Protein AF-0000000071158361 (afdb_homodimer)

Foldseek 3Di:
DVLLVVLQVVVPAADEAEDCDDPDADVSYHYDHLVVQADDQWADALVVLPVFLDLLVVLLVVLVRVVSVLCSQCVDPVNVCVLVVVDDADAEAEDEDEADLLRLVSCVSSVHAYEYEHAAAHAQLCCCQQALDHFDLQAAAGLSQLAGGQPDPVSSVVRVVSSVVSNVSNVVSNVVCCVPPNDPSNPDPDGHHHLAYEYLDDCLQHPDTDDFPRYHYQNCSPPDDADDFDPVVCVLQVPWPLFEEEADADRNYAPQSDDPVLVVLVQVLCLPDSGAYEYEHDDDDPPHHPSYDYDVDGPLLNRLLDPRHAEYEYLAGSNSLSSNLLSLHAYEHAHRGGNSSHSQNSLVVLVQYDYDHSVPDGNVVVNVRSCCSRPPCSNSVSSVVSNVVSVPDPDHSSVVSNVVVVVCSVVVNNCVSGDCSSVDDPCVNVVVVVVVVVVVVVVVVVVVVVVVVVVVVVVVVVVVVVVVVVVD/DVLLVVLQVVVPAADEAEDCDDPDDDVSYHYDHLVVQADDQWADFLVVQPVFLDLLNVLLVVLVRVVSVLCSQCVDPVNVCVLVVVDDADAEAEDEDEADLLRLVSCVSSVHAYEYEHEAAHAQLCCCQQALDHFDLQAAAGLSQLAGGQPDPVSSVVRVVSSVVSNVSNVVSNVVCCVVPNDPSSPDPDGHHHLAYEYLDDCLLHPDTDDFPRYHYQNCSPPDDADDFPPVVCVLQVPWPLFEEEEDADRNYAPQSDDPVLVVLVQVLVLPDSGAYEYEHDDDDDPHHPSYDYDVDGPLLNRLLDPRHAEYEYLQDSNSLSSNLLSLHAYEHAHRGGNSSHSQNSLVVLVQYDYDHSVPDGNVVVNVRSCCSRPPCSNSVSSVVSNVVSVPDPDHSSVVSNVVVVVCSVVVNNCVSHDCSSVDDPCVNVVVVVVVVVVVVVVVVVVVVVVVVVVVVVVVVVVVVVVVVVVD

Solvent-accessible surface area (backbone atoms only — not comparable to full-atom values): 50278 Å² total; per-residue (Å²): 106,67,46,60,54,47,38,38,30,74,72,69,39,75,45,79,43,81,35,62,73,83,84,72,69,51,86,44,35,43,72,41,83,42,42,91,66,45,89,75,83,62,57,38,51,51,75,70,41,68,67,42,65,41,69,66,51,42,47,52,51,51,54,51,50,52,52,47,48,44,48,43,50,62,66,28,68,70,45,42,37,48,73,71,59,77,45,83,85,74,76,61,40,77,42,80,37,69,72,60,70,62,68,29,38,60,23,55,75,68,69,33,41,31,33,32,34,24,85,46,64,74,43,54,80,24,30,38,78,61,59,25,46,75,82,56,41,44,38,37,38,41,43,73,34,57,46,43,57,26,81,48,68,70,42,26,42,52,36,42,50,49,45,53,50,47,46,51,46,47,53,51,50,52,55,51,41,52,68,76,60,65,52,80,46,73,72,48,88,76,67,54,61,48,35,34,31,41,30,41,32,39,60,81,68,34,80,35,51,61,45,35,76,28,54,41,67,30,44,57,46,72,68,66,82,78,63,87,70,58,66,70,58,43,58,55,53,70,69,23,96,70,15,29,32,41,37,39,57,64,68,44,37,34,58,61,56,48,54,65,75,55,52,49,30,53,44,55,37,54,59,72,46,84,37,32,32,43,35,51,30,59,76,86,70,79,85,64,39,90,54,50,47,73,32,76,70,72,68,58,64,44,54,48,59,38,88,42,50,47,36,37,33,30,25,28,48,68,70,57,45,42,45,31,35,63,46,24,41,16,34,43,24,39,41,72,47,64,49,10,36,16,43,37,37,34,37,34,73,56,45,18,35,49,80,49,51,75,90,72,64,40,45,65,61,50,44,51,50,52,49,46,48,66,65,38,60,60,19,44,51,28,13,39,52,48,14,53,56,64,68,62,59,98,64,54,36,50,55,49,52,42,51,53,54,49,45,28,62,75,49,75,33,31,68,66,37,50,31,59,35,59,77,45,52,72,51,50,57,71,38,44,63,48,49,52,51,52,50,52,51,50,48,51,50,51,49,50,49,50,50,50,50,49,50,51,49,53,51,50,52,50,50,55,54,55,53,54,55,69,74,103,107,67,47,60,54,46,38,38,30,74,74,69,40,74,42,77,41,82,35,63,73,84,83,72,68,51,83,45,35,42,72,42,83,43,41,90,66,44,88,76,83,64,56,37,53,50,76,70,40,69,68,41,64,42,66,66,51,42,47,52,50,49,52,51,50,51,52,46,46,43,51,44,50,61,66,30,70,70,45,42,38,47,75,71,59,76,45,83,84,74,75,62,40,77,41,81,38,68,73,61,68,59,67,29,39,61,23,56,74,66,69,32,41,30,33,33,33,23,85,46,64,74,43,55,82,22,29,38,76,60,59,25,48,74,82,57,42,44,39,38,37,41,44,74,34,55,45,43,56,26,83,48,67,69,42,27,43,52,36,42,50,48,46,53,50,46,46,48,47,48,55,51,50,51,52,51,41,53,70,77,59,64,50,79,47,73,73,49,88,77,67,55,61,48,34,34,34,40,30,42,32,39,59,80,68,32,81,34,52,62,44,37,76,27,53,42,68,30,45,58,47,74,67,66,82,79,63,87,70,57,67,71,59,44,56,56,51,70,69,23,97,71,15,30,32,41,37,40,58,65,68,43,38,36,57,64,55,49,54,65,74,56,53,49,32,53,43,56,37,54,58,72,46,83,36,32,33,43,35,50,31,60,76,86,68,79,84,64,38,90,52,49,47,73,32,78,72,72,67,58,65,46,53,48,59,38,88,40,50,48,37,38,33,30,24,29,49,67,70,60,45,41,45,31,35,63,47,25,41,16,35,42,25,39,41,71,47,63,50,10,37,16,43,36,37,34,37,34,73,56,45,18,36,49,80,50,50,76,92,73,65,41,46,66,58,50,44,50,52,51,50,47,49,66,67,37,62,61,20,45,52,29,12,40,51,46,14,53,56,65,69,63,60,97,64,54,37,52,55,49,52,42,53,53,55,48,44,28,61,77,49,75,32,31,68,66,38,48,31,58,35,59,76,46,51,72,51,49,58,70,38,44,62,50,49,52,51,52,49,51,52,50,48,52,51,50,48,51,49,50,50,52,50,50,50,51,49,52,51,50,53,50,50,55,51,55,54,58,54,70,75,102

InterPro domains:
  IPR002213 UDP-glucuronosyl/UDP-glucosyltransferase [PF00201] (51-463)
  IPR002213 UDP-glucuronosyl/UDP-glucosyltransferase [cd03784] (1-404)
  IPR035595 UDP-glycosyltransferase family, conserved site [PS00375] (297-340)
  IPR050271 UDP-glycosyltransferase [PTHR48043] (1-444)

Structure (mmCIF, N/CA/C/O backbone):
data_AF-0000000071158361-model_v1
#
loop_
_entity.id
_entity.type
_entity.pdbx_description
1 polymer UDP-glucuronosyltransferase
#
loop_
_atom_site.group_PDB
_atom_site.id
_atom_site.type_symbol
_atom_site.label_atom_id
_atom_site.label_alt_id
_atom_site.label_comp_id
_atom_site.label_asym_id
_atom_site.label_entity_id
_atom_site.label_seq_id
_atom_site.pdbx_PDB_ins_code
_atom_site.Cartn_x
_atom_site.Cartn_y
_atom_site.Cartn_z
_atom_site.occupancy
_atom_site.B_iso_or_equiv
_atom_site.auth_seq_id
_atom_site.auth_comp_id
_atom_site.auth_asym_id
_atom_site.auth_atom_id
_atom_site.pdbx_PDB_model_num
ATOM 1 N N . MET A 1 1 ? 11.25 20.047 -1.876 1 90.25 1 MET A N 1
ATOM 2 C CA . MET A 1 1 ? 11.836 19.844 -3.199 1 90.25 1 MET A CA 1
ATOM 3 C C . MET A 1 1 ? 13.344 20.078 -3.17 1 90.25 1 MET A C 1
ATOM 5 O O . MET A 1 1 ? 14.102 19.312 -3.76 1 90.25 1 MET A O 1
ATOM 9 N N . ARG A 1 2 ? 13.727 21.047 -2.43 1 89.31 2 ARG A N 1
ATOM 10 C CA . ARG A 1 2 ? 15.148 21.375 -2.389 1 89.31 2 ARG A CA 1
ATOM 11 C C . ARG A 1 2 ? 15.969 20.203 -1.856 1 89.31 2 ARG A C 1
ATOM 13 O O . ARG A 1 2 ? 16.984 19.844 -2.445 1 89.31 2 ARG A O 1
ATOM 20 N N . ALA A 1 3 ? 15.531 19.672 -0.77 1 92.31 3 ALA A N 1
ATOM 21 C CA . ALA A 1 3 ? 16.25 18.547 -0.163 1 92.31 3 ALA A CA 1
ATOM 22 C C . ALA A 1 3 ? 16.281 17.344 -1.103 1 92.31 3 ALA A C 1
ATOM 24 O O . ALA A 1 3 ? 17.281 16.625 -1.164 1 92.31 3 ALA A O 1
ATOM 25 N N . LEU A 1 4 ? 15.219 17.094 -1.802 1 95.62 4 LEU A N 1
ATOM 26 C CA . LEU A 1 4 ? 15.133 15.992 -2.752 1 95.62 4 LEU A CA 1
ATOM 27 C C . LEU A 1 4 ? 16.125 16.172 -3.893 1 95.62 4 LEU A C 1
ATOM 29 O O . LEU A 1 4 ? 16.875 15.258 -4.234 1 95.62 4 LEU A O 1
ATOM 33 N N . LEU A 1 5 ? 16.188 17.391 -4.453 1 94.81 5 LEU A N 1
ATOM 34 C CA . LEU A 1 5 ? 17.094 17.688 -5.559 1 94.81 5 LEU A CA 1
ATOM 35 C C . LEU A 1 5 ? 18.547 17.625 -5.102 1 94.81 5 LEU A C 1
ATOM 37 O O . LEU A 1 5 ? 19.422 17.172 -5.852 1 94.81 5 LEU A O 1
ATOM 41 N N . ARG A 1 6 ? 18.766 18.047 -3.879 1 93.06 6 ARG A N 1
ATOM 42 C CA . ARG A 1 6 ? 20.109 17.953 -3.324 1 93.06 6 ARG A CA 1
ATOM 43 C C . ARG A 1 6 ? 20.547 16.5 -3.178 1 93.06 6 ARG A C 1
ATOM 45 O O . ARG A 1 6 ? 21.703 16.172 -3.42 1 93.06 6 ARG A O 1
ATOM 52 N N . ALA A 1 7 ? 19.641 15.648 -2.748 1 95.31 7 ALA A N 1
ATOM 53 C CA . ALA A 1 7 ? 19.938 14.227 -2.625 1 95.31 7 ALA A CA 1
ATOM 54 C C . ALA A 1 7 ? 20.406 13.648 -3.959 1 95.31 7 ALA A C 1
ATOM 56 O O . ALA A 1 7 ? 21.344 12.852 -4.004 1 95.31 7 ALA A O 1
ATOM 57 N N . LEU A 1 8 ? 19.828 14.078 -5.051 1 97.12 8 LEU A N 1
ATOM 58 C CA . LEU A 1 8 ? 20.172 13.586 -6.379 1 97.12 8 LEU A CA 1
ATOM 59 C C . LEU A 1 8 ? 21.531 14.133 -6.82 1 97.12 8 LEU A C 1
ATOM 61 O O . LEU A 1 8 ? 22.359 13.391 -7.332 1 97.12 8 LEU A O 1
ATOM 65 N N . THR A 1 9 ? 21.766 15.461 -6.559 1 96.06 9 THR A N 1
ATOM 66 C CA . THR A 1 9 ? 23.016 16.062 -6.973 1 96.06 9 THR A CA 1
ATOM 67 C C . THR A 1 9 ? 24.188 15.523 -6.141 1 96.06 9 THR A C 1
ATOM 69 O O . THR A 1 9 ? 25.297 15.367 -6.648 1 96.06 9 THR A O 1
ATOM 72 N N . ASP A 1 10 ? 23.938 15.289 -4.875 1 94.38 10 ASP A N 1
ATOM 73 C CA . ASP A 1 10 ? 24.969 14.734 -4.004 1 94.38 10 ASP A CA 1
ATOM 74 C C . ASP A 1 10 ? 25.406 13.352 -4.484 1 94.38 10 ASP A C 1
ATOM 76 O O . ASP A 1 10 ? 26.531 12.93 -4.227 1 94.38 10 ASP A O 1
ATOM 80 N N . ARG A 1 11 ? 24.578 12.648 -5.156 1 95.25 11 ARG A N 1
ATOM 81 C CA . ARG A 1 11 ? 24.875 11.312 -5.668 1 95.25 11 ARG A CA 1
ATOM 82 C C . ARG A 1 11 ? 25.484 11.383 -7.066 1 95.25 11 ARG A C 1
ATOM 84 O O . ARG A 1 11 ? 25.688 10.359 -7.711 1 95.25 11 ARG A O 1
ATOM 91 N N . GLY A 1 12 ? 25.578 12.594 -7.656 1 95.62 12 GLY A N 1
ATOM 92 C CA . GLY A 1 12 ? 26.312 12.75 -8.906 1 95.62 12 GLY A CA 1
ATOM 93 C C . GLY A 1 12 ? 25.406 13.055 -10.086 1 95.62 12 GLY A C 1
ATOM 94 O O . GLY A 1 12 ? 25.875 13.164 -11.227 1 95.62 12 GLY A O 1
ATOM 95 N N . HIS A 1 13 ? 24.172 13.242 -9.883 1 96.94 13 HIS A N 1
ATOM 96 C CA . HIS A 1 13 ? 23.266 13.578 -10.977 1 96.94 13 HIS A CA 1
ATOM 97 C C . HIS A 1 13 ? 23.328 15.07 -11.312 1 96.94 13 HIS A C 1
ATOM 99 O O . HIS A 1 13 ? 23.672 15.891 -10.453 1 96.94 13 HIS A O 1
ATOM 105 N N . THR A 1 14 ? 23.016 15.422 -12.531 1 96.94 14 THR A N 1
ATOM 106 C CA . THR A 1 14 ? 22.891 16.812 -12.977 1 96.94 14 THR A CA 1
ATOM 107 C C . THR A 1 14 ? 21.422 17.234 -12.992 1 96.94 14 THR A C 1
ATOM 109 O O . THR A 1 14 ? 20.578 16.562 -13.594 1 96.94 14 THR A O 1
ATOM 112 N N . VAL A 1 15 ? 21.188 18.375 -12.336 1 96.75 15 VAL A N 1
ATOM 113 C CA . VAL A 1 15 ? 19.797 18.797 -12.164 1 96.75 15 VAL A CA 1
ATOM 114 C C . VAL A 1 15 ? 19.625 20.234 -12.656 1 96.75 15 VAL A C 1
ATOM 116 O O . VAL A 1 15 ? 20.453 21.094 -12.344 1 96.75 15 VAL A O 1
ATOM 119 N N . THR A 1 16 ? 18.656 20.484 -13.516 1 96 16 THR A N 1
ATOM 120 C CA . THR A 1 16 ? 18.156 21.812 -13.844 1 96 16 THR A CA 1
ATOM 121 C C . THR A 1 16 ? 16.797 22.062 -13.195 1 96 16 THR A C 1
ATOM 123 O O . THR A 1 16 ? 15.82 21.359 -13.484 1 96 16 THR A O 1
ATOM 126 N N . ALA A 1 17 ? 16.766 23.094 -12.344 1 95.69 17 ALA A N 1
ATOM 127 C CA . ALA A 1 17 ? 15.562 23.312 -11.547 1 95.69 17 ALA A CA 1
ATOM 128 C C . ALA A 1 17 ? 14.898 24.641 -11.914 1 95.69 17 ALA A C 1
ATOM 130 O O . ALA A 1 17 ? 15.539 25.703 -11.852 1 95.69 17 ALA A O 1
ATOM 131 N N . PHE A 1 18 ? 13.648 24.594 -12.398 1 93.81 18 PHE A N 1
ATOM 132 C CA . PHE A 1 18 ? 12.82 25.781 -12.508 1 93.81 18 PHE A CA 1
ATOM 133 C C . PHE A 1 18 ? 12.203 26.125 -11.156 1 93.81 18 PHE A C 1
ATOM 135 O O . PHE A 1 18 ? 11.367 25.391 -10.641 1 93.81 18 PHE A O 1
ATOM 142 N N . THR A 1 19 ? 12.672 27.203 -10.516 1 91.38 19 THR A N 1
ATOM 143 C CA . THR A 1 19 ? 12.266 27.484 -9.148 1 91.38 19 THR A CA 1
ATOM 144 C C . THR A 1 19 ? 12.102 28.984 -8.93 1 91.38 19 THR A C 1
ATOM 146 O O . THR A 1 19 ? 12.828 29.797 -9.523 1 91.38 19 THR A O 1
ATOM 149 N N . PRO A 1 20 ? 11.125 29.344 -8.156 1 88.62 20 PRO A N 1
ATOM 150 C CA . PRO A 1 20 ? 11.023 30.75 -7.734 1 88.62 20 PRO A CA 1
ATOM 151 C C . PRO A 1 20 ? 11.891 31.062 -6.52 1 88.62 20 PRO A C 1
ATOM 153 O O . PRO A 1 20 ? 12.008 32.219 -6.125 1 88.62 20 PRO A O 1
ATOM 156 N N . PHE A 1 21 ? 12.461 30.031 -5.934 1 85.19 21 PHE A N 1
ATOM 157 C CA . PHE A 1 21 ? 13.312 30.188 -4.758 1 85.19 21 PHE A CA 1
ATOM 158 C C . PHE A 1 21 ? 14.773 29.953 -5.109 1 85.19 21 PHE A C 1
ATOM 160 O O . PHE A 1 21 ? 15.258 28.828 -5.09 1 85.19 21 PHE A O 1
ATOM 167 N N . LEU A 1 22 ? 15.422 31 -5.266 1 86.5 22 LEU A N 1
ATOM 168 C CA . LEU A 1 22 ? 16.797 30.922 -5.742 1 86.5 22 LEU A CA 1
ATOM 169 C C . LEU A 1 22 ? 17.766 30.734 -4.574 1 86.5 22 LEU A C 1
ATOM 171 O O . LEU A 1 22 ? 17.625 31.391 -3.539 1 86.5 22 LEU A O 1
ATOM 175 N N . ASP A 1 23 ? 18.562 29.703 -4.656 1 82.81 23 ASP A N 1
ATOM 176 C CA . ASP A 1 23 ? 19.609 29.422 -3.67 1 82.81 23 ASP A CA 1
ATOM 177 C C . ASP A 1 23 ? 20.984 29.422 -4.32 1 82.81 23 ASP A C 1
ATOM 179 O O . ASP A 1 23 ? 22 29.297 -3.631 1 82.81 23 ASP A O 1
ATOM 183 N N . GLY A 1 24 ? 21.031 29.578 -5.562 1 84.94 24 GLY A N 1
ATOM 184 C CA . GLY A 1 24 ? 22.281 29.641 -6.293 1 84.94 24 GLY A CA 1
ATOM 185 C C . GLY A 1 24 ? 22.672 28.328 -6.934 1 84.94 24 GLY A C 1
ATOM 186 O O . GLY A 1 24 ? 22.25 27.25 -6.473 1 84.94 24 GLY A O 1
ATOM 187 N N . ASP A 1 25 ? 23.469 28.406 -7.973 1 85.62 25 ASP A N 1
ATOM 188 C CA . ASP A 1 25 ? 23.938 27.219 -8.68 1 85.62 25 ASP A CA 1
ATOM 189 C C . ASP A 1 25 ? 25.031 26.516 -7.887 1 85.62 25 ASP A C 1
ATOM 191 O O . ASP A 1 25 ? 25.719 27.125 -7.066 1 85.62 25 ASP A O 1
ATOM 195 N N . ARG A 1 26 ? 25.078 25.25 -8.031 1 88.75 26 ARG A N 1
ATOM 196 C CA . ARG A 1 26 ? 26.156 24.406 -7.484 1 88.75 26 ARG A CA 1
ATOM 197 C C . ARG A 1 26 ? 26.562 23.328 -8.477 1 88.75 26 ARG A C 1
ATOM 199 O O . ARG A 1 26 ? 26.031 23.266 -9.594 1 88.75 26 ARG A O 1
ATOM 206 N N . ASP A 1 27 ? 27.562 22.609 -8.125 1 89.25 27 ASP A N 1
ATOM 207 C CA . ASP A 1 27 ? 28.047 21.547 -9.008 1 89.25 27 ASP A CA 1
ATOM 208 C C . ASP A 1 27 ? 26.922 20.578 -9.344 1 89.25 27 ASP A C 1
ATOM 210 O O . ASP A 1 27 ? 26.312 19.984 -8.445 1 89.25 27 ASP A O 1
ATOM 214 N N . GLY A 1 28 ? 26.625 20.531 -10.602 1 91.5 28 GLY A N 1
ATOM 215 C CA . GLY A 1 28 ? 25.609 19.609 -11.078 1 91.5 28 GLY A CA 1
ATOM 216 C C . GLY A 1 28 ? 24.188 20.125 -10.906 1 91.5 28 GLY A C 1
ATOM 217 O O . GLY A 1 28 ? 23.234 19.422 -11.195 1 91.5 28 GLY A O 1
ATOM 218 N N . TYR A 1 29 ? 24.078 21.312 -10.398 1 94.19 29 TYR A N 1
ATOM 219 C CA . TYR A 1 29 ? 22.781 21.906 -10.125 1 94.19 29 TYR A CA 1
ATOM 220 C C . TYR A 1 29 ? 22.656 23.297 -10.742 1 94.19 29 TYR A C 1
ATOM 222 O O . TYR A 1 29 ? 23.438 24.188 -10.398 1 94.19 29 TYR A O 1
ATOM 230 N N . ALA A 1 30 ? 21.719 23.469 -11.656 1 94.38 30 ALA A N 1
ATOM 231 C CA . ALA A 1 30 ? 21.453 24.75 -12.297 1 94.38 30 ALA A CA 1
ATOM 232 C C . ALA A 1 30 ? 20.016 25.219 -12.039 1 94.38 30 ALA A C 1
ATOM 234 O O . ALA A 1 30 ? 19.078 24.438 -12.172 1 94.38 30 ALA A O 1
ATOM 235 N N . GLU A 1 31 ? 19.859 26.453 -11.68 1 94.81 31 GLU A N 1
ATOM 236 C CA . GLU A 1 31 ? 18.531 27 -11.406 1 94.81 31 GLU A CA 1
ATOM 237 C C . GLU A 1 31 ? 18.078 27.922 -12.531 1 94.81 31 GLU A C 1
ATOM 239 O O . GLU A 1 31 ? 18.875 28.656 -13.117 1 94.81 31 GLU A O 1
ATOM 244 N N . VAL A 1 32 ? 16.875 27.781 -12.883 1 94.31 32 VAL A N 1
ATOM 245 C CA . VAL A 1 32 ? 16.203 28.719 -13.781 1 94.31 32 VAL A CA 1
ATOM 246 C C . VAL A 1 32 ? 15.164 29.516 -13 1 94.31 32 VAL A C 1
ATOM 248 O O . VAL A 1 32 ? 14.211 28.953 -12.453 1 94.31 32 VAL A O 1
ATOM 251 N N . ASP A 1 33 ? 15.32 30.781 -12.984 1 92.44 33 ASP A N 1
ATOM 252 C CA . ASP A 1 33 ? 14.492 31.672 -12.18 1 92.44 33 ASP A CA 1
ATOM 253 C C . ASP A 1 33 ? 13.109 31.844 -12.805 1 92.44 33 ASP A C 1
ATOM 255 O O . ASP A 1 33 ? 12.992 32.375 -13.914 1 92.44 33 ASP A O 1
ATOM 259 N N . VAL A 1 34 ? 12.148 31.453 -12.07 1 90.56 34 VAL A N 1
ATOM 260 C CA . VAL A 1 34 ? 10.789 31.656 -12.555 1 90.56 34 VAL A CA 1
ATOM 261 C C . VAL A 1 34 ? 10.008 32.531 -11.555 1 90.56 34 VAL A C 1
ATOM 263 O O . VAL A 1 34 ? 8.773 32.5 -11.539 1 90.56 34 VAL A O 1
ATOM 266 N N . SER A 1 35 ? 10.648 33.156 -10.609 1 84.88 35 SER A N 1
ATOM 267 C CA . SER A 1 35 ? 10.031 33.938 -9.539 1 84.88 35 SER A CA 1
ATOM 268 C C . SER A 1 35 ? 9.211 35.094 -10.102 1 84.88 35 SER A C 1
ATOM 270 O O . SER A 1 35 ? 8.242 35.531 -9.484 1 84.88 35 SER A O 1
ATOM 272 N N . GLY A 1 36 ? 9.594 35.594 -11.188 1 76.12 36 GLY A N 1
ATOM 273 C CA . GLY A 1 36 ? 8.859 36.719 -11.789 1 76.12 36 GLY A CA 1
ATOM 274 C C . GLY A 1 36 ? 7.492 36.312 -12.305 1 76.12 36 GLY A C 1
ATOM 275 O O . GLY A 1 36 ? 6.613 37.156 -12.469 1 76.12 36 GLY A O 1
ATOM 276 N N . ASP A 1 37 ? 7.223 35.094 -12.422 1 72.5 37 ASP A N 1
ATOM 277 C CA . ASP A 1 37 ? 6.012 34.625 -13.086 1 72.5 37 ASP A CA 1
ATOM 278 C C . ASP A 1 37 ? 5.078 33.938 -12.094 1 72.5 37 ASP A C 1
ATOM 280 O O . ASP A 1 37 ? 3.93 33.625 -12.43 1 72.5 37 ASP A O 1
ATOM 284 N N . LEU A 1 38 ? 5.602 33.688 -10.898 1 73.19 38 LEU A N 1
ATOM 285 C CA . LEU A 1 38 ? 4.816 32.906 -9.945 1 73.19 38 LEU A CA 1
ATOM 286 C C . LEU A 1 38 ? 4.562 33.719 -8.672 1 73.19 38 LEU A C 1
ATOM 288 O O . LEU A 1 38 ? 5.441 34.438 -8.211 1 73.19 38 LEU A O 1
ATOM 292 N N . GLU A 1 39 ? 3.285 33.75 -8.328 1 63.25 39 GLU A N 1
ATOM 293 C CA . GLU A 1 39 ? 2.955 34.406 -7.059 1 63.25 39 GLU A CA 1
ATOM 294 C C . GLU A 1 39 ? 3.469 33.594 -5.875 1 63.25 39 GLU A C 1
ATOM 296 O O . GLU A 1 39 ? 3.113 32.406 -5.719 1 63.25 39 GLU A O 1
ATOM 301 N N . VAL A 1 40 ? 4.441 34.062 -5.238 1 59.47 40 VAL A N 1
ATOM 302 C CA . VAL A 1 40 ? 4.941 33.438 -4.031 1 59.47 40 VAL A CA 1
ATOM 303 C C . VAL A 1 40 ? 4.113 33.875 -2.826 1 59.47 40 VAL A C 1
ATOM 305 O O . VAL A 1 40 ? 3.963 35.062 -2.584 1 59.47 40 VAL A O 1
ATOM 308 N N . ARG A 1 41 ? 3.398 33.062 -2.299 1 59.81 41 ARG A N 1
ATOM 309 C CA . ARG A 1 41 ? 2.508 33.375 -1.186 1 59.81 41 ARG A CA 1
ATOM 310 C C . ARG A 1 41 ? 3.236 33.25 0.149 1 59.81 41 ARG A C 1
ATOM 312 O O . ARG A 1 41 ? 3.107 32.25 0.846 1 59.81 41 ARG A O 1
ATOM 319 N N . VAL A 1 42 ? 4.039 34.156 0.421 1 58.47 42 VAL A N 1
ATOM 320 C CA . VAL A 1 42 ? 4.73 34.281 1.701 1 58.47 42 VAL A CA 1
ATOM 321 C C . VAL A 1 42 ? 4.316 35.562 2.396 1 58.47 42 VAL A C 1
ATOM 323 O O . VAL A 1 42 ? 4.18 36.594 1.751 1 58.47 42 VAL A O 1
ATOM 326 N N . GLY A 1 43 ? 4.039 35.375 3.766 1 60.22 43 GLY A N 1
ATOM 327 C CA . GLY A 1 43 ? 3.764 36.562 4.57 1 60.22 43 GLY A CA 1
ATOM 328 C C . GLY A 1 43 ? 2.398 37.156 4.297 1 60.22 43 GLY A C 1
ATOM 329 O O . GLY A 1 43 ? 2.275 38.375 4.086 1 60.22 43 GLY A O 1
ATOM 330 N N . LEU A 1 44 ? 1.447 36.219 4.348 1 69.94 44 LEU A N 1
ATOM 331 C CA . LEU A 1 44 ? 0.087 36.656 4.094 1 69.94 44 LEU A CA 1
ATOM 332 C C . LEU A 1 44 ? -0.604 37.062 5.395 1 69.94 44 LEU A C 1
ATOM 334 O O . LEU A 1 44 ? -0.308 36.5 6.453 1 69.94 44 LEU A O 1
ATOM 338 N N . ASN A 1 45 ? -1.417 38.031 5.199 1 71.44 45 ASN A N 1
ATOM 339 C CA . ASN A 1 45 ? -2.242 38.406 6.336 1 71.44 45 ASN A CA 1
ATOM 340 C C . ASN A 1 45 ? -3.223 37.312 6.723 1 71.44 45 ASN A C 1
ATOM 342 O O . ASN A 1 45 ? -3.82 36.688 5.852 1 71.44 45 ASN A O 1
ATOM 346 N N . VAL A 1 46 ? -3.354 37.219 8 1 71.56 46 VAL A N 1
ATOM 347 C CA . VAL A 1 46 ? -4.191 36.156 8.539 1 71.56 46 VAL A CA 1
ATOM 348 C C . VAL A 1 46 ? -5.621 36.312 8.023 1 71.56 46 VAL A C 1
ATOM 350 O O . VAL A 1 46 ? -6.328 35.312 7.82 1 71.56 46 VAL A O 1
ATOM 353 N N . SER A 1 47 ? -6.047 37.5 7.863 1 69.69 47 SER A N 1
ATOM 354 C CA . SER A 1 47 ? -7.398 37.781 7.391 1 69.69 47 SER A CA 1
ATOM 355 C C . SER A 1 47 ? -7.637 37.156 6.012 1 69.69 47 SER A C 1
ATOM 357 O O . SER A 1 47 ? -8.781 36.938 5.621 1 69.69 47 SER A O 1
ATOM 359 N N . GLN A 1 48 ? -6.574 36.906 5.359 1 67.12 48 GLN A N 1
ATOM 360 C CA . GLN A 1 48 ? -6.672 36.375 4.012 1 67.12 48 GLN A CA 1
ATOM 361 C C . GLN A 1 48 ? -7.031 34.875 4.047 1 67.12 48 GLN A C 1
ATOM 363 O O . GLN A 1 48 ? -7.414 34.312 3.029 1 67.12 48 GLN A O 1
ATOM 368 N N . PHE A 1 49 ? -6.973 34.406 5.234 1 67.12 49 PHE A N 1
ATOM 369 C CA . PHE A 1 49 ? -7.25 32.969 5.352 1 67.12 49 PHE A CA 1
ATOM 370 C C . PHE A 1 49 ? -8.695 32.75 5.777 1 67.12 49 PHE A C 1
ATOM 372 O O . PHE A 1 49 ? -9.172 31.609 5.773 1 67.12 49 PHE A O 1
ATOM 379 N N . ASN A 1 50 ? -9.352 33.719 6.203 1 61.84 50 ASN A N 1
ATOM 380 C CA . ASN A 1 50 ? -10.727 33.562 6.668 1 61.84 50 ASN A CA 1
ATOM 381 C C . ASN A 1 50 ? -11.602 32.906 5.598 1 61.84 50 ASN A C 1
ATOM 383 O O . ASN A 1 50 ? -12.477 32.125 5.91 1 61.84 50 ASN A O 1
ATOM 387 N N . ASP A 1 51 ? -11.359 33.25 4.359 1 57.06 51 ASP A N 1
ATOM 388 C CA . ASP A 1 51 ? -12.195 32.719 3.289 1 57.06 51 ASP A CA 1
ATOM 389 C C . ASP A 1 51 ? -11.688 31.359 2.814 1 57.06 51 ASP A C 1
ATOM 391 O O . ASP A 1 51 ? -12.391 30.641 2.092 1 57.06 51 ASP A O 1
ATOM 395 N N . VAL A 1 52 ? -10.492 31.047 3.209 1 58.5 52 VAL A N 1
ATOM 396 C CA . VAL A 1 52 ? -9.883 29.875 2.596 1 58.5 52 VAL A CA 1
ATOM 397 C C . VAL A 1 52 ? -10.102 28.656 3.488 1 58.5 52 VAL A C 1
ATOM 399 O O . VAL A 1 52 ? -9.336 27.688 3.428 1 58.5 52 VAL A O 1
ATOM 402 N N . GLN A 1 53 ? -11.156 28.703 4.188 1 65.12 53 GLN A N 1
ATOM 403 C CA . GLN A 1 53 ? -11.383 27.562 5.07 1 65.12 53 GLN A CA 1
ATOM 404 C C . GLN A 1 53 ? -12.406 26.609 4.477 1 65.12 53 GLN A C 1
ATOM 406 O O . GLN A 1 53 ? -12.57 25.484 4.957 1 65.12 53 GLN A O 1
ATOM 411 N N . CYS A 1 54 ? -12.914 27.078 3.342 1 79.69 54 CYS A N 1
ATOM 412 C CA . CYS A 1 54 ? -13.891 26.156 2.793 1 79.69 54 CYS A CA 1
ATOM 413 C C . CYS A 1 54 ? -13.32 25.406 1.602 1 79.69 54 CYS A C 1
ATOM 415 O O . CYS A 1 54 ? -12.547 25.953 0.822 1 79.69 54 CYS A O 1
ATOM 417 N N . THR A 1 55 ? -13.695 24.172 1.397 1 83 55 THR A N 1
ATOM 418 C CA . THR A 1 55 ? -13.141 23.203 0.455 1 83 55 THR A CA 1
ATOM 419 C C . THR A 1 55 ? -13.258 23.719 -0.977 1 83 55 THR A C 1
ATOM 421 O O . THR A 1 55 ? -12.266 23.75 -1.712 1 83 55 THR A O 1
ATOM 424 N N . PRO A 1 56 ? -14.359 24.375 -1.349 1 85.44 56 PRO A N 1
ATOM 425 C CA . PRO A 1 56 ? -14.461 24.812 -2.746 1 85.44 56 PRO A CA 1
ATOM 426 C C . PRO A 1 56 ? -13.531 25.969 -3.074 1 85.44 56 PRO A C 1
ATOM 428 O O . PRO A 1 56 ? -13.008 26.047 -4.188 1 85.44 56 PRO A O 1
ATOM 431 N N . ILE A 1 57 ? -13.352 26.797 -2.146 1 86.5 57 ILE A N 1
ATOM 432 C CA . ILE A 1 57 ? -12.5 27.969 -2.367 1 86.5 57 ILE A CA 1
ATOM 433 C C . ILE A 1 57 ? -11.039 27.531 -2.477 1 86.5 57 ILE A C 1
ATOM 435 O O . ILE A 1 57 ? -10.305 28.016 -3.342 1 86.5 57 ILE A O 1
ATOM 439 N N . ILE A 1 58 ? -10.68 26.672 -1.632 1 87.12 58 ILE A N 1
ATOM 440 C CA . ILE A 1 58 ? -9.312 26.156 -1.667 1 87.12 58 ILE A CA 1
ATOM 441 C C . ILE A 1 58 ? -9.047 25.484 -3.01 1 87.12 58 ILE A C 1
ATOM 443 O O . ILE A 1 58 ? -8.023 25.719 -3.643 1 87.12 58 ILE A O 1
ATOM 447 N N . ILE A 1 59 ? -9.961 24.688 -3.436 1 89.5 59 ILE A N 1
ATOM 448 C CA . ILE A 1 59 ? -9.805 23.938 -4.68 1 89.5 59 ILE A CA 1
ATOM 449 C C . ILE A 1 59 ? -9.688 24.906 -5.852 1 89.5 59 ILE A C 1
ATOM 451 O O . ILE A 1 59 ? -8.828 24.734 -6.715 1 89.5 59 ILE A O 1
ATOM 455 N N . LYS A 1 60 ? -10.547 25.938 -5.871 1 88.75 60 LYS A N 1
ATOM 456 C CA . LYS A 1 60 ? -10.492 26.938 -6.934 1 88.75 60 LYS A CA 1
ATOM 457 C C . LYS A 1 60 ? -9.133 27.625 -6.98 1 88.75 60 LYS A C 1
ATOM 459 O O . LYS A 1 60 ? -8.562 27.812 -8.055 1 88.75 60 LYS A O 1
ATOM 464 N N . HIS A 1 61 ? -8.664 27.953 -5.84 1 84.62 61 HIS A N 1
ATOM 465 C CA . HIS A 1 61 ? -7.375 28.641 -5.746 1 84.62 61 HIS A CA 1
ATOM 466 C C . HIS A 1 61 ? -6.234 27.734 -6.203 1 84.62 61 HIS A C 1
ATOM 468 O O . HIS A 1 61 ? -5.336 28.172 -6.918 1 84.62 61 HIS A O 1
ATOM 474 N N . VAL A 1 62 ? -6.258 26.547 -5.77 1 86.81 62 VAL A N 1
ATOM 475 C CA . VAL A 1 62 ? -5.176 25.625 -6.07 1 86.81 62 VAL A CA 1
ATOM 476 C C . VAL A 1 62 ? -5.172 25.297 -7.562 1 86.81 62 VAL A C 1
ATOM 478 O O . VAL A 1 62 ? -4.105 25.203 -8.18 1 86.81 62 VAL A O 1
ATOM 481 N N . VAL A 1 63 ? -6.367 25.094 -8.117 1 90.19 63 VAL A N 1
ATOM 482 C CA . VAL A 1 63 ? -6.461 24.828 -9.547 1 90.19 63 VAL A CA 1
ATOM 483 C C . VAL A 1 63 ? -5.871 25.984 -10.336 1 90.19 63 VAL A C 1
ATOM 485 O O . VAL A 1 63 ? -5.059 25.781 -11.242 1 90.19 63 VAL A O 1
ATOM 488 N N . ASN A 1 64 ? -6.262 27.172 -9.969 1 88.06 64 ASN A N 1
ATOM 489 C CA . ASN A 1 64 ? -5.754 28.359 -10.648 1 88.06 64 ASN A CA 1
ATOM 490 C C . ASN A 1 64 ? -4.242 28.484 -10.5 1 88.06 64 ASN A C 1
ATOM 492 O O . ASN A 1 64 ? -3.539 28.781 -11.469 1 88.06 64 ASN A O 1
ATOM 496 N N . ALA A 1 65 ? -3.779 28.312 -9.328 1 86.38 65 ALA A N 1
ATOM 497 C CA . ALA A 1 65 ? -2.352 28.438 -9.047 1 86.38 65 ALA A CA 1
ATOM 498 C C . ALA A 1 65 ? -1.548 27.406 -9.828 1 86.38 65 ALA A C 1
ATOM 500 O O . ALA A 1 65 ? -0.479 27.703 -10.367 1 86.38 65 ALA A O 1
ATOM 501 N N . THR A 1 66 ? -2.016 26.156 -9.867 1 89.75 66 THR A N 1
ATOM 502 C CA . THR A 1 66 ? -1.307 25.062 -10.547 1 89.75 66 THR A CA 1
ATOM 503 C C . THR A 1 66 ? -1.242 25.328 -12.047 1 89.75 66 THR A C 1
ATOM 505 O O . THR A 1 66 ? -0.188 25.156 -12.664 1 89.75 66 THR A O 1
ATOM 508 N N . ARG A 1 67 ? -2.309 25.734 -12.609 1 91.5 67 ARG A N 1
ATOM 509 C CA . ARG A 1 67 ? -2.354 25.984 -14.047 1 91.5 67 ARG A CA 1
ATOM 510 C C . ARG A 1 67 ? -1.503 27.188 -14.43 1 91.5 67 ARG A C 1
ATOM 512 O O . ARG A 1 67 ? -0.823 27.172 -15.461 1 91.5 67 ARG A O 1
ATOM 519 N N . THR A 1 68 ? -1.551 28.188 -13.578 1 89.06 68 THR A N 1
ATOM 520 C CA . THR A 1 68 ? -0.715 29.359 -13.812 1 89.06 68 THR A CA 1
ATOM 521 C C . THR A 1 68 ? 0.765 29 -13.734 1 89.06 68 THR A C 1
ATOM 523 O O . THR A 1 68 ? 1.577 29.5 -14.516 1 89.06 68 THR A O 1
ATOM 526 N N . GLY A 1 69 ? 1.066 28.203 -12.742 1 89.94 69 GLY A N 1
ATOM 527 C CA . GLY A 1 69 ? 2.436 27.734 -12.625 1 89.94 69 GLY A CA 1
ATOM 528 C C . GLY A 1 69 ? 2.9 26.953 -13.844 1 89.94 69 GLY A C 1
ATOM 529 O O . GLY A 1 69 ? 4.012 27.156 -14.328 1 89.94 69 GLY A O 1
ATOM 530 N N . CYS A 1 70 ? 2.064 26.062 -14.328 1 92.12 70 CYS A N 1
ATOM 531 C CA . CYS A 1 70 ? 2.391 25.281 -15.516 1 92.12 70 CYS A CA 1
ATOM 532 C C . CYS A 1 70 ? 2.615 26.203 -16.719 1 92.12 70 CYS A C 1
ATOM 534 O O . CYS A 1 70 ? 3.584 26.031 -17.453 1 92.12 70 CYS A O 1
ATOM 536 N N . SER A 1 71 ? 1.731 27.156 -16.844 1 90.88 71 SER A N 1
ATOM 537 C CA . SER A 1 71 ? 1.858 28.094 -17.953 1 90.88 71 SER A CA 1
ATOM 538 C C . SER A 1 71 ? 3.16 28.875 -17.875 1 90.88 71 SER A C 1
ATOM 540 O O . SER A 1 71 ? 3.867 29.031 -18.859 1 90.88 71 SER A O 1
ATOM 542 N N . ALA A 1 72 ? 3.504 29.344 -16.703 1 90.88 72 ALA A N 1
ATOM 543 C CA . ALA A 1 72 ? 4.703 30.141 -16.484 1 90.88 72 ALA A CA 1
ATOM 544 C C . ALA A 1 72 ? 5.961 29.359 -16.844 1 90.88 72 ALA A C 1
ATOM 546 O O . ALA A 1 72 ? 6.887 29.891 -17.453 1 90.88 72 ALA A O 1
ATOM 547 N N . VAL A 1 73 ? 5.98 28.125 -16.5 1 93.12 73 VAL A N 1
ATOM 548 C CA . VAL A 1 73 ? 7.168 27.312 -16.703 1 93.12 73 VAL A CA 1
ATOM 549 C C . VAL A 1 73 ? 7.258 26.891 -18.172 1 93.12 73 VAL A C 1
ATOM 551 O O . VAL A 1 73 ? 8.32 26.984 -18.797 1 93.12 73 VAL A O 1
ATOM 554 N N . PHE A 1 74 ? 6.145 26.469 -18.766 1 93.12 74 PHE A N 1
ATOM 555 C CA . PHE A 1 74 ? 6.168 25.938 -20.125 1 93.12 74 PHE A CA 1
ATOM 556 C C . PHE A 1 74 ? 6.387 27.047 -21.141 1 93.12 74 PHE A C 1
ATOM 558 O O . PHE A 1 74 ? 6.891 26.797 -22.234 1 93.12 74 PHE A O 1
ATOM 565 N N . GLU A 1 75 ? 6.027 28.234 -20.75 1 92.19 75 GLU A N 1
ATOM 566 C CA . GLU A 1 75 ? 6.195 29.359 -21.672 1 92.19 75 GLU A CA 1
ATOM 567 C C . GLU A 1 75 ? 7.531 30.062 -21.438 1 92.19 75 GLU A C 1
ATOM 569 O O . GLU A 1 75 ? 7.922 30.938 -22.203 1 92.19 75 GLU A O 1
ATOM 574 N N . HIS A 1 76 ? 8.18 29.734 -20.391 1 94.12 76 HIS A N 1
ATOM 575 C CA . HIS A 1 76 ? 9.492 30.312 -20.125 1 94.12 76 HIS A CA 1
ATOM 576 C C . HIS A 1 76 ? 10.461 30.062 -21.266 1 94.12 76 HIS A C 1
ATOM 578 O O . HIS A 1 76 ? 10.484 28.953 -21.828 1 94.12 76 HIS A O 1
ATOM 584 N N . PRO A 1 77 ? 11.312 31 -21.594 1 94.62 77 PRO A N 1
ATOM 585 C CA . PRO A 1 77 ? 12.227 30.859 -22.734 1 94.62 77 PRO A CA 1
ATOM 586 C C . PRO A 1 77 ? 13.164 29.656 -22.578 1 94.62 77 PRO A C 1
ATOM 588 O O . PRO A 1 77 ? 13.398 28.938 -23.562 1 94.62 77 PRO A O 1
ATOM 591 N N . ARG A 1 78 ? 13.617 29.422 -21.391 1 95 78 ARG A N 1
ATOM 592 C CA . ARG A 1 78 ? 14.523 28.297 -21.172 1 95 78 ARG A CA 1
ATOM 593 C C . ARG A 1 78 ? 13.812 26.969 -21.406 1 95 78 ARG A C 1
ATOM 595 O O . ARG A 1 78 ? 14.398 26.031 -21.938 1 95 78 ARG A O 1
ATOM 602 N N . MET A 1 79 ? 12.641 26.859 -20.953 1 95.31 79 MET A N 1
ATOM 603 C CA . MET A 1 79 ? 11.867 25.641 -21.141 1 95.31 79 MET A CA 1
ATOM 604 C C . MET A 1 79 ? 11.555 25.422 -22.625 1 95.31 79 MET A C 1
ATOM 606 O O . MET A 1 79 ? 11.609 24.281 -23.109 1 95.31 79 MET A O 1
ATOM 610 N N . ARG A 1 80 ? 11.281 26.516 -23.312 1 95.31 80 ARG A N 1
ATOM 611 C CA . ARG A 1 80 ? 11.023 26.422 -24.75 1 95.31 80 ARG A CA 1
ATOM 612 C C . ARG A 1 80 ? 12.258 25.922 -25.5 1 95.31 80 ARG A C 1
ATOM 614 O O . ARG A 1 80 ? 12.148 25.125 -26.422 1 95.31 80 ARG A O 1
ATOM 621 N N . GLU A 1 81 ? 13.328 26.391 -25.047 1 96.19 81 GLU A N 1
ATOM 622 C CA . GLU A 1 81 ? 14.578 25.906 -25.625 1 96.19 81 GLU A CA 1
ATOM 623 C C . GLU A 1 81 ? 14.734 24.406 -25.422 1 96.19 81 GLU A C 1
ATOM 625 O O . GLU A 1 81 ? 15.172 23.688 -26.328 1 96.19 81 GLU A O 1
ATOM 630 N N . ILE A 1 82 ? 14.367 23.969 -24.25 1 95.88 82 ILE A N 1
ATOM 631 C CA . ILE A 1 82 ? 14.477 22.547 -23.922 1 95.88 82 ILE A CA 1
ATOM 632 C C . ILE A 1 82 ? 13.492 21.734 -24.766 1 95.88 82 ILE A C 1
ATOM 634 O O . ILE A 1 82 ? 13.852 20.688 -25.312 1 95.88 82 ILE A O 1
ATOM 638 N N . PHE A 1 83 ? 12.297 22.25 -24.922 1 95.12 83 PHE A N 1
ATOM 639 C CA . PHE A 1 83 ? 11.266 21.562 -25.688 1 95.12 83 PHE A CA 1
ATOM 640 C C . PHE A 1 83 ? 11.672 21.453 -27.156 1 95.12 83 PHE A C 1
ATOM 642 O O . PHE A 1 83 ? 11.352 20.469 -27.828 1 95.12 83 PHE A O 1
ATOM 649 N N . ASP A 1 84 ? 12.414 22.422 -27.594 1 94.38 84 ASP A N 1
ATOM 650 C CA . ASP A 1 84 ? 12.82 22.484 -28.984 1 94.38 84 ASP A CA 1
ATOM 651 C C . ASP A 1 84 ? 14.07 21.625 -29.234 1 94.38 84 ASP A C 1
ATOM 653 O O . ASP A 1 84 ? 14.523 21.5 -30.375 1 94.38 84 ASP A O 1
ATOM 657 N N . GLY A 1 85 ? 14.617 21.094 -28.203 1 91.88 85 GLY A N 1
ATOM 658 C CA . GLY A 1 85 ? 15.766 20.203 -28.359 1 91.88 85 GLY A CA 1
ATOM 659 C C . GLY A 1 85 ? 17.078 20.953 -28.406 1 91.88 85 GLY A C 1
ATOM 660 O O . GLY A 1 85 ? 18.094 20.406 -28.828 1 91.88 85 GLY A O 1
ATOM 661 N N . ARG A 1 86 ? 17.125 22.156 -28.062 1 89.69 86 ARG A N 1
ATOM 662 C CA . ARG A 1 86 ? 18.328 22.984 -28.156 1 89.69 86 ARG A CA 1
ATOM 663 C C . ARG A 1 86 ? 19.141 22.906 -26.875 1 89.69 86 ARG A C 1
ATOM 665 O O . ARG A 1 86 ? 20.016 23.75 -26.625 1 89.69 86 ARG A O 1
ATOM 672 N N . SER A 1 87 ? 18.828 21.922 -25.984 1 88.62 87 SER A N 1
ATOM 673 C CA . SER A 1 87 ? 19.547 21.672 -24.734 1 88.62 87 SER A CA 1
ATOM 674 C C . SER A 1 87 ? 19.969 20.203 -24.641 1 88.62 87 SER A C 1
ATOM 676 O O . SER A 1 87 ? 19.547 19.375 -25.453 1 88.62 87 SER A O 1
ATOM 678 N N . ARG A 1 88 ? 20.875 20.031 -23.734 1 90.88 88 ARG A N 1
ATOM 679 C CA . ARG A 1 88 ? 21.234 18.641 -23.453 1 90.88 88 ARG A CA 1
ATOM 680 C C . ARG A 1 88 ? 20 17.844 -23.047 1 90.88 88 ARG A C 1
ATOM 682 O O . ARG A 1 88 ? 19.125 18.344 -22.359 1 90.88 88 ARG A O 1
ATOM 689 N N . PRO A 1 89 ? 19.984 16.641 -23.484 1 94.44 89 PRO A N 1
ATOM 690 C CA . PRO A 1 89 ? 18.812 15.828 -23.172 1 94.44 89 PRO A CA 1
ATOM 691 C C . PRO A 1 89 ? 18.703 15.492 -21.688 1 94.44 89 PRO A C 1
ATOM 693 O O . PRO A 1 89 ? 19.719 15.453 -20.984 1 94.44 89 PRO A O 1
ATOM 696 N N . PHE A 1 90 ? 17.484 15.266 -21.25 1 96.44 90 PHE A N 1
ATOM 697 C CA . PHE A 1 90 ? 17.188 14.875 -19.875 1 96.44 90 PHE A CA 1
ATOM 698 C C . PHE A 1 90 ? 16.703 13.43 -19.828 1 96.44 90 PHE A C 1
ATOM 700 O O . PHE A 1 90 ? 16.141 12.922 -20.797 1 96.44 90 PHE A O 1
ATOM 707 N N . ASP A 1 91 ? 16.922 12.812 -18.688 1 97.5 91 ASP A N 1
ATOM 708 C CA . ASP A 1 91 ? 16.578 11.398 -18.562 1 97.5 91 ASP A CA 1
ATOM 709 C C . ASP A 1 91 ? 15.281 11.211 -17.797 1 97.5 91 ASP A C 1
ATOM 711 O O . ASP A 1 91 ? 14.641 10.156 -17.891 1 97.5 91 ASP A O 1
ATOM 715 N N . VAL A 1 92 ? 14.945 12.18 -16.984 1 98 92 VAL A N 1
ATOM 716 C CA . VAL A 1 92 ? 13.758 12.047 -16.156 1 98 92 VAL A CA 1
ATOM 717 C C . VAL A 1 92 ? 13.234 13.43 -15.773 1 98 92 VAL A C 1
ATOM 719 O O . VAL A 1 92 ? 14.016 14.383 -15.656 1 98 92 VAL A O 1
ATOM 722 N N . LEU A 1 93 ? 11.945 13.578 -15.727 1 97.56 93 LEU A N 1
ATOM 723 C CA . LEU A 1 93 ? 11.297 14.773 -15.188 1 97.56 93 LEU A CA 1
ATOM 724 C C . LEU A 1 93 ? 10.938 14.578 -13.719 1 97.56 93 LEU A C 1
ATOM 726 O O . LEU A 1 93 ? 10.281 13.602 -13.359 1 97.56 93 LEU A O 1
ATOM 730 N N . VAL A 1 94 ? 11.43 15.438 -12.852 1 97.5 94 VAL A N 1
ATOM 731 C CA . VAL A 1 94 ? 10.992 15.516 -11.461 1 97.5 94 VAL A CA 1
ATOM 732 C C . VAL A 1 94 ? 10.148 16.766 -11.258 1 97.5 94 VAL A C 1
ATOM 734 O O . VAL A 1 94 ? 10.617 17.891 -11.492 1 97.5 94 VAL A O 1
ATOM 737 N N . VAL A 1 95 ? 8.922 16.578 -10.805 1 95.62 95 VAL A N 1
ATOM 738 C CA . VAL A 1 95 ? 8.055 17.75 -10.797 1 95.62 95 VAL A CA 1
ATOM 739 C C . VAL A 1 95 ? 7.195 17.734 -9.531 1 95.62 95 VAL A C 1
ATOM 741 O O . VAL A 1 95 ? 6.84 16.672 -9.016 1 95.62 95 VAL A O 1
ATOM 744 N N . GLY A 1 96 ? 7.008 18.938 -9 1 93.19 96 GLY A N 1
ATOM 745 C CA . GLY A 1 96 ? 6.043 19.094 -7.918 1 93.19 96 GLY A CA 1
ATOM 746 C C . GLY A 1 96 ? 4.605 18.938 -8.375 1 93.19 96 GLY A C 1
ATOM 747 O O . GLY A 1 96 ? 4.117 19.703 -9.203 1 93.19 96 GLY A O 1
ATOM 748 N N . ALA A 1 97 ? 3.994 17.797 -7.828 1 90.19 97 ALA A N 1
ATOM 749 C CA . ALA A 1 97 ? 2.615 17.5 -8.203 1 90.19 97 ALA A CA 1
ATOM 750 C C . ALA A 1 97 ? 1.672 17.672 -7.023 1 90.19 97 ALA A C 1
ATOM 752 O O . ALA A 1 97 ? 1.871 17.078 -5.965 1 90.19 97 ALA A O 1
ATOM 753 N N . LEU A 1 98 ? 0.74 18.5 -7.203 1 83.75 98 LEU A N 1
ATOM 754 C CA . LEU A 1 98 ? -0.184 18.719 -6.094 1 83.75 98 LEU A CA 1
ATOM 755 C C . LEU A 1 98 ? -1.573 18.188 -6.438 1 83.75 98 LEU A C 1
ATOM 757 O O . LEU A 1 98 ? -1.966 17.109 -5.98 1 83.75 98 LEU A O 1
ATOM 761 N N . TRP A 1 99 ? -2.24 18.938 -7.434 1 83.81 99 TRP A N 1
ATOM 762 C CA . TRP A 1 99 ? -3.641 18.562 -7.617 1 83.81 99 TRP A CA 1
ATOM 763 C C . TRP A 1 99 ? -3.914 18.172 -9.07 1 83.81 99 TRP A C 1
ATOM 765 O O . TRP A 1 99 ? -4.855 17.438 -9.352 1 83.81 99 TRP A O 1
ATOM 775 N N . LEU A 1 100 ? -3.062 18.656 -9.945 1 88.12 100 LEU A N 1
ATOM 776 C CA . LEU A 1 100 ? -3.377 18.469 -11.359 1 88.12 100 LEU A CA 1
ATOM 777 C C . LEU A 1 100 ? -2.215 17.812 -12.086 1 88.12 100 LEU A C 1
ATOM 779 O O . LEU A 1 100 ? -1.062 17.922 -11.664 1 88.12 100 LEU A O 1
ATOM 783 N N . ASP A 1 101 ? -2.545 17.234 -13.188 1 87.81 101 ASP A N 1
ATOM 784 C CA . ASP A 1 101 ? -1.592 16.438 -13.945 1 87.81 101 ASP A CA 1
ATOM 785 C C . ASP A 1 101 ? -0.907 17.281 -15.023 1 87.81 101 ASP A C 1
ATOM 787 O O . ASP A 1 101 ? -0.013 16.797 -15.719 1 87.81 101 ASP A O 1
ATOM 791 N N . CYS A 1 102 ? -1.296 18.531 -15.164 1 89.38 102 CYS A N 1
ATOM 792 C CA . CYS A 1 102 ? -0.728 19.328 -16.234 1 89.38 102 CYS A CA 1
ATOM 793 C C . CYS A 1 102 ? 0.788 19.422 -16.109 1 89.38 102 CYS A C 1
ATOM 795 O O . CYS A 1 102 ? 1.486 19.672 -17.094 1 89.38 102 CYS A O 1
ATOM 797 N N . VAL A 1 103 ? 1.288 19.125 -14.992 1 87.5 103 VAL A N 1
ATOM 798 C CA . VAL A 1 103 ? 2.715 19.219 -14.703 1 87.5 103 VAL A CA 1
ATOM 799 C C . VAL A 1 103 ? 3.479 18.156 -15.477 1 87.5 103 VAL A C 1
ATOM 801 O O . VAL A 1 103 ? 4.688 18.281 -15.688 1 87.5 103 VAL A O 1
ATOM 804 N N . SER A 1 104 ? 2.771 17.125 -15.914 1 93.12 104 SER A N 1
ATOM 805 C CA . SER A 1 104 ? 3.412 16 -16.578 1 93.12 104 SER A CA 1
ATOM 806 C C . SER A 1 104 ? 3.646 16.297 -18.062 1 93.12 104 SER A C 1
ATOM 808 O O . SER A 1 104 ? 4.285 15.516 -18.766 1 93.12 104 SER A O 1
ATOM 810 N N . TYR A 1 105 ? 3.17 17.438 -18.594 1 95.19 105 TYR A N 1
ATOM 811 C CA . TYR A 1 105 ? 3.236 17.766 -20.016 1 95.19 105 TYR A CA 1
ATOM 812 C C . TYR A 1 105 ? 4.676 17.75 -20.516 1 95.19 105 TYR A C 1
ATOM 814 O O . TYR A 1 105 ? 4.953 17.266 -21.609 1 95.19 105 TYR A O 1
ATOM 822 N N . ALA A 1 106 ? 5.547 18.234 -19.703 1 95.31 106 ALA A N 1
ATOM 823 C CA . ALA A 1 106 ? 6.953 18.266 -20.094 1 95.31 106 ALA A CA 1
ATOM 824 C C . ALA A 1 106 ? 7.48 16.859 -20.359 1 95.31 106 ALA A C 1
ATOM 826 O O . ALA A 1 106 ? 8.32 16.656 -21.234 1 95.31 106 ALA A O 1
ATOM 827 N N . ALA A 1 107 ? 7.035 15.891 -19.594 1 96.56 107 ALA A N 1
ATOM 828 C CA . ALA A 1 107 ? 7.457 14.508 -19.797 1 96.56 107 ALA A CA 1
ATOM 829 C C . ALA A 1 107 ? 6.973 13.984 -21.141 1 96.56 107 ALA A C 1
ATOM 831 O O . ALA A 1 107 ? 7.656 13.188 -21.781 1 96.56 107 ALA A O 1
ATOM 832 N N . ASN A 1 108 ? 5.793 14.367 -21.531 1 95.81 108 ASN A N 1
ATOM 833 C CA . ASN A 1 108 ? 5.277 13.992 -22.844 1 95.81 108 ASN A CA 1
ATOM 834 C C . ASN A 1 108 ? 6.16 14.531 -23.969 1 95.81 108 ASN A C 1
ATOM 836 O O . ASN A 1 108 ? 6.512 13.797 -24.891 1 95.81 108 ASN A O 1
ATOM 840 N N . VAL A 1 109 ? 6.488 15.805 -23.859 1 95.56 109 VAL A N 1
ATOM 841 C CA . VAL A 1 109 ? 7.246 16.469 -24.906 1 95.56 109 VAL A CA 1
ATOM 842 C C . VAL A 1 109 ? 8.656 15.883 -24.984 1 95.56 109 VAL A C 1
ATOM 844 O O . VAL A 1 109 ? 9.172 15.617 -26.062 1 95.56 109 VAL A O 1
ATOM 847 N N . LEU A 1 110 ? 9.25 15.664 -23.875 1 96.25 110 LEU A N 1
ATOM 848 C CA . LEU A 1 110 ? 10.641 15.211 -23.812 1 96.25 110 LEU A CA 1
ATOM 849 C C . LEU A 1 110 ? 10.727 13.703 -23.953 1 96.25 110 LEU A C 1
ATOM 851 O O . LEU A 1 110 ? 11.82 13.148 -24.125 1 96.25 110 LEU A O 1
ATOM 855 N N . ARG A 1 111 ? 9.617 13 -23.828 1 95.56 111 ARG A N 1
ATOM 856 C CA . ARG A 1 111 ? 9.539 11.539 -23.922 1 95.56 111 ARG A CA 1
ATOM 857 C C . ARG A 1 111 ? 10.406 10.875 -22.875 1 95.56 111 ARG A C 1
ATOM 859 O O . ARG A 1 111 ? 11.219 10 -23.188 1 95.56 111 ARG A O 1
ATOM 866 N N . VAL A 1 112 ? 10.258 11.312 -21.672 1 97.44 112 VAL A N 1
ATOM 867 C CA . VAL A 1 112 ? 10.977 10.766 -20.516 1 97.44 112 VAL A CA 1
ATOM 868 C C . VAL A 1 112 ? 9.977 10.383 -19.422 1 97.44 112 VAL A C 1
ATOM 870 O O . VAL A 1 112 ? 8.828 10.844 -19.438 1 97.44 112 VAL A O 1
ATOM 873 N N . PRO A 1 113 ? 10.383 9.469 -18.516 1 97.69 113 PRO A N 1
ATOM 874 C CA . PRO A 1 113 ? 9.508 9.18 -17.375 1 97.69 113 PRO A CA 1
ATOM 875 C C . PRO A 1 113 ? 9.352 10.367 -16.422 1 97.69 113 PRO A C 1
ATOM 877 O O . PRO A 1 113 ? 10.164 11.297 -16.453 1 97.69 113 PRO A O 1
ATOM 880 N N . ALA A 1 114 ? 8.312 10.297 -15.68 1 97.38 114 ALA A N 1
ATOM 881 C CA . ALA A 1 114 ? 8.031 11.375 -14.727 1 97.38 114 ALA A CA 1
ATOM 882 C C . ALA A 1 114 ? 8.062 10.859 -13.289 1 97.38 114 ALA A C 1
ATOM 884 O O . ALA A 1 114 ? 7.594 9.758 -13.008 1 97.38 114 ALA A O 1
ATOM 885 N N . VAL A 1 115 ? 8.648 11.625 -12.461 1 97.69 115 VAL A N 1
ATOM 886 C CA . VAL A 1 115 ? 8.633 11.422 -11.016 1 97.69 115 VAL A CA 1
ATOM 887 C C . VAL A 1 115 ? 7.895 12.578 -10.344 1 97.69 115 VAL A C 1
ATOM 889 O O . VAL A 1 115 ? 8.258 13.742 -10.523 1 97.69 115 VAL A O 1
ATOM 892 N N . TYR A 1 116 ? 6.848 12.25 -9.625 1 97.19 116 TYR A N 1
ATOM 893 C CA . TYR A 1 116 ? 6.074 13.258 -8.922 1 97.19 116 TYR A CA 1
ATOM 894 C C . TYR A 1 116 ? 6.57 13.43 -7.492 1 97.19 116 TYR A C 1
ATOM 896 O O . TYR A 1 116 ? 6.969 12.461 -6.848 1 97.19 116 TYR A O 1
ATOM 904 N N . VAL A 1 117 ? 6.586 14.648 -7.07 1 96.62 117 VAL A N 1
ATOM 905 C CA . VAL A 1 117 ? 6.855 14.984 -5.68 1 96.62 117 VAL A CA 1
ATOM 906 C C . VAL A 1 117 ? 5.676 15.758 -5.098 1 96.62 117 VAL A C 1
ATOM 908 O O . VAL A 1 117 ? 5.34 16.844 -5.574 1 96.62 117 VAL A O 1
ATOM 911 N N . VAL A 1 118 ? 5.062 15.172 -4.105 1 94.12 118 VAL A N 1
ATOM 912 C CA . VAL A 1 118 ? 3.955 15.828 -3.418 1 94.12 118 VAL A CA 1
ATOM 913 C C . VAL A 1 118 ? 4.449 16.438 -2.109 1 94.12 118 VAL A C 1
ATOM 915 O O . VAL A 1 118 ? 4.727 15.719 -1.146 1 94.12 118 VAL A O 1
ATOM 918 N N . PRO A 1 119 ? 4.523 17.719 -2.051 1 90.12 119 PRO A N 1
ATOM 919 C CA . PRO A 1 119 ? 5.148 18.359 -0.896 1 90.12 119 PRO A CA 1
ATOM 920 C C . PRO A 1 119 ? 4.242 18.375 0.333 1 90.12 119 PRO A C 1
ATOM 922 O O . PRO A 1 119 ? 4.703 18.672 1.438 1 90.12 119 PRO A O 1
ATOM 925 N N . SER A 1 120 ? 2.982 18.094 0.217 1 88.44 120 SER A N 1
ATOM 926 C CA . SER A 1 120 ? 2.012 18 1.303 1 88.44 120 SER A CA 1
ATOM 927 C C . SER A 1 120 ? 1.597 16.562 1.546 1 88.44 120 SER A C 1
ATOM 929 O O . SER A 1 120 ? 2.096 15.641 0.887 1 88.44 120 SER A O 1
ATOM 931 N N . PRO A 1 121 ? 0.772 16.406 2.588 1 88.75 121 PRO A N 1
ATOM 932 C CA . PRO A 1 121 ? 0.149 15.086 2.645 1 88.75 121 PRO A CA 1
ATOM 933 C C . PRO A 1 121 ? -0.589 14.727 1.357 1 88.75 121 PRO A C 1
ATOM 935 O O . PRO A 1 121 ? -0.88 15.609 0.542 1 88.75 121 PRO A O 1
ATOM 938 N N . ILE A 1 122 ? -0.783 13.516 1.175 1 87.69 122 ILE A N 1
ATOM 939 C CA . ILE A 1 122 ? -1.371 13.047 -0.073 1 87.69 122 ILE A CA 1
ATOM 940 C C . ILE A 1 122 ? -2.723 13.719 -0.296 1 87.69 122 ILE A C 1
ATOM 942 O O . ILE A 1 122 ? -3.572 13.734 0.598 1 87.69 122 ILE A O 1
ATOM 946 N N . VAL A 1 123 ? -2.812 14.352 -1.412 1 89.69 123 VAL A N 1
ATOM 947 C CA . VAL A 1 123 ? -4.07 14.984 -1.8 1 89.69 123 VAL A CA 1
ATOM 948 C C . VAL A 1 123 ? -5.051 13.922 -2.287 1 89.69 123 VAL A C 1
ATOM 950 O O . VAL A 1 123 ? -4.926 13.414 -3.404 1 89.69 123 VAL A O 1
ATOM 953 N N . THR A 1 124 ? -6.027 13.695 -1.51 1 91.25 124 THR A N 1
ATOM 954 C CA . THR A 1 124 ? -6.996 12.633 -1.757 1 91.25 124 THR A CA 1
ATOM 955 C C . THR A 1 124 ? -7.668 12.82 -3.113 1 91.25 124 THR A C 1
ATOM 957 O O . THR A 1 124 ? -7.949 11.844 -3.811 1 91.25 124 THR A O 1
ATOM 960 N N . TYR A 1 125 ? -7.84 14.008 -3.557 1 91.12 125 TYR A N 1
ATOM 961 C CA . TYR A 1 125 ? -8.586 14.336 -4.762 1 91.12 125 TYR A CA 1
ATOM 962 C C . TYR A 1 125 ? -7.789 13.992 -6.012 1 91.12 125 TYR A C 1
ATOM 964 O O . TYR A 1 125 ? -8.359 13.828 -7.094 1 91.12 125 TYR A O 1
ATOM 972 N N . SER A 1 126 ? -6.543 13.914 -5.879 1 90.62 126 SER A N 1
ATOM 973 C CA . SER A 1 126 ? -5.699 13.641 -7.039 1 90.62 126 SER A CA 1
ATOM 974 C C . SER A 1 126 ? -5.195 12.203 -7.031 1 90.62 126 SER A C 1
ATOM 976 O O . SER A 1 126 ? -4.527 11.773 -7.973 1 90.62 126 SER A O 1
ATOM 978 N N . GLU A 1 127 ? -5.488 11.445 -6.059 1 92.62 127 GLU A N 1
ATOM 979 C CA . GLU A 1 127 ? -4.93 10.109 -5.895 1 92.62 127 GLU A CA 1
ATOM 980 C C . GLU A 1 127 ? -5.305 9.203 -7.066 1 92.62 127 GLU A C 1
ATOM 982 O O . GLU A 1 127 ? -4.477 8.438 -7.555 1 92.62 127 GLU A O 1
ATOM 987 N N . ARG A 1 128 ? -6.516 9.359 -7.43 1 92.19 128 ARG A N 1
ATOM 988 C CA . ARG A 1 128 ? -6.965 8.523 -8.539 1 92.19 128 ARG A CA 1
ATOM 989 C C . ARG A 1 128 ? -6.152 8.805 -9.797 1 92.19 128 ARG A C 1
ATOM 991 O O . ARG A 1 128 ? -5.742 7.871 -10.5 1 92.19 128 ARG A O 1
ATOM 998 N N . SER A 1 129 ? -5.973 10.047 -10.055 1 90.62 129 SER A N 1
ATOM 999 C CA . SER A 1 129 ? -5.246 10.43 -11.258 1 90.62 129 SER A CA 1
ATOM 1000 C C . SER A 1 129 ? -3.77 10.07 -11.148 1 90.62 129 SER A C 1
ATOM 1002 O O . SER A 1 129 ? -3.15 9.664 -12.141 1 90.62 129 SER A O 1
ATOM 1004 N N . PHE A 1 130 ? -3.207 10.211 -9.977 1 91.56 130 PHE A N 1
ATOM 1005 C CA . PHE A 1 130 ? -1.774 10.016 -9.789 1 91.56 130 PHE A CA 1
ATOM 1006 C C . PHE A 1 130 ? -1.439 8.531 -9.688 1 91.56 130 PHE A C 1
ATOM 1008 O O . PHE A 1 130 ? -0.49 8.062 -10.312 1 91.56 130 PHE A O 1
ATOM 1015 N N . PHE A 1 131 ? -2.311 7.773 -8.93 1 90.06 131 PHE A N 1
ATOM 1016 C CA . PHE A 1 131 ? -1.932 6.414 -8.562 1 90.06 131 PHE A CA 1
ATOM 1017 C C . PHE A 1 131 ? -2.957 5.41 -9.078 1 90.06 131 PHE A C 1
ATOM 1019 O O . PHE A 1 131 ? -2.723 4.199 -9.039 1 90.06 131 PHE A O 1
ATOM 1026 N N . GLY A 1 132 ? -4.062 5.875 -9.43 1 92.19 132 GLY A N 1
ATOM 1027 C CA . GLY A 1 132 ? -5.105 5.008 -9.953 1 92.19 132 GLY A CA 1
ATOM 1028 C C . GLY A 1 132 ? -6.113 4.59 -8.898 1 92.19 132 GLY A C 1
ATOM 1029 O O . GLY A 1 132 ? -7.184 4.07 -9.227 1 92.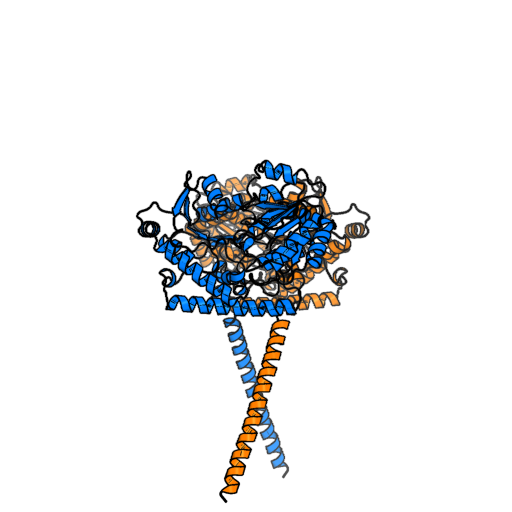19 132 GLY A O 1
ATOM 1030 N N . HIS A 1 133 ? -5.84 4.852 -7.652 1 93 133 HIS A N 1
ATOM 1031 C CA . HIS A 1 133 ? -6.691 4.324 -6.594 1 93 133 HIS A CA 1
ATOM 1032 C C . HIS A 1 133 ? -7.34 5.449 -5.793 1 93 133 HIS A C 1
ATOM 1034 O O . HIS A 1 133 ? -6.816 6.562 -5.75 1 93 133 HIS A O 1
ATOM 1040 N N . VAL A 1 134 ? -8.438 5.105 -5.199 1 92.19 134 VAL A N 1
ATOM 1041 C CA . VAL A 1 134 ? -9.156 6.02 -4.316 1 92.19 134 VAL A CA 1
ATOM 1042 C C . VAL A 1 134 ? -9.133 5.488 -2.887 1 92.19 134 VAL A C 1
ATOM 1044 O O . VAL A 1 134 ? -9.398 4.305 -2.652 1 92.19 134 VAL A O 1
ATOM 1047 N N . PRO A 1 135 ? -8.781 6.344 -2.012 1 92.19 135 PRO A N 1
ATOM 1048 C CA . PRO A 1 135 ? -8.82 5.867 -0.628 1 92.19 135 PRO A CA 1
ATOM 1049 C C . PRO A 1 135 ? -10.25 5.645 -0.124 1 92.19 135 PRO A C 1
ATOM 1051 O O . PRO A 1 135 ? -11.188 6.266 -0.625 1 92.19 135 PRO A O 1
ATOM 1054 N N . ASN A 1 136 ? -10.375 4.742 0.828 1 94.56 136 ASN A N 1
ATOM 1055 C CA . ASN A 1 136 ? -11.664 4.512 1.471 1 94.56 136 ASN A CA 1
ATOM 1056 C C . ASN A 1 136 ? -11.992 5.609 2.479 1 94.56 136 ASN A C 1
ATOM 1058 O O . ASN A 1 136 ? -11.352 5.715 3.523 1 94.56 136 ASN A O 1
ATOM 1062 N N . PRO A 1 137 ? -13.039 6.348 2.225 1 95.62 137 PRO A N 1
ATOM 1063 C CA . PRO A 1 137 ? -13.344 7.473 3.113 1 95.62 137 PRO A CA 1
ATOM 1064 C C . PRO A 1 137 ? -13.797 7.023 4.5 1 95.62 137 PRO A C 1
ATOM 1066 O O . PRO A 1 137 ? -13.883 7.84 5.422 1 95.62 137 PRO A O 1
ATOM 1069 N N . ALA A 1 138 ? -14.102 5.781 4.621 1 96.62 138 ALA A N 1
ATOM 1070 C CA . ALA A 1 138 ? -14.492 5.27 5.934 1 96.62 138 ALA A CA 1
ATOM 1071 C C . ALA A 1 138 ? -13.273 5.094 6.836 1 96.62 138 ALA A C 1
ATOM 1073 O O . ALA A 1 138 ? -13.398 5.062 8.062 1 96.62 138 ALA A O 1
ATOM 1074 N N . ALA A 1 139 ? -12.148 5.016 6.227 1 95.12 139 ALA A N 1
ATOM 1075 C CA . ALA A 1 139 ? -10.953 4.676 6.996 1 95.12 139 ALA A CA 1
ATOM 1076 C C . ALA A 1 139 ? -10 5.863 7.074 1 95.12 139 ALA A C 1
ATOM 1078 O O . ALA A 1 139 ? -9.242 5.996 8.039 1 95.12 139 ALA A O 1
ATOM 1079 N N . VAL A 1 140 ? -9.984 6.668 6.051 1 94.31 140 VAL A N 1
ATOM 1080 C CA . VAL A 1 140 ? -9.078 7.812 6.004 1 94.31 140 VAL A CA 1
ATOM 1081 C C . VAL A 1 140 ? -9.828 9.039 5.477 1 94.31 140 VAL A C 1
ATOM 1083 O O . VAL A 1 140 ? -10.633 8.93 4.551 1 94.31 140 VAL A O 1
ATOM 1086 N N . SER A 1 141 ? -9.531 10.172 6.012 1 95.06 141 SER A N 1
ATOM 1087 C CA . SER A 1 141 ? -10.211 11.398 5.609 1 95.06 141 SER A CA 1
ATOM 1088 C C . SER A 1 141 ? -9.484 12.078 4.453 1 95.06 141 SER A C 1
ATOM 1090 O O . SER A 1 141 ? -8.312 11.797 4.195 1 95.06 141 SER A O 1
ATOM 1092 N N . ASN A 1 142 ? -10.297 12.867 3.75 1 94 142 ASN A N 1
ATOM 1093 C CA . ASN A 1 142 ? -9.656 13.672 2.711 1 94 142 ASN A CA 1
ATOM 1094 C C . ASN A 1 142 ? -8.727 14.719 3.307 1 94 142 ASN A C 1
ATOM 1096 O O . ASN A 1 142 ? -8.789 15.008 4.504 1 94 142 ASN A O 1
ATOM 1100 N N . VAL A 1 143 ? -7.863 15.32 2.537 1 92.19 143 VAL A N 1
ATOM 1101 C CA . VAL A 1 143 ? -6.746 16.141 2.992 1 92.19 143 VAL A CA 1
ATOM 1102 C C . VAL A 1 143 ? -7.281 17.406 3.65 1 92.19 143 VAL A C 1
ATOM 1104 O O . VAL A 1 143 ? -6.633 17.984 4.535 1 92.19 143 VAL A O 1
ATOM 1107 N N . LEU A 1 144 ? -8.5 17.844 3.291 1 92 144 LEU A N 1
ATOM 1108 C CA . LEU A 1 144 ? -9.023 19.125 3.77 1 92 144 LEU A CA 1
ATOM 1109 C C . LEU A 1 144 ? -9.938 18.922 4.969 1 92 144 LEU A C 1
ATOM 1111 O O . LEU A 1 144 ? -10.539 19.875 5.473 1 92 144 LEU A O 1
ATOM 1115 N N . PHE A 1 145 ? -10.055 17.656 5.383 1 92.31 145 PHE A N 1
ATOM 1116 C CA . PHE A 1 145 ? -10.875 17.359 6.547 1 92.31 145 PHE A CA 1
ATOM 1117 C C . PHE A 1 145 ? -10.086 17.594 7.836 1 92.31 145 PHE A C 1
ATOM 1119 O O . PHE A 1 145 ? -8.867 17.438 7.855 1 92.31 145 PHE A O 1
ATOM 1126 N N . SER A 1 146 ? -10.773 17.953 8.883 1 90.31 146 SER A N 1
ATOM 1127 C CA . SER A 1 146 ? -10.117 18.328 10.133 1 90.31 146 SER A CA 1
ATOM 1128 C C . SER A 1 146 ? -9.578 17.109 10.867 1 90.31 146 SER A C 1
ATOM 1130 O O . SER A 1 146 ? -8.594 17.203 11.602 1 90.31 146 SER A O 1
ATOM 1132 N N . ARG A 1 147 ? -10.266 16.047 10.648 1 92.44 147 ARG A N 1
ATOM 1133 C CA . ARG A 1 147 ? -9.812 14.805 11.281 1 92.44 147 ARG A CA 1
ATOM 1134 C C . ARG A 1 147 ? -9.109 13.898 10.273 1 92.44 147 ARG A C 1
ATOM 1136 O O . A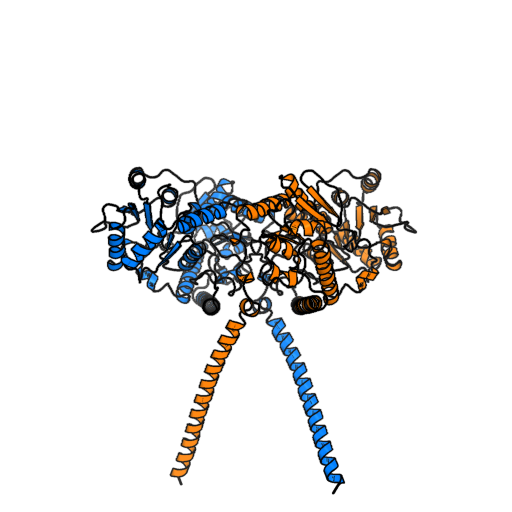RG A 1 147 ? -9.555 13.781 9.133 1 92.44 147 ARG A O 1
ATOM 1143 N N . ALA A 1 148 ? -8.047 13.352 10.727 1 92.12 148 ALA A N 1
ATOM 1144 C CA . ALA A 1 148 ? -7.301 12.477 9.828 1 92.12 148 ALA A CA 1
ATOM 1145 C C . ALA A 1 148 ? -8.008 11.141 9.656 1 92.12 148 ALA A C 1
ATOM 1147 O O . ALA A 1 148 ? -8.008 10.562 8.562 1 92.12 148 ALA A O 1
ATOM 1148 N N . VAL A 1 149 ? -8.57 10.602 10.734 1 95 149 VAL A N 1
ATOM 1149 C CA . VAL A 1 149 ? -9.312 9.344 10.734 1 95 149 VAL A CA 1
ATOM 1150 C C . VAL A 1 149 ? -10.758 9.594 11.172 1 95 149 VAL A C 1
ATOM 1152 O O . VAL A 1 149 ? -11 10.117 12.258 1 95 149 VAL A O 1
ATOM 1155 N N . PRO A 1 150 ? -11.68 9.227 10.344 1 96.06 150 PRO A N 1
ATOM 1156 C CA . PRO A 1 150 ? -13.086 9.43 10.703 1 96.06 150 PRO A CA 1
ATOM 1157 C C . PRO A 1 150 ? -13.641 8.305 11.586 1 96.06 150 PRO A C 1
ATOM 1159 O O . PRO A 1 150 ? -14.367 7.438 11.094 1 96.06 150 PRO A O 1
ATOM 1162 N N . THR A 1 151 ? -13.523 8.375 12.812 1 94.38 151 THR A N 1
ATOM 1163 C CA . THR A 1 151 ? -13.836 7.289 13.734 1 94.38 151 THR A CA 1
ATOM 1164 C C . THR A 1 151 ? -15.328 7.242 14.031 1 94.38 151 THR A C 1
ATOM 1166 O O . THR A 1 151 ? -15.922 6.164 14.117 1 94.38 151 THR A O 1
ATOM 1169 N N . ALA A 1 152 ? -15.961 8.391 14.156 1 96.31 152 ALA A N 1
ATOM 1170 C CA . ALA A 1 152 ? -17.391 8.469 14.484 1 96.31 152 ALA A CA 1
ATOM 1171 C C . ALA A 1 152 ? -18.234 8.5 13.227 1 96.31 152 ALA A C 1
ATOM 1173 O O . ALA A 1 152 ? -17.75 8.844 12.148 1 96.31 152 ALA A O 1
ATOM 1174 N N . PHE A 1 153 ? -19.516 8.164 13.406 1 97.38 153 PHE A N 1
ATOM 1175 C CA . PHE A 1 153 ? -20.438 8.18 12.281 1 97.38 153 PHE A CA 1
ATOM 1176 C C . PHE A 1 153 ? -20.5 9.57 11.656 1 97.38 153 PHE A C 1
ATOM 1178 O O . PHE A 1 153 ? -20.469 9.711 10.438 1 97.38 153 PHE A O 1
ATOM 1185 N N . ALA A 1 154 ? -20.594 10.516 12.5 1 97 154 ALA A N 1
ATOM 1186 C CA . ALA A 1 154 ? -20.719 11.891 12.016 1 97 154 ALA A CA 1
ATOM 1187 C C . ALA A 1 154 ? -19.5 12.281 11.172 1 97 154 ALA A C 1
ATOM 1189 O O . ALA A 1 154 ? -19.625 13 10.18 1 97 154 ALA A O 1
ATOM 1190 N N . ASP A 1 155 ? -18.312 11.82 11.547 1 96.12 155 ASP A N 1
ATOM 1191 C CA . ASP A 1 155 ? -17.094 12.109 10.805 1 96.12 155 ASP A CA 1
ATOM 1192 C C . ASP A 1 155 ? -17.094 11.398 9.453 1 96.12 155 ASP A C 1
ATOM 1194 O O . ASP A 1 155 ? -16.719 11.992 8.438 1 96.12 155 ASP A O 1
ATOM 1198 N N . ARG A 1 156 ? -17.5 10.117 9.492 1 97 156 ARG A N 1
ATOM 1199 C CA . ARG A 1 156 ? -17.562 9.375 8.234 1 97 156 ARG A CA 1
ATOM 1200 C C . ARG A 1 156 ? -18.547 10.016 7.266 1 97 156 ARG A C 1
ATOM 1202 O O . ARG A 1 156 ? -18.25 10.148 6.074 1 97 156 ARG A O 1
ATOM 1209 N N . PHE A 1 157 ? -19.656 10.422 7.84 1 97.25 157 PHE A N 1
ATOM 1210 C CA . PHE A 1 157 ? -20.703 11.062 7.043 1 97.25 157 PHE A CA 1
ATOM 1211 C C . PHE A 1 157 ? -20.188 12.352 6.418 1 97.25 157 PHE A C 1
ATOM 1213 O O . PHE A 1 157 ? -20.266 12.531 5.203 1 97.25 157 PHE A O 1
ATOM 1220 N N . ALA A 1 158 ? -19.656 13.227 7.211 1 96.25 158 ALA A N 1
ATOM 1221 C CA . ALA A 1 158 ? -19.156 14.516 6.75 1 96.25 158 ALA A CA 1
ATOM 1222 C C . ALA A 1 158 ? -17.984 14.344 5.781 1 96.25 158 ALA A C 1
ATOM 1224 O O . ALA A 1 158 ? -17.922 15.039 4.766 1 96.25 158 ALA A O 1
ATOM 1225 N N . ASN A 1 159 ? -17.109 13.477 6.094 1 96.19 159 ASN A N 1
ATOM 1226 C CA . ASN A 1 159 ? -15.945 13.227 5.25 1 96.19 159 ASN A CA 1
ATOM 1227 C C . ASN A 1 159 ? -16.344 12.695 3.879 1 96.19 159 ASN A C 1
ATOM 1229 O O . ASN A 1 159 ? -15.805 13.125 2.857 1 96.19 159 ASN A O 1
ATOM 1233 N N . ALA A 1 160 ? -17.25 11.75 3.902 1 96.12 160 ALA A N 1
ATOM 1234 C CA . ALA A 1 160 ? -17.719 11.188 2.639 1 96.12 160 ALA A CA 1
ATOM 1235 C C . ALA A 1 160 ? -18.344 12.258 1.757 1 96.12 160 ALA A C 1
ATOM 1237 O O . ALA A 1 160 ? -18.062 12.336 0.561 1 96.12 160 ALA A O 1
ATOM 1238 N N . LEU A 1 161 ? -19.125 13.07 2.338 1 94.81 161 LEU A N 1
ATOM 1239 C CA . LEU A 1 161 ? -19.797 14.133 1.594 1 94.81 161 LEU A CA 1
ATOM 1240 C C . LEU A 1 161 ? -18.781 15.148 1.073 1 94.81 161 LEU A C 1
ATOM 1242 O O . LEU A 1 161 ? -18.875 15.586 -0.075 1 94.81 161 LEU A O 1
ATOM 1246 N N . GLN A 1 162 ? -17.906 15.547 1.941 1 94.44 162 GLN A N 1
ATOM 1247 C CA . GLN A 1 162 ? -16.891 16.516 1.535 1 94.44 162 GLN A CA 1
ATOM 1248 C C . GLN A 1 162 ? -16 15.961 0.425 1 94.44 162 GLN A C 1
ATOM 1250 O O . GLN A 1 162 ? -15.602 16.688 -0.48 1 94.44 162 GLN A O 1
ATOM 1255 N N . THR A 1 163 ? -15.703 14.711 0.553 1 94.44 163 THR A N 1
ATOM 1256 C CA . THR A 1 163 ? -14.883 14.07 -0.467 1 94.44 163 THR A CA 1
ATOM 1257 C C . THR A 1 163 ? -15.594 14.086 -1.819 1 94.44 163 THR A C 1
ATOM 1259 O O . THR A 1 163 ? -14.984 14.414 -2.84 1 94.44 163 THR A O 1
ATOM 1262 N N . ALA A 1 164 ? -16.812 13.734 -1.812 1 93.06 164 ALA A N 1
ATOM 1263 C CA . ALA A 1 164 ? -17.594 13.719 -3.049 1 93.06 164 ALA A CA 1
ATOM 1264 C C . ALA A 1 164 ? -17.734 15.125 -3.621 1 93.06 164 ALA A C 1
ATOM 1266 O O . ALA A 1 164 ? -17.531 15.344 -4.816 1 93.06 164 ALA A O 1
ATOM 1267 N N . TYR A 1 165 ? -18.062 16 -2.793 1 93.75 165 TYR A N 1
ATOM 1268 C CA . TYR A 1 165 ? -18.266 17.375 -3.217 1 93.75 165 TYR A CA 1
ATOM 1269 C C . TYR A 1 165 ? -16.969 18 -3.711 1 93.75 165 TYR A C 1
ATOM 1271 O O . TYR A 1 165 ? -16.953 18.734 -4.703 1 93.75 165 TYR A O 1
ATOM 1279 N N . GLY A 1 166 ? -15.898 17.766 -2.951 1 92.94 166 GLY A N 1
ATOM 1280 C CA . GLY A 1 166 ? -14.602 18.266 -3.383 1 92.94 166 GLY A CA 1
ATOM 1281 C C . GLY A 1 166 ? -14.172 17.719 -4.73 1 92.94 166 GLY A C 1
ATOM 1282 O O . GLY A 1 166 ? -13.641 18.453 -5.562 1 92.94 166 GLY A O 1
ATOM 1283 N N . SER A 1 167 ? -14.414 16.469 -4.953 1 92.88 167 SER A N 1
ATOM 1284 C CA . SER A 1 167 ? -14.086 15.852 -6.238 1 92.88 167 SER A CA 1
ATOM 1285 C C . SER A 1 167 ? -14.883 16.484 -7.371 1 92.88 167 SER A C 1
ATOM 1287 O O . SER A 1 167 ? -14.352 16.719 -8.461 1 92.88 167 SER A O 1
ATOM 1289 N N . TRP A 1 168 ? -16.094 16.719 -7.102 1 93.81 168 TRP A N 1
ATOM 1290 C CA . TRP A 1 168 ? -16.953 17.359 -8.086 1 93.81 168 TRP A CA 1
ATOM 1291 C C . TRP A 1 168 ? -16.484 18.781 -8.383 1 93.81 168 TRP A C 1
ATOM 1293 O O . TRP A 1 168 ? -16.469 19.219 -9.539 1 93.81 168 TRP A O 1
ATOM 1303 N N . THR A 1 169 ? -16.109 19.484 -7.375 1 94.44 169 THR A N 1
ATOM 1304 C CA . THR A 1 169 ? -15.641 20.859 -7.527 1 94.44 169 THR A CA 1
ATOM 1305 C C . THR A 1 169 ? -14.352 20.891 -8.352 1 94.44 169 THR A C 1
ATOM 1307 O O . THR A 1 169 ? -14.18 21.766 -9.203 1 94.44 169 THR A O 1
ATOM 1310 N N . LEU A 1 170 ? -13.492 20.031 -8.016 1 93.56 170 LEU A N 1
ATOM 1311 C CA . LEU A 1 170 ? -12.242 19.969 -8.766 1 93.56 170 LEU A CA 1
ATOM 1312 C C . LEU A 1 170 ? -12.508 19.703 -10.242 1 93.56 170 LEU A C 1
ATOM 1314 O O . LEU A 1 170 ? -11.938 20.359 -11.109 1 93.56 170 LEU A O 1
ATOM 1318 N N . TRP A 1 171 ? -13.352 18.734 -10.516 1 92.06 171 TRP A N 1
ATOM 1319 C CA . TRP A 1 171 ? -13.719 18.406 -11.891 1 92.06 171 TRP A CA 1
ATOM 1320 C C . TRP A 1 171 ? -14.32 19.609 -12.602 1 92.06 171 TRP A C 1
ATOM 1322 O O . TRP A 1 171 ? -13.953 19.922 -13.734 1 92.06 171 TRP A O 1
ATOM 1332 N N . ARG A 1 172 ? -15.203 20.25 -11.969 1 94.31 172 ARG A N 1
ATOM 1333 C CA . ARG A 1 172 ? -15.891 21.406 -12.531 1 94.31 172 ARG A CA 1
ATOM 1334 C C . ARG A 1 172 ? -14.906 22.547 -12.812 1 94.31 172 ARG A C 1
ATOM 1336 O O . ARG A 1 172 ? -14.945 23.156 -13.883 1 94.31 172 ARG A O 1
ATOM 1343 N N . GLU A 1 173 ? -14.039 22.844 -11.844 1 93.81 173 GLU A N 1
ATOM 1344 C CA . GLU A 1 173 ? -13.078 23.938 -11.992 1 93.81 173 GLU A CA 1
ATOM 1345 C C . GLU A 1 173 ? -12.078 23.641 -13.102 1 93.81 173 GLU A C 1
ATOM 1347 O O . GLU A 1 173 ? -11.688 24.531 -13.852 1 93.81 173 GLU A O 1
ATOM 1352 N N . GLU A 1 174 ? -11.648 22.453 -13.125 1 91.31 174 GLU A N 1
ATOM 1353 C CA . GLU A 1 174 ? -10.734 22.078 -14.203 1 91.31 174 GLU A CA 1
ATOM 1354 C C . GLU A 1 174 ? -11.391 22.266 -15.57 1 91.31 174 GLU A C 1
ATOM 1356 O O . GLU A 1 174 ? -10.766 22.766 -16.5 1 91.31 174 GLU A O 1
ATOM 1361 N N . ARG A 1 175 ? -12.609 21.844 -15.711 1 92.56 175 ARG A N 1
ATOM 1362 C CA . ARG A 1 175 ? -13.336 21.984 -16.969 1 92.56 175 ARG A CA 1
ATOM 1363 C C . ARG A 1 175 ? -13.516 23.453 -17.344 1 92.56 175 ARG A C 1
ATOM 1365 O O . ARG A 1 175 ? -13.344 23.828 -18.5 1 92.56 175 ARG A O 1
ATOM 1372 N N . ARG A 1 176 ? -13.828 24.156 -16.422 1 94.31 176 ARG A N 1
ATOM 1373 C CA . ARG A 1 176 ? -14.008 25.594 -16.641 1 94.31 176 ARG A CA 1
ATOM 1374 C C . ARG A 1 176 ? -12.711 26.234 -17.125 1 94.31 176 ARG A C 1
ATOM 1376 O O . ARG A 1 176 ? -12.727 27 -18.094 1 94.31 176 ARG A O 1
ATOM 1383 N N . HIS A 1 177 ? -11.602 25.969 -16.531 1 92.69 177 HIS A N 1
ATOM 1384 C CA . HIS A 1 177 ? -10.32 26.547 -16.891 1 92.69 177 HIS A CA 1
ATOM 1385 C C . HIS A 1 177 ? -9.867 26.078 -18.281 1 92.69 177 HIS A C 1
ATOM 1387 O O . HIS A 1 177 ? -9.227 26.828 -19.016 1 92.69 177 HIS A O 1
ATOM 1393 N N . ARG A 1 178 ? -10.133 24.859 -18.578 1 91.81 178 ARG A N 1
ATOM 1394 C CA . ARG A 1 178 ? -9.789 24.344 -19.906 1 91.81 178 ARG A CA 1
ATOM 1395 C C . ARG A 1 178 ? -10.508 25.125 -21 1 91.81 178 ARG A C 1
ATOM 1397 O O . ARG A 1 178 ? -9.984 25.266 -22.109 1 91.81 178 ARG A O 1
ATOM 1404 N N . GLN A 1 179 ? -11.656 25.641 -20.688 1 93.12 179 GLN A N 1
ATOM 1405 C CA . GLN A 1 179 ? -12.445 26.391 -21.656 1 93.12 179 GLN A CA 1
ATOM 1406 C C . GLN A 1 179 ? -11.984 27.844 -21.734 1 93.12 179 GLN A C 1
ATOM 1408 O O . GLN A 1 179 ? -11.867 28.406 -22.828 1 93.12 179 GLN A O 1
ATOM 1413 N N . ILE A 1 180 ? -11.648 28.422 -20.656 1 92.31 180 ILE A N 1
ATOM 1414 C CA . ILE A 1 180 ? -11.359 29.859 -20.594 1 92.31 180 ILE A CA 1
ATOM 1415 C C . ILE A 1 180 ? -9.898 30.109 -20.969 1 92.31 180 ILE A C 1
ATOM 1417 O O . ILE A 1 180 ? -9.578 31.109 -21.609 1 92.31 180 ILE A O 1
ATOM 1421 N N . ARG A 1 181 ? -8.969 29.25 -20.516 1 90.5 181 ARG A N 1
ATOM 1422 C CA . ARG A 1 181 ? -7.531 29.406 -20.75 1 90.5 181 ARG A CA 1
ATOM 1423 C C . ARG A 1 181 ? -6.879 28.062 -21.016 1 90.5 181 ARG A C 1
ATOM 1425 O O . ARG A 1 181 ? -6.191 27.5 -20.156 1 90.5 181 ARG A O 1
ATOM 1432 N N . PRO A 1 182 ? -7.035 27.625 -22.188 1 92.5 182 PRO A N 1
ATOM 1433 C CA . PRO A 1 182 ? -6.461 26.312 -22.516 1 92.5 182 PRO A CA 1
ATOM 1434 C C . PRO A 1 182 ? -4.934 26.312 -22.484 1 92.5 182 PRO A C 1
ATOM 1436 O O . PRO A 1 182 ? -4.305 27.297 -22.891 1 92.5 182 PRO A O 1
ATOM 1439 N N . LEU A 1 183 ? -4.398 25.266 -21.906 1 92.19 183 LEU A N 1
ATOM 1440 C CA . LEU A 1 183 ? -2.961 25.031 -21.906 1 92.19 183 LEU A CA 1
ATOM 1441 C C . LEU A 1 183 ? -2.582 23.984 -22.953 1 92.19 183 LEU A C 1
ATOM 1443 O O . LEU A 1 183 ? -3.438 23.25 -23.438 1 92.19 183 LEU A O 1
ATOM 1447 N N . ALA A 1 184 ? -1.305 23.969 -23.281 1 89.69 184 ALA A N 1
ATOM 1448 C CA . ALA A 1 184 ? -0.806 22.969 -24.234 1 89.69 184 ALA A CA 1
ATOM 1449 C C . ALA A 1 184 ? -1.066 21.547 -23.719 1 89.69 184 ALA A C 1
ATOM 1451 O O . ALA A 1 184 ? -1.326 20.641 -24.5 1 89.69 184 ALA A O 1
ATOM 1452 N N . SER A 1 185 ? -1.007 21.375 -22.406 1 90.06 185 SER A N 1
ATOM 1453 C CA . SER A 1 185 ? -1.217 20.078 -21.781 1 90.06 185 SER A CA 1
ATOM 1454 C C . SER A 1 185 ? -2.643 19.578 -22 1 90.06 185 SER A C 1
ATOM 1456 O O . SER A 1 185 ? -2.896 18.375 -21.984 1 90.06 185 SER A O 1
ATOM 1458 N N . ASP A 1 186 ? -3.592 20.516 -22.188 1 92 186 ASP A N 1
ATOM 1459 C CA . ASP A 1 186 ? -5 20.156 -22.312 1 92 186 ASP A CA 1
ATOM 1460 C C . ASP A 1 186 ? -5.27 19.438 -23.625 1 92 186 ASP A C 1
ATOM 1462 O O . ASP A 1 186 ? -6.293 18.766 -23.781 1 92 186 ASP A O 1
ATOM 1466 N N . ALA A 1 187 ? -4.375 19.562 -24.547 1 89.12 187 ALA A N 1
ATOM 1467 C CA . ALA A 1 187 ? -4.531 18.953 -25.875 1 89.12 187 ALA A CA 1
ATOM 1468 C C . ALA A 1 187 ? -3.996 17.531 -25.891 1 89.12 187 ALA A C 1
ATOM 1470 O O . ALA A 1 187 ? -4.242 16.781 -26.844 1 89.12 187 ALA A O 1
ATOM 1471 N N . VAL A 1 188 ? -3.287 17.25 -24.906 1 88.44 188 VAL A N 1
ATOM 1472 C CA . VAL A 1 188 ? -2.689 15.922 -24.844 1 88.44 188 VAL A CA 1
ATOM 1473 C C . VAL A 1 188 ? -3.691 14.93 -24.266 1 88.44 188 VAL A C 1
ATOM 1475 O O . VAL A 1 188 ? -4.223 15.148 -23.172 1 88.44 188 VAL A O 1
ATOM 1478 N N . VAL A 1 189 ? -4.02 13.852 -24.953 1 80.75 189 VAL A N 1
ATOM 1479 C CA . VAL A 1 189 ? -5.035 12.875 -24.562 1 80.75 189 VAL A CA 1
ATOM 1480 C C . VAL A 1 189 ? -4.531 12.031 -23.406 1 80.75 189 VAL A C 1
ATOM 1482 O O . VAL A 1 189 ? -5.258 11.805 -22.438 1 80.75 189 VAL A O 1
ATOM 1485 N N . ASP A 1 190 ? -3.25 11.555 -23.516 1 87.19 190 ASP A N 1
ATOM 1486 C CA . ASP A 1 190 ? -2.709 10.695 -22.453 1 87.19 190 ASP A CA 1
ATOM 1487 C C . ASP A 1 190 ? -1.431 11.289 -21.875 1 87.19 190 ASP A C 1
ATOM 1489 O O . ASP A 1 190 ? -0.332 11.016 -22.359 1 87.19 190 ASP A O 1
ATOM 1493 N N . LEU A 1 191 ? -1.705 12.039 -20.812 1 90.38 191 LEU A N 1
ATOM 1494 C CA . LEU A 1 191 ? -0.53 12.555 -20.109 1 90.38 191 LEU A CA 1
ATOM 1495 C C . LEU A 1 191 ? 0.248 11.422 -19.453 1 90.38 191 LEU A C 1
ATOM 1497 O O . LEU A 1 191 ? -0.345 10.453 -18.969 1 90.38 191 LEU A O 1
ATOM 1501 N N . VAL A 1 192 ? 1.519 11.609 -19.422 1 92.25 192 VAL A N 1
ATOM 1502 C CA . VAL A 1 192 ? 2.393 10.625 -18.797 1 92.25 192 VAL A CA 1
ATOM 1503 C C . VAL A 1 192 ? 2.053 10.492 -17.312 1 92.25 192 VAL A C 1
ATOM 1505 O O . VAL A 1 192 ? 1.968 11.5 -16.594 1 92.25 192 VAL A O 1
ATOM 1508 N N . LYS A 1 193 ? 1.76 9.266 -16.938 1 94.06 193 LYS A N 1
ATOM 1509 C CA . LYS A 1 193 ? 1.544 9 -15.516 1 94.06 193 LYS A CA 1
ATOM 1510 C C . LYS A 1 193 ? 2.869 8.812 -14.781 1 94.06 193 LYS A C 1
ATOM 1512 O O . LYS A 1 193 ? 3.854 8.359 -15.375 1 94.06 193 LYS A O 1
ATOM 1517 N N . PRO A 1 194 ? 2.865 9.18 -13.539 1 95.88 194 PRO A N 1
ATOM 1518 C CA . PRO A 1 194 ? 4.141 9.078 -12.82 1 95.88 194 PRO A CA 1
ATOM 1519 C C . PRO A 1 194 ? 4.598 7.637 -12.641 1 95.88 194 PRO A C 1
ATOM 1521 O O . PRO A 1 194 ? 3.777 6.746 -12.398 1 95.88 194 PRO A O 1
ATOM 1524 N N . SER A 1 195 ? 5.926 7.488 -12.773 1 96.88 195 SER A N 1
ATOM 1525 C CA . SER A 1 195 ? 6.551 6.203 -12.484 1 96.88 195 SER A CA 1
ATOM 1526 C C . SER A 1 195 ? 6.633 5.953 -10.984 1 96.88 195 SER A C 1
ATOM 1528 O O . SER A 1 195 ? 6.418 4.828 -10.523 1 96.88 195 SER A O 1
ATOM 1530 N N . VAL A 1 196 ? 6.984 6.957 -10.297 1 97.06 196 VAL A N 1
ATOM 1531 C CA . VAL A 1 196 ? 7.07 6.961 -8.836 1 97.06 196 VAL A CA 1
ATOM 1532 C C . VAL A 1 196 ? 6.594 8.305 -8.297 1 97.06 196 VAL A C 1
ATOM 1534 O O . VAL A 1 196 ? 6.777 9.344 -8.938 1 97.06 196 VAL A O 1
ATOM 1537 N N . THR A 1 197 ? 5.949 8.258 -7.223 1 96.81 197 THR A N 1
ATOM 1538 C CA . THR A 1 197 ? 5.531 9.469 -6.535 1 96.81 197 THR A CA 1
ATOM 1539 C C . THR A 1 197 ? 6.109 9.516 -5.125 1 96.81 197 THR A C 1
ATOM 1541 O O . THR A 1 197 ? 5.844 8.633 -4.305 1 96.81 197 THR A O 1
ATOM 1544 N N . PHE A 1 198 ? 6.906 10.523 -4.91 1 97.06 198 PHE A N 1
ATOM 1545 C CA . PHE A 1 198 ? 7.379 10.789 -3.559 1 97.06 198 PHE A CA 1
ATOM 1546 C C . PHE A 1 198 ? 6.383 11.648 -2.795 1 97.06 198 PHE A C 1
ATOM 1548 O O . PHE A 1 198 ? 6.012 12.734 -3.256 1 97.06 198 PHE A O 1
ATOM 1555 N N . THR A 1 199 ? 5.961 11.133 -1.708 1 94.81 199 THR A N 1
ATOM 1556 C CA . THR A 1 199 ? 5.031 11.898 -0.888 1 94.81 199 THR A CA 1
ATOM 1557 C C . THR A 1 199 ? 5.688 12.328 0.418 1 94.81 199 THR A C 1
ATOM 1559 O O . THR A 1 199 ? 6.469 11.578 1.005 1 94.81 199 THR A O 1
ATOM 1562 N N . ASN A 1 200 ? 5.434 13.562 0.752 1 94 200 ASN A N 1
ATOM 1563 C CA . ASN A 1 200 ? 5.93 14.055 2.033 1 94 200 ASN A CA 1
ATOM 1564 C C . ASN A 1 200 ? 5.086 13.547 3.195 1 94 200 ASN A C 1
ATOM 1566 O O . ASN A 1 200 ? 4.469 14.328 3.914 1 94 200 ASN A O 1
ATOM 1570 N N . THR A 1 201 ? 5.117 12.227 3.332 1 93.12 201 THR A N 1
ATOM 1571 C CA . THR A 1 201 ? 4.312 11.57 4.355 1 93.12 201 THR A CA 1
ATOM 1572 C C . THR A 1 201 ? 5.113 10.469 5.047 1 93.12 201 THR A C 1
ATOM 1574 O O . THR A 1 201 ? 6.184 10.086 4.574 1 93.12 201 THR A O 1
ATOM 1577 N N . HIS A 1 202 ? 4.641 10.156 6.172 1 92.25 202 HIS A N 1
ATOM 1578 C CA . HIS A 1 202 ? 5.129 9.07 7.012 1 92.25 202 HIS A CA 1
ATOM 1579 C C . HIS A 1 202 ? 3.988 8.422 7.793 1 92.25 202 HIS A C 1
ATOM 1581 O O . HIS A 1 202 ? 3.037 9.102 8.188 1 92.25 202 HIS A O 1
ATOM 1587 N N . PHE A 1 203 ? 4.078 7.219 8.047 1 81.94 203 PHE A N 1
ATOM 1588 C CA . PHE A 1 203 ? 2.951 6.52 8.656 1 81.94 203 PHE A CA 1
ATOM 1589 C C . PHE A 1 203 ? 2.738 6.98 10.094 1 81.94 203 PHE A C 1
ATOM 1591 O O . PHE A 1 203 ? 1.678 6.742 10.672 1 81.94 203 PHE A O 1
ATOM 1598 N N . ILE A 1 204 ? 3.662 7.672 10.664 1 78.81 204 ILE A N 1
ATOM 1599 C CA . ILE A 1 204 ? 3.484 8.211 12.008 1 78.81 204 ILE A CA 1
ATOM 1600 C C . ILE A 1 204 ? 2.678 9.5 11.953 1 78.81 204 ILE A C 1
ATOM 1602 O O . ILE A 1 204 ? 1.924 9.812 12.875 1 78.81 204 ILE A O 1
ATOM 1606 N N . THR A 1 205 ? 2.848 10.227 10.844 1 80.69 205 THR A N 1
ATOM 1607 C CA . THR A 1 205 ? 2.209 11.531 10.75 1 80.69 205 THR A CA 1
ATOM 1608 C C . THR A 1 205 ? 1.005 11.477 9.812 1 80.69 205 THR A C 1
ATOM 1610 O O . THR A 1 205 ? 0.371 12.5 9.547 1 80.69 205 THR A O 1
ATOM 1613 N N . GLU A 1 206 ? 0.769 10.328 9.297 1 85.62 206 GLU A N 1
ATOM 1614 C CA . GLU A 1 206 ? -0.384 10.031 8.453 1 85.62 206 GLU A CA 1
ATOM 1615 C C . GLU A 1 206 ? -1.021 8.695 8.836 1 85.62 206 GLU A C 1
ATOM 1617 O O . GLU A 1 206 ? -0.32 7.754 9.211 1 85.62 206 GLU A O 1
ATOM 1622 N N . PRO A 1 207 ? -2.338 8.758 8.75 1 89.38 207 PRO A N 1
ATOM 1623 C CA . PRO A 1 207 ? -2.977 7.484 9.078 1 89.38 207 PRO A CA 1
ATOM 1624 C C . PRO A 1 207 ? -2.535 6.352 8.156 1 89.38 207 PRO A C 1
ATOM 1626 O O . PRO A 1 207 ? -2.305 6.57 6.969 1 89.38 207 PRO A O 1
ATOM 1629 N N . SER A 1 208 ? -2.541 5.152 8.758 1 92.06 208 SER A N 1
ATOM 1630 C CA . SER A 1 208 ? -2.199 3.949 8.008 1 92.06 208 SER A CA 1
ATOM 1631 C C . SER A 1 208 ? -3.24 3.652 6.934 1 92.06 208 SER A C 1
ATOM 1633 O O . SER A 1 208 ? -4.438 3.584 7.227 1 92.06 208 SER A O 1
ATOM 1635 N N . ARG A 1 209 ? -2.756 3.537 5.758 1 92.38 209 ARG A N 1
ATOM 1636 C CA . ARG A 1 209 ? -3.631 3.24 4.629 1 92.38 209 ARG A CA 1
ATOM 1637 C C . ARG A 1 209 ? -2.869 2.518 3.521 1 92.38 209 ARG A C 1
ATOM 1639 O O . ARG A 1 209 ? -1.638 2.564 3.477 1 92.38 209 ARG A O 1
ATOM 1646 N N . PRO A 1 210 ? -3.598 1.86 2.658 1 94.25 210 PRO A N 1
ATOM 1647 C CA . PRO A 1 210 ? -2.902 1.184 1.562 1 94.25 210 PRO A CA 1
ATOM 1648 C C . PRO A 1 210 ? -2.365 2.156 0.515 1 94.25 210 PRO A C 1
ATOM 1650 O O . PRO A 1 210 ? -3.029 3.139 0.181 1 94.25 210 PRO A O 1
ATOM 1653 N N . LEU A 1 211 ? -1.179 1.852 0.06 1 94 211 LEU A N 1
ATOM 1654 C CA . LEU A 1 211 ? -0.537 2.6 -1.015 1 94 211 LEU A CA 1
ATOM 1655 C C . LEU A 1 211 ? 0.115 1.657 -2.021 1 94 211 LEU A C 1
ATOM 1657 O O . LEU A 1 211 ? 0.602 0.587 -1.649 1 94 211 LEU A O 1
ATOM 1661 N N . SER A 1 212 ? 0.06 2.025 -3.271 1 93.88 212 SER A N 1
ATOM 1662 C CA . SER A 1 212 ? 0.704 1.21 -4.297 1 93.88 212 SER A CA 1
ATOM 1663 C C . SER A 1 212 ? 2.223 1.335 -4.23 1 93.88 212 SER A C 1
ATOM 1665 O O . SER A 1 212 ? 2.748 2.266 -3.613 1 93.88 212 SER A O 1
ATOM 1667 N N . PRO A 1 213 ? 2.928 0.426 -4.824 1 93.12 213 PRO A N 1
ATOM 1668 C CA . PRO A 1 213 ? 4.387 0.405 -4.703 1 93.12 213 PRO A CA 1
ATOM 1669 C C . PRO A 1 213 ? 5.051 1.635 -5.32 1 93.12 213 PRO A C 1
ATOM 1671 O O . PRO A 1 213 ? 6.199 1.944 -5.008 1 93.12 213 PRO A O 1
ATOM 1674 N N . ASP A 1 214 ? 4.359 2.318 -6.191 1 95 214 ASP A N 1
ATOM 1675 C CA . ASP A 1 214 ? 4.934 3.486 -6.852 1 95 214 ASP A CA 1
ATOM 1676 C C . ASP A 1 214 ? 4.805 4.73 -5.973 1 95 214 ASP A C 1
ATOM 1678 O O . ASP A 1 214 ? 5.195 5.828 -6.383 1 95 214 ASP A O 1
ATOM 1682 N N . VAL A 1 215 ? 4.273 4.578 -4.801 1 95.25 215 VAL A N 1
ATOM 1683 C CA . VAL A 1 215 ? 4.195 5.668 -3.834 1 95.25 215 VAL A CA 1
ATOM 1684 C C . VAL A 1 215 ? 5.227 5.457 -2.729 1 95.25 215 VAL A C 1
ATOM 1686 O O . VAL A 1 215 ? 5.176 4.461 -2.002 1 95.25 215 VAL A O 1
ATOM 1689 N N . VAL A 1 216 ? 6.133 6.363 -2.607 1 95.81 216 VAL A N 1
ATOM 1690 C CA . VAL A 1 216 ? 7.211 6.262 -1.63 1 95.81 216 VAL A CA 1
ATOM 1691 C C . VAL A 1 216 ? 7.117 7.414 -0.634 1 95.81 216 VAL A C 1
ATOM 1693 O O . VAL A 1 216 ? 7.121 8.586 -1.026 1 95.81 216 VAL A O 1
ATOM 1696 N N . GLN A 1 217 ? 7.027 7.062 0.594 1 95.44 217 GLN A N 1
ATOM 1697 C CA . GLN A 1 217 ? 6.902 8.078 1.637 1 95.44 217 GLN A CA 1
ATOM 1698 C C . GLN A 1 217 ? 8.273 8.586 2.08 1 95.44 217 GLN A C 1
ATOM 1700 O O . GLN A 1 217 ? 9.086 7.816 2.594 1 95.44 217 GLN A O 1
ATOM 1705 N N . ILE A 1 218 ? 8.477 9.883 1.966 1 96.62 218 ILE A N 1
ATOM 1706 C CA . ILE A 1 218 ? 9.797 10.43 2.266 1 96.62 218 ILE A CA 1
ATOM 1707 C C . ILE A 1 218 ? 9.664 11.547 3.299 1 96.62 218 ILE A C 1
ATOM 1709 O O . ILE A 1 218 ? 10.391 12.539 3.244 1 96.62 218 ILE A O 1
ATOM 1713 N N . GLY A 1 219 ? 8.641 11.383 4.152 1 95.75 219 GLY A N 1
ATOM 1714 C CA . GLY A 1 219 ? 8.5 12.359 5.223 1 95.75 219 GLY A CA 1
ATOM 1715 C C . GLY A 1 219 ? 9.789 12.617 5.973 1 95.75 219 GLY A C 1
ATOM 1716 O O . GLY A 1 219 ? 10.492 11.672 6.352 1 95.75 219 GLY A O 1
ATOM 1717 N N . GLY A 1 220 ? 10.172 13.977 6.148 1 95.44 220 GLY A N 1
ATOM 1718 C CA . GLY A 1 220 ? 11.375 14.344 6.875 1 95.44 220 GLY A CA 1
ATOM 1719 C C . GLY A 1 220 ? 12.578 14.562 5.973 1 95.44 220 GLY A C 1
ATOM 1720 O O . GLY A 1 220 ? 13.688 14.781 6.449 1 95.44 220 GLY A O 1
ATOM 1721 N N . ILE A 1 221 ? 12.328 14.539 4.695 1 96.31 221 ILE A N 1
ATOM 1722 C CA . ILE A 1 221 ? 13.414 14.68 3.732 1 96.31 221 ILE A CA 1
ATOM 1723 C C . ILE A 1 221 ? 14.102 16.031 3.924 1 96.31 221 ILE A C 1
ATOM 1725 O O . ILE A 1 221 ? 15.297 16.172 3.666 1 96.31 221 ILE A O 1
ATOM 1729 N N . HIS A 1 222 ? 13.422 17.016 4.484 1 94.38 222 HIS A N 1
ATOM 1730 C CA . HIS A 1 222 ? 13.977 18.359 4.641 1 94.38 222 HIS A CA 1
ATOM 1731 C C . HIS A 1 222 ? 14.805 18.484 5.914 1 94.38 222 HIS A C 1
ATOM 1733 O O . HIS A 1 222 ? 15.469 19.484 6.141 1 94.38 222 HIS A O 1
ATOM 1739 N N . LEU A 1 223 ? 14.75 17.453 6.75 1 95.25 223 LEU A N 1
ATOM 1740 C CA . LEU A 1 223 ? 15.461 17.516 8.023 1 95.25 223 LEU A CA 1
ATOM 1741 C C . LEU A 1 223 ? 16.969 17.5 7.805 1 95.25 223 LEU A C 1
ATOM 1743 O O . LEU A 1 223 ? 17.531 16.453 7.461 1 95.25 223 LEU A O 1
ATOM 1747 N N . ALA A 1 224 ? 17.562 18.594 7.988 1 87.25 224 ALA A N 1
ATOM 1748 C CA . ALA A 1 224 ? 19.016 18.75 7.855 1 87.25 224 ALA A CA 1
ATOM 1749 C C . ALA A 1 224 ? 19.719 18.469 9.18 1 87.25 224 ALA A C 1
ATOM 1751 O O . ALA A 1 224 ? 19.062 18.391 10.227 1 87.25 224 ALA A O 1
ATOM 1752 N N . GLN A 1 225 ? 20.969 18.281 9.086 1 91 225 GLN A N 1
ATOM 1753 C CA . GLN A 1 225 ? 21.766 18.172 10.305 1 91 225 GLN A CA 1
ATOM 1754 C C . GLN A 1 225 ? 21.703 19.453 11.117 1 91 225 GLN A C 1
ATOM 1756 O O . GLN A 1 225 ? 21.75 20.562 10.555 1 91 225 GLN A O 1
ATOM 1761 N N . PRO A 1 226 ? 21.578 19.234 12.398 1 91.25 226 PRO A N 1
ATOM 1762 C CA . PRO A 1 226 ? 21.484 20.438 13.242 1 91.25 226 PRO A CA 1
ATOM 1763 C C . PRO A 1 226 ? 22.75 21.281 13.203 1 91.25 226 PRO A C 1
ATOM 1765 O O . PRO A 1 226 ? 23.859 20.734 13.07 1 91.25 226 PRO A O 1
ATOM 1768 N N . GLY A 1 227 ? 22.578 22.547 13.281 1 90.69 227 GLY A N 1
ATOM 1769 C CA . GLY A 1 227 ? 23.688 23.484 13.375 1 90.69 227 GLY A CA 1
ATOM 1770 C C . GLY A 1 227 ? 23.734 24.219 14.703 1 90.69 227 GLY A C 1
ATOM 1771 O O . GLY A 1 227 ? 22.875 24.016 15.562 1 90.69 227 GLY A O 1
ATOM 1772 N N . PRO A 1 228 ? 24.781 25.062 14.805 1 93.25 228 PRO A N 1
ATOM 1773 C CA . PRO A 1 228 ? 24.891 25.828 16.047 1 93.25 228 PRO A CA 1
ATOM 1774 C C . PRO A 1 228 ? 23.844 26.953 16.125 1 93.25 228 PRO A C 1
ATOM 1776 O O . PRO A 1 228 ? 23.516 27.578 15.117 1 93.25 228 PRO A O 1
ATOM 1779 N N . LEU A 1 229 ? 23.359 27.156 17.391 1 95.94 229 LEU A N 1
ATOM 1780 C CA . LEU A 1 229 ? 22.422 28.266 17.625 1 95.94 229 LEU A CA 1
ATOM 1781 C C . LEU A 1 229 ? 23.172 29.578 17.766 1 95.94 229 LEU A C 1
ATOM 1783 O O . LEU A 1 229 ? 24.266 29.625 18.359 1 95.94 229 LEU A O 1
ATOM 1787 N N . PRO A 1 230 ? 22.547 30.656 17.234 1 96.31 230 PRO A N 1
ATOM 1788 C CA . PRO A 1 230 ? 23.141 31.969 17.531 1 96.31 230 PRO A CA 1
ATOM 1789 C C . PRO A 1 230 ? 23.344 32.188 19.031 1 96.31 230 PRO A C 1
ATOM 1791 O O . PRO A 1 230 ? 22.5 31.797 19.828 1 96.31 230 PRO A O 1
ATOM 1794 N N . LYS A 1 231 ? 24.375 32.906 19.359 1 96.19 231 LYS A N 1
ATOM 1795 C CA . LYS A 1 231 ? 24.828 33.031 20.734 1 96.19 231 LYS A CA 1
ATOM 1796 C C . LYS A 1 231 ? 23.734 33.656 21.609 1 96.19 231 LYS A C 1
ATOM 1798 O O . LYS A 1 231 ? 23.5 33.219 22.734 1 96.19 231 LYS A O 1
ATOM 1803 N N . ASP A 1 232 ? 23.078 34.625 21.156 1 96 232 ASP A N 1
ATOM 1804 C CA . ASP A 1 232 ? 22.078 35.344 21.938 1 96 232 ASP A CA 1
ATOM 1805 C C . ASP A 1 232 ? 20.875 34.438 22.234 1 96 232 ASP A C 1
ATOM 1807 O O . ASP A 1 232 ? 20.359 34.469 23.359 1 96 232 ASP A O 1
ATOM 1811 N N . ILE A 1 233 ? 20.484 33.656 21.266 1 97.38 233 ILE A N 1
ATOM 1812 C CA . ILE A 1 233 ? 19.391 32.719 21.453 1 97.38 233 ILE A CA 1
ATOM 1813 C C . ILE A 1 233 ? 19.797 31.641 22.438 1 97.38 233 ILE A C 1
ATOM 1815 O O . ILE A 1 233 ? 19.047 31.297 23.359 1 97.38 233 ILE A O 1
ATOM 1819 N N . LEU A 1 234 ? 21.016 31.125 22.219 1 97.12 234 LEU A N 1
ATOM 1820 C CA . LEU A 1 234 ? 21.516 30.047 23.078 1 97.12 234 LEU A CA 1
ATOM 1821 C C . LEU A 1 234 ? 21.562 30.484 24.531 1 97.12 234 LEU A C 1
ATOM 1823 O O . LEU A 1 234 ? 21.156 29.75 25.422 1 97.12 234 LEU A O 1
ATOM 1827 N N . GLU A 1 235 ? 22.078 31.672 24.766 1 96.88 235 GLU A N 1
ATOM 1828 C CA . GLU A 1 235 ? 22.156 32.188 26.125 1 96.88 235 GLU A CA 1
ATOM 1829 C C . GLU A 1 235 ? 20.766 32.344 26.75 1 96.88 235 GLU A C 1
ATOM 1831 O O . GLU A 1 235 ? 20.594 32.031 27.938 1 96.88 235 GLU A O 1
ATOM 1836 N N . PHE A 1 236 ? 19.906 32.75 25.938 1 97.5 236 PHE A N 1
ATOM 1837 C CA . PHE A 1 236 ? 18.531 32.969 26.406 1 97.5 236 PHE A CA 1
ATOM 1838 C C . PHE A 1 236 ? 17.891 31.625 26.797 1 97.5 236 PHE A C 1
ATOM 1840 O O . PHE A 1 236 ? 17.234 31.531 27.844 1 97.5 236 PHE A O 1
ATOM 1847 N N . ILE A 1 237 ? 18.078 30.531 26.031 1 97 237 ILE A N 1
ATOM 1848 C CA . ILE A 1 237 ? 17.328 29.312 26.25 1 97 237 ILE A CA 1
ATOM 1849 C C . ILE A 1 237 ? 18.109 28.375 27.156 1 97 237 ILE A C 1
ATOM 1851 O O . ILE A 1 237 ? 17.547 27.484 27.797 1 97 237 ILE A O 1
ATOM 1855 N N . ASP A 1 238 ? 19.406 28.562 27.266 1 95.5 238 ASP A N 1
ATOM 1856 C CA . ASP A 1 238 ? 20.219 27.781 28.203 1 95.5 238 ASP A CA 1
ATOM 1857 C C . ASP A 1 238 ? 19.859 28.141 29.641 1 95.5 238 ASP A C 1
ATOM 1859 O O . ASP A 1 238 ? 19.906 27.281 30.531 1 95.5 238 ASP A O 1
ATOM 1863 N N . ASP A 1 239 ? 19.609 29.375 29.719 1 91.25 239 ASP A N 1
ATOM 1864 C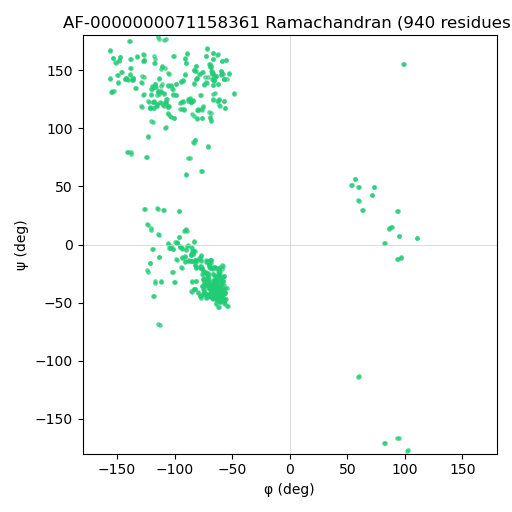 CA . ASP A 1 239 ? 19.234 29.891 31.047 1 91.25 239 ASP A CA 1
ATOM 1865 C C . ASP A 1 239 ? 17.719 29.828 31.234 1 91.25 239 ASP A C 1
ATOM 1867 O O . ASP A 1 239 ? 17.078 30.859 31.469 1 91.25 239 ASP A O 1
ATOM 1871 N N . ALA A 1 240 ? 17.156 28.656 31.172 1 95.88 240 ALA A N 1
ATOM 1872 C CA . ALA A 1 240 ? 15.711 28.484 31.297 1 95.88 240 ALA A CA 1
ATOM 1873 C C . ALA A 1 240 ? 15.383 27.266 32.188 1 95.88 240 ALA A C 1
ATOM 1875 O O . ALA A 1 240 ? 15.008 26.203 31.688 1 95.88 240 ALA A O 1
ATOM 1876 N N . PRO A 1 241 ? 15.484 27.406 33.469 1 94.38 241 PRO A N 1
ATOM 1877 C CA . PRO A 1 241 ? 15.32 26.281 34.406 1 94.38 241 PRO A CA 1
ATOM 1878 C C . PRO A 1 241 ? 13.953 25.609 34.25 1 94.38 241 PRO A C 1
ATOM 1880 O O . PRO A 1 241 ? 13.82 24.406 34.562 1 94.38 241 PRO A O 1
ATOM 1883 N N . HIS A 1 242 ? 12.984 26.406 33.812 1 96.69 242 HIS A N 1
ATOM 1884 C CA . HIS A 1 242 ? 11.656 25.828 33.688 1 96.69 242 HIS A CA 1
ATOM 1885 C C . HIS A 1 242 ? 11.359 25.438 32.25 1 96.69 242 HIS A C 1
ATOM 1887 O O . HIS A 1 242 ? 10.242 25.031 31.938 1 96.69 242 HIS A O 1
ATOM 1893 N N . GLY A 1 243 ? 12.352 25.641 31.406 1 97.69 243 GLY A N 1
ATOM 1894 C CA . GLY A 1 243 ? 12.227 25.188 30.031 1 97.69 243 GLY A CA 1
ATOM 1895 C C . GLY A 1 243 ? 11.891 26.312 29.062 1 97.69 243 GLY A C 1
ATOM 1896 O O . GLY A 1 243 ? 11.844 27.484 29.453 1 97.69 243 GLY A O 1
ATOM 1897 N N . VAL A 1 244 ? 11.719 25.906 27.797 1 98.62 244 VAL A N 1
ATOM 1898 C CA . VAL A 1 244 ? 11.555 26.859 26.703 1 98.62 244 VAL A CA 1
ATOM 1899 C C . VAL A 1 244 ? 10.312 26.5 25.891 1 98.62 244 VAL A C 1
ATOM 1901 O O . VAL A 1 244 ? 10.008 25.312 25.688 1 98.62 244 VAL A O 1
ATOM 1904 N N . ILE A 1 245 ? 9.578 27.516 25.516 1 98.75 245 ILE A N 1
ATOM 1905 C CA . ILE A 1 245 ? 8.461 27.406 24.578 1 98.75 245 ILE A CA 1
ATOM 1906 C C . ILE A 1 245 ? 8.789 28.156 23.297 1 98.75 245 ILE A C 1
ATOM 1908 O O . ILE A 1 245 ? 9.273 29.281 23.328 1 98.75 245 ILE A O 1
ATOM 1912 N N . TYR A 1 246 ? 8.625 27.5 22.156 1 98.75 246 TYR A N 1
ATOM 1913 C CA . TYR A 1 246 ? 8.82 28.141 20.859 1 98.75 246 TYR A CA 1
ATOM 1914 C C . TYR A 1 246 ? 7.484 28.344 20.156 1 98.75 246 TYR A C 1
ATOM 1916 O O . TYR A 1 246 ? 6.73 27.391 19.953 1 98.75 246 TYR A O 1
ATOM 1924 N N . PHE A 1 247 ? 7.191 29.609 19.812 1 98.25 247 PHE A N 1
ATOM 1925 C CA . PHE A 1 247 ? 5.91 29.953 19.219 1 98.25 247 PHE A CA 1
ATOM 1926 C C . PHE A 1 247 ? 6.098 30.547 17.812 1 98.25 247 PHE A C 1
ATOM 1928 O O . PHE A 1 247 ? 6.723 31.594 17.656 1 98.25 247 PHE A O 1
ATOM 1935 N N . THR A 1 248 ? 5.527 29.812 16.812 1 96.56 248 THR A N 1
ATOM 1936 C CA . THR A 1 248 ? 5.52 30.328 15.453 1 96.56 248 THR A CA 1
ATOM 1937 C C . THR A 1 248 ? 4.293 29.828 14.695 1 96.56 248 THR A C 1
ATOM 1939 O O . THR A 1 248 ? 3.816 28.719 14.938 1 96.56 248 THR A O 1
ATOM 1942 N N . LEU A 1 249 ? 3.793 30.641 13.844 1 91.38 249 LEU A N 1
ATOM 1943 C CA . LEU A 1 249 ? 2.713 30.219 12.961 1 91.38 249 LEU A CA 1
ATOM 1944 C C . LEU A 1 249 ? 3.201 30.109 11.516 1 91.38 249 LEU A C 1
ATOM 1946 O O . LEU A 1 249 ? 2.461 30.422 10.586 1 91.38 249 LEU A O 1
ATOM 1950 N N . GLY A 1 250 ? 4.496 29.781 11.398 1 85 250 GLY A N 1
ATOM 1951 C CA . GLY A 1 250 ? 5.066 29.469 10.102 1 85 250 GLY A CA 1
ATOM 1952 C C . GLY A 1 250 ? 5.449 30.688 9.297 1 85 250 GLY A C 1
ATOM 1953 O O . GLY A 1 250 ? 5.473 31.797 9.836 1 85 250 GLY A O 1
ATOM 1954 N N . SER A 1 251 ? 5.793 30.469 8.031 1 75.94 251 SER A N 1
ATOM 1955 C CA . SER A 1 251 ? 6.262 31.547 7.156 1 75.94 251 SER A CA 1
ATOM 1956 C C . SER A 1 251 ? 5.102 32.188 6.406 1 75.94 251 SER A C 1
ATOM 1958 O O . SER A 1 251 ? 5.234 33.312 5.887 1 75.94 251 SER A O 1
ATOM 1960 N N . VAL A 1 252 ? 4.043 31.5 6.453 1 74.62 252 VAL A N 1
ATOM 1961 C CA . VAL A 1 252 ? 2.953 31.953 5.598 1 74.62 252 VAL A CA 1
ATOM 1962 C C . VAL A 1 252 ? 2.154 33.031 6.309 1 74.62 252 VAL A C 1
ATOM 1964 O O . VAL A 1 252 ? 1.75 34.031 5.691 1 74.62 252 VAL A O 1
ATOM 1967 N N . VAL A 1 253 ? 2.082 32.938 7.605 1 80.38 253 VAL A N 1
ATOM 1968 C CA . VAL A 1 253 ? 1.271 33.875 8.375 1 80.38 253 VAL A CA 1
ATOM 1969 C C . VAL A 1 253 ? 2.172 34.938 9.023 1 80.38 253 VAL A C 1
ATOM 1971 O O . VAL A 1 253 ? 3.182 34.594 9.641 1 80.38 253 VAL A O 1
ATOM 1974 N N . LEU A 1 254 ? 1.777 36.125 8.812 1 84.19 254 LEU A N 1
ATOM 1975 C CA . LEU A 1 254 ? 2.402 37.219 9.555 1 84.19 254 LEU A CA 1
ATOM 1976 C C . LEU A 1 254 ? 1.82 37.312 10.961 1 84.19 254 LEU A C 1
ATOM 1978 O O . LEU A 1 254 ? 0.655 37.688 11.125 1 84.19 254 LEU A O 1
ATOM 1982 N N . MET A 1 255 ? 2.648 37.094 11.875 1 88 255 MET A N 1
ATOM 1983 C CA . MET A 1 255 ? 2.182 37.062 13.258 1 88 255 MET A CA 1
ATOM 1984 C C . MET A 1 255 ? 1.712 38.438 13.703 1 88 255 MET A C 1
ATOM 1986 O O . MET A 1 255 ? 0.76 38.562 14.477 1 88 255 MET A O 1
ATOM 1990 N N . SER A 1 256 ? 2.355 39.406 13.18 1 87.44 256 SER A N 1
ATOM 1991 C CA . SER A 1 256 ? 2.023 40.781 13.562 1 87.44 256 SER A CA 1
ATOM 1992 C C . SER A 1 256 ? 0.664 41.219 13.016 1 87.44 256 SER A C 1
ATOM 1994 O O . SER A 1 256 ? 0.095 42.219 13.445 1 87.44 256 SER A O 1
ATOM 1996 N N . SER A 1 257 ? 0.206 40.375 12.023 1 86.69 257 SER A N 1
ATOM 1997 C CA . SER A 1 257 ? -1.079 40.719 11.414 1 86.69 257 SER A CA 1
ATOM 1998 C C . SER A 1 257 ? -2.236 40.156 12.227 1 86.69 257 SER A C 1
ATOM 2000 O O . SER A 1 257 ? -3.402 40.406 11.93 1 86.69 257 SER A O 1
ATOM 2002 N N . LEU A 1 258 ? -1.922 39.438 13.281 1 89.5 258 LEU A N 1
ATOM 2003 C CA . LEU A 1 258 ? -2.982 38.906 14.141 1 89.5 258 LEU A CA 1
ATOM 2004 C C . LEU A 1 258 ? -3.699 40.062 14.852 1 89.5 258 LEU A C 1
ATOM 2006 O O . LEU A 1 258 ? -3.08 41.062 15.203 1 89.5 258 LEU A O 1
ATOM 2010 N N . PRO A 1 259 ? -4.977 39.812 15.062 1 89.5 259 PRO A N 1
ATOM 2011 C CA . PRO A 1 259 ? -5.703 40.844 15.812 1 89.5 259 PRO A CA 1
ATOM 2012 C C . PRO A 1 259 ? -5.113 41.094 17.203 1 89.5 259 PRO A C 1
ATOM 2014 O O . PRO A 1 259 ? -4.684 40.156 17.859 1 89.5 259 PRO A O 1
ATOM 2017 N N . GLU A 1 260 ? -5.207 42.312 17.641 1 91.88 260 GLU A N 1
ATOM 2018 C CA . GLU A 1 260 ? -4.602 42.688 18.906 1 91.88 260 GLU A CA 1
ATOM 2019 C C . GLU A 1 260 ? -5.223 41.938 20.078 1 91.88 260 GLU A C 1
ATOM 2021 O O . GLU A 1 260 ? -4.543 41.625 21.062 1 91.88 260 GLU A O 1
ATOM 2026 N N . ASP A 1 261 ? -6.484 41.625 19.969 1 92.94 261 ASP A N 1
ATOM 2027 C CA . ASP A 1 261 ? -7.148 40.875 21.031 1 92.94 261 ASP A CA 1
ATOM 2028 C C . ASP A 1 261 ? -6.547 39.469 21.172 1 92.94 261 ASP A C 1
ATOM 2030 O O . ASP A 1 261 ? -6.461 38.938 22.281 1 92.94 261 ASP A O 1
ATOM 2034 N N . VAL A 1 262 ? -6.105 38.938 20.062 1 93.38 262 VAL A N 1
ATOM 2035 C CA . VAL A 1 262 ? -5.477 37.625 20.078 1 93.38 262 VAL A CA 1
ATOM 2036 C C . VAL A 1 262 ? -4.047 37.75 20.609 1 93.38 262 VAL A C 1
ATOM 2038 O O . VAL A 1 262 ? -3.625 36.969 21.469 1 93.38 262 VAL A O 1
ATOM 2041 N N . LEU A 1 263 ? -3.332 38.719 20.125 1 94.69 263 LEU A N 1
ATOM 2042 C CA . LEU A 1 263 ? -1.953 38.938 20.547 1 94.69 263 LEU A CA 1
ATOM 2043 C C . LEU A 1 263 ? -1.875 39.188 22.047 1 94.69 263 LEU A C 1
ATOM 2045 O O . LEU A 1 263 ? -0.97 38.688 22.719 1 94.69 263 LEU A O 1
ATOM 2049 N N . SER A 1 264 ? -2.803 39.969 22.531 1 95.5 264 SER A N 1
ATOM 2050 C CA . SER A 1 264 ? -2.816 40.281 23.953 1 95.5 264 SER A CA 1
ATOM 2051 C C . SER A 1 264 ? -3.023 39.031 24.812 1 95.5 264 SER A C 1
ATOM 2053 O O . SER A 1 264 ? -2.471 38.938 25.906 1 95.5 264 SER A O 1
ATOM 2055 N N . VAL A 1 265 ? -3.844 38.125 24.297 1 96.81 265 VAL A N 1
ATOM 2056 C CA . VAL A 1 265 ? -4.074 36.875 25 1 96.81 265 VAL A CA 1
ATOM 2057 C C . VAL A 1 265 ? -2.756 36.125 25.172 1 96.81 265 VAL A C 1
ATOM 2059 O O . VAL A 1 265 ? -2.445 35.625 26.266 1 96.81 265 VAL A O 1
ATOM 2062 N N . PHE A 1 266 ? -1.979 36.031 24.141 1 97.44 266 PHE A N 1
ATOM 2063 C CA . PHE A 1 266 ? -0.701 35.312 24.188 1 97.44 266 PHE A CA 1
ATOM 2064 C C . PHE A 1 266 ? 0.282 36.031 25.094 1 97.44 266 PHE A C 1
ATOM 2066 O O . PHE A 1 266 ? 0.954 35.406 25.922 1 97.44 266 PHE A O 1
ATOM 2073 N N . ARG A 1 267 ? 0.325 37.344 25 1 97.25 267 ARG A N 1
ATOM 2074 C CA . ARG A 1 267 ? 1.231 38.125 25.828 1 97.25 267 ARG A CA 1
ATOM 2075 C C . ARG A 1 267 ? 0.92 37.938 27.312 1 97.25 267 ARG A C 1
ATOM 2077 O O . ARG A 1 267 ? 1.824 37.719 28.109 1 97.25 267 ARG A O 1
ATOM 2084 N N . GLU A 1 268 ? -0.311 38.062 27.578 1 97.12 268 GLU A N 1
ATOM 2085 C CA . GLU A 1 268 ? -0.734 37.906 28.969 1 97.12 268 GLU A CA 1
ATOM 2086 C C . GLU A 1 268 ? -0.445 36.5 29.5 1 97.12 268 GLU A C 1
ATOM 2088 O O . GLU A 1 268 ? 0.027 36.344 30.625 1 97.12 268 GLU A O 1
ATOM 2093 N N . CYS A 1 269 ? -0.77 35.594 28.703 1 97.94 269 CYS A N 1
ATOM 2094 C CA . CYS A 1 269 ? -0.537 34.188 29.078 1 97.94 269 CYS A CA 1
ATOM 2095 C C . CYS A 1 269 ? 0.947 33.938 29.312 1 97.94 269 CYS A C 1
ATOM 2097 O O . CYS A 1 269 ? 1.331 33.375 30.328 1 97.94 269 CYS A O 1
ATOM 2099 N N . PHE A 1 270 ? 1.825 34.406 28.422 1 98.12 270 PHE A N 1
ATOM 2100 C CA . PHE A 1 270 ? 3.256 34.125 28.484 1 98.12 270 PHE A CA 1
ATOM 2101 C C . PHE A 1 270 ? 3.887 34.875 29.672 1 98.12 270 PHE A C 1
ATOM 2103 O O . PHE A 1 270 ? 4.895 34.438 30.219 1 98.12 270 PHE A O 1
ATOM 2110 N N . SER A 1 271 ? 3.287 35.938 30.047 1 97.31 271 SER A N 1
ATOM 2111 C CA . SER A 1 271 ? 3.805 36.688 31.188 1 97.31 271 SER A CA 1
ATOM 2112 C C . SER A 1 271 ? 3.559 35.938 32.5 1 97.31 271 SER A C 1
ATOM 2114 O O . SER A 1 271 ? 4.188 36.25 33.5 1 97.31 271 SER A O 1
ATOM 2116 N N . GLN A 1 272 ? 2.723 34.969 32.469 1 97.06 272 GLN A N 1
ATOM 2117 C CA . GLN A 1 272 ? 2.307 34.312 33.688 1 97.06 272 GLN A CA 1
ATOM 2118 C C . GLN A 1 272 ? 3.004 32.969 33.844 1 97.06 272 GLN A C 1
ATOM 2120 O O . GLN A 1 272 ? 2.805 32.25 34.844 1 97.06 272 GLN A O 1
ATOM 2125 N N . ILE A 1 273 ? 3.781 32.562 32.906 1 97.38 273 ILE A N 1
ATOM 2126 C CA . ILE A 1 273 ? 4.449 31.281 33 1 97.38 273 ILE A CA 1
ATOM 2127 C C . ILE A 1 273 ? 5.941 31.484 33.25 1 97.38 273 ILE A C 1
ATOM 2129 O O . ILE A 1 273 ? 6.512 32.5 32.844 1 97.38 273 ILE A O 1
ATOM 2133 N N . PRO A 1 274 ? 6.543 30.516 33.906 1 97.06 274 PRO A N 1
ATOM 2134 C CA . PRO A 1 274 ? 7.961 30.672 34.219 1 97.06 274 PRO A CA 1
ATOM 2135 C C . PRO A 1 274 ? 8.875 30.312 33.062 1 97.06 274 PRO A C 1
ATOM 2137 O O . PRO A 1 274 ? 10.07 30.625 33.094 1 97.06 274 PRO A O 1
ATOM 2140 N N . GLN A 1 275 ? 8.352 29.672 32.062 1 98.06 275 GLN A N 1
ATOM 2141 C CA . GLN A 1 275 ? 9.148 29.281 30.891 1 98.06 275 GLN A CA 1
ATOM 2142 C C . GLN A 1 275 ? 9.609 30.5 30.094 1 98.06 275 GLN A C 1
ATOM 2144 O O . GLN A 1 275 ? 8.922 31.516 30.062 1 98.06 275 GLN A O 1
ATOM 2149 N N . LYS A 1 276 ? 10.719 30.375 29.484 1 98.38 276 LYS A N 1
ATOM 2150 C CA . LYS A 1 276 ? 11.125 31.359 28.484 1 98.38 276 LYS A CA 1
ATOM 2151 C C . LYS A 1 276 ? 10.461 31.062 27.141 1 98.38 276 LYS A C 1
ATOM 2153 O O . LYS A 1 276 ? 10.281 29.906 26.766 1 98.38 276 LYS A O 1
ATOM 2158 N N . VAL A 1 277 ? 10.102 32.156 26.469 1 98.62 277 VAL A N 1
ATOM 2159 C CA . VAL A 1 277 ? 9.336 31.969 25.234 1 98.62 277 VAL A CA 1
ATOM 2160 C C . VAL A 1 277 ? 10.07 32.625 24.078 1 98.62 277 VAL A C 1
ATOM 2162 O O . VAL A 1 277 ? 10.445 33.781 24.141 1 98.62 277 VAL A O 1
ATOM 2165 N N . LEU A 1 278 ? 10.359 31.844 23.062 1 98.5 278 LEU A N 1
ATOM 2166 C CA . LEU A 1 278 ? 10.766 32.375 21.766 1 98.5 278 LEU A CA 1
ATOM 2167 C C . LEU A 1 278 ? 9.562 32.562 20.859 1 98.5 278 LEU A C 1
ATOM 2169 O O . LEU A 1 278 ? 8.875 31.594 20.5 1 98.5 278 LEU A O 1
ATOM 2173 N N . TRP A 1 279 ? 9.289 33.812 20.5 1 97.94 279 TRP A N 1
ATOM 2174 C CA . TRP A 1 279 ? 8.102 34.156 19.734 1 97.94 279 TRP A CA 1
ATOM 2175 C C . TRP A 1 279 ? 8.484 34.812 18.406 1 97.94 279 TRP A C 1
ATOM 2177 O O . TRP A 1 279 ? 8.945 35.938 18.359 1 97.94 279 TRP A O 1
ATOM 2187 N N . LYS A 1 280 ? 8.32 34.031 17.297 1 96.5 280 LYS A N 1
ATOM 2188 C CA . LYS A 1 280 ? 8.523 34.625 15.984 1 96.5 280 LYS A CA 1
ATOM 2189 C C . LYS A 1 280 ? 7.523 35.781 15.75 1 96.5 280 LYS A C 1
ATOM 2191 O O . LYS A 1 280 ? 6.312 35.531 15.758 1 96.5 280 LYS A O 1
ATOM 2196 N N . TYR A 1 281 ? 8.031 36.906 15.531 1 94.06 281 TYR A N 1
ATOM 2197 C CA . TYR A 1 281 ? 7.207 38.094 15.43 1 94.06 281 TYR A CA 1
ATOM 2198 C C . TYR A 1 281 ? 7.883 39.156 14.57 1 94.06 281 TYR A C 1
ATOM 2200 O O . TYR A 1 281 ? 9.07 39.438 14.742 1 94.06 281 TYR A O 1
ATOM 2208 N N . GLU A 1 282 ? 7.035 39.625 13.664 1 90.19 282 GLU A N 1
ATOM 2209 C CA . GLU A 1 282 ? 7.566 40.688 12.797 1 90.19 282 GLU A CA 1
ATOM 2210 C C . GLU A 1 282 ? 7.363 42.062 13.414 1 90.19 282 GLU A C 1
ATOM 2212 O O . GLU A 1 282 ? 6.234 42.438 13.727 1 90.19 282 GLU A O 1
ATOM 2217 N N . GLY A 1 283 ? 8.414 42.812 13.562 1 86.62 283 GLY A N 1
ATOM 2218 C CA . GLY A 1 283 ? 8.32 44.156 14.078 1 86.62 283 GLY A CA 1
ATOM 2219 C C . GLY A 1 283 ? 8.523 44.25 15.578 1 86.62 283 GLY A C 1
ATOM 2220 O O . GLY A 1 283 ? 9.07 43.344 16.188 1 86.62 283 GLY A O 1
ATOM 2221 N N . ASP A 1 284 ? 8.148 45.469 16.141 1 89.31 284 ASP A N 1
ATOM 2222 C CA . ASP A 1 284 ? 8.305 45.719 17.562 1 89.31 284 ASP A CA 1
ATOM 2223 C C . ASP A 1 284 ? 7.031 45.375 18.328 1 89.31 284 ASP A C 1
ATOM 2225 O O . ASP A 1 284 ? 5.938 45.781 17.953 1 89.31 284 ASP A O 1
ATOM 2229 N N . MET A 1 285 ? 7.238 44.531 19.25 1 91.25 285 MET A N 1
ATOM 2230 C CA . MET A 1 285 ? 6.086 44.125 20.047 1 91.25 285 MET A CA 1
ATOM 2231 C C . MET A 1 285 ? 5.906 45.094 21.234 1 91.25 285 MET A C 1
ATOM 2233 O O . MET A 1 285 ? 6.801 45.219 22.062 1 91.25 285 MET A O 1
ATOM 2237 N N . LYS A 1 286 ? 4.758 45.625 21.297 1 87.56 286 LYS A N 1
ATOM 2238 C CA . LYS A 1 286 ? 4.422 46.469 22.438 1 87.56 286 LYS A CA 1
ATOM 2239 C C . LYS A 1 286 ? 4.18 45.656 23.688 1 87.56 286 LYS A C 1
ATOM 2241 O O . LYS A 1 286 ? 3.576 44.594 23.641 1 87.56 286 LYS A O 1
ATOM 2246 N N . ASP A 1 287 ? 4.684 46.094 24.875 1 91.69 287 ASP A N 1
ATOM 2247 C CA . ASP A 1 287 ? 4.449 45.438 26.156 1 91.69 287 ASP A CA 1
ATOM 2248 C C . ASP A 1 287 ? 4.941 44 26.156 1 91.69 287 ASP A C 1
ATOM 2250 O O . ASP A 1 287 ? 4.234 43.094 26.594 1 91.69 287 ASP A O 1
ATOM 2254 N N . LYS A 1 288 ? 6.035 43.781 25.531 1 95.69 288 LYS A N 1
ATOM 2255 C CA . LYS A 1 288 ? 6.629 42.438 25.484 1 95.69 288 LYS A CA 1
ATOM 2256 C C . LYS A 1 288 ? 6.996 41.938 26.875 1 95.69 288 LYS A C 1
ATOM 2258 O O . LYS A 1 288 ? 7.711 42.625 27.609 1 95.69 288 LYS A O 1
ATOM 2263 N N . PRO A 1 289 ? 6.508 40.812 27.25 1 96.81 289 PRO A N 1
ATOM 2264 C CA . PRO A 1 289 ? 6.891 40.25 28.562 1 96.81 289 PRO A CA 1
ATOM 2265 C C . PRO A 1 289 ? 8.398 40.031 28.688 1 96.81 289 PRO A C 1
ATOM 2267 O O . PRO A 1 289 ? 9.078 39.812 27.688 1 96.81 289 PRO A O 1
ATOM 2270 N N . LYS A 1 290 ? 8.961 39.969 29.891 1 95.75 290 LYS A N 1
ATOM 2271 C CA . LYS A 1 290 ? 10.398 39.906 30.172 1 95.75 290 LYS A CA 1
ATOM 2272 C C . LYS A 1 290 ? 10.961 38.562 29.766 1 95.75 290 LYS A C 1
ATOM 2274 O O . LYS A 1 290 ? 12.133 38.438 29.391 1 95.75 290 LYS A O 1
ATOM 2279 N N . ASN A 1 291 ? 10.148 37.594 29.859 1 97.69 291 ASN A N 1
ATOM 2280 C CA . ASN A 1 291 ? 10.625 36.25 29.562 1 97.69 291 ASN A CA 1
ATOM 2281 C C . ASN A 1 291 ? 10.438 35.875 28.094 1 97.69 291 ASN A C 1
ATOM 2283 O O . ASN A 1 291 ? 10.539 34.719 27.719 1 97.69 291 ASN A O 1
ATOM 2287 N N . VAL A 1 292 ? 10.117 36.875 27.234 1 98 292 VAL A N 1
ATOM 2288 C CA . VAL A 1 292 ? 9.844 36.594 25.828 1 98 292 VAL A CA 1
ATOM 2289 C C . VAL A 1 292 ? 10.922 37.219 24.953 1 98 292 VAL A C 1
ATOM 2291 O O . VAL A 1 292 ? 11.289 38.375 25.156 1 98 292 VAL A O 1
ATOM 2294 N N . MET A 1 293 ? 11.453 36.5 24.047 1 97.44 293 MET A N 1
ATOM 2295 C CA . MET A 1 293 ? 12.32 37 22.984 1 97.44 293 MET A CA 1
ATOM 2296 C C . MET A 1 293 ? 11.609 36.938 21.625 1 97.44 293 MET A C 1
ATOM 2298 O O . MET A 1 293 ? 11.047 35.906 21.266 1 97.44 293 MET A O 1
ATOM 2302 N N . THR A 1 294 ? 11.609 38.062 20.859 1 96.88 294 THR A N 1
ATOM 2303 C CA . THR A 1 294 ? 10.984 38.094 19.547 1 96.88 294 THR A CA 1
ATOM 2304 C C . THR A 1 294 ? 12.031 38.281 18.453 1 96.88 294 THR A C 1
ATOM 2306 O O . THR A 1 294 ? 13.039 38.969 18.656 1 96.88 294 THR A O 1
ATOM 2309 N N . ARG A 1 295 ? 11.758 37.594 17.359 1 94.69 295 ARG A N 1
ATOM 2310 C CA . ARG A 1 295 ? 12.547 37.75 16.141 1 94.69 295 ARG A CA 1
ATOM 2311 C C . ARG A 1 295 ? 11.703 37.438 14.906 1 94.69 295 ARG A C 1
ATOM 2313 O O . ARG A 1 295 ? 10.688 36.75 14.992 1 94.69 295 ARG A O 1
ATOM 2320 N N . LYS A 1 296 ? 12.211 38.031 13.82 1 91.88 296 LYS A N 1
ATOM 2321 C CA . LYS A 1 296 ? 11.531 37.781 12.555 1 91.88 296 LYS A CA 1
ATOM 2322 C C . LYS A 1 296 ? 11.781 36.344 12.078 1 91.88 296 LYS A C 1
ATOM 2324 O O . LYS A 1 296 ? 11.016 35.812 11.289 1 91.88 296 LYS A O 1
ATOM 2329 N N . TRP A 1 297 ? 12.883 35.844 12.531 1 92.12 297 TRP A N 1
ATOM 2330 C CA . TRP A 1 297 ? 13.242 34.5 12.133 1 92.12 297 TRP A CA 1
ATOM 2331 C C . TRP A 1 297 ? 14.031 33.812 13.227 1 92.12 297 TRP A C 1
ATOM 2333 O O . TRP A 1 297 ? 14.836 34.438 13.922 1 92.12 297 TRP A O 1
ATOM 2343 N N . PHE A 1 298 ? 13.758 32.5 13.453 1 95.69 298 PHE A N 1
ATOM 2344 C CA . PHE A 1 298 ? 14.492 31.641 14.367 1 95.69 298 PHE A CA 1
ATOM 2345 C C . PHE A 1 298 ? 14.93 30.359 13.656 1 95.69 298 PHE A C 1
ATOM 2347 O O . PHE A 1 298 ? 14.234 29.875 12.766 1 95.69 298 PHE A O 1
ATOM 2354 N N . PRO A 1 299 ? 16.109 29.812 13.984 1 95.75 299 PRO A N 1
ATOM 2355 C CA . PRO A 1 299 ? 16.438 28.484 13.492 1 95.75 299 PRO A CA 1
ATOM 2356 C C . PRO A 1 299 ? 15.609 27.375 14.156 1 95.75 299 PRO A C 1
ATOM 2358 O O . PRO A 1 299 ? 16.094 26.703 15.062 1 95.75 299 PRO A O 1
ATOM 2361 N N . GLN A 1 300 ? 14.477 27.156 13.664 1 96.06 300 GLN A N 1
ATOM 2362 C CA . GLN A 1 300 ? 13.422 26.359 14.281 1 96.06 300 GLN A CA 1
ATOM 2363 C C . GLN A 1 300 ? 13.93 24.969 14.656 1 96.06 300 GLN A C 1
ATOM 2365 O O . GLN A 1 300 ? 13.781 24.531 15.805 1 96.06 300 GLN A O 1
ATOM 2370 N N . ARG A 1 301 ? 14.531 24.25 13.703 1 95.75 301 ARG A N 1
ATOM 2371 C CA . ARG A 1 301 ? 14.961 22.875 13.961 1 95.75 301 ARG A CA 1
ATOM 2372 C C . ARG A 1 301 ? 15.977 22.812 15.094 1 95.75 301 ARG A C 1
ATOM 2374 O O . ARG A 1 301 ? 15.875 21.969 15.984 1 95.75 301 ARG A O 1
ATOM 2381 N N . ASP A 1 302 ? 16.906 23.75 15.062 1 97.25 302 ASP A N 1
ATOM 2382 C CA . ASP A 1 302 ? 17.953 23.781 16.078 1 97.25 302 ASP A CA 1
ATOM 2383 C C . ASP A 1 302 ? 17.359 24.078 17.453 1 97.25 302 ASP A C 1
ATOM 2385 O O . ASP A 1 302 ? 17.797 23.516 18.453 1 97.25 302 ASP A O 1
ATOM 2389 N N . ILE A 1 303 ? 16.422 24.922 17.469 1 97.62 303 ILE A N 1
ATOM 2390 C CA . ILE A 1 303 ? 15.766 25.266 18.719 1 97.62 303 ILE A CA 1
ATOM 2391 C C . ILE A 1 303 ? 15.008 24.062 19.25 1 97.62 303 ILE A C 1
ATOM 2393 O O . ILE A 1 303 ? 15.109 23.734 20.438 1 97.62 303 ILE A O 1
ATOM 2397 N N . LEU A 1 304 ? 14.297 23.375 18.391 1 98.06 304 LEU A N 1
ATOM 2398 C CA . LEU A 1 304 ? 13.477 22.25 18.797 1 98.06 304 LEU A CA 1
ATOM 2399 C C . LEU A 1 304 ? 14.344 21.125 19.359 1 98.06 304 LEU A C 1
ATOM 2401 O O . LEU A 1 304 ? 13.891 20.359 20.219 1 98.06 304 LEU A O 1
ATOM 2405 N N . LEU A 1 305 ? 15.562 21.047 18.938 1 97.56 305 LEU A N 1
ATOM 2406 C CA . LEU A 1 305 ? 16.453 19.969 19.344 1 97.56 305 LEU A CA 1
ATOM 2407 C C . LEU A 1 305 ? 17.141 20.297 20.656 1 97.56 305 LEU A C 1
ATOM 2409 O O . LEU A 1 305 ? 17.812 19.453 21.25 1 97.56 305 LEU A O 1
ATOM 2413 N N . HIS A 1 306 ? 16.984 21.5 21.141 1 97.38 306 HIS A N 1
ATOM 2414 C CA . HIS A 1 306 ? 17.594 21.875 22.406 1 97.38 306 HIS A CA 1
ATOM 2415 C C . HIS A 1 306 ? 16.984 21.109 23.578 1 97.38 306 HIS A C 1
ATOM 2417 O O . HIS A 1 306 ? 15.773 20.906 23.625 1 97.38 306 HIS A O 1
ATOM 2423 N N . PRO A 1 307 ? 17.75 20.734 24.531 1 96.06 307 PRO A N 1
ATOM 2424 C CA . PRO A 1 307 ? 17.266 19.875 25.625 1 96.06 307 PRO A CA 1
ATOM 2425 C C . PRO A 1 307 ? 16.25 20.594 26.5 1 96.06 307 PRO A C 1
ATOM 2427 O O . PRO A 1 307 ? 15.43 19.938 27.172 1 96.06 307 PRO A O 1
ATOM 2430 N N . ASN A 1 308 ? 16.203 21.906 26.484 1 97.75 308 ASN A N 1
ATOM 2431 C CA . ASN A 1 308 ? 15.305 22.641 27.375 1 97.75 308 ASN A CA 1
ATOM 2432 C C . ASN A 1 308 ? 13.938 22.844 26.719 1 97.75 308 ASN A C 1
ATOM 2434 O O . ASN A 1 308 ? 13.031 23.406 27.344 1 97.75 308 ASN A O 1
ATOM 2438 N N . MET A 1 309 ? 13.742 22.391 25.516 1 98 309 MET A N 1
ATOM 2439 C CA . MET A 1 309 ? 12.469 22.562 24.828 1 98 309 MET A CA 1
ATOM 2440 C C . MET A 1 309 ? 11.359 21.797 25.531 1 98 309 MET A C 1
ATOM 2442 O O . MET A 1 309 ? 11.492 20.609 25.797 1 98 309 MET A O 1
ATOM 2446 N N . LYS A 1 310 ? 10.25 22.516 25.781 1 98.19 310 LYS A N 1
ATOM 2447 C CA . LYS A 1 310 ? 9.125 21.891 26.469 1 98.19 310 LYS A CA 1
ATOM 2448 C C . LYS A 1 310 ? 7.887 21.844 25.578 1 98.19 310 LYS A C 1
ATOM 2450 O O . LYS A 1 310 ? 7.043 20.953 25.719 1 98.19 310 LYS A O 1
ATOM 2455 N N . LEU A 1 311 ? 7.797 22.859 24.766 1 98.81 311 LEU A N 1
ATOM 2456 C CA . LEU A 1 311 ? 6.551 23 24.031 1 98.81 311 LEU A CA 1
ATOM 2457 C C . LEU A 1 311 ? 6.777 23.766 22.734 1 98.81 311 LEU A C 1
ATOM 2459 O O . LEU A 1 311 ? 7.496 24.781 22.719 1 98.81 311 LEU A O 1
ATOM 2463 N N . PHE A 1 312 ? 6.285 23.281 21.641 1 98.81 312 PHE A N 1
ATOM 2464 C CA . PHE A 1 312 ? 6.23 23.938 20.344 1 98.81 312 PHE A CA 1
ATOM 2465 C C . PHE A 1 312 ? 4.812 24.406 20.031 1 98.81 312 PHE A C 1
ATOM 2467 O O . PHE A 1 312 ? 3.902 23.594 19.906 1 98.81 312 PHE A O 1
ATOM 2474 N N . ILE A 1 313 ? 4.562 25.656 19.984 1 98.62 313 ILE A N 1
ATOM 2475 C CA . ILE A 1 313 ? 3.279 26.219 19.562 1 98.62 313 ILE A CA 1
ATOM 2476 C C . ILE A 1 313 ? 3.32 26.547 18.078 1 98.62 313 ILE A C 1
ATOM 2478 O O . ILE A 1 313 ? 4.113 27.391 17.656 1 98.62 313 ILE A O 1
ATOM 2482 N N . SER A 1 314 ? 2.467 25.859 17.297 1 97.06 314 SER A N 1
ATOM 2483 C CA . SER A 1 314 ? 2.598 25.938 15.852 1 97.06 314 SER A CA 1
ATOM 2484 C C . SER A 1 314 ? 1.238 25.828 15.164 1 97.06 314 SER A C 1
ATOM 2486 O O . SER A 1 314 ? 0.255 25.422 15.789 1 97.06 314 SER A O 1
ATOM 2488 N N . HIS A 1 315 ? 1.17 26.25 13.914 1 95 315 HIS A N 1
ATOM 2489 C CA . HIS A 1 315 ? -0.051 26.094 13.133 1 95 315 HIS A CA 1
ATOM 2490 C C . HIS A 1 315 ? -0.135 24.688 12.531 1 95 315 HIS A C 1
ATOM 2492 O O . HIS A 1 315 ? -1.163 24.312 11.961 1 95 315 HIS A O 1
ATOM 2498 N N . GLY A 1 316 ? 0.955 23.953 12.555 1 94.56 316 GLY A N 1
ATOM 2499 C CA . GLY A 1 316 ? 0.892 22.562 12.156 1 94.56 316 GLY A CA 1
ATOM 2500 C C . GLY A 1 316 ? 1.234 22.344 10.695 1 94.56 316 GLY A C 1
ATOM 2501 O O . GLY A 1 316 ? 0.716 21.422 10.062 1 94.56 316 GLY A O 1
ATOM 2502 N N . GLY A 1 317 ? 2.092 23.234 10.125 1 93.56 317 GLY A N 1
ATOM 2503 C CA . GLY A 1 317 ? 2.631 22.938 8.812 1 93.56 317 GLY A CA 1
ATOM 2504 C C . GLY A 1 317 ? 3.426 21.641 8.773 1 93.56 317 GLY A C 1
ATOM 2505 O O . GLY A 1 317 ? 4.121 21.312 9.742 1 93.56 317 GLY A O 1
ATOM 2506 N N . ILE A 1 318 ? 3.391 20.953 7.73 1 92.75 318 ILE A N 1
ATOM 2507 C CA . ILE A 1 318 ? 3.908 19.578 7.652 1 92.75 318 ILE A CA 1
ATOM 2508 C C . ILE A 1 318 ? 5.406 19.578 7.941 1 92.75 318 ILE A C 1
ATOM 2510 O O . ILE A 1 318 ? 5.922 18.672 8.594 1 92.75 318 ILE A O 1
ATOM 2514 N N . SER A 1 319 ? 6.152 20.562 7.449 1 92.25 319 SER A N 1
ATOM 2515 C CA . SER A 1 319 ? 7.586 20.625 7.715 1 92.25 319 SER A CA 1
ATOM 2516 C C . SER A 1 319 ? 7.863 20.781 9.203 1 92.25 319 SER A C 1
ATOM 2518 O O . SER A 1 319 ? 8.75 20.125 9.758 1 92.25 319 SER A O 1
ATOM 2520 N N . GLY A 1 320 ? 7.098 21.719 9.82 1 94.69 320 GLY A N 1
ATOM 2521 C CA . GLY A 1 320 ? 7.227 21.891 11.25 1 94.69 320 GLY A CA 1
ATOM 2522 C C . GLY A 1 320 ? 6.824 20.672 12.047 1 94.69 320 GLY A C 1
ATOM 2523 O O . GLY A 1 320 ? 7.438 20.359 13.078 1 94.69 320 GLY A O 1
ATOM 2524 N N . VAL A 1 321 ? 5.875 20 11.57 1 95.56 321 VAL A N 1
ATOM 2525 C CA . VAL A 1 321 ? 5.398 18.781 12.219 1 95.56 321 VAL A CA 1
ATOM 2526 C C . VAL A 1 321 ? 6.512 17.734 12.234 1 95.56 321 VAL A C 1
ATOM 2528 O O . VAL A 1 321 ? 6.773 17.125 13.266 1 95.56 321 VAL A O 1
ATOM 2531 N N . TYR A 1 322 ? 7.184 17.562 11.133 1 96.38 322 TYR A N 1
ATOM 2532 C CA . TYR A 1 322 ? 8.266 16.594 11.094 1 96.38 322 TYR A CA 1
ATOM 2533 C C . TYR A 1 322 ? 9.414 17 12 1 96.38 322 TYR A C 1
ATOM 2535 O O . TYR A 1 322 ? 10.039 16.156 12.648 1 96.38 322 TYR A O 1
ATOM 2543 N N . GLU A 1 323 ? 9.68 18.281 12.039 1 96.75 323 GLU A N 1
ATOM 2544 C CA . GLU A 1 323 ? 10.758 18.766 12.898 1 96.75 323 GLU A CA 1
ATOM 2545 C C . GLU A 1 323 ? 10.461 18.5 14.367 1 96.75 323 GLU A C 1
ATOM 2547 O O . GLU A 1 323 ? 11.328 18.047 15.117 1 96.75 323 GLU A O 1
ATOM 2552 N N . THR A 1 324 ? 9.234 18.75 14.75 1 97.5 324 THR A N 1
ATOM 2553 C CA . THR A 1 324 ? 8.898 18.562 16.156 1 97.5 324 THR A CA 1
ATOM 2554 C C . THR A 1 324 ? 8.781 17.078 16.5 1 97.5 324 THR A C 1
ATOM 2556 O O . THR A 1 324 ? 9.133 16.672 17.609 1 97.5 324 THR A O 1
ATOM 2559 N N . VAL A 1 325 ? 8.305 16.281 15.578 1 97.44 325 VAL A N 1
ATOM 2560 C CA . VAL A 1 325 ? 8.227 14.836 15.797 1 97.44 325 VAL A CA 1
ATOM 2561 C C . VAL A 1 325 ? 9.633 14.258 15.914 1 97.44 325 VAL A C 1
ATOM 2563 O O . VAL A 1 325 ? 9.906 13.445 16.797 1 97.44 325 VAL A O 1
ATOM 2566 N N . ASP A 1 326 ? 10.469 14.672 15 1 97.31 326 ASP A N 1
ATOM 2567 C CA . ASP A 1 326 ? 11.852 14.227 15.062 1 97.31 326 ASP A CA 1
ATOM 2568 C C . ASP A 1 326 ? 12.492 14.602 16.406 1 97.31 326 ASP A C 1
ATOM 2570 O O . ASP A 1 326 ? 13.219 13.797 16.984 1 97.31 326 ASP A O 1
ATOM 2574 N N . ALA A 1 327 ? 12.219 15.773 16.891 1 97.88 327 ALA A N 1
ATOM 2575 C CA . ALA A 1 327 ? 12.805 16.312 18.109 1 97.88 327 ALA A CA 1
ATOM 2576 C C . ALA A 1 327 ? 12.148 15.703 19.344 1 97.88 327 ALA A C 1
ATOM 2578 O O . ALA A 1 327 ? 12.703 15.758 20.453 1 97.88 327 ALA A O 1
ATOM 2579 N N . GLY A 1 328 ? 10.969 15.156 19.219 1 98.06 328 GLY A N 1
ATOM 2580 C CA . GLY A 1 328 ? 10.227 14.625 20.344 1 98.06 328 GLY A CA 1
ATOM 2581 C C . GLY A 1 328 ? 9.695 15.703 21.266 1 98.06 328 GLY A C 1
ATOM 2582 O O . GLY A 1 328 ? 9.766 15.57 22.484 1 98.06 328 GLY A O 1
ATOM 2583 N N . VAL A 1 329 ? 9.164 16.766 20.656 1 98.69 329 VAL A N 1
ATOM 2584 C CA . VAL A 1 329 ? 8.656 17.891 21.438 1 98.69 329 VAL A CA 1
ATOM 2585 C C . VAL A 1 329 ? 7.133 17.953 21.312 1 98.69 329 VAL A C 1
ATOM 2587 O O . VAL A 1 329 ? 6.594 17.922 20.203 1 98.69 329 VAL A O 1
ATOM 2590 N N . PRO A 1 330 ? 6.398 18.094 22.422 1 98.75 330 PRO A N 1
ATOM 2591 C CA . PRO A 1 330 ? 4.945 18.25 22.359 1 98.75 330 PRO A CA 1
ATOM 2592 C C . PRO A 1 330 ? 4.516 19.516 21.625 1 98.75 330 PRO A C 1
ATOM 2594 O O . PRO A 1 330 ? 5.309 20.453 21.484 1 98.75 330 PRO A O 1
ATOM 2597 N N . VAL A 1 331 ? 3.188 19.5 21.234 1 98.69 331 VAL A N 1
ATOM 2598 C CA . VAL A 1 331 ? 2.744 20.578 20.375 1 98.69 331 VAL A CA 1
ATOM 2599 C C . VAL A 1 331 ? 1.422 21.141 20.891 1 98.69 331 VAL A C 1
ATOM 2601 O O . VAL A 1 331 ? 0.559 20.391 21.344 1 98.69 331 VAL A O 1
ATOM 2604 N N . LEU A 1 332 ? 1.342 22.391 20.938 1 98.81 332 LEU A N 1
ATOM 2605 C CA . LEU A 1 332 ? 0.065 23.094 20.969 1 98.81 332 LEU A CA 1
ATOM 2606 C C . LEU A 1 332 ? -0.257 23.703 19.609 1 98.81 332 LEU A C 1
ATOM 2608 O O . LEU A 1 332 ? 0.396 24.656 19.188 1 98.81 332 LEU A O 1
ATOM 2612 N N . GLY A 1 333 ? -1.253 23.125 18.984 1 97.94 333 GLY A N 1
ATOM 2613 C CA . GLY A 1 333 ? -1.51 23.484 17.609 1 97.94 333 GLY A CA 1
ATOM 2614 C C . GLY A 1 333 ? -2.619 24.5 17.438 1 97.94 333 GLY A C 1
ATOM 2615 O O . GLY A 1 333 ? -3.633 24.438 18.141 1 97.94 333 GLY A O 1
ATOM 2616 N N . PHE A 1 334 ? -2.406 25.453 16.547 1 95.81 334 PHE A N 1
ATOM 2617 C CA . PHE A 1 334 ? -3.406 26.406 16.078 1 95.81 334 PHE A CA 1
ATOM 2618 C C . PHE A 1 334 ? -3.527 26.359 14.562 1 95.81 334 PHE A C 1
ATOM 2620 O O . PHE A 1 334 ? -3.111 27.281 13.875 1 95.81 334 PHE A O 1
ATOM 2627 N N . PRO A 1 335 ? -4.199 25.266 14.039 1 93.44 335 PRO A N 1
ATOM 2628 C CA . PRO A 1 335 ? -4.293 25.156 12.586 1 93.44 335 PRO A CA 1
ATOM 2629 C C . PRO A 1 335 ? -5.129 26.281 11.969 1 93.44 335 PRO A C 1
ATOM 2631 O O . PRO A 1 335 ? -6.137 26.703 12.547 1 93.44 335 PRO A O 1
ATOM 2634 N N . ILE A 1 336 ? -4.738 26.688 10.828 1 87.88 336 ILE A N 1
ATOM 2635 C CA . ILE A 1 336 ? -5.387 27.844 10.211 1 87.88 336 ILE A CA 1
ATOM 2636 C C . ILE A 1 336 ? -6.023 27.422 8.883 1 87.88 336 ILE A C 1
ATOM 2638 O O . ILE A 1 336 ? -7.148 27.828 8.57 1 87.88 336 ILE A O 1
ATOM 2642 N N . PHE A 1 337 ? -5.285 26.641 8.086 1 84.12 337 PHE A N 1
ATOM 2643 C CA . PHE A 1 337 ? -5.852 26.344 6.777 1 84.12 337 PHE A CA 1
ATOM 2644 C C . PHE A 1 337 ? -5.27 25.062 6.215 1 84.12 337 PHE A C 1
ATOM 2646 O O . PHE A 1 337 ? -4.324 24.5 6.773 1 84.12 337 PHE A O 1
ATOM 2653 N N . TYR A 1 338 ? -5.938 24.578 5.133 1 87.5 338 TYR A N 1
ATOM 2654 C CA . TYR A 1 338 ? -5.496 23.484 4.262 1 87.5 338 TYR A CA 1
ATOM 2655 C C . TYR A 1 338 ? -5.316 22.203 5.047 1 87.5 338 TYR A C 1
ATOM 2657 O O . TYR A 1 338 ? -6.262 21.703 5.664 1 87.5 338 TYR A O 1
ATOM 2665 N N . ASP A 1 339 ? -4.016 21.703 5.152 1 89.75 339 ASP A N 1
ATOM 2666 C CA . ASP A 1 339 ? -3.789 20.391 5.754 1 89.75 339 ASP A CA 1
ATOM 2667 C C . ASP A 1 339 ? -3.459 20.531 7.238 1 89.75 339 ASP A C 1
ATOM 2669 O O . ASP A 1 339 ? -3.381 19.531 7.953 1 89.75 339 ASP A O 1
ATOM 2673 N N . GLN A 1 340 ? -3.377 21.703 7.742 1 93.06 340 GLN A N 1
ATOM 2674 C CA . GLN A 1 340 ? -2.873 21.953 9.086 1 93.06 340 GLN A CA 1
ATOM 2675 C C . GLN A 1 340 ? -3.777 21.328 10.141 1 93.06 340 GLN A C 1
ATOM 2677 O O . GLN A 1 340 ? -3.297 20.688 11.086 1 93.06 340 GLN A O 1
ATOM 2682 N N . PRO A 1 341 ? -5.133 21.469 9.953 1 92.69 341 PRO A N 1
ATOM 2683 C CA . PRO A 1 341 ? -5.992 20.812 10.953 1 92.69 341 PRO A CA 1
ATOM 2684 C C . PRO A 1 341 ? -5.762 19.312 11.031 1 92.69 341 PRO A C 1
ATOM 2686 O O . PRO A 1 341 ? -5.695 18.75 12.133 1 92.69 341 PRO A O 1
ATOM 2689 N N . ARG A 1 342 ? -5.633 18.75 9.953 1 92.69 342 ARG A N 1
ATOM 2690 C CA . ARG A 1 342 ? -5.414 17.312 9.906 1 92.69 342 ARG A CA 1
ATOM 2691 C C . ARG A 1 342 ? -4.055 16.953 10.492 1 92.69 342 ARG A C 1
ATOM 2693 O O . ARG A 1 342 ? -3.93 15.945 11.203 1 92.69 342 ARG A O 1
ATOM 2700 N N . ASN A 1 343 ? -3.037 17.703 10.18 1 94.44 343 ASN A N 1
ATOM 2701 C CA . ASN A 1 343 ? -1.7 17.469 10.719 1 94.44 343 ASN A CA 1
ATOM 2702 C C . ASN A 1 343 ? -1.693 17.516 12.242 1 94.44 343 ASN A C 1
ATOM 2704 O O . ASN A 1 343 ? -1.119 16.641 12.891 1 94.44 343 ASN A O 1
ATOM 2708 N N . ILE A 1 344 ? -2.342 18.516 12.758 1 95.62 344 ILE A N 1
ATOM 2709 C CA . ILE A 1 344 ? -2.396 18.672 14.211 1 95.62 344 ILE A CA 1
ATOM 2710 C C . ILE A 1 344 ? -3.221 17.531 14.82 1 95.62 344 ILE A C 1
ATOM 2712 O O . ILE A 1 344 ? -2.873 17 15.875 1 95.62 344 ILE A O 1
ATOM 2716 N N . ASP A 1 345 ? -4.285 17.141 14.125 1 95.31 345 ASP A N 1
ATOM 2717 C CA . ASP A 1 345 ? -5.117 16.047 14.609 1 95.31 345 ASP A CA 1
ATOM 2718 C C . ASP A 1 345 ? -4.316 14.758 14.719 1 95.31 345 ASP A C 1
ATOM 2720 O O . ASP A 1 345 ? -4.535 13.961 15.633 1 95.31 345 ASP A O 1
ATOM 2724 N N . ASN A 1 346 ? -3.492 14.516 13.805 1 94.19 346 ASN A N 1
ATOM 2725 C CA . ASN A 1 346 ? -2.635 13.336 13.859 1 94.19 346 ASN A CA 1
ATOM 2726 C C . ASN A 1 346 ? -1.76 13.336 15.109 1 94.19 346 ASN A C 1
ATOM 2728 O O . ASN A 1 346 ? -1.552 12.289 15.727 1 94.19 346 ASN A O 1
ATOM 2732 N N . LEU A 1 347 ? -1.229 14.477 15.492 1 96.06 347 LEU A N 1
ATOM 2733 C CA . LEU A 1 347 ? -0.389 14.586 16.688 1 96.06 347 LEU A CA 1
ATOM 2734 C C . LEU A 1 347 ? -1.217 14.414 17.953 1 96.06 347 LEU A C 1
ATOM 2736 O O . LEU A 1 347 ? -0.738 13.852 18.938 1 96.06 347 LEU A O 1
ATOM 2740 N N . VAL A 1 348 ? -2.451 14.961 17.875 1 96.12 348 VAL A N 1
ATOM 2741 C CA . VAL A 1 348 ? -3.361 14.766 19 1 96.12 348 VAL A CA 1
ATOM 2742 C C . VAL A 1 348 ? -3.639 13.281 19.188 1 96.12 348 VAL A C 1
ATOM 2744 O O . VAL A 1 348 ? -3.59 12.766 20.312 1 96.12 348 VAL A O 1
ATOM 2747 N N . SER A 1 349 ? -3.852 12.625 18.109 1 92.88 349 SER A N 1
ATOM 2748 C CA . SER A 1 349 ? -4.109 11.188 18.156 1 92.88 349 SER A CA 1
ATOM 2749 C C . SER A 1 349 ? -2.902 10.43 18.688 1 92.88 349 SER A C 1
ATOM 2751 O O . SER A 1 349 ? -3.057 9.398 19.359 1 92.88 349 SER A O 1
ATOM 2753 N N . ALA A 1 350 ? -1.763 10.922 18.453 1 93.75 350 ALA A N 1
ATOM 2754 C CA . ALA A 1 350 ? -0.535 10.312 18.953 1 93.75 350 ALA A CA 1
ATOM 2755 C C . ALA A 1 350 ? -0.323 10.633 20.422 1 93.75 350 ALA A C 1
ATOM 2757 O O . ALA A 1 350 ? 0.586 10.094 21.062 1 93.75 350 ALA A O 1
ATOM 2758 N N . GLY A 1 351 ? -1.07 11.562 20.984 1 95.31 351 GLY A N 1
ATOM 2759 C CA . GLY A 1 351 ? -1.035 11.891 22.406 1 95.31 351 GLY A CA 1
ATOM 2760 C C . GLY A 1 351 ? -0.001 12.953 22.75 1 95.31 351 GLY A C 1
ATOM 2761 O O . GLY A 1 351 ? 0.333 13.148 23.922 1 95.31 351 GLY A O 1
ATOM 2762 N N . MET A 1 352 ? 0.487 13.648 21.688 1 97.5 352 MET A N 1
ATOM 2763 C CA . MET A 1 352 ? 1.588 14.57 21.969 1 97.5 352 MET A CA 1
ATOM 2764 C C . MET A 1 352 ? 1.163 16.016 21.734 1 97.5 352 MET A C 1
ATOM 2766 O O . MET A 1 352 ? 1.993 16.922 21.781 1 97.5 352 MET A O 1
ATOM 2770 N N . ALA A 1 353 ? -0.175 16.25 21.5 1 98.19 353 ALA A N 1
ATOM 2771 C CA . ALA A 1 353 ? -0.567 17.609 21.172 1 98.19 353 ALA A CA 1
ATOM 2772 C C . ALA A 1 353 ? -1.975 17.922 21.672 1 98.19 353 ALA A C 1
ATOM 2774 O O . ALA A 1 353 ? -2.74 17 21.984 1 98.19 353 ALA A O 1
ATOM 2775 N N . ILE A 1 354 ? -2.215 19.156 21.828 1 98.56 354 ILE A N 1
ATOM 2776 C CA . ILE A 1 354 ? -3.549 19.734 21.984 1 98.56 354 ILE A CA 1
ATOM 2777 C C . ILE A 1 354 ? -3.836 20.703 20.844 1 98.56 354 ILE A C 1
ATOM 2779 O O . ILE A 1 354 ? -2.949 21.438 20.406 1 98.56 354 ILE A O 1
ATOM 2783 N N . SER A 1 355 ? -5.012 20.594 20.312 1 97.81 355 SER A N 1
ATOM 2784 C CA . SER A 1 355 ? -5.434 21.484 19.234 1 97.81 355 SER A CA 1
ATOM 2785 C C . SER A 1 355 ? -6.355 22.578 19.766 1 97.81 355 SER A C 1
ATOM 2787 O O . SER A 1 355 ? -7.246 22.312 20.578 1 97.81 355 SER A O 1
ATOM 2789 N N . MET A 1 356 ? -6.098 23.828 19.359 1 97.19 356 MET A N 1
ATOM 2790 C CA . MET A 1 356 ? -6.938 24.969 19.734 1 97.19 356 MET A CA 1
ATOM 2791 C C . MET A 1 356 ? -7.266 25.828 18.516 1 97.19 356 MET A C 1
ATOM 2793 O O . MET A 1 356 ? -6.629 25.688 17.469 1 97.19 356 MET A O 1
ATOM 2797 N N . ASP A 1 357 ? -8.281 26.609 18.672 1 93.25 357 ASP A N 1
ATOM 2798 C CA . ASP A 1 357 ? -8.734 27.531 17.641 1 93.25 357 ASP A CA 1
ATOM 2799 C C . ASP A 1 357 ? -8.383 28.969 17.984 1 93.25 357 ASP A C 1
ATOM 2801 O O . ASP A 1 357 ? -8.758 29.469 19.031 1 93.25 357 ASP A O 1
ATOM 2805 N N . LEU A 1 358 ? -7.703 29.656 17.094 1 90.38 358 LEU A N 1
ATOM 2806 C CA . LEU A 1 358 ? -7.242 31.031 17.328 1 90.38 358 LEU A CA 1
ATOM 2807 C C . LEU A 1 358 ? -8.422 31.969 17.531 1 90.38 358 LEU A C 1
ATOM 2809 O O . LEU A 1 358 ? -8.305 32.969 18.25 1 90.38 358 LEU A O 1
ATOM 2813 N N . ASN A 1 359 ? -9.531 31.562 16.969 1 87.44 359 ASN A N 1
ATOM 2814 C CA . ASN A 1 359 ? -10.703 32.438 17.016 1 87.44 359 ASN A CA 1
ATOM 2815 C C . ASN A 1 359 ? -11.375 32.375 18.391 1 87.44 359 ASN A C 1
ATOM 2817 O O . ASN A 1 359 ? -12.125 33.281 18.75 1 87.44 359 ASN A O 1
ATOM 2821 N N . PHE A 1 360 ? -11.062 31.344 19.109 1 92 360 PHE A N 1
ATOM 2822 C CA . PHE A 1 360 ? -11.766 31.172 20.375 1 92 360 PHE A CA 1
ATOM 2823 C C . PHE A 1 360 ? -10.781 31.078 21.547 1 92 360 PHE A C 1
ATOM 2825 O O . PHE A 1 360 ? -11.148 30.641 22.641 1 92 360 PHE A O 1
ATOM 2832 N N . VAL A 1 361 ? -9.594 31.516 21.266 1 95.25 361 VAL A N 1
ATOM 2833 C CA . VAL A 1 361 ? -8.57 31.359 22.297 1 95.25 361 VAL A CA 1
ATOM 2834 C C . VAL A 1 361 ? -8.766 32.438 23.375 1 95.25 361 VAL A C 1
ATOM 2836 O O . VAL A 1 361 ? -9.07 33.594 23.062 1 95.25 361 VAL A O 1
ATOM 2839 N N . THR A 1 362 ? -8.812 32.031 24.609 1 96.88 362 THR A N 1
ATOM 2840 C CA . THR A 1 362 ? -8.82 32.906 25.766 1 96.88 362 THR A CA 1
ATOM 2841 C C . THR A 1 362 ? -7.582 32.688 26.641 1 96.88 362 THR A C 1
ATOM 2843 O O . THR A 1 362 ? -6.922 31.641 26.516 1 96.88 362 THR A O 1
ATOM 2846 N N . LYS A 1 363 ? -7.344 33.688 27.406 1 97.12 363 LYS A N 1
ATOM 2847 C CA . LYS A 1 363 ? -6.176 33.594 28.266 1 97.12 363 LYS A CA 1
ATOM 2848 C C . LYS A 1 363 ? -6.234 32.344 29.141 1 97.12 363 LYS A C 1
ATOM 2850 O O . LYS A 1 363 ? -5.254 31.594 29.234 1 97.12 363 LYS A O 1
ATOM 2855 N N . ASP A 1 364 ? -7.375 32 29.672 1 97.56 364 ASP A N 1
ATOM 2856 C CA . ASP A 1 364 ? -7.523 30.891 30.594 1 97.56 364 ASP A CA 1
ATOM 2857 C C . ASP A 1 364 ? -7.363 29.562 29.859 1 97.56 364 ASP A C 1
ATOM 2859 O O . ASP A 1 364 ? -6.68 28.656 30.359 1 97.56 364 ASP A O 1
ATOM 2863 N N . LYS A 1 365 ? -7.969 29.438 28.75 1 97.69 365 LYS A N 1
ATOM 2864 C CA . LYS A 1 365 ? -7.879 28.203 27.984 1 97.69 365 LYS A CA 1
ATOM 2865 C C . LYS A 1 365 ? -6.445 27.953 27.516 1 97.69 365 LYS A C 1
ATOM 2867 O O . LYS A 1 365 ? -5.973 26.812 27.531 1 97.69 365 LYS A O 1
ATOM 2872 N N . LEU A 1 366 ? -5.855 29.031 27.062 1 98.44 366 LEU A N 1
ATOM 2873 C CA . LEU A 1 366 ? -4.477 28.922 26.594 1 98.44 366 LEU A CA 1
ATOM 2874 C C . LEU A 1 366 ? -3.543 28.531 27.734 1 98.44 366 LEU A C 1
ATOM 2876 O O . LEU A 1 366 ? -2.709 27.625 27.578 1 98.44 366 LEU A O 1
ATOM 2880 N N . LEU A 1 367 ? -3.68 29.203 28.875 1 98.31 367 LEU A N 1
ATOM 2881 C CA . LEU A 1 367 ? -2.852 28.906 30.047 1 98.31 367 LEU A CA 1
ATOM 2882 C C . LEU A 1 367 ? -3.047 27.453 30.5 1 98.31 367 LEU A C 1
ATOM 2884 O O . LEU A 1 367 ? -2.074 26.766 30.797 1 98.31 367 LEU A O 1
ATOM 2888 N N . ASP A 1 368 ? -4.281 27.016 30.5 1 98.19 368 ASP A N 1
ATOM 2889 C CA . ASP A 1 368 ? -4.598 25.656 30.906 1 98.19 368 ASP A CA 1
ATOM 2890 C C . ASP A 1 368 ? -3.936 24.641 29.969 1 98.19 368 ASP A C 1
ATOM 2892 O O . ASP A 1 368 ? -3.383 23.641 30.438 1 98.19 368 ASP A O 1
ATOM 2896 N N . ALA A 1 369 ? -4.035 24.891 28.688 1 98.56 369 ALA A N 1
ATOM 2897 C CA . ALA A 1 369 ? -3.463 23.984 27.703 1 98.56 369 ALA A CA 1
ATOM 2898 C C . ALA A 1 369 ? -1.945 23.906 27.844 1 98.56 369 ALA A C 1
ATOM 2900 O O . ALA A 1 369 ? -1.363 22.828 27.797 1 98.56 369 ALA A O 1
ATOM 2901 N N . ILE A 1 370 ? -1.318 25.078 27.984 1 98.56 370 ILE A N 1
ATOM 2902 C CA . ILE A 1 370 ? 0.134 25.125 28.125 1 98.56 370 ILE A CA 1
ATOM 2903 C C . ILE A 1 370 ? 0.563 24.375 29.375 1 98.56 370 ILE A C 1
ATOM 2905 O O . ILE A 1 370 ? 1.461 23.531 29.328 1 98.56 370 ILE A O 1
ATOM 2909 N N . LEU A 1 371 ? -0.059 24.609 30.469 1 97.75 371 LEU A N 1
ATOM 2910 C CA . LEU A 1 371 ? 0.296 23.969 31.734 1 97.75 371 LEU A CA 1
ATOM 2911 C C . LEU A 1 371 ? 0.06 22.469 31.672 1 97.75 371 LEU A C 1
ATOM 2913 O O . LEU A 1 371 ? 0.836 21.688 32.25 1 97.75 371 LEU A O 1
ATOM 2917 N N . GLN A 1 372 ? -1.014 22.109 31.047 1 98.12 372 GLN A N 1
ATOM 2918 C CA . GLN A 1 372 ? -1.299 20.688 30.891 1 98.12 372 GLN A CA 1
ATOM 2919 C C . GLN A 1 372 ? -0.175 19.984 30.125 1 98.12 372 GLN A C 1
ATOM 2921 O O . GLN A 1 372 ? 0.312 18.938 30.562 1 98.12 372 GLN A O 1
ATOM 2926 N N . ILE A 1 373 ? 0.255 20.531 29.016 1 98.44 373 ILE A N 1
ATOM 2927 C CA . ILE A 1 373 ? 1.266 19.891 28.172 1 98.44 373 ILE A CA 1
ATOM 2928 C C . ILE A 1 373 ? 2.611 19.891 28.906 1 98.44 373 ILE A C 1
ATOM 2930 O O . ILE A 1 373 ? 3.322 18.891 28.906 1 98.44 373 ILE A O 1
ATOM 2934 N N . VAL A 1 374 ? 2.949 20.984 29.562 1 97.19 374 VAL A N 1
ATOM 2935 C CA . VAL A 1 374 ? 4.266 21.156 30.156 1 97.19 374 VAL A CA 1
ATOM 2936 C C . VAL A 1 374 ? 4.375 20.312 31.422 1 97.19 374 VAL A C 1
ATOM 2938 O O . VAL A 1 374 ? 5.441 19.781 31.734 1 97.19 374 VAL A O 1
ATOM 2941 N N . ASN A 1 375 ? 3.289 20.109 32.094 1 95.94 375 ASN A N 1
ATOM 2942 C CA . ASN A 1 375 ? 3.35 19.453 33.375 1 95.94 375 ASN A CA 1
ATOM 2943 C C . ASN A 1 375 ? 2.975 17.984 33.281 1 95.94 375 ASN A C 1
ATOM 2945 O O . ASN A 1 375 ? 3.375 17.172 34.125 1 95.94 375 ASN A O 1
ATOM 2949 N N . ASP A 1 376 ? 2.115 17.656 32.406 1 96.94 376 ASP A N 1
ATOM 2950 C CA . ASP A 1 376 ? 1.736 16.25 32.25 1 96.94 376 ASP A CA 1
ATOM 2951 C C . ASP A 1 376 ? 2.781 15.492 31.422 1 96.94 376 ASP A C 1
ATOM 2953 O O . ASP A 1 376 ? 2.906 15.711 30.219 1 96.94 376 ASP A O 1
ATOM 2957 N N . GLU A 1 377 ? 3.389 14.594 31.984 1 96.94 377 GLU A N 1
ATOM 2958 C CA . GLU A 1 377 ? 4.5 13.859 31.391 1 96.94 377 GLU A CA 1
ATOM 2959 C C . GLU A 1 377 ? 4.039 13.031 30.203 1 96.94 377 GLU A C 1
ATOM 2961 O O . GLU A 1 377 ? 4.844 12.656 29.344 1 96.94 377 GLU A O 1
ATOM 2966 N N . LYS A 1 378 ? 2.785 12.789 30.156 1 97.94 378 LYS A N 1
ATOM 2967 C CA . LYS A 1 378 ? 2.258 11.961 29.078 1 97.94 378 LYS A CA 1
ATOM 2968 C C . LYS A 1 378 ? 2.568 12.562 27.719 1 97.94 378 LYS A C 1
ATOM 2970 O O . LYS A 1 378 ? 2.861 11.836 26.766 1 97.94 378 LYS A O 1
ATOM 2975 N N . TYR A 1 379 ? 2.48 13.859 27.594 1 98.38 379 TYR A N 1
ATOM 2976 C CA . TYR A 1 379 ? 2.73 14.508 26.312 1 98.38 379 TYR A CA 1
ATOM 2977 C C . TYR A 1 379 ? 4.191 14.359 25.891 1 98.38 379 TYR A C 1
ATOM 2979 O O . TYR A 1 379 ? 4.488 14.039 24.75 1 98.38 379 TYR A O 1
ATOM 2987 N N . ARG A 1 380 ? 5.051 14.57 26.828 1 98 380 ARG A N 1
ATOM 2988 C CA . ARG A 1 380 ? 6.477 14.43 26.547 1 98 380 ARG A CA 1
ATOM 2989 C C . ARG A 1 380 ? 6.824 12.984 26.203 1 98 380 ARG A C 1
ATOM 2991 O O . ARG A 1 380 ? 7.598 12.727 25.281 1 98 380 ARG A O 1
ATOM 2998 N N . GLN A 1 381 ? 6.293 12.078 26.922 1 98.19 381 GLN A N 1
ATOM 2999 C CA . GLN A 1 381 ? 6.551 10.664 26.688 1 98.19 381 GLN A CA 1
ATOM 3000 C C . GLN A 1 381 ? 6.043 10.242 25.312 1 98.19 381 GLN A C 1
ATOM 3002 O O . GLN A 1 381 ? 6.742 9.531 24.578 1 98.19 381 GLN A O 1
ATOM 3007 N N . ASN A 1 382 ? 4.867 10.656 24.984 1 97.31 382 ASN A N 1
ATOM 3008 C CA . ASN A 1 382 ? 4.297 10.32 23.672 1 97.31 382 ASN A CA 1
ATOM 3009 C C . ASN A 1 382 ? 5.082 10.961 22.531 1 97.31 382 ASN A C 1
ATOM 3011 O O . ASN A 1 382 ? 5.23 10.367 21.469 1 97.31 382 ASN A O 1
ATOM 3015 N N . ALA A 1 383 ? 5.539 12.156 22.766 1 98.06 383 ALA A N 1
ATOM 3016 C CA . ALA A 1 383 ? 6.375 12.805 21.766 1 98.06 383 ALA A CA 1
ATOM 3017 C C . ALA A 1 383 ? 7.66 12.016 21.531 1 98.06 383 ALA A C 1
ATOM 3019 O O . ALA A 1 383 ? 8.109 11.875 20.391 1 98.06 383 ALA A O 1
ATOM 3020 N N . LYS A 1 384 ? 8.203 11.555 22.578 1 97.75 384 LYS A N 1
ATOM 3021 C CA . LYS A 1 384 ? 9.414 10.742 22.469 1 97.75 384 LYS A CA 1
ATOM 3022 C C . LYS A 1 384 ? 9.141 9.445 21.719 1 97.75 384 LYS A C 1
ATOM 3024 O O . LYS A 1 384 ? 9.938 9.031 20.875 1 97.75 384 LYS A O 1
ATOM 3029 N N . ILE A 1 385 ? 8.039 8.836 22.062 1 96.69 385 ILE A N 1
ATOM 3030 C CA . ILE A 1 385 ? 7.641 7.613 21.375 1 96.69 385 ILE A CA 1
ATOM 3031 C C . ILE A 1 385 ? 7.477 7.891 19.875 1 96.69 385 ILE A C 1
ATOM 3033 O O . ILE A 1 385 ? 7.977 7.137 19.047 1 96.69 385 ILE A O 1
ATOM 3037 N N . ALA A 1 386 ? 6.816 8.992 19.547 1 96.19 386 ALA A N 1
ATOM 3038 C CA . ALA A 1 386 ? 6.633 9.375 18.156 1 96.19 386 ALA A CA 1
ATOM 3039 C C . ALA A 1 386 ? 7.977 9.602 17.453 1 96.19 386 ALA A C 1
ATOM 3041 O O . ALA A 1 386 ? 8.164 9.211 16.312 1 96.19 386 ALA A O 1
ATOM 3042 N N . SER A 1 387 ? 8.844 10.242 18.156 1 97.31 387 SER A N 1
ATOM 3043 C CA . SER A 1 387 ? 10.172 10.516 17.625 1 97.31 387 SER A CA 1
ATOM 3044 C C . SER A 1 387 ? 10.93 9.227 17.328 1 97.31 387 SER A C 1
ATOM 3046 O O . SER A 1 387 ? 11.516 9.086 16.25 1 97.31 387 SER A O 1
ATOM 3048 N N . GLU A 1 388 ? 10.898 8.297 18.219 1 96.75 388 GLU A N 1
ATOM 3049 C CA . GLU A 1 388 ? 11.578 7.016 18.047 1 96.75 388 GLU A CA 1
ATOM 3050 C C . GLU A 1 388 ? 10.992 6.242 16.859 1 96.75 388 GLU A C 1
ATOM 3052 O O . GLU A 1 388 ? 11.734 5.684 16.047 1 96.75 388 GLU A O 1
ATOM 3057 N N . ARG A 1 389 ? 9.711 6.211 16.797 1 95.5 389 ARG A N 1
ATOM 3058 C CA . ARG A 1 389 ? 9.031 5.523 15.703 1 95.5 389 ARG A CA 1
ATOM 3059 C C . ARG A 1 389 ? 9.367 6.168 14.359 1 95.5 389 ARG A C 1
ATOM 3061 O O . ARG A 1 389 ? 9.586 5.473 13.367 1 95.5 389 ARG A O 1
ATOM 3068 N N . PHE A 1 390 ? 9.398 7.504 14.383 1 96 390 PHE A N 1
ATOM 3069 C CA . PHE A 1 390 ? 9.672 8.266 13.164 1 96 390 PHE A CA 1
ATOM 3070 C C . PHE A 1 390 ? 11.078 7.984 12.656 1 96 390 PHE A C 1
ATOM 3072 O O . PHE A 1 390 ? 11.289 7.809 11.461 1 96 390 PHE A O 1
ATOM 3079 N N . LYS A 1 391 ? 11.984 7.887 13.539 1 96.12 391 LYS A N 1
ATOM 3080 C CA . LYS A 1 391 ? 13.398 7.738 13.188 1 96.12 391 LYS A CA 1
ATOM 3081 C C . LYS A 1 391 ? 13.727 6.289 12.844 1 96.12 391 LYS A C 1
ATOM 3083 O O . LYS A 1 391 ? 14.75 6.016 12.219 1 96.12 391 LYS A O 1
ATOM 3088 N N . ASP A 1 392 ? 12.859 5.391 13.297 1 96.38 392 ASP A N 1
ATOM 3089 C CA . ASP A 1 392 ? 13.086 3.971 13.047 1 96.38 392 ASP A CA 1
ATOM 3090 C C . ASP A 1 392 ? 12.602 3.576 11.648 1 96.38 392 ASP A C 1
ATOM 3092 O O . ASP A 1 392 ? 11.453 3.143 11.484 1 96.38 392 ASP A O 1
ATOM 3096 N N . ARG A 1 393 ? 13.43 3.656 10.656 1 93.56 393 ARG A N 1
ATOM 3097 C CA . ARG A 1 393 ? 13.141 3.312 9.266 1 93.56 393 ARG A CA 1
ATOM 3098 C C . ARG A 1 393 ? 14.312 2.562 8.633 1 93.56 393 ARG A C 1
ATOM 3100 O O . ARG A 1 393 ? 15.461 2.756 9.023 1 93.56 393 ARG A O 1
ATOM 3107 N N . PRO A 1 394 ? 14.008 1.757 7.691 1 92.44 394 PRO A N 1
ATOM 3108 C CA . PRO A 1 394 ? 15.078 0.956 7.094 1 92.44 394 PRO A CA 1
ATOM 3109 C C . PRO A 1 394 ? 16.047 1.792 6.254 1 92.44 394 PRO A C 1
ATOM 3111 O O . PRO A 1 394 ? 17.219 1.442 6.125 1 92.44 394 PRO A O 1
ATOM 3114 N N . MET A 1 395 ? 15.562 2.848 5.621 1 94.62 395 MET A N 1
ATOM 3115 C CA . MET A 1 395 ? 16.344 3.725 4.754 1 94.62 395 MET A CA 1
ATOM 3116 C C . MET A 1 395 ? 15.977 5.188 4.988 1 94.62 395 MET A C 1
ATOM 3118 O O . MET A 1 395 ? 14.82 5.508 5.254 1 94.62 395 MET A O 1
ATOM 3122 N N . SER A 1 396 ? 16.953 6.062 4.848 1 95.31 396 SER A N 1
ATOM 3123 C CA . SER A 1 396 ? 16.672 7.488 4.98 1 95.31 396 SER A CA 1
ATOM 3124 C C . SER A 1 396 ? 15.844 7.996 3.805 1 95.31 396 SER A C 1
ATOM 3126 O O . SER A 1 396 ? 15.859 7.402 2.725 1 95.31 396 SER A O 1
ATOM 3128 N N . PRO A 1 397 ? 15.125 9.062 4.008 1 96.38 397 PRO A N 1
ATOM 3129 C CA . PRO A 1 397 ? 14.359 9.633 2.895 1 96.38 397 PRO A CA 1
ATOM 3130 C C . PRO A 1 397 ? 15.242 9.977 1.693 1 96.38 397 PRO A C 1
ATOM 3132 O O . PRO A 1 397 ? 14.852 9.719 0.549 1 96.38 397 PRO A O 1
ATOM 3135 N N . ALA A 1 398 ? 16.375 10.523 1.927 1 96.94 398 ALA A N 1
ATOM 3136 C CA . ALA A 1 398 ? 17.297 10.883 0.845 1 96.94 398 ALA A CA 1
ATOM 3137 C C . ALA A 1 398 ? 17.719 9.648 0.052 1 96.94 398 ALA A C 1
ATOM 3139 O O . ALA A 1 398 ? 17.734 9.672 -1.181 1 96.94 398 ALA A O 1
ATOM 3140 N N . ASP A 1 399 ? 18.016 8.578 0.753 1 97.25 399 ASP A N 1
ATOM 3141 C CA . ASP A 1 399 ? 18.406 7.34 0.09 1 97.25 399 ASP A CA 1
ATOM 3142 C C . ASP A 1 399 ? 17.266 6.77 -0.73 1 97.25 399 ASP A C 1
ATOM 3144 O O . ASP A 1 399 ? 17.469 6.207 -1.808 1 97.25 399 ASP A O 1
ATOM 3148 N N . LEU A 1 400 ? 16.109 6.871 -0.194 1 97.62 400 LEU A N 1
ATOM 3149 C CA . LEU A 1 400 ? 14.938 6.398 -0.916 1 97.62 400 LEU A CA 1
ATOM 3150 C C . LEU A 1 400 ? 14.758 7.164 -2.223 1 97.62 400 LEU A C 1
ATOM 3152 O O . LEU A 1 400 ? 14.461 6.57 -3.262 1 97.62 400 LEU A O 1
ATOM 3156 N N . VAL A 1 401 ? 14.891 8.469 -2.123 1 98.25 401 VAL A N 1
ATOM 3157 C CA . VAL A 1 401 ? 14.75 9.312 -3.307 1 98.25 401 VAL A CA 1
ATOM 3158 C C . VAL A 1 401 ? 15.742 8.875 -4.375 1 98.25 401 VAL A C 1
ATOM 3160 O O . VAL A 1 401 ? 15.375 8.68 -5.535 1 98.25 401 VAL A O 1
ATOM 3163 N N . VAL A 1 402 ? 17 8.711 -3.992 1 98.25 402 VAL A N 1
ATOM 3164 C CA . VAL A 1 402 ? 18.047 8.336 -4.934 1 98.25 402 VAL A CA 1
ATOM 3165 C C . VAL A 1 402 ? 17.766 6.953 -5.504 1 98.25 402 VAL A C 1
ATOM 3167 O O . VAL A 1 402 ? 17.781 6.762 -6.723 1 98.25 402 VAL A O 1
ATOM 3170 N N . TYR A 1 403 ? 17.516 5.992 -4.688 1 98.19 403 TYR A N 1
ATOM 3171 C CA . TYR A 1 403 ? 17.312 4.609 -5.113 1 98.19 403 TYR A CA 1
ATOM 3172 C C . TYR A 1 403 ? 16.188 4.512 -6.129 1 98.19 403 TYR A C 1
ATOM 3174 O O . TYR A 1 403 ? 16.359 3.926 -7.199 1 98.19 403 TYR A O 1
ATOM 3182 N N . TRP A 1 404 ? 15.031 5.086 -5.824 1 98.19 404 TRP A N 1
ATOM 3183 C CA . TRP A 1 404 ? 13.844 4.887 -6.648 1 98.19 404 TRP A CA 1
ATOM 3184 C C . TRP A 1 404 ? 13.922 5.719 -7.926 1 98.19 404 TRP A C 1
ATOM 3186 O O . TRP A 1 404 ? 13.422 5.305 -8.977 1 98.19 404 TRP A O 1
ATOM 3196 N N . THR A 1 405 ? 14.508 6.926 -7.809 1 98.5 405 THR A N 1
ATOM 3197 C CA . THR A 1 405 ? 14.742 7.668 -9.047 1 98.5 405 THR A CA 1
ATOM 3198 C C . THR A 1 405 ? 15.641 6.879 -9.992 1 98.5 405 THR A C 1
ATOM 3200 O O . THR A 1 405 ? 15.336 6.754 -11.18 1 98.5 405 THR A O 1
ATOM 3203 N N . GLU A 1 406 ? 16.75 6.352 -9.469 1 98.44 406 GLU A N 1
ATOM 3204 C CA . GLU A 1 406 ? 17.641 5.535 -10.281 1 98.44 406 GLU A CA 1
ATOM 3205 C C . GLU A 1 406 ? 16.953 4.266 -10.766 1 98.44 406 GLU A C 1
ATOM 3207 O O . GLU A 1 406 ? 17.234 3.773 -11.859 1 98.44 406 GLU A O 1
ATOM 3212 N N . TYR A 1 407 ? 16.094 3.68 -9.922 1 98 407 TYR A N 1
ATOM 3213 C CA . TYR A 1 407 ? 15.312 2.516 -10.312 1 98 407 TYR A CA 1
ATOM 3214 C C . TYR A 1 407 ? 14.492 2.811 -11.562 1 98 407 TYR A C 1
ATOM 3216 O O . TYR A 1 407 ? 14.445 1.996 -12.484 1 98 407 TYR A O 1
ATOM 3224 N N . VAL A 1 408 ? 13.812 3.977 -11.57 1 98 408 VAL A N 1
ATOM 3225 C CA . VAL A 1 408 ? 13.023 4.406 -12.719 1 98 408 VAL A CA 1
ATOM 3226 C C . VAL A 1 408 ? 13.914 4.496 -13.953 1 98 408 VAL A C 1
ATOM 3228 O O . VAL A 1 408 ? 13.516 4.07 -15.039 1 98 408 VAL A O 1
ATOM 3231 N N . LEU A 1 409 ? 15.117 5.004 -13.766 1 97.69 409 LEU A N 1
ATOM 3232 C CA . LEU A 1 409 ? 16.047 5.156 -14.875 1 97.69 409 LEU A CA 1
ATOM 3233 C C . LEU A 1 409 ? 16.578 3.801 -15.328 1 97.69 409 LEU A C 1
ATOM 3235 O O . LEU A 1 409 ? 16.641 3.518 -16.531 1 97.69 409 LEU A O 1
ATOM 3239 N N . ARG A 1 410 ? 16.922 2.92 -14.367 1 97.12 410 ARG A N 1
ATOM 3240 C CA . ARG A 1 410 ? 17.5 1.616 -14.68 1 97.12 410 ARG A CA 1
ATOM 3241 C C . ARG A 1 410 ? 16.5 0.724 -15.391 1 97.12 410 ARG A C 1
ATOM 3243 O O . ARG A 1 410 ? 16.875 -0.097 -16.234 1 97.12 410 ARG A O 1
ATOM 3250 N N . HIS A 1 411 ? 15.242 0.907 -15.094 1 96.56 411 HIS A N 1
ATOM 3251 C CA . HIS A 1 411 ? 14.227 -0 -15.609 1 96.56 411 HIS A CA 1
ATOM 3252 C C . HIS A 1 411 ? 13.289 0.718 -16.578 1 96.56 411 HIS A C 1
ATOM 3254 O O . HIS A 1 411 ? 12.094 0.422 -16.625 1 96.56 411 HIS A O 1
ATOM 3260 N N . ASN A 1 412 ? 13.789 1.711 -17.281 1 95.5 412 ASN A N 1
ATOM 3261 C CA . ASN A 1 412 ? 13.117 2.365 -18.406 1 95.5 412 ASN A CA 1
ATOM 3262 C C . ASN A 1 412 ? 11.727 2.855 -18.016 1 95.5 412 ASN A C 1
ATOM 3264 O O . ASN A 1 412 ? 10.734 2.512 -18.672 1 95.5 412 ASN A O 1
ATOM 3268 N N . GLY A 1 413 ? 11.641 3.602 -16.906 1 96.44 413 GLY A N 1
ATOM 3269 C CA . GLY A 1 413 ? 10.391 4.199 -16.469 1 96.44 413 GLY A CA 1
ATOM 3270 C C . GLY A 1 413 ? 9.633 3.336 -15.477 1 96.44 413 GLY A C 1
ATOM 3271 O O . GLY A 1 413 ? 8.602 3.754 -14.945 1 96.44 413 GLY A O 1
ATOM 3272 N N . ALA A 1 414 ? 10.016 2.041 -15.297 1 95.44 414 ALA A N 1
ATOM 3273 C CA . ALA A 1 414 ? 9.461 1.097 -14.328 1 95.44 414 ALA A CA 1
ATOM 3274 C C . ALA A 1 414 ? 7.957 0.95 -14.508 1 95.44 414 ALA A C 1
ATOM 3276 O O . ALA A 1 414 ? 7.195 1.098 -13.555 1 95.44 414 ALA A O 1
ATOM 3277 N N . PRO A 1 415 ? 7.48 0.59 -15.68 1 92.69 415 PRO A N 1
ATOM 3278 C CA . PRO A 1 415 ? 6.039 0.468 -15.914 1 92.69 415 PRO A CA 1
ATOM 3279 C C . PRO A 1 415 ? 5.383 -0.59 -15.031 1 92.69 415 PRO A C 1
ATOM 3281 O O . PRO A 1 415 ? 4.191 -0.498 -14.734 1 92.69 415 PRO A O 1
ATOM 3284 N N . HIS A 1 416 ? 6.172 -1.529 -14.539 1 91.88 416 HIS A N 1
ATOM 3285 C CA . HIS A 1 416 ? 5.652 -2.633 -13.742 1 91.88 416 HIS A CA 1
ATOM 3286 C C . HIS A 1 416 ? 5.23 -2.156 -12.359 1 91.88 416 HIS A C 1
ATOM 3288 O O . HIS A 1 416 ? 4.539 -2.879 -11.633 1 91.88 416 HIS A O 1
ATOM 3294 N N . LEU A 1 417 ? 5.609 -0.965 -11.945 1 93.88 417 LEU A N 1
ATOM 3295 C CA . LEU A 1 417 ? 5.211 -0.427 -10.648 1 93.88 417 LEU A CA 1
ATOM 3296 C C . LEU A 1 417 ? 3.818 0.187 -10.719 1 93.88 417 LEU A C 1
ATOM 3298 O O . LEU A 1 417 ? 3.182 0.41 -9.688 1 93.88 417 LEU A O 1
ATOM 3302 N N . LYS A 1 418 ? 3.354 0.47 -11.922 1 93.19 418 LYS A N 1
ATOM 3303 C CA . LYS A 1 418 ? 2.082 1.169 -12.094 1 93.19 418 LYS A CA 1
ATOM 3304 C C . LYS A 1 418 ? 0.907 0.198 -12.031 1 93.19 418 LYS A C 1
ATOM 3306 O O . LYS A 1 418 ? 0.97 -0.9 -12.586 1 93.19 418 LYS A O 1
ATOM 3311 N N . SER A 1 419 ? -0.125 0.612 -11.367 1 93.88 419 SER A N 1
ATOM 3312 C CA . SER A 1 419 ? -1.33 -0.2 -11.227 1 93.88 419 SER A CA 1
ATOM 3313 C C . SER A 1 419 ? -2.182 -0.149 -12.484 1 93.88 419 SER A C 1
ATOM 3315 O O . SER A 1 419 ? -2.25 0.885 -13.156 1 93.88 419 SER A O 1
ATOM 3317 N N . HIS A 1 420 ? -2.857 -1.263 -12.766 1 94.75 420 HIS A N 1
ATOM 3318 C CA . HIS A 1 420 ? -3.814 -1.312 -13.867 1 94.75 420 HIS A CA 1
ATOM 3319 C C . HIS A 1 420 ? -4.965 -0.335 -13.641 1 94.75 420 HIS A C 1
ATOM 3321 O O . HIS A 1 420 ? -5.645 0.06 -14.594 1 94.75 420 HIS A O 1
ATOM 3327 N N . ALA A 1 421 ? -5.16 0.053 -12.414 1 96 421 ALA A N 1
ATOM 3328 C CA . ALA A 1 421 ? -6.227 0.991 -12.07 1 96 421 ALA A CA 1
ATOM 3329 C C . ALA A 1 421 ? -6.082 2.295 -12.852 1 96 421 ALA A C 1
ATOM 3331 O O . ALA A 1 421 ? -7.078 2.967 -13.141 1 96 421 ALA A O 1
ATOM 3332 N N . LEU A 1 422 ? -4.914 2.627 -13.227 1 94.62 422 LEU A N 1
ATOM 3333 C CA . LEU A 1 422 ? -4.645 3.869 -13.945 1 94.62 422 LEU A CA 1
ATOM 3334 C C . LEU A 1 422 ? -5.234 3.826 -15.352 1 94.62 422 LEU A C 1
ATOM 3336 O O . LEU A 1 422 ? -5.453 4.871 -15.969 1 94.62 422 LEU A O 1
ATOM 3340 N N . ASN A 1 423 ? -5.504 2.631 -15.836 1 93.75 423 ASN A N 1
ATOM 3341 C CA . ASN A 1 423 ? -6.004 2.467 -17.203 1 93.75 423 ASN A CA 1
ATOM 3342 C C . ASN A 1 423 ? -7.527 2.383 -17.234 1 93.75 423 ASN A C 1
ATOM 3344 O O . ASN A 1 423 ? -8.117 2.271 -18.297 1 93.75 423 ASN A O 1
ATOM 3348 N N . LEU A 1 424 ? -8.117 2.432 -16.109 1 96 424 LEU A N 1
ATOM 3349 C CA . LEU A 1 424 ? -9.562 2.246 -16.031 1 96 424 LEU A CA 1
ATOM 3350 C C . LEU A 1 424 ? -10.289 3.588 -16.047 1 96 424 LEU A C 1
ATOM 3352 O O . LEU A 1 424 ? -9.836 4.555 -15.438 1 96 424 LEU A O 1
ATOM 3356 N N . THR A 1 425 ? -11.383 3.588 -16.766 1 94.56 425 THR A N 1
ATOM 3357 C CA . THR A 1 425 ? -12.305 4.711 -16.625 1 94.56 425 THR A CA 1
ATOM 3358 C C . THR A 1 425 ? -13.023 4.656 -15.289 1 94.56 425 THR A C 1
ATOM 3360 O O . THR A 1 425 ? -12.969 3.643 -14.586 1 94.56 425 THR A O 1
ATOM 3363 N N . TRP A 1 426 ? -13.695 5.766 -14.977 1 92.62 426 TRP A N 1
ATOM 3364 C CA . TRP A 1 426 ? -14.32 5.836 -13.664 1 92.62 426 TRP A CA 1
ATOM 3365 C C . TRP A 1 426 ? -15.383 4.754 -13.508 1 92.62 426 TRP A C 1
ATOM 3367 O O . TRP A 1 426 ? -15.508 4.145 -12.445 1 92.62 426 TRP A O 1
ATOM 3377 N N . TYR A 1 427 ? -16.172 4.5 -14.562 1 95.56 427 TYR A N 1
ATOM 3378 C CA . TYR A 1 427 ? -17.281 3.547 -14.438 1 95.56 427 TYR A CA 1
ATOM 3379 C C . TYR A 1 427 ? -16.75 2.115 -14.414 1 95.56 427 TYR A C 1
ATOM 3381 O O . TYR A 1 427 ? -17.406 1.218 -13.883 1 95.56 427 TYR A O 1
ATOM 3389 N N . GLN A 1 428 ? -15.539 1.845 -14.977 1 97.25 428 GLN A N 1
ATOM 3390 C CA . GLN A 1 428 ? -14.898 0.54 -14.852 1 97.25 428 GLN A CA 1
ATOM 3391 C C . GLN A 1 428 ? -14.312 0.338 -13.461 1 97.25 428 GLN A C 1
ATOM 3393 O O . GLN A 1 428 ? -14.477 -0.725 -12.859 1 97.25 428 GLN A O 1
ATOM 3398 N N . TYR A 1 429 ? -13.695 1.433 -13 1 96.06 429 TYR A N 1
ATOM 3399 C CA . TYR A 1 429 ? -13.031 1.377 -11.695 1 96.06 429 TYR A CA 1
ATOM 3400 C C . TYR A 1 429 ? -14.023 1.044 -10.594 1 96.06 429 TYR A C 1
ATOM 3402 O O . TYR A 1 429 ? -13.727 0.255 -9.695 1 96.06 429 TYR A O 1
ATOM 3410 N N . PHE A 1 430 ? -15.211 1.593 -10.656 1 94.56 430 PHE A N 1
ATOM 3411 C CA . PHE A 1 430 ? -16.203 1.382 -9.609 1 94.56 430 PHE A CA 1
ATOM 3412 C C . PHE A 1 430 ? -17.156 0.252 -9.992 1 94.56 430 PHE A C 1
ATOM 3414 O O . PHE A 1 430 ? -18.203 0.065 -9.352 1 94.56 430 PHE A O 1
ATOM 3421 N N . LEU A 1 431 ? -16.953 -0.454 -11.055 1 97.06 431 LEU A N 1
ATOM 3422 C CA . LEU A 1 431 ? -17.703 -1.621 -11.516 1 97.06 431 LEU A CA 1
ATOM 3423 C C . LEU A 1 431 ? -19.141 -1.252 -11.844 1 97.06 431 LEU A C 1
ATOM 3425 O O . LEU A 1 431 ? -20.062 -2.053 -11.633 1 97.06 431 LEU A O 1
ATOM 3429 N N . VAL A 1 432 ? -19.312 -0.035 -12.242 1 96.31 432 VAL A N 1
ATOM 3430 C CA . VAL A 1 432 ? -20.641 0.407 -12.617 1 96.31 432 VAL A CA 1
ATOM 3431 C C . VAL A 1 432 ? -21.141 -0.396 -13.812 1 96.31 432 VAL A C 1
ATOM 3433 O O . VAL A 1 432 ? -22.312 -0.78 -13.875 1 96.31 432 VAL A O 1
ATOM 3436 N N . ASP A 1 433 ? -20.25 -0.6 -14.773 1 97 433 ASP A N 1
ATOM 3437 C CA . ASP A 1 433 ? -20.609 -1.395 -15.945 1 97 433 ASP A CA 1
ATOM 3438 C C . ASP A 1 433 ? -21.047 -2.803 -15.547 1 97 433 ASP A C 1
ATOM 3440 O O . ASP A 1 433 ? -22.047 -3.32 -16.047 1 97 433 ASP A O 1
ATOM 3444 N N . VAL A 1 434 ? -20.359 -3.391 -14.602 1 97.31 434 VAL A N 1
ATOM 3445 C CA . VAL A 1 434 ? -20.688 -4.727 -14.117 1 97.31 434 VAL A CA 1
ATOM 3446 C C . VAL A 1 434 ? -22.016 -4.699 -13.375 1 97.31 434 VAL A C 1
ATOM 3448 O O . VAL A 1 434 ? -22.875 -5.551 -13.602 1 97.31 434 VAL A O 1
ATOM 3451 N N . ILE A 1 435 ? -22.234 -3.717 -12.523 1 96.62 435 ILE A N 1
ATOM 3452 C CA . ILE A 1 435 ? -23.453 -3.6 -11.727 1 96.62 435 ILE A CA 1
ATOM 3453 C C . ILE A 1 435 ? -24.656 -3.391 -12.641 1 96.62 435 ILE A C 1
ATOM 3455 O O . ILE A 1 435 ? -25.688 -4.043 -12.469 1 96.62 435 ILE A O 1
ATOM 3459 N N . ILE A 1 436 ? -24.562 -2.523 -13.594 1 97.12 436 ILE A N 1
ATOM 3460 C CA . ILE A 1 436 ? -25.656 -2.24 -14.523 1 97.12 436 ILE A CA 1
ATOM 3461 C C . ILE A 1 436 ? -26.016 -3.506 -15.297 1 97.12 436 ILE A C 1
ATOM 3463 O O . ILE A 1 436 ? -27.188 -3.795 -15.523 1 97.12 436 ILE A O 1
ATOM 3467 N N . THR A 1 437 ? -24.969 -4.23 -15.711 1 97.25 437 THR A N 1
ATOM 3468 C CA . THR A 1 437 ? -25.188 -5.473 -16.438 1 97.25 437 THR A CA 1
ATOM 3469 C C . THR A 1 437 ? -25.938 -6.48 -15.562 1 97.25 437 THR A C 1
ATOM 3471 O O . THR A 1 437 ? -26.891 -7.121 -16.016 1 97.25 437 THR A O 1
ATOM 3474 N N . LEU A 1 438 ? -25.547 -6.605 -14.328 1 96 438 LEU A N 1
ATOM 3475 C CA . LEU A 1 438 ? -26.219 -7.512 -13.398 1 96 438 LEU A CA 1
ATOM 3476 C C . LEU A 1 438 ? -27.656 -7.082 -13.156 1 96 438 LEU A C 1
ATOM 3478 O O . LEU A 1 438 ? -28.562 -7.922 -13.102 1 96 438 LEU A O 1
ATOM 3482 N N . LEU A 1 439 ? -27.859 -5.82 -12.969 1 95.88 439 LEU A N 1
ATOM 3483 C CA . LEU A 1 439 ? -29.203 -5.297 -12.766 1 95.88 439 LEU A CA 1
ATOM 3484 C C . LEU A 1 439 ? -30.078 -5.531 -13.992 1 95.88 439 LEU A C 1
ATOM 3486 O O . LEU A 1 439 ? -31.266 -5.816 -13.875 1 95.88 439 LEU A O 1
ATOM 3490 N N . PHE A 1 440 ? -29.484 -5.348 -15.148 1 96.38 440 PHE A N 1
ATOM 3491 C CA . PHE A 1 440 ? -30.203 -5.602 -16.391 1 96.38 440 PHE A CA 1
ATOM 3492 C C . PHE A 1 440 ? -30.672 -7.047 -16.453 1 96.38 440 PHE A C 1
ATOM 3494 O O . PHE A 1 440 ? -31.828 -7.309 -16.797 1 96.38 440 PHE A O 1
ATOM 3501 N N . PHE A 1 441 ? -29.797 -7.961 -16.094 1 95.69 441 PHE A N 1
ATOM 3502 C CA . PHE A 1 441 ? -30.156 -9.375 -16.078 1 95.69 441 PHE A CA 1
ATOM 3503 C C . PHE A 1 441 ? -31.234 -9.641 -15.031 1 95.69 441 PHE A C 1
ATOM 3505 O O . PHE A 1 441 ? -32.156 -10.406 -15.273 1 95.69 441 PHE A O 1
ATOM 3512 N N . ALA A 1 442 ? -31.047 -9.047 -13.922 1 95.81 442 ALA A N 1
ATOM 3513 C CA . ALA A 1 442 ? -32.062 -9.203 -12.883 1 95.81 442 ALA A CA 1
ATOM 3514 C C . ALA A 1 442 ? -33.406 -8.68 -13.352 1 95.81 442 ALA A C 1
ATOM 3516 O O . ALA A 1 442 ? -34.438 -9.289 -13.078 1 95.81 442 ALA A O 1
ATOM 3517 N N . PHE A 1 443 ? -33.375 -7.594 -13.984 1 96.56 443 PHE A N 1
ATOM 3518 C CA . PHE A 1 443 ? -34.594 -7 -14.516 1 96.56 443 PHE A CA 1
ATOM 3519 C C . PHE A 1 443 ? -35.281 -7.941 -15.516 1 96.56 443 PHE A C 1
ATOM 3521 O O . PHE A 1 443 ? -36.5 -8.109 -15.492 1 96.56 443 PHE A O 1
ATOM 3528 N N . ILE A 1 444 ? -34.5 -8.531 -16.344 1 97.06 444 ILE A N 1
ATOM 3529 C CA . ILE A 1 444 ? -35.031 -9.453 -17.344 1 97.06 444 ILE A CA 1
ATOM 3530 C C . ILE A 1 444 ? -35.656 -10.656 -16.641 1 97.06 444 ILE A C 1
ATOM 3532 O O . ILE A 1 444 ? -36.75 -11.086 -17 1 97.06 444 ILE A O 1
ATOM 3536 N N . ILE A 1 445 ? -35 -11.133 -15.688 1 97 445 ILE A N 1
ATOM 3537 C CA . ILE A 1 445 ? -35.5 -12.289 -14.953 1 97 445 ILE A CA 1
ATOM 3538 C C . ILE A 1 445 ? -36.812 -11.93 -14.25 1 97 445 ILE A C 1
ATOM 3540 O O . ILE A 1 445 ? -37.812 -12.672 -14.328 1 97 445 ILE A O 1
ATOM 3544 N N . LEU A 1 446 ? -36.812 -10.836 -13.609 1 96.75 446 LEU A N 1
ATOM 3545 C CA . LEU A 1 446 ? -38.031 -10.398 -12.914 1 96.75 446 LEU A CA 1
ATOM 3546 C C . LEU A 1 446 ? -39.156 -10.148 -13.898 1 96.75 446 LEU A C 1
ATOM 3548 O O . LEU A 1 446 ? -40.312 -10.445 -13.594 1 96.75 446 LEU A O 1
ATOM 3552 N N . PHE A 1 447 ? -38.844 -9.633 -15 1 96.69 447 PHE A N 1
ATOM 3553 C CA . PHE A 1 447 ? -39.844 -9.391 -16.047 1 96.69 447 PHE A CA 1
ATOM 3554 C C . PHE A 1 447 ? -40.438 -10.695 -16.531 1 96.69 447 PHE A C 1
ATOM 3556 O O . PHE A 1 447 ? -41.656 -10.789 -16.719 1 96.69 447 PHE A O 1
ATOM 3563 N N . ILE A 1 448 ? -39.594 -11.688 -16.75 1 97.19 448 ILE A N 1
ATOM 3564 C CA . ILE A 1 448 ? -40.062 -13 -17.188 1 97.19 448 ILE A CA 1
ATOM 3565 C C . ILE A 1 448 ? -40.938 -13.625 -16.109 1 97.19 448 ILE A C 1
ATOM 3567 O O . ILE A 1 448 ? -42.031 -14.164 -16.406 1 97.19 448 ILE A O 1
ATOM 3571 N N . ILE A 1 449 ? -40.5 -13.5 -14.938 1 96.94 449 ILE A N 1
ATOM 3572 C CA . ILE A 1 449 ? -41.281 -14.023 -13.828 1 96.94 449 ILE A CA 1
ATOM 3573 C C . ILE A 1 449 ? -42.625 -13.312 -13.766 1 96.94 449 ILE A C 1
ATOM 3575 O O . ILE A 1 449 ? -43.688 -13.945 -13.602 1 96.94 449 ILE A O 1
ATOM 3579 N N . TYR A 1 450 ? -42.625 -12.016 -13.859 1 96.31 450 TYR A N 1
ATOM 3580 C CA . TYR A 1 450 ? -43.844 -11.219 -13.836 1 96.31 450 TYR A CA 1
ATOM 3581 C C . TYR A 1 450 ? -44.781 -11.648 -14.945 1 96.31 450 TYR A C 1
ATOM 3583 O O . TYR A 1 450 ? -45.969 -11.844 -14.703 1 96.31 450 TYR A O 1
ATOM 3591 N N . TYR A 1 451 ? -44.281 -11.789 -16.047 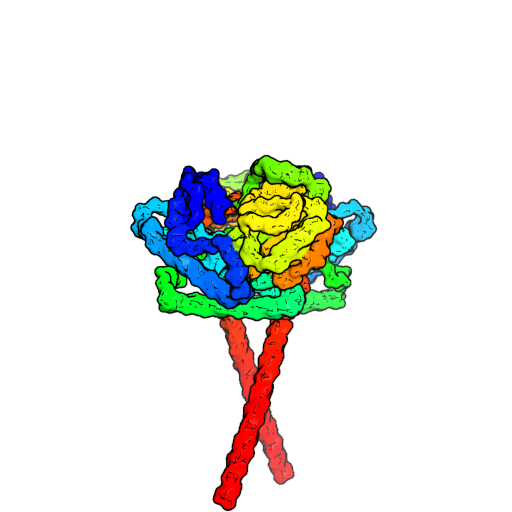1 95.62 451 TYR A N 1
ATOM 3592 C CA . TYR A 1 451 ? -45.094 -12.156 -17.188 1 95.62 451 TYR A CA 1
ATOM 3593 C C . TYR A 1 451 ? -45.656 -13.57 -17.031 1 95.62 451 TYR A C 1
ATOM 3595 O O . TYR A 1 451 ? -46.781 -13.844 -17.391 1 95.62 451 TYR A O 1
ATOM 3603 N N . LEU A 1 452 ? -44.812 -14.484 -16.578 1 96.81 452 LEU A N 1
ATOM 3604 C CA . LEU A 1 452 ? -45.25 -15.852 -16.344 1 96.81 452 LEU A CA 1
ATOM 3605 C C . LEU A 1 452 ? -46.375 -15.875 -15.289 1 96.81 452 LEU A C 1
ATOM 3607 O O . LEU A 1 452 ? -47.375 -16.594 -15.453 1 96.81 452 LEU A O 1
ATOM 3611 N N . LEU A 1 453 ? -46.188 -15.156 -14.289 1 96.44 453 LEU A N 1
ATOM 3612 C CA . LEU A 1 453 ? -47.219 -15.078 -13.25 1 96.44 453 LEU A CA 1
ATOM 3613 C C . LEU A 1 453 ? -48.5 -14.461 -13.797 1 96.44 453 LEU A C 1
ATOM 3615 O O . LEU A 1 453 ? -49.594 -14.883 -13.438 1 96.44 453 LEU A O 1
ATOM 3619 N N . LYS A 1 454 ? -48.312 -13.445 -14.57 1 96.12 454 LYS A N 1
ATOM 3620 C CA . LYS A 1 454 ? -49.469 -12.812 -15.211 1 96.12 454 LYS A CA 1
ATOM 3621 C C . LYS A 1 454 ? -50.219 -13.805 -16.094 1 96.12 454 LYS A C 1
ATOM 3623 O O . LYS A 1 454 ? -51.438 -13.82 -16.109 1 96.12 454 LYS A O 1
ATOM 3628 N N . MET A 1 455 ? -49.5 -14.641 -16.797 1 95.88 455 MET A N 1
ATOM 3629 C CA . MET A 1 455 ? -50.094 -15.664 -17.656 1 95.88 455 MET A CA 1
ATOM 3630 C C . MET A 1 455 ? -50.812 -16.703 -16.812 1 95.88 455 MET A C 1
ATOM 3632 O O . MET A 1 455 ? -51.906 -17.141 -17.156 1 95.88 455 MET A O 1
ATOM 3636 N N . ILE A 1 456 ? -50.156 -17.062 -15.781 1 95.31 456 ILE A N 1
ATOM 3637 C CA . ILE A 1 456 ? -50.781 -18.047 -14.883 1 95.31 456 ILE A CA 1
ATOM 3638 C C . ILE A 1 456 ? -52.031 -17.469 -14.273 1 95.31 456 ILE A C 1
ATOM 3640 O O . ILE A 1 456 ? -53.062 -18.156 -14.188 1 95.31 456 ILE A O 1
ATOM 3644 N N . TYR A 1 457 ? -51.938 -16.188 -13.906 1 94.81 457 TYR A N 1
ATOM 3645 C CA . TYR A 1 457 ? -53.094 -15.516 -13.328 1 94.81 457 TYR A CA 1
ATOM 3646 C C . TYR A 1 457 ? -54.219 -15.414 -14.336 1 94.81 457 TYR A C 1
ATOM 3648 O O . TYR A 1 457 ? -55.375 -15.656 -14 1 94.81 457 TYR A O 1
ATOM 3656 N N . LYS A 1 458 ? -53.969 -15.141 -15.508 1 93.88 458 LYS A N 1
ATOM 3657 C CA . LYS A 1 458 ? -54.969 -15.055 -16.578 1 93.88 458 LYS A CA 1
ATOM 3658 C C . LYS A 1 458 ? -55.625 -16.422 -16.828 1 93.88 458 LYS A C 1
ATOM 3660 O O . LYS A 1 458 ? -56.812 -16.5 -17.016 1 93.88 458 LYS A O 1
ATOM 3665 N N . HIS A 1 459 ? -54.781 -17.422 -16.812 1 93.25 459 HIS A N 1
ATOM 3666 C CA . HIS A 1 459 ? -55.312 -18.766 -17.031 1 93.25 459 HIS A CA 1
ATOM 3667 C C . HIS A 1 459 ? -56.156 -19.219 -15.852 1 93.25 459 HIS A C 1
ATOM 3669 O O . HIS A 1 459 ? -57.188 -19.906 -16.031 1 93.25 459 HIS A O 1
ATOM 3675 N N . TYR A 1 460 ? -55.719 -18.812 -14.688 1 92.19 460 TYR A N 1
ATOM 3676 C CA . TYR A 1 460 ? -56.5 -19.125 -13.5 1 92.19 460 TYR A CA 1
ATOM 3677 C C . TYR A 1 460 ? -57.875 -18.438 -13.539 1 92.19 460 TYR A C 1
ATOM 3679 O O . TYR A 1 460 ? -58.875 -19.047 -13.234 1 92.19 460 TYR A O 1
ATOM 3687 N N . LEU A 1 461 ? -57.938 -17.219 -13.961 1 92.12 461 LEU A N 1
ATOM 3688 C CA . LEU A 1 461 ? -59.188 -16.469 -14.062 1 92.12 461 LEU A CA 1
ATOM 3689 C C . LEU A 1 461 ? -60.094 -17.094 -15.109 1 92.12 461 LEU A C 1
ATOM 3691 O O . LEU A 1 461 ? -61.312 -17.172 -14.906 1 92.12 461 LEU A O 1
ATOM 3695 N N . LYS A 1 462 ? -59.562 -17.578 -16.172 1 91.75 462 LYS A N 1
ATOM 3696 C CA . LYS A 1 462 ? -60.312 -18.234 -17.219 1 91.75 462 LYS A CA 1
ATOM 3697 C C . LYS A 1 462 ? -60.906 -19.562 -16.719 1 91.75 462 LYS A C 1
ATOM 3699 O O . LYS A 1 462 ? -62.031 -19.906 -17.031 1 91.75 462 LYS A O 1
ATOM 3704 N N . TYR A 1 463 ? -60.094 -20.188 -15.961 1 90.62 463 TYR A N 1
ATOM 3705 C CA . TYR A 1 463 ? -60.531 -21.453 -15.406 1 90.62 463 TYR A CA 1
ATOM 3706 C C . TYR A 1 463 ? -61.688 -21.266 -14.422 1 90.62 463 TYR A C 1
ATOM 3708 O O . TYR A 1 463 ? -62.688 -22 -14.461 1 90.62 463 TYR A O 1
ATOM 3716 N N . VAL A 1 464 ? -61.625 -20.266 -13.641 1 90.5 464 VAL A N 1
ATOM 3717 C CA . VAL A 1 464 ? -62.656 -19.984 -12.648 1 90.5 464 VAL A CA 1
ATOM 3718 C C . VAL A 1 464 ? -63.938 -19.5 -13.336 1 90.5 464 VAL A C 1
ATOM 3720 O O . VAL A 1 464 ? -65.062 -19.891 -12.945 1 90.5 464 VAL A O 1
ATOM 3723 N N . HIS A 1 465 ? -63.781 -18.797 -14.352 1 88.88 465 HIS A N 1
ATOM 3724 C CA . HIS A 1 465 ? -64.938 -18.297 -15.078 1 88.88 465 HIS A CA 1
ATOM 3725 C C . HIS A 1 465 ? -65.625 -19.391 -15.891 1 88.88 465 HIS A C 1
ATOM 3727 O O . HIS A 1 465 ? -66.812 -19.453 -15.961 1 88.88 465 HIS A O 1
ATOM 3733 N N . ASN A 1 466 ? -64.938 -20.297 -16.453 1 84.94 466 ASN A N 1
ATOM 3734 C CA . ASN A 1 466 ? -65.5 -21.406 -17.188 1 84.94 466 ASN A CA 1
ATOM 3735 C C . ASN A 1 466 ? -66.062 -22.453 -16.25 1 84.94 466 ASN A C 1
ATOM 3737 O O . ASN A 1 466 ? -67.062 -23.156 -16.625 1 84.94 466 ASN A O 1
ATOM 3741 N N . GLY A 1 467 ? -65.625 -22.547 -15.148 1 71.94 467 GLY A N 1
ATOM 3742 C CA . GLY A 1 467 ? -66.25 -23.438 -14.164 1 71.94 467 GLY A CA 1
ATOM 3743 C C . GLY A 1 467 ? -67.562 -22.906 -13.609 1 71.94 467 GLY A C 1
ATOM 3744 O O . GLY A 1 467 ? -68.438 -23.672 -13.32 1 71.94 467 GLY A O 1
ATOM 3745 N N . LYS A 1 468 ? -67.688 -21.625 -13.5 1 68.06 468 LYS A N 1
ATOM 3746 C CA . LYS A 1 468 ? -68.938 -21.062 -13.086 1 68.06 468 LYS A CA 1
ATOM 3747 C C . LYS A 1 468 ? -70 -21.188 -14.195 1 68.06 468 LYS A C 1
ATOM 3749 O O . LYS A 1 468 ? -71.188 -21.359 -13.93 1 68.06 468 LYS A O 1
ATOM 3754 N N . ALA A 1 469 ? -69.688 -21.156 -15.312 1 63.09 469 ALA A N 1
ATOM 3755 C CA . ALA A 1 469 ? -70.625 -21.312 -16.406 1 63.09 469 ALA A CA 1
ATOM 3756 C C . ALA A 1 469 ? -71.125 -22.75 -16.5 1 63.09 469 ALA A C 1
ATOM 3758 O O . ALA A 1 469 ? -72.25 -23 -16.906 1 63.09 469 ALA A O 1
ATOM 3759 N N . LYS A 1 470 ? -70.562 -23.734 -16.156 1 60.97 470 LYS A N 1
ATOM 3760 C CA . LYS A 1 470 ? -71 -25.109 -16.234 1 60.97 470 LYS A CA 1
ATOM 3761 C C . LYS A 1 470 ? -71.938 -25.438 -15.055 1 60.97 470 LYS A C 1
ATOM 3763 O O . LYS A 1 470 ? -72.625 -26.453 -15.078 1 60.97 470 LYS A O 1
ATOM 3768 N N . CYS A 1 471 ? -71.938 -24.812 -14.164 1 65.56 471 CYS A N 1
ATOM 3769 C CA . CYS A 1 471 ? -72.812 -25.062 -13.047 1 65.56 471 CYS A CA 1
ATOM 3770 C C . CYS A 1 471 ? -74.125 -24.281 -13.211 1 65.56 471 CYS A C 1
ATOM 3772 O O . CYS A 1 471 ? -75.062 -24.5 -12.445 1 65.56 471 CYS A O 1
ATOM 3774 N N . GLU A 1 472 ? -74.25 -23.375 -14.133 1 51.38 472 GLU A N 1
ATOM 3775 C CA . GLU A 1 472 ? -75.562 -22.844 -14.438 1 51.38 472 GLU A CA 1
ATOM 3776 C C . GLU A 1 472 ? -76.25 -23.609 -15.594 1 51.38 472 GLU A C 1
ATOM 3778 O O . GLU A 1 472 ? -75.562 -23.938 -16.578 1 51.38 472 GLU A O 1
ATOM 3783 N N . MET B 1 1 ? 8.281 -20.609 5.301 1 90.31 1 MET B N 1
ATOM 3784 C CA . MET B 1 1 ? 8.359 -20.438 6.75 1 90.31 1 MET B CA 1
ATOM 3785 C C . MET B 1 1 ? 9.75 -20.781 7.262 1 90.31 1 MET B C 1
ATOM 3787 O O . MET B 1 1 ? 10.305 -20.078 8.102 1 90.31 1 MET B O 1
ATOM 3791 N N . ARG B 1 2 ? 10.297 -21.797 6.695 1 89.31 2 ARG B N 1
ATOM 3792 C CA . ARG B 1 2 ? 11.609 -22.234 7.168 1 89.31 2 ARG B CA 1
ATOM 3793 C C . ARG B 1 2 ? 12.656 -21.141 6.996 1 89.31 2 ARG B C 1
ATOM 3795 O O . ARG B 1 2 ? 13.406 -20.844 7.922 1 89.31 2 ARG B O 1
ATOM 3802 N N . ALA B 1 3 ? 12.688 -20.594 5.828 1 92.38 3 ALA B N 1
ATOM 3803 C CA . ALA B 1 3 ? 13.656 -19.531 5.543 1 92.38 3 ALA B CA 1
ATOM 3804 C C . ALA B 1 3 ? 13.438 -18.328 6.449 1 92.38 3 ALA B C 1
ATOM 3806 O O . ALA B 1 3 ? 14.398 -17.688 6.887 1 92.38 3 ALA B O 1
ATOM 3807 N N . LEU B 1 4 ? 12.219 -17.984 6.719 1 95.69 4 LEU B N 1
ATOM 3808 C CA . LEU B 1 4 ? 11.883 -16.859 7.586 1 95.69 4 LEU B CA 1
ATOM 3809 C C . LEU B 1 4 ? 12.367 -17.109 9.008 1 95.69 4 LEU B C 1
ATOM 3811 O O . LEU B 1 4 ? 13 -16.25 9.617 1 95.69 4 LEU B O 1
ATOM 3815 N N . LEU B 1 5 ? 12.125 -18.312 9.531 1 94.88 5 LEU B N 1
ATOM 3816 C CA . LEU B 1 5 ? 12.539 -18.656 10.891 1 94.88 5 LEU B CA 1
ATOM 3817 C C . LEU B 1 5 ? 14.055 -18.719 11 1 94.88 5 LEU B C 1
ATOM 3819 O O . LEU B 1 5 ? 14.625 -18.328 12.023 1 94.88 5 LEU B O 1
ATOM 3823 N N . ARG B 1 6 ? 14.664 -19.172 9.93 1 93.06 6 ARG B N 1
ATOM 3824 C CA . ARG B 1 6 ? 16.125 -19.203 9.906 1 93.06 6 ARG B CA 1
ATOM 3825 C C . ARG B 1 6 ? 16.688 -17.781 9.953 1 93.06 6 ARG B C 1
ATOM 3827 O O . ARG B 1 6 ? 17.703 -17.547 10.609 1 93.06 6 ARG B O 1
ATOM 3834 N N . ALA B 1 7 ? 16.078 -16.875 9.227 1 95.38 7 ALA B N 1
ATOM 3835 C CA . ALA B 1 7 ? 16.516 -15.477 9.25 1 95.38 7 ALA B CA 1
ATOM 3836 C C . ALA B 1 7 ? 16.5 -14.914 10.664 1 95.38 7 ALA B C 1
ATOM 3838 O O . ALA B 1 7 ? 17.422 -14.195 11.062 1 95.38 7 ALA B O 1
ATOM 3839 N N . LEU B 1 8 ? 15.531 -15.281 11.461 1 97.12 8 LEU B N 1
ATOM 3840 C CA . LEU B 1 8 ? 15.406 -14.805 12.836 1 97.12 8 LEU B CA 1
ATOM 3841 C C . LEU B 1 8 ? 16.453 -15.445 13.734 1 97.12 8 LEU B C 1
ATOM 3843 O O . LEU B 1 8 ? 17.109 -14.758 14.531 1 97.12 8 LEU B O 1
ATOM 3847 N N . THR B 1 9 ? 16.672 -16.781 13.562 1 96.19 9 THR B N 1
ATOM 3848 C CA . THR B 1 9 ? 17.641 -17.469 14.398 1 96.19 9 THR B CA 1
ATOM 3849 C C . THR B 1 9 ? 19.062 -17.031 14.062 1 96.19 9 THR B C 1
ATOM 3851 O O . THR B 1 9 ? 19.922 -16.953 14.945 1 96.19 9 THR B O 1
ATOM 3854 N N . ASP B 1 10 ? 19.312 -16.812 12.797 1 94.44 10 ASP B N 1
ATOM 3855 C CA . ASP B 1 10 ? 20.625 -16.344 12.367 1 94.44 10 ASP B CA 1
ATOM 3856 C C . ASP B 1 10 ? 20.969 -14.992 12.992 1 94.44 10 ASP B C 1
ATOM 3858 O O . ASP B 1 10 ? 22.141 -14.664 13.172 1 94.44 10 ASP B O 1
ATOM 3862 N N . ARG B 1 11 ? 20 -14.219 13.32 1 95.25 11 ARG B N 1
ATOM 3863 C CA . ARG B 1 11 ? 20.203 -12.898 13.914 1 95.25 11 ARG B CA 1
ATOM 3864 C C . ARG B 1 11 ? 20.25 -12.992 15.438 1 95.25 11 ARG B C 1
ATOM 3866 O O . ARG B 1 11 ? 20.297 -11.977 16.125 1 95.25 11 ARG B O 1
ATOM 3873 N N . GLY B 1 12 ? 20.031 -14.195 16.016 1 95.69 12 GLY B N 1
ATOM 3874 C CA . GLY B 1 12 ? 20.234 -14.383 17.453 1 95.69 12 GLY B CA 1
ATOM 3875 C C . GLY B 1 12 ? 18.938 -14.594 18.203 1 95.69 12 GLY B C 1
ATOM 3876 O O . GLY B 1 12 ? 18.938 -14.727 19.438 1 95.69 12 GLY B O 1
ATOM 3877 N N . HIS B 1 13 ? 17.859 -14.703 17.562 1 96.94 13 HIS B N 1
ATOM 3878 C CA . HIS B 1 13 ? 16.594 -14.953 18.234 1 96.94 13 HIS B CA 1
ATOM 3879 C C . HIS B 1 13 ? 16.422 -16.438 18.562 1 96.94 13 HIS B C 1
ATOM 3881 O O . HIS B 1 13 ? 16.984 -17.297 17.875 1 96.94 13 HIS B O 1
ATOM 3887 N N . THR B 1 14 ? 15.656 -16.734 19.578 1 96.94 14 THR B N 1
ATOM 3888 C CA . THR B 1 14 ? 15.266 -18.109 19.922 1 96.94 14 THR B CA 1
ATOM 3889 C C . THR B 1 14 ? 13.875 -18.422 19.406 1 96.94 14 THR B C 1
ATOM 3891 O O . THR B 1 14 ? 12.922 -17.672 19.656 1 96.94 14 THR B O 1
ATOM 3894 N N . VAL B 1 15 ? 13.797 -19.547 18.688 1 96.75 15 VAL B N 1
ATOM 3895 C CA . VAL B 1 15 ? 12.547 -19.875 18.016 1 96.75 15 VAL B CA 1
ATOM 3896 C C . VAL B 1 15 ? 12.094 -21.281 18.406 1 96.75 15 VAL B C 1
ATOM 3898 O O . VAL B 1 15 ? 12.898 -22.219 18.406 1 96.75 15 VAL B O 1
ATOM 3901 N N . THR B 1 16 ? 10.859 -21.438 18.828 1 96 16 THR B N 1
ATOM 3902 C CA . THR B 1 16 ? 10.164 -22.719 18.938 1 96 16 THR B CA 1
ATOM 3903 C C . THR B 1 16 ? 9.133 -22.875 17.828 1 96 16 THR B C 1
ATOM 3905 O O . THR B 1 16 ? 8.18 -22.094 17.766 1 96 16 THR B O 1
ATOM 3908 N N . ALA B 1 17 ? 9.344 -23.922 17.016 1 95.75 17 ALA B N 1
ATOM 3909 C CA . ALA B 1 17 ? 8.5 -24.062 15.836 1 95.75 17 ALA B CA 1
ATOM 3910 C C . ALA B 1 17 ? 7.648 -25.328 15.914 1 95.75 17 ALA B C 1
ATOM 3912 O O . ALA B 1 17 ? 8.18 -26.422 16.078 1 95.75 17 ALA B O 1
ATOM 3913 N N . PHE B 1 18 ? 6.305 -25.156 15.906 1 93.88 18 PHE B N 1
ATOM 3914 C CA . PHE B 1 18 ? 5.406 -26.281 15.688 1 93.88 18 PHE B CA 1
ATOM 3915 C C . PHE B 1 18 ? 5.297 -26.609 14.203 1 93.88 18 PHE B C 1
ATOM 3917 O O . PHE B 1 18 ? 4.77 -25.812 13.422 1 93.88 18 PHE B O 1
ATOM 3924 N N . THR B 1 19 ? 5.883 -27.734 13.773 1 91.31 19 THR B N 1
ATOM 3925 C CA . THR B 1 19 ? 5.992 -28.016 12.344 1 91.31 19 THR B CA 1
ATOM 3926 C C . THR B 1 19 ? 5.805 -29.5 12.062 1 91.31 19 THR B C 1
ATOM 3928 O O . THR B 1 19 ? 6.199 -30.344 12.867 1 91.31 19 THR B O 1
ATOM 3931 N N . PRO B 1 20 ? 5.152 -29.781 10.977 1 88.5 20 PRO B N 1
ATOM 3932 C CA . PRO B 1 20 ? 5.105 -31.188 10.539 1 88.5 20 PRO B CA 1
ATOM 3933 C C . PRO B 1 20 ? 6.332 -31.594 9.719 1 88.5 20 PRO B C 1
ATOM 3935 O O . PRO B 1 20 ? 6.496 -32.75 9.383 1 88.5 20 PRO B O 1
ATOM 3938 N N . PHE B 1 21 ? 7.152 -30.609 9.391 1 84.94 21 PHE B N 1
ATOM 3939 C CA . PHE B 1 21 ? 8.359 -30.859 8.609 1 84.94 21 PHE B CA 1
ATOM 3940 C C . PHE B 1 21 ? 9.602 -30.734 9.477 1 84.94 21 PHE B C 1
ATOM 3942 O O . PHE B 1 21 ? 10.133 -29.641 9.664 1 84.94 21 PHE B O 1
ATOM 3949 N N . LEU B 1 22 ? 10.078 -31.828 9.844 1 86.44 22 LEU B N 1
ATOM 3950 C CA . LEU B 1 22 ? 11.188 -31.844 10.797 1 86.44 22 LEU B CA 1
ATOM 3951 C C . LEU B 1 22 ? 12.523 -31.75 10.07 1 86.44 22 LEU B C 1
ATOM 3953 O O . LEU B 1 22 ? 12.727 -32.406 9.047 1 86.44 22 LEU B O 1
ATOM 3957 N N . ASP B 1 23 ? 13.297 -30.766 10.445 1 82.75 23 ASP B N 1
ATOM 3958 C CA . ASP B 1 23 ? 14.648 -30.594 9.914 1 82.75 23 ASP B CA 1
ATOM 3959 C C . ASP B 1 23 ? 15.695 -30.688 11.023 1 82.75 23 ASP B C 1
ATOM 3961 O O . ASP B 1 23 ? 16.891 -30.641 10.758 1 82.75 23 ASP B O 1
ATOM 3965 N N . GLY B 1 24 ? 15.258 -30.812 12.195 1 85.25 24 GLY B N 1
ATOM 3966 C CA . GLY B 1 24 ? 16.156 -30.969 13.336 1 85.25 24 GLY B CA 1
ATOM 3967 C C . GLY B 1 24 ? 16.375 -29.656 14.086 1 85.25 24 GLY B C 1
ATOM 3968 O O . GLY B 1 24 ? 16.219 -28.578 13.523 1 85.25 24 GLY B O 1
ATOM 3969 N N . ASP B 1 25 ? 16.719 -29.797 15.344 1 85.94 25 ASP B N 1
ATOM 3970 C CA . ASP B 1 25 ? 17 -28.641 16.188 1 85.94 25 ASP B CA 1
ATOM 3971 C C . ASP B 1 25 ? 18.359 -28.031 15.867 1 85.94 25 ASP B C 1
ATOM 3973 O O . ASP B 1 25 ? 19.25 -28.719 15.352 1 85.94 25 ASP B O 1
ATOM 3977 N N . ARG B 1 26 ? 18.453 -26.766 16.031 1 88.94 26 ARG B N 1
ATOM 3978 C CA . ARG B 1 26 ? 19.703 -26.031 15.93 1 88.94 26 ARG B CA 1
ATOM 3979 C C . ARG B 1 26 ? 19.812 -24.969 17.016 1 88.94 26 ARG B C 1
ATOM 3981 O O . ARG B 1 26 ? 18.922 -24.844 17.859 1 88.94 26 ARG B O 1
ATOM 3988 N N . ASP B 1 27 ? 20.922 -24.344 17.062 1 89.31 27 ASP B N 1
ATOM 3989 C CA . ASP B 1 27 ? 21.125 -23.312 18.078 1 89.31 27 ASP B CA 1
ATOM 3990 C C . ASP B 1 27 ? 20.031 -22.234 17.984 1 89.31 27 ASP B C 1
ATOM 3992 O O . ASP B 1 27 ? 19.859 -21.609 16.938 1 89.31 27 ASP B O 1
ATOM 3996 N N . GLY B 1 28 ? 19.312 -22.156 19.047 1 91.56 28 GLY B N 1
ATOM 3997 C CA . GLY B 1 28 ? 18.266 -21.141 19.125 1 91.56 28 GLY B CA 1
ATOM 3998 C C . GLY B 1 28 ? 16.984 -21.547 18.453 1 91.56 28 GLY B C 1
ATOM 3999 O O . GLY B 1 28 ? 16.031 -20.75 18.375 1 91.56 28 GLY B O 1
ATOM 4000 N N . TYR B 1 29 ? 16.969 -22.734 17.922 1 94.25 29 TYR B N 1
ATOM 4001 C CA . TYR B 1 29 ? 15.805 -23.219 17.172 1 94.25 29 TYR B CA 1
ATOM 4002 C C . TYR B 1 29 ? 15.367 -24.594 17.688 1 94.25 29 TYR B C 1
ATOM 4004 O O . TYR B 1 29 ? 16.141 -25.547 17.641 1 94.25 29 TYR B O 1
ATOM 4012 N N . ALA B 1 30 ? 14.148 -24.688 18.188 1 94.44 30 ALA B N 1
ATOM 4013 C CA . ALA B 1 30 ? 13.57 -25.938 18.672 1 94.44 30 ALA B CA 1
ATOM 4014 C C . ALA B 1 30 ? 12.305 -26.281 17.906 1 94.44 30 ALA B C 1
ATOM 4016 O O . ALA B 1 30 ? 11.445 -25.422 17.688 1 94.44 30 ALA B O 1
ATOM 4017 N N . GLU B 1 31 ? 12.18 -27.516 17.484 1 94.81 31 GLU B N 1
ATOM 4018 C CA . GLU B 1 31 ? 11.016 -27.969 16.734 1 94.81 31 GLU B CA 1
ATOM 4019 C C . GLU B 1 31 ? 10.102 -28.844 17.609 1 94.81 31 GLU B C 1
ATOM 4021 O O . GLU B 1 31 ? 10.578 -29.609 18.438 1 94.81 31 GLU B O 1
ATOM 4026 N N . VAL B 1 32 ? 8.883 -28.594 17.5 1 94.38 32 VAL B N 1
ATOM 4027 C CA . VAL B 1 32 ? 7.852 -29.453 18.078 1 94.38 32 VAL B CA 1
ATOM 4028 C C . VAL B 1 32 ? 7.113 -30.188 16.969 1 94.38 32 VAL B C 1
ATOM 4030 O O . VAL B 1 32 ? 6.473 -29.562 16.109 1 94.38 32 VAL B O 1
ATOM 4033 N N . ASP B 1 33 ? 7.176 -31.469 17 1 92.44 33 ASP B N 1
ATOM 4034 C CA . ASP B 1 33 ? 6.633 -32.312 15.93 1 92.44 33 ASP B CA 1
ATOM 4035 C C . ASP B 1 33 ? 5.109 -32.375 16 1 92.44 33 ASP B C 1
ATOM 4037 O O . ASP B 1 33 ? 4.551 -32.875 16.984 1 92.44 33 ASP B O 1
ATOM 4041 N N . VAL B 1 34 ? 4.508 -31.906 14.969 1 90.5 34 VAL B N 1
ATOM 4042 C CA . VAL B 1 34 ? 3.055 -32 14.914 1 90.5 34 VAL B CA 1
ATOM 4043 C C . VAL B 1 34 ? 2.631 -32.812 13.688 1 90.5 34 VAL B C 1
ATOM 4045 O O . VAL B 1 34 ? 1.492 -32.688 13.227 1 90.5 34 VAL B O 1
ATOM 4048 N N . SER B 1 35 ? 3.516 -33.531 13.039 1 84.94 35 SER B N 1
ATOM 4049 C CA . SER B 1 35 ? 3.271 -34.281 11.812 1 84.94 35 SER B CA 1
ATOM 4050 C C . SER B 1 35 ? 2.207 -35.344 12.016 1 84.94 35 SER B C 1
ATOM 4052 O O . SER B 1 35 ? 1.493 -35.719 11.086 1 84.94 35 SER B O 1
ATOM 4054 N N . GLY B 1 36 ? 2.115 -35.844 13.148 1 76.5 36 GLY B N 1
ATOM 4055 C CA . GLY B 1 36 ? 1.129 -36.875 13.43 1 76.5 36 GLY B CA 1
ATOM 4056 C C . GLY B 1 36 ? -0.297 -36.375 13.398 1 76.5 36 GLY B C 1
ATOM 4057 O O . GLY B 1 36 ? -1.239 -37.156 13.211 1 76.5 36 GLY B O 1
ATOM 4058 N N . ASP B 1 37 ? -0.503 -35.156 13.438 1 72.06 37 ASP B N 1
ATOM 4059 C CA . ASP B 1 37 ? -1.833 -34.562 13.617 1 72.06 37 ASP B CA 1
ATOM 4060 C C . ASP B 1 37 ? -2.281 -33.812 12.367 1 72.06 37 ASP B C 1
ATOM 4062 O O . ASP B 1 37 ? -3.439 -33.406 12.258 1 72.06 37 ASP B O 1
ATOM 4066 N N . LEU B 1 38 ? -1.344 -33.625 11.438 1 72.88 38 LEU B N 1
ATOM 4067 C CA . LEU B 1 38 ? -1.658 -32.812 10.266 1 72.88 38 LEU B CA 1
ATOM 4068 C C . LEU B 1 38 ? -1.498 -33.625 8.984 1 72.88 38 LEU B C 1
ATOM 4070 O O . LEU B 1 38 ? -0.587 -34.469 8.875 1 72.88 38 LEU B O 1
ATOM 4074 N N . GLU B 1 39 ? -2.551 -33.562 8.18 1 63.31 39 GLU B N 1
ATOM 4075 C CA . GLU B 1 39 ? -2.443 -34.219 6.875 1 63.31 39 GLU B CA 1
ATOM 4076 C C . GLU B 1 39 ? -1.463 -33.469 5.973 1 63.31 39 GLU B C 1
ATOM 4078 O O . GLU B 1 39 ? -1.633 -32.281 5.715 1 63.31 39 GLU B O 1
ATOM 4083 N N . VAL B 1 40 ? -0.356 -34.062 5.742 1 58.78 40 VAL B N 1
ATOM 4084 C CA . VAL B 1 40 ? 0.607 -33.469 4.812 1 58.78 40 VAL B CA 1
ATOM 4085 C C . VAL B 1 40 ? 0.246 -33.875 3.383 1 58.78 40 VAL B C 1
ATOM 4087 O O . VAL B 1 40 ? 0.081 -35.062 3.078 1 58.78 40 VAL B O 1
ATOM 4090 N N . ARG B 1 41 ? -0.153 -33 2.631 1 59.78 41 ARG B N 1
ATOM 4091 C CA . ARG B 1 41 ? -0.598 -33.25 1.262 1 59.78 41 ARG B CA 1
ATOM 4092 C C . ARG B 1 41 ? 0.577 -33.188 0.29 1 59.78 41 ARG B C 1
ATOM 4094 O O . ARG B 1 41 ? 0.792 -32.188 -0.389 1 59.78 41 ARG B O 1
ATOM 4101 N N . VAL B 1 42 ? 1.365 -34.188 0.317 1 58.06 42 VAL B N 1
ATOM 4102 C CA . VAL B 1 42 ? 2.463 -34.375 -0.626 1 58.06 42 VAL B CA 1
ATOM 4103 C C . VAL B 1 42 ? 2.229 -35.625 -1.448 1 58.06 42 VAL B C 1
ATOM 4105 O O . VAL B 1 42 ? 1.78 -36.656 -0.917 1 58.06 42 VAL B O 1
ATOM 4108 N N . GLY B 1 43 ? 2.484 -35.438 -2.822 1 59.44 43 GLY B N 1
ATOM 4109 C CA . GLY B 1 43 ? 2.43 -36.594 -3.691 1 59.44 43 GLY B CA 1
ATOM 4110 C C . GLY B 1 43 ? 1.017 -37.094 -3.943 1 59.44 43 GLY B C 1
ATOM 4111 O O . GLY B 1 43 ? 0.735 -38.281 -3.809 1 59.44 43 GLY B O 1
ATOM 4112 N N . LEU B 1 44 ? 0.227 -36.062 -4.316 1 69.62 44 LEU B N 1
ATOM 4113 C CA . LEU B 1 44 ? -1.165 -36.406 -4.578 1 69.62 44 LEU B CA 1
ATOM 4114 C C . LEU B 1 44 ? -1.372 -36.75 -6.047 1 69.62 44 LEU B C 1
ATOM 4116 O O . LEU B 1 44 ? -0.674 -36.25 -6.918 1 69.62 44 LEU B O 1
ATOM 4120 N N . ASN B 1 45 ? -2.27 -37.656 -6.18 1 71 45 ASN B N 1
ATOM 4121 C CA . ASN B 1 45 ? -2.656 -38 -7.547 1 71 45 ASN B CA 1
ATOM 4122 C C . ASN B 1 45 ? -3.34 -36.844 -8.242 1 71 45 ASN B C 1
ATOM 4124 O O . ASN B 1 45 ? -4.156 -36.125 -7.637 1 71 45 ASN B O 1
ATOM 4128 N N . VAL B 1 46 ? -2.998 -36.719 -9.484 1 71.19 46 VAL B N 1
ATOM 4129 C CA . VAL B 1 46 ? -3.496 -35.594 -10.266 1 71.19 46 VAL B CA 1
ATOM 4130 C C . VAL B 1 46 ? -5.02 -35.656 -10.32 1 71.19 46 VAL B C 1
ATOM 4132 O O . VAL B 1 46 ? -5.672 -34.594 -10.367 1 71.19 46 VAL B O 1
ATOM 4135 N N . SER B 1 47 ? -5.586 -36.781 -10.336 1 69.75 47 SER B N 1
ATOM 4136 C CA . SER B 1 47 ? -7.035 -36.938 -10.391 1 69.75 47 SER B CA 1
ATOM 4137 C C . SER B 1 47 ? -7.707 -36.312 -9.188 1 69.75 47 SER B C 1
ATOM 4139 O O . SER B 1 47 ? -8.898 -35.969 -9.234 1 69.75 47 SER B O 1
ATOM 4141 N N . GLN B 1 48 ? -6.938 -36.125 -8.18 1 67.19 48 GLN B N 1
ATOM 4142 C CA . GLN B 1 48 ? -7.469 -35.562 -6.953 1 67.19 48 GLN B CA 1
ATOM 4143 C C . GLN B 1 48 ? -7.676 -34.031 -7.094 1 67.19 48 GLN B C 1
ATOM 4145 O O . GLN B 1 48 ? -8.352 -33.406 -6.273 1 67.19 48 GLN B O 1
ATOM 4150 N N . PHE B 1 49 ? -7.152 -33.594 -8.18 1 67.31 49 PHE B N 1
ATOM 4151 C CA . PHE B 1 49 ? -7.25 -32.156 -8.367 1 67.31 49 PHE B CA 1
ATOM 4152 C C . PHE B 1 49 ? -8.414 -31.797 -9.289 1 67.31 49 PHE B C 1
ATOM 4154 O O . PHE B 1 49 ? -8.758 -30.625 -9.438 1 67.31 49 PHE B O 1
ATOM 4161 N N . ASN B 1 50 ? -8.961 -32.719 -9.945 1 61.69 50 ASN B N 1
ATOM 4162 C CA . ASN B 1 50 ? -10.047 -32.438 -10.883 1 61.69 50 ASN B CA 1
ATOM 4163 C C . ASN B 1 50 ? -11.203 -31.734 -10.195 1 61.69 50 ASN B C 1
ATOM 4165 O O . ASN B 1 50 ? -11.836 -30.859 -10.789 1 61.69 50 ASN B O 1
ATOM 4169 N N . ASP B 1 51 ? -11.469 -32.062 -8.945 1 57.28 51 ASP B N 1
ATOM 4170 C CA . ASP B 1 51 ? -12.602 -31.469 -8.25 1 57.28 51 ASP B CA 1
ATOM 4171 C C . ASP B 1 51 ? -12.195 -30.156 -7.59 1 57.28 51 ASP B C 1
ATOM 4173 O O . ASP B 1 51 ? -13.055 -29.375 -7.152 1 57.28 51 ASP B O 1
ATOM 4177 N N . VAL B 1 52 ? -10.922 -29.938 -7.512 1 58.31 52 VAL B N 1
ATOM 4178 C CA . VAL B 1 52 ? -10.492 -28.812 -6.695 1 58.31 52 VAL B CA 1
ATOM 4179 C C . VAL B 1 52 ? -10.273 -27.594 -7.582 1 58.31 52 VAL B C 1
ATOM 4181 O O . VAL B 1 52 ? -9.492 -26.703 -7.234 1 58.31 52 VAL B O 1
ATOM 4184 N N . GLN B 1 53 ? -11 -27.562 -8.625 1 65.19 53 GLN B N 1
ATOM 4185 C CA . GLN B 1 53 ? -10.789 -26.422 -9.516 1 65.19 53 GLN B CA 1
ATOM 4186 C C . GLN B 1 53 ? -11.875 -25.375 -9.328 1 65.19 53 GLN B C 1
ATOM 4188 O O . GLN B 1 53 ? -11.758 -24.25 -9.82 1 65.19 53 GLN B O 1
ATOM 4193 N N . CYS B 1 54 ? -12.805 -25.797 -8.453 1 79.81 54 CYS B N 1
ATOM 4194 C CA . CYS B 1 54 ? -13.828 -24.766 -8.305 1 79.81 54 CYS B CA 1
ATOM 4195 C C . CYS B 1 54 ? -13.688 -24.047 -6.969 1 79.81 54 CYS B C 1
ATOM 4197 O O . CYS B 1 54 ? -13.305 -24.656 -5.969 1 79.81 54 CYS B O 1
ATOM 4199 N N . THR B 1 55 ? -14.008 -22.797 -6.891 1 82.94 55 THR B N 1
ATOM 4200 C CA . THR B 1 55 ? -13.766 -21.859 -5.793 1 82.94 55 THR B CA 1
ATOM 4201 C C . THR B 1 55 ? -14.43 -22.344 -4.512 1 82.94 55 THR B C 1
ATOM 4203 O O . THR B 1 55 ? -13.789 -22.438 -3.465 1 82.94 55 THR B O 1
ATOM 4206 N N . PRO B 1 56 ? -15.648 -22.922 -4.586 1 85.44 56 PRO B N 1
ATOM 4207 C CA . PRO B 1 56 ? -16.281 -23.312 -3.33 1 85.44 56 PRO B CA 1
ATOM 4208 C C . PRO B 1 56 ? -15.633 -24.547 -2.705 1 85.44 56 PRO B C 1
ATOM 4210 O O . PRO B 1 56 ? -15.562 -24.656 -1.478 1 85.44 56 PRO B O 1
ATOM 4213 N N . ILE B 1 57 ? -15.188 -25.406 -3.514 1 86.62 57 ILE B N 1
ATOM 4214 C CA . ILE B 1 57 ? -14.57 -26.625 -3.018 1 86.62 57 ILE B CA 1
ATOM 4215 C C . ILE B 1 57 ? -13.227 -26.312 -2.375 1 86.62 57 ILE B C 1
ATOM 4217 O O . ILE B 1 57 ? -12.898 -26.828 -1.308 1 86.62 57 ILE B O 1
ATOM 4221 N N . ILE B 1 58 ? -12.516 -25.484 -3.012 1 87.06 58 ILE B N 1
ATOM 4222 C CA . ILE B 1 58 ? -11.219 -25.078 -2.471 1 87.06 58 ILE B CA 1
ATOM 4223 C C . ILE B 1 58 ? -11.414 -24.406 -1.115 1 87.06 58 ILE B C 1
ATOM 4225 O O . ILE B 1 58 ? -10.711 -24.719 -0.154 1 87.06 58 ILE B O 1
ATOM 4229 N N . ILE B 1 59 ? -12.359 -23.547 -1.036 1 89.44 59 ILE B N 1
ATOM 4230 C CA . ILE B 1 59 ? -12.617 -22.797 0.191 1 89.44 59 ILE B CA 1
ATOM 4231 C C . ILE B 1 59 ? -13.008 -23.75 1.31 1 89.44 59 ILE B C 1
ATOM 4233 O O . ILE B 1 59 ? -12.508 -23.656 2.432 1 89.44 59 ILE B O 1
ATOM 4237 N N . LYS B 1 60 ? -13.883 -24.734 0.989 1 88.69 60 LYS B N 1
ATOM 4238 C CA . LYS B 1 60 ? -14.297 -25.719 1.98 1 88.69 60 LYS B CA 1
ATOM 4239 C C . LYS B 1 60 ? -13.102 -26.5 2.508 1 88.69 60 LYS B C 1
ATOM 4241 O O . LYS B 1 60 ? -12.969 -26.719 3.715 1 88.69 60 LYS B O 1
ATOM 4246 N N . HIS B 1 61 ? -12.273 -26.875 1.615 1 84.81 61 HIS B N 1
ATOM 4247 C CA . HIS B 1 61 ? -11.102 -27.656 1.983 1 84.81 61 HIS B CA 1
ATOM 4248 C C . HIS B 1 61 ? -10.141 -26.844 2.838 1 84.81 61 HIS B C 1
ATOM 4250 O O . HIS B 1 61 ? -9.594 -27.344 3.82 1 84.81 61 HIS B O 1
ATOM 4256 N N . VAL B 1 62 ? -9.922 -25.656 2.449 1 86.75 62 VAL B N 1
ATOM 4257 C CA . VAL B 1 62 ? -8.953 -24.812 3.139 1 86.75 62 VAL B CA 1
ATOM 4258 C C . VAL B 1 62 ? -9.469 -24.469 4.535 1 86.75 62 VAL B C 1
ATOM 4260 O O . VAL B 1 62 ? -8.695 -24.453 5.5 1 86.75 62 VAL B O 1
ATOM 4263 N N . VAL B 1 63 ? -10.766 -24.172 4.617 1 90.12 63 VAL B N 1
ATOM 4264 C CA . VAL B 1 63 ? -11.352 -23.875 5.922 1 90.12 63 VAL B CA 1
ATOM 4265 C C . VAL B 1 63 ? -11.188 -25.078 6.852 1 90.12 63 VAL B C 1
ATOM 4267 O O . VAL B 1 63 ? -10.734 -24.922 7.992 1 90.12 63 VAL B O 1
ATOM 4270 N N . ASN B 1 64 ? -11.5 -26.219 6.352 1 88.06 64 ASN B N 1
ATOM 4271 C CA . ASN B 1 64 ? -11.367 -27.438 7.148 1 88.06 64 ASN B CA 1
ATOM 4272 C C . ASN B 1 64 ? -9.922 -27.688 7.555 1 88.06 64 ASN B C 1
ATOM 4274 O O . ASN B 1 64 ? -9.641 -28.016 8.711 1 88.06 64 ASN B O 1
ATOM 4278 N N . ALA B 1 65 ? -9.055 -27.578 6.633 1 86.38 65 ALA B N 1
ATOM 4279 C CA . ALA B 1 65 ? -7.641 -27.812 6.895 1 86.38 65 ALA B CA 1
ATOM 4280 C C . ALA B 1 65 ? -7.094 -26.828 7.93 1 86.38 65 ALA B C 1
ATOM 4282 O O . ALA B 1 65 ? -6.328 -27.219 8.812 1 86.38 65 ALA B O 1
ATOM 4283 N N . THR B 1 66 ? -7.441 -25.547 7.809 1 89.69 66 THR B N 1
ATOM 4284 C CA . THR B 1 66 ? -6.945 -24.516 8.711 1 89.69 66 THR B CA 1
ATOM 4285 C C . THR B 1 66 ? -7.457 -24.75 10.133 1 89.69 66 THR B C 1
ATOM 4287 O O . THR B 1 66 ? -6.691 -24.656 11.094 1 89.69 66 THR B O 1
ATOM 4290 N N . ARG B 1 67 ? -8.68 -25.078 10.273 1 91.44 67 ARG B N 1
ATOM 4291 C CA . ARG B 1 67 ? -9.266 -25.297 11.594 1 91.44 67 ARG B CA 1
ATOM 4292 C C . ARG B 1 67 ? -8.703 -26.562 12.242 1 91.44 67 ARG B C 1
ATOM 4294 O O . ARG B 1 67 ? -8.453 -26.578 13.445 1 91.44 67 ARG B O 1
ATOM 4301 N N . THR B 1 68 ? -8.523 -27.562 11.414 1 89.06 68 THR B N 1
ATOM 4302 C CA . THR B 1 68 ? -7.918 -28.797 11.922 1 89.06 68 THR B CA 1
ATOM 4303 C C . THR B 1 68 ? -6.488 -28.547 12.383 1 89.06 68 THR B C 1
ATOM 4305 O O . THR B 1 68 ? -6.059 -29.078 13.406 1 89.06 68 THR B O 1
ATOM 4308 N N . GLY B 1 69 ? -5.789 -27.781 11.578 1 90 69 GLY B N 1
ATOM 4309 C CA . GLY B 1 69 ? -4.438 -27.422 11.977 1 90 69 GLY B CA 1
ATOM 4310 C C . GLY B 1 69 ? -4.391 -26.656 13.289 1 90 69 GLY B C 1
ATOM 4311 O O . GLY B 1 69 ? -3.555 -26.938 14.148 1 90 69 GLY B O 1
ATOM 4312 N N . CYS B 1 70 ? -5.27 -25.703 13.453 1 92.12 70 CYS B N 1
ATOM 4313 C CA . CYS B 1 70 ? -5.344 -24.938 14.695 1 92.12 70 CYS B CA 1
ATOM 4314 C C . CYS B 1 70 ? -5.641 -25.844 15.883 1 92.12 70 CYS B C 1
ATOM 4316 O O . CYS B 1 70 ? -4.992 -25.75 16.922 1 92.12 70 CYS B O 1
ATOM 4318 N N . SER B 1 71 ? -6.578 -26.734 15.664 1 90.94 71 SER B N 1
ATOM 4319 C CA . SER B 1 71 ? -6.938 -27.656 16.734 1 90.94 71 SER B CA 1
ATOM 4320 C C . SER B 1 71 ? -5.754 -28.547 17.109 1 90.94 71 SER B C 1
ATOM 4322 O O . SER B 1 71 ? -5.473 -28.734 18.297 1 90.94 71 SER B O 1
ATOM 4324 N N . ALA B 1 72 ? -5.055 -29.047 16.141 1 90.88 72 ALA B N 1
ATOM 4325 C CA . ALA B 1 72 ? -3.92 -29.938 16.359 1 90.88 72 ALA B CA 1
ATOM 4326 C C . ALA B 1 72 ? -2.82 -29.25 17.156 1 90.88 72 ALA B C 1
ATOM 4328 O O . ALA B 1 72 ? -2.229 -29.844 18.062 1 90.88 72 ALA B O 1
ATOM 4329 N N . VAL B 1 73 ? -2.588 -28.031 16.859 1 93.12 73 VAL B N 1
ATOM 4330 C CA . VAL B 1 73 ? -1.499 -27.297 17.516 1 93.12 73 VAL B CA 1
ATOM 4331 C C . VAL B 1 73 ? -1.92 -26.875 18.906 1 93.12 73 VAL B C 1
ATOM 4333 O O . VAL B 1 73 ? -1.166 -27.047 19.875 1 93.12 73 VAL B O 1
ATOM 4336 N N . PHE B 1 74 ? -3.135 -26.359 19.062 1 93.12 74 PHE B N 1
ATOM 4337 C CA . PHE B 1 74 ? -3.566 -25.797 20.344 1 93.12 74 PHE B CA 1
ATOM 4338 C C . PHE B 1 74 ? -3.816 -26.906 21.359 1 93.12 74 PHE B C 1
ATOM 4340 O O . PHE B 1 74 ? -3.721 -26.688 22.562 1 93.12 74 PHE B O 1
ATOM 4347 N N . GLU B 1 75 ? -4.094 -28.078 20.844 1 92.19 75 GLU B N 1
ATOM 4348 C CA . GLU B 1 75 ? -4.355 -29.203 21.75 1 92.19 75 GLU B CA 1
ATOM 4349 C C . GLU B 1 75 ? -3.086 -30 22.016 1 92.19 75 GLU B C 1
ATOM 4351 O O . GLU B 1 75 ? -3.074 -30.891 22.859 1 92.19 75 GLU B O 1
ATOM 4356 N N . HIS B 1 76 ? -2.076 -29.75 21.281 1 94.19 76 HIS B N 1
ATOM 4357 C CA . HIS B 1 76 ? -0.81 -30.438 21.5 1 94.19 76 HIS B CA 1
ATOM 4358 C C . HIS B 1 76 ? -0.31 -30.234 22.922 1 94.19 76 HIS B C 1
ATOM 4360 O O . HIS B 1 76 ? -0.41 -29.125 23.469 1 94.19 76 HIS B O 1
ATOM 4366 N N . PRO B 1 77 ? 0.287 -31.234 23.516 1 94.62 77 PRO B N 1
ATOM 4367 C CA . PRO B 1 77 ? 0.728 -31.141 24.906 1 94.62 77 PRO B CA 1
ATOM 4368 C C . PRO B 1 77 ? 1.739 -30.016 25.141 1 94.62 77 PRO B C 1
ATOM 4370 O O . PRO B 1 77 ? 1.659 -29.297 26.141 1 94.62 77 PRO B O 1
ATOM 4373 N N . ARG B 1 78 ? 2.623 -29.844 24.203 1 95.06 78 ARG B N 1
ATOM 4374 C CA . ARG B 1 78 ? 3.629 -28.797 24.344 1 95.06 78 ARG B CA 1
ATOM 4375 C C . ARG B 1 78 ? 2.986 -27.406 24.312 1 95.06 78 ARG B C 1
ATOM 4377 O O . ARG B 1 78 ? 3.398 -26.516 25.047 1 95.06 78 ARG B O 1
ATOM 4384 N N . MET B 1 79 ? 2.068 -27.219 23.469 1 95.31 79 MET B N 1
ATOM 4385 C CA . MET B 1 79 ? 1.37 -25.938 23.375 1 95.31 79 MET B CA 1
ATOM 4386 C C . MET B 1 79 ? 0.558 -25.672 24.641 1 95.31 79 MET B C 1
ATOM 4388 O O . MET B 1 79 ? 0.523 -24.547 25.141 1 95.31 79 MET B O 1
ATOM 4392 N N . ARG B 1 80 ? -0.027 -26.734 25.172 1 95.31 80 ARG B N 1
ATOM 4393 C CA . ARG B 1 80 ? -0.781 -26.594 26.422 1 95.31 80 ARG B CA 1
ATOM 4394 C C . ARG B 1 80 ? 0.13 -26.172 27.562 1 95.31 80 ARG B C 1
ATOM 4396 O O . ARG B 1 80 ? -0.251 -25.359 28.406 1 95.31 80 ARG B O 1
ATOM 4403 N N . GLU B 1 81 ? 1.241 -26.734 27.531 1 96.19 81 GLU B N 1
ATOM 4404 C CA . GLU B 1 81 ? 2.229 -26.344 28.531 1 96.19 81 GLU B CA 1
ATOM 4405 C C . GLU B 1 81 ? 2.564 -24.859 28.422 1 96.19 81 GLU B C 1
ATOM 4407 O O . GLU B 1 81 ? 2.689 -24.156 29.438 1 96.19 81 GLU B O 1
ATOM 4412 N N . ILE B 1 82 ? 2.689 -24.406 27.219 1 95.94 82 ILE B N 1
ATOM 4413 C CA . ILE B 1 82 ? 3.02 -23.016 26.953 1 95.94 82 ILE B CA 1
ATOM 4414 C C . ILE B 1 82 ? 1.863 -22.125 27.391 1 95.94 82 ILE B C 1
ATOM 4416 O O . ILE B 1 82 ? 2.074 -21.094 28.047 1 95.94 82 ILE B O 1
ATOM 4420 N N . PHE B 1 83 ? 0.657 -22.531 27.109 1 95.19 83 PHE B N 1
ATOM 4421 C CA . PHE B 1 83 ? -0.529 -21.766 27.453 1 95.19 83 PHE B CA 1
ATOM 4422 C C . PHE B 1 83 ? -0.679 -21.656 28.969 1 95.19 83 PHE B C 1
ATOM 4424 O O . PHE B 1 83 ? -1.144 -20.625 29.484 1 95.19 83 PHE B O 1
ATOM 4431 N N . ASP B 1 84 ? -0.22 -22.656 29.625 1 94.5 84 ASP B N 1
ATOM 4432 C CA . ASP B 1 84 ? -0.361 -22.734 31.078 1 94.5 84 ASP B CA 1
ATOM 4433 C C . ASP B 1 84 ? 0.768 -21.969 31.766 1 94.5 84 ASP B C 1
ATOM 4435 O O . ASP B 1 84 ? 0.782 -21.859 33 1 94.5 84 ASP B O 1
ATOM 4439 N N . GLY B 1 85 ? 1.692 -21.5 31.016 1 92.12 85 GLY B N 1
ATOM 4440 C CA . GLY B 1 85 ? 2.77 -20.703 31.578 1 92.12 85 GLY B CA 1
ATOM 4441 C C . GLY B 1 85 ? 3.92 -21.547 32.094 1 92.12 85 GLY B C 1
ATOM 4442 O O . GLY B 1 85 ? 4.746 -21.062 32.875 1 92.12 85 GLY B O 1
ATOM 4443 N N . ARG B 1 86 ? 4 -22.75 31.781 1 89.94 86 ARG B N 1
ATOM 4444 C CA . ARG B 1 86 ? 5.016 -23.672 32.281 1 89.94 86 ARG B CA 1
ATOM 4445 C C . ARG B 1 86 ? 6.25 -23.672 31.391 1 89.94 86 ARG B C 1
ATOM 4447 O O . ARG B 1 86 ? 7.082 -24.578 31.469 1 89.94 86 ARG B O 1
ATOM 4454 N N . SER B 1 87 ? 6.336 -22.703 30.469 1 88.75 87 SER B N 1
ATOM 4455 C CA . SER B 1 87 ? 7.484 -22.516 29.578 1 88.75 87 SER B CA 1
ATOM 4456 C C . SER B 1 87 ? 8.016 -21.094 29.656 1 88.75 87 SER B C 1
ATOM 4458 O O . SER B 1 87 ? 7.391 -20.219 30.266 1 88.75 87 SER B O 1
ATOM 4460 N N . ARG B 1 88 ? 9.219 -21 29.172 1 90.94 88 ARG B N 1
ATOM 4461 C CA . ARG B 1 88 ? 9.75 -19.656 29.047 1 90.94 88 ARG B CA 1
ATOM 4462 C C . ARG B 1 88 ? 8.82 -18.766 28.234 1 90.94 88 ARG B C 1
ATOM 4464 O O . ARG B 1 88 ? 8.219 -19.219 27.25 1 90.94 88 ARG B O 1
ATOM 4471 N N . PRO B 1 89 ? 8.727 -17.578 28.641 1 94.5 89 PRO B N 1
ATOM 4472 C CA . PRO B 1 89 ? 7.82 -16.672 27.938 1 94.5 89 PRO B CA 1
ATOM 4473 C C . PRO B 1 89 ? 8.297 -16.344 26.516 1 94.5 89 PRO B C 1
ATOM 4475 O O . PRO B 1 89 ? 9.492 -16.406 26.234 1 94.5 89 PRO B O 1
ATOM 4478 N N . PHE B 1 90 ? 7.344 -16.031 25.672 1 96.44 90 PHE B N 1
ATOM 4479 C CA . PHE B 1 90 ? 7.602 -15.641 24.297 1 96.44 90 PHE B CA 1
ATOM 4480 C C . PHE B 1 90 ? 7.277 -14.164 24.078 1 96.44 90 PHE B C 1
ATOM 4482 O O . PHE B 1 90 ? 6.438 -13.602 24.781 1 96.44 90 PHE B O 1
ATOM 4489 N N . ASP B 1 91 ? 7.961 -13.578 23.125 1 97.56 91 ASP B N 1
ATOM 4490 C CA . ASP B 1 91 ? 7.797 -12.141 22.906 1 97.56 91 ASP B CA 1
ATOM 4491 C C . ASP B 1 91 ? 6.883 -11.867 21.719 1 97.56 91 ASP B C 1
ATOM 4493 O O . ASP B 1 91 ? 6.34 -10.766 21.594 1 97.56 91 ASP B O 1
ATOM 4497 N N . VAL B 1 92 ? 6.789 -12.812 20.828 1 98 92 VAL B N 1
ATOM 4498 C CA . VAL B 1 92 ? 5.996 -12.609 19.625 1 98 92 VAL B CA 1
ATOM 4499 C C . VAL B 1 92 ? 5.547 -13.953 19.062 1 98 92 VAL B C 1
ATOM 4501 O O . VAL B 1 92 ? 6.238 -14.969 19.219 1 98 92 VAL B O 1
ATOM 4504 N N . LEU B 1 93 ? 4.359 -14 18.531 1 97.56 93 LEU B N 1
ATOM 4505 C CA . LEU B 1 93 ? 3.863 -15.148 17.781 1 97.56 93 LEU B CA 1
ATOM 4506 C C . LEU B 1 93 ? 4.074 -14.961 16.281 1 97.56 93 LEU B C 1
ATOM 4508 O O . LEU B 1 93 ? 3.668 -13.938 15.727 1 97.56 93 LEU B O 1
ATOM 4512 N N . VAL B 1 94 ? 4.785 -15.859 15.648 1 97.56 94 VAL B N 1
ATOM 4513 C CA . VAL B 1 94 ? 4.883 -15.922 14.195 1 97.56 94 VAL B CA 1
ATOM 4514 C C . VAL B 1 94 ? 4.082 -17.125 13.68 1 97.56 94 VAL B C 1
ATOM 4516 O O . VAL B 1 94 ? 4.348 -18.266 14.055 1 97.56 94 VAL B O 1
ATOM 4519 N N . VAL B 1 95 ? 3.127 -16.844 12.812 1 95.56 95 VAL B N 1
ATOM 4520 C CA . VAL B 1 95 ? 2.234 -17.938 12.469 1 95.56 95 VAL B CA 1
ATOM 4521 C C . VAL B 1 95 ? 1.902 -17.891 10.984 1 95.56 95 VAL B C 1
ATOM 4523 O O . VAL B 1 95 ? 1.841 -16.812 10.391 1 95.56 95 VAL B O 1
ATOM 4526 N N . GLY B 1 96 ? 1.83 -19.078 10.398 1 93.25 96 GLY B N 1
ATOM 4527 C CA . GLY B 1 96 ? 1.315 -19.188 9.047 1 93.25 96 GLY B CA 1
ATOM 4528 C C . GLY B 1 96 ? -0.171 -18.891 8.945 1 93.25 96 GLY B C 1
ATOM 4529 O O . GLY B 1 96 ? -0.986 -19.594 9.547 1 93.25 96 GLY B O 1
ATOM 4530 N N . ALA B 1 97 ? -0.461 -17.734 8.227 1 90.19 97 ALA B N 1
ATOM 4531 C CA . ALA B 1 97 ? -1.854 -17.312 8.078 1 90.19 97 ALA B CA 1
ATOM 4532 C C . ALA B 1 97 ? -2.307 -17.422 6.625 1 90.19 97 ALA B C 1
ATOM 4534 O O . ALA B 1 97 ? -1.679 -16.844 5.73 1 90.19 97 ALA B O 1
ATOM 4535 N N . LEU B 1 98 ? -3.32 -18.156 6.441 1 84.31 98 LEU B N 1
ATOM 4536 C CA . LEU B 1 98 ? -3.787 -18.297 5.066 1 84.31 98 LEU B CA 1
ATOM 4537 C C . LEU B 1 98 ? -5.168 -17.672 4.895 1 84.31 98 LEU B C 1
ATOM 4539 O O . LEU B 1 98 ? -5.297 -16.578 4.363 1 84.31 98 LEU B O 1
ATOM 4543 N N . TRP B 1 99 ? -6.188 -18.359 5.555 1 83.69 99 TRP B N 1
ATOM 4544 C CA . TRP B 1 99 ? -7.531 -17.906 5.223 1 83.69 99 TRP B CA 1
ATOM 4545 C C . TRP B 1 99 ? -8.289 -17.469 6.477 1 83.69 99 TRP B C 1
ATOM 4547 O O . TRP B 1 99 ? -9.203 -16.656 6.402 1 83.69 99 TRP B O 1
ATOM 4557 N N . LEU B 1 100 ? -7.863 -18 7.598 1 87.88 100 LEU B N 1
ATOM 4558 C CA . LEU B 1 100 ? -8.656 -17.766 8.805 1 87.88 100 LEU B CA 1
ATOM 4559 C C . LEU B 1 100 ? -7.785 -17.188 9.914 1 87.88 100 LEU B C 1
ATOM 4561 O O . LEU B 1 100 ? -6.57 -17.375 9.93 1 87.88 100 LEU B O 1
ATOM 4565 N N . ASP B 1 101 ? -8.445 -16.578 10.82 1 87.56 101 ASP B N 1
ATOM 4566 C CA . ASP B 1 101 ? -7.777 -15.852 11.883 1 87.56 101 ASP B CA 1
ATOM 4567 C C . ASP B 1 101 ? -7.594 -16.719 13.125 1 87.56 101 ASP B C 1
ATOM 4569 O O . ASP B 1 101 ? -6.984 -16.297 14.109 1 87.56 101 ASP B O 1
ATOM 4573 N N . CYS B 1 102 ? -8.102 -17.922 13.102 1 89.38 102 CYS B N 1
ATOM 4574 C CA . CYS B 1 102 ? -8.023 -18.766 14.305 1 89.38 102 CYS B CA 1
ATOM 4575 C C . CYS B 1 102 ? -6.578 -18.953 14.734 1 89.38 102 CYS B C 1
ATOM 4577 O O . CYS B 1 102 ? -6.309 -19.234 15.906 1 89.38 102 CYS B O 1
ATOM 4579 N N . VAL B 1 103 ? -5.691 -18.719 13.883 1 87.44 103 VAL B N 1
ATOM 4580 C CA . VAL B 1 103 ? -4.27 -18.938 14.133 1 87.44 103 VAL B CA 1
ATOM 4581 C C . VAL B 1 103 ? -3.766 -17.906 15.148 1 87.44 103 VAL B C 1
ATOM 4583 O O . VAL B 1 103 ? -2.732 -18.125 15.789 1 87.44 103 VAL B O 1
ATOM 4586 N N . SER B 1 104 ? -4.496 -16.828 15.305 1 93.12 104 SER B N 1
ATOM 4587 C CA . SER B 1 104 ? -4.066 -15.742 16.172 1 93.12 104 SER B CA 1
ATOM 4588 C C . SER B 1 104 ? -4.406 -16.031 17.625 1 93.12 104 SER B C 1
ATOM 4590 O O . SER B 1 104 ? -4.004 -15.297 18.531 1 93.12 104 SER B O 1
ATOM 4592 N N . TYR B 1 105 ? -5.133 -17.125 17.938 1 95.19 105 TYR B N 1
ATOM 4593 C CA . TYR B 1 105 ? -5.617 -17.438 19.281 1 95.19 105 TYR B CA 1
ATOM 4594 C C . TYR B 1 105 ? -4.461 -17.531 20.266 1 95.19 105 TYR B C 1
ATOM 4596 O O . TYR B 1 105 ? -4.566 -17.047 21.406 1 95.19 105 TYR B O 1
ATOM 4604 N N . ALA B 1 106 ? -3.398 -18.094 19.828 1 95.38 106 ALA B N 1
ATOM 4605 C CA . ALA B 1 106 ? -2.24 -18.219 20.719 1 95.38 106 ALA B CA 1
ATOM 4606 C C . ALA B 1 106 ? -1.737 -16.859 21.172 1 95.38 106 ALA B C 1
ATOM 4608 O O . ALA B 1 106 ? -1.266 -16.703 22.297 1 95.38 106 ALA B O 1
ATOM 4609 N N . ALA B 1 107 ? -1.795 -15.867 20.297 1 96.56 107 ALA B N 1
ATOM 4610 C CA . ALA B 1 107 ? -1.37 -14.516 20.656 1 96.56 107 ALA B CA 1
ATOM 4611 C C . ALA B 1 107 ? -2.27 -13.938 21.75 1 96.56 107 ALA B C 1
ATOM 4613 O O . ALA B 1 107 ? -1.806 -13.188 22.609 1 96.56 107 ALA B O 1
ATOM 4614 N N . ASN B 1 108 ? -3.529 -14.227 21.672 1 95.81 108 ASN B N 1
ATOM 4615 C CA . ASN B 1 108 ? -4.457 -13.789 22.719 1 95.81 108 ASN B CA 1
ATOM 4616 C C . ASN B 1 108 ? -4.09 -14.375 24.078 1 95.81 108 ASN B C 1
ATOM 4618 O O . ASN B 1 108 ? -4.047 -13.656 25.078 1 95.81 108 ASN B O 1
ATOM 4622 N N . VAL B 1 109 ? -3.842 -15.672 24.078 1 95.62 109 VAL B N 1
ATOM 4623 C CA . VAL B 1 109 ? -3.576 -16.375 25.328 1 95.62 109 VAL B CA 1
ATOM 4624 C C . VAL B 1 109 ? -2.248 -15.906 25.922 1 95.62 109 VAL B C 1
ATOM 4626 O O . VAL B 1 109 ? -2.148 -15.656 27.125 1 95.62 109 VAL B O 1
ATOM 4629 N N . LEU B 1 110 ? -1.281 -15.75 25.109 1 96.25 110 LEU B N 1
ATOM 4630 C CA . LEU B 1 110 ? 0.063 -15.414 25.562 1 96.25 110 LEU B CA 1
ATOM 4631 C C . LEU B 1 110 ? 0.209 -13.906 25.75 1 96.25 110 LEU B C 1
ATOM 4633 O O . LEU B 1 110 ? 1.204 -13.438 26.312 1 96.25 110 LEU B O 1
ATOM 4637 N N . ARG B 1 111 ? -0.715 -13.125 25.234 1 95.56 111 ARG B N 1
ATOM 4638 C CA . ARG B 1 111 ? -0.712 -11.664 25.312 1 95.56 111 ARG B CA 1
ATOM 4639 C C . ARG B 1 111 ? 0.534 -11.086 24.656 1 95.56 111 ARG B C 1
ATOM 4641 O O . ARG B 1 111 ? 1.238 -10.273 25.25 1 95.56 111 ARG B O 1
ATOM 4648 N N . VAL B 1 112 ? 0.801 -11.531 23.469 1 97.44 112 VAL B N 1
ATOM 4649 C CA . VAL B 1 112 ? 1.925 -11.055 22.672 1 97.44 112 VAL B CA 1
ATOM 4650 C C . VAL B 1 112 ? 1.429 -10.625 21.297 1 97.44 112 VAL B C 1
ATOM 4652 O O . VAL B 1 112 ? 0.329 -10.992 20.875 1 97.44 112 VAL B O 1
ATOM 4655 N N . PRO B 1 113 ? 2.211 -9.75 20.609 1 97.75 113 PRO B N 1
ATOM 4656 C CA . PRO B 1 113 ? 1.829 -9.414 19.234 1 97.75 113 PRO B CA 1
ATOM 4657 C C . PRO B 1 113 ? 1.945 -10.602 18.281 1 97.75 113 PRO B C 1
ATOM 4659 O O . PRO B 1 113 ? 2.619 -11.586 18.594 1 97.75 113 PRO B O 1
ATOM 4662 N N . ALA B 1 114 ? 1.254 -10.469 17.203 1 97.38 114 ALA B N 1
ATOM 4663 C CA . ALA B 1 114 ? 1.258 -11.531 16.203 1 97.38 114 ALA B CA 1
ATOM 4664 C C . ALA B 1 114 ? 1.856 -11.039 14.891 1 97.38 114 ALA B C 1
ATOM 4666 O O . ALA B 1 114 ? 1.61 -9.906 14.469 1 97.38 114 ALA B O 1
ATOM 4667 N N . VAL B 1 115 ? 2.643 -11.867 14.32 1 97.75 115 VAL B N 1
ATOM 4668 C CA . VAL B 1 115 ? 3.172 -11.688 12.969 1 97.75 115 VAL B CA 1
ATOM 4669 C C . VAL B 1 115 ? 2.648 -12.789 12.055 1 97.75 115 VAL B C 1
ATOM 4671 O O . VAL B 1 115 ? 2.828 -13.977 12.344 1 97.75 115 VAL B O 1
ATOM 4674 N N . TYR B 1 116 ? 1.965 -12.391 11.016 1 97.19 116 TYR B N 1
ATOM 4675 C CA . TYR B 1 116 ? 1.427 -13.359 10.062 1 97.19 116 TYR B CA 1
ATOM 4676 C C . TYR B 1 116 ? 2.4 -13.586 8.914 1 97.19 116 TYR B C 1
ATOM 4678 O O . TYR B 1 116 ? 3.08 -12.656 8.469 1 97.19 116 TYR B O 1
ATOM 4686 N N . VAL B 1 117 ? 2.477 -14.805 8.508 1 96.62 117 VAL B N 1
ATOM 4687 C CA . VAL B 1 117 ? 3.213 -15.188 7.305 1 96.62 117 VAL B CA 1
ATOM 4688 C C . VAL B 1 117 ? 2.271 -15.883 6.32 1 96.62 117 VAL B C 1
ATOM 4690 O O . VAL B 1 117 ? 1.702 -16.922 6.629 1 96.62 117 VAL B O 1
ATOM 4693 N N . VAL B 1 118 ? 2.109 -15.266 5.18 1 94.06 118 VAL B N 1
ATOM 4694 C CA . VAL B 1 118 ? 1.281 -15.844 4.125 1 94.06 118 VAL B CA 1
ATOM 4695 C C . VAL B 1 118 ? 2.168 -16.516 3.074 1 94.06 118 VAL B C 1
ATOM 4697 O O . VAL B 1 118 ? 2.834 -15.828 2.291 1 94.06 118 VAL B O 1
ATOM 4700 N N . PRO B 1 119 ? 2.158 -17.781 3.02 1 90 119 PRO B N 1
ATOM 4701 C CA . PRO B 1 119 ? 3.104 -18.484 2.158 1 90 119 PRO B CA 1
ATOM 4702 C C . PRO B 1 119 ? 2.709 -18.438 0.684 1 90 119 PRO B C 1
ATOM 4704 O O . PRO B 1 119 ? 3.514 -18.781 -0.186 1 90 119 PRO B O 1
ATOM 4707 N N . SER B 1 120 ? 1.521 -18.078 0.338 1 88.25 120 SER B N 1
ATOM 4708 C CA . SER B 1 120 ? 1.021 -17.922 -1.024 1 88.25 120 SER B CA 1
ATOM 4709 C C . SER B 1 120 ? 0.844 -16.438 -1.379 1 88.25 120 SER B C 1
ATOM 4711 O O . SER B 1 120 ? 1.147 -15.562 -0.57 1 88.25 120 SER B O 1
ATOM 4713 N N . PRO B 1 121 ? 0.458 -16.234 -2.643 1 88.56 121 PRO B N 1
ATOM 4714 C CA . PRO B 1 121 ? 0.011 -14.867 -2.898 1 88.56 121 PRO B CA 1
ATOM 4715 C C . PRO B 1 121 ? -1.108 -14.43 -1.957 1 88.56 121 PRO B C 1
ATOM 4717 O O . PRO B 1 121 ? -1.742 -15.266 -1.312 1 88.56 121 PRO B O 1
ATOM 4720 N N . ILE B 1 122 ? -1.258 -13.211 -1.831 1 87.56 122 ILE B N 1
ATOM 4721 C CA . ILE B 1 122 ? -2.215 -12.672 -0.871 1 87.56 122 ILE B CA 1
ATOM 4722 C C . ILE B 1 122 ? -3.607 -13.227 -1.16 1 87.56 122 ILE B C 1
ATOM 4724 O O . ILE B 1 122 ? -4.074 -13.188 -2.301 1 87.56 122 ILE B O 1
ATOM 4728 N N . VAL B 1 123 ? -4.145 -13.836 -0.164 1 89.69 123 VAL B N 1
ATOM 4729 C CA . VAL B 1 123 ? -5.5 -14.359 -0.265 1 89.69 123 VAL B CA 1
ATOM 4730 C C . VAL B 1 123 ? -6.508 -13.219 -0.155 1 89.69 123 VAL B C 1
ATOM 4732 O O . VAL B 1 123 ? -6.754 -12.703 0.938 1 89.69 123 VAL B O 1
ATOM 4735 N N . THR B 1 124 ? -7.117 -12.922 -1.234 1 91.12 124 THR B N 1
ATOM 4736 C CA . THR B 1 124 ? -8.023 -11.789 -1.341 1 91.12 124 THR B CA 1
ATOM 4737 C C . THR B 1 124 ? -9.156 -11.898 -0.331 1 91.12 124 THR B C 1
ATOM 4739 O O . THR B 1 124 ? -9.602 -10.898 0.227 1 91.12 124 THR B O 1
ATOM 4742 N N . TYR B 1 125 ? -9.562 -13.062 0.005 1 91 125 TYR B N 1
ATOM 4743 C CA . TYR B 1 125 ? -10.719 -13.32 0.849 1 91 125 TYR B CA 1
ATOM 4744 C C . TYR B 1 125 ? -10.414 -13.023 2.311 1 91 125 TYR B C 1
ATOM 4746 O O . TYR B 1 125 ? -11.32 -12.82 3.115 1 91 125 TYR B O 1
ATOM 4754 N N . SER B 1 126 ? -9.203 -13.047 2.635 1 90.62 126 SER B N 1
ATOM 4755 C CA . SER B 1 126 ? -8.82 -12.828 4.027 1 90.62 126 SER B CA 1
ATOM 4756 C C . SER B 1 126 ? -8.25 -11.43 4.227 1 90.62 126 SER B C 1
ATOM 4758 O O . SER B 1 126 ? -7.945 -11.031 5.355 1 90.62 126 SER B O 1
ATOM 4760 N N . GLU B 1 127 ? -8.117 -10.664 3.221 1 92.5 127 GLU B N 1
ATOM 4761 C CA . GLU B 1 127 ? -7.438 -9.375 3.291 1 92.5 127 GLU B CA 1
ATOM 4762 C C . GLU B 1 127 ? -8.148 -8.43 4.258 1 92.5 127 GLU B C 1
ATOM 4764 O O . GLU B 1 127 ? -7.5 -7.727 5.035 1 92.5 127 GLU B O 1
ATOM 4769 N N . ARG B 1 128 ? -9.414 -8.484 4.156 1 92 128 ARG B N 1
ATOM 4770 C CA . ARG B 1 128 ? -10.172 -7.598 5.035 1 92 128 ARG B CA 1
ATOM 4771 C C . ARG B 1 128 ? -9.898 -7.922 6.5 1 92 128 ARG B C 1
ATOM 4773 O O . ARG B 1 128 ? -9.695 -7.016 7.316 1 92 128 ARG B O 1
ATOM 4780 N N . SER B 1 129 ? -9.914 -9.18 6.785 1 90.5 129 SER B N 1
ATOM 4781 C CA . SER B 1 129 ? -9.711 -9.602 8.164 1 90.5 129 SER B CA 1
ATOM 4782 C C . SER B 1 129 ? -8.273 -9.344 8.617 1 90.5 129 SER B C 1
ATOM 4784 O O . SER B 1 129 ? -8.031 -8.977 9.766 1 90.5 129 SER B O 1
ATOM 4786 N N . PHE B 1 130 ? -7.34 -9.555 7.723 1 91.38 130 PHE B N 1
ATOM 4787 C CA . PHE B 1 130 ? -5.93 -9.461 8.086 1 91.38 130 PHE B CA 1
ATOM 4788 C C . PHE B 1 130 ? -5.473 -8.008 8.125 1 91.38 130 PHE B C 1
ATOM 4790 O O . PHE B 1 130 ? -4.785 -7.59 9.055 1 91.38 130 PHE B O 1
ATOM 4797 N N . PHE B 1 131 ? -5.953 -7.195 7.109 1 89.94 131 PHE B N 1
ATOM 4798 C CA . PHE B 1 131 ? -5.367 -5.875 6.914 1 89.94 131 PHE B CA 1
ATOM 4799 C C . PHE B 1 131 ? -6.43 -4.789 7.031 1 89.94 131 PHE B C 1
ATOM 4801 O O . PHE B 1 131 ? -6.109 -3.6 7.086 1 89.94 131 PHE B O 1
ATOM 4808 N N . GLY B 1 132 ? -7.609 -5.168 6.953 1 92.06 132 GLY B N 1
ATOM 4809 C CA . GLY B 1 132 ? -8.703 -4.215 7.066 1 92.06 132 GLY B CA 1
ATOM 4810 C C . GLY B 1 132 ? -9.227 -3.742 5.719 1 92.06 132 GLY B C 1
ATOM 4811 O O . GLY B 1 132 ? -10.297 -3.146 5.637 1 92.06 132 GLY B O 1
ATOM 4812 N N . HIS B 1 133 ? -8.523 -4.027 4.66 1 92.81 133 HIS B N 1
ATOM 4813 C CA . HIS B 1 133 ? -8.891 -3.453 3.367 1 92.81 133 HIS B CA 1
ATOM 4814 C C . HIS B 1 133 ? -9.281 -4.539 2.371 1 92.81 133 HIS B C 1
ATOM 4816 O O . HIS B 1 133 ? -8.859 -5.691 2.506 1 92.81 133 HIS B O 1
ATOM 4822 N N . VAL B 1 134 ? -10.062 -4.121 1.424 1 92.06 134 VAL B N 1
ATOM 4823 C CA . VAL B 1 134 ? -10.469 -4.992 0.327 1 92.06 134 VAL B CA 1
ATOM 4824 C C . VAL B 1 134 ? -9.891 -4.48 -0.987 1 92.06 134 VAL B C 1
ATOM 4826 O O . VAL B 1 134 ? -9.961 -3.283 -1.281 1 92.06 134 VAL B O 1
ATOM 4829 N N . PRO B 1 135 ? -9.305 -5.371 -1.693 1 92.06 135 PRO B N 1
ATOM 4830 C CA . PRO B 1 135 ? -8.805 -4.906 -2.988 1 92.06 135 PRO B CA 1
ATOM 4831 C C . PRO B 1 135 ? -9.922 -4.582 -3.973 1 92.06 135 PRO B C 1
ATOM 4833 O O . PRO B 1 135 ? -11.031 -5.121 -3.855 1 92.06 135 PRO B O 1
ATOM 4836 N N . ASN B 1 136 ? -9.633 -3.689 -4.898 1 94.56 136 ASN B N 1
ATOM 4837 C CA . ASN B 1 136 ? -10.578 -3.369 -5.965 1 94.56 136 ASN B CA 1
ATOM 4838 C C . ASN B 1 136 ? -10.602 -4.453 -7.035 1 94.56 136 ASN B C 1
ATOM 4840 O O . ASN B 1 136 ? -9.625 -4.625 -7.773 1 94.56 136 ASN B O 1
ATOM 4844 N N . PRO B 1 137 ? -11.711 -5.109 -7.191 1 95.56 137 PRO B N 1
ATOM 4845 C CA . PRO B 1 137 ? -11.766 -6.223 -8.141 1 95.56 137 PRO B CA 1
ATOM 4846 C C . PRO B 1 137 ? -11.641 -5.762 -9.594 1 95.56 137 PRO B C 1
ATOM 4848 O O . PRO B 1 137 ? -11.438 -6.582 -10.492 1 95.56 137 PRO B O 1
ATOM 4851 N N . ALA B 1 138 ? -11.781 -4.504 -9.805 1 96.62 138 ALA B N 1
ATOM 4852 C CA . ALA B 1 138 ? -11.625 -3.984 -11.164 1 96.62 138 ALA B CA 1
ATOM 4853 C C . ALA B 1 138 ? -10.156 -3.924 -11.562 1 96.62 138 ALA B C 1
ATOM 4855 O O . ALA B 1 138 ? -9.828 -3.906 -12.75 1 96.62 138 ALA B O 1
ATOM 4856 N N . ALA B 1 139 ? -9.32 -3.922 -10.578 1 95.12 139 ALA B N 1
ATOM 4857 C CA . ALA B 1 139 ? -7.91 -3.691 -10.859 1 95.12 139 ALA B CA 1
ATOM 4858 C C . ALA B 1 139 ? -7.086 -4.949 -10.594 1 95.12 139 ALA B C 1
ATOM 4860 O O . ALA B 1 139 ? -6.043 -5.16 -11.219 1 95.12 139 ALA B O 1
ATOM 4861 N N . VAL B 1 140 ? -7.512 -5.73 -9.641 1 94.31 140 VAL B N 1
ATOM 4862 C CA . VAL B 1 140 ? -6.777 -6.941 -9.281 1 94.31 140 VAL B CA 1
ATOM 4863 C C . VAL B 1 140 ? -7.758 -8.094 -9.078 1 94.31 140 VAL B C 1
ATOM 4865 O O . VAL B 1 140 ? -8.836 -7.906 -8.5 1 94.31 140 VAL B O 1
ATOM 4868 N N . SER B 1 141 ? -7.363 -9.258 -9.484 1 95.06 141 SER B N 1
ATOM 4869 C CA . SER B 1 141 ? -8.234 -10.422 -9.367 1 95.06 141 SER B CA 1
ATOM 4870 C C . SER B 1 141 ? -8.039 -11.133 -8.039 1 95.06 141 SER B C 1
ATOM 4872 O O . SER B 1 141 ? -7.023 -10.938 -7.363 1 95.06 141 SER B O 1
ATOM 4874 N N . ASN B 1 142 ? -9.117 -11.852 -7.691 1 93.94 142 ASN B N 1
ATOM 4875 C CA . ASN B 1 142 ? -8.969 -12.688 -6.504 1 93.94 142 ASN B CA 1
ATOM 4876 C C . ASN B 1 142 ? -7.965 -13.812 -6.73 1 93.94 142 ASN B C 1
ATOM 4878 O O . ASN B 1 142 ? -7.598 -14.109 -7.867 1 93.94 142 ASN B O 1
ATOM 4882 N N . VAL B 1 143 ? -7.484 -14.469 -5.703 1 92.06 143 VAL B N 1
ATOM 4883 C CA . VAL B 1 143 ? -6.348 -15.383 -5.73 1 92.06 143 VAL B CA 1
ATOM 4884 C C . VAL B 1 143 ? -6.695 -16.609 -6.559 1 92.06 143 VAL B C 1
ATOM 4886 O O . VAL B 1 143 ? -5.816 -17.25 -7.148 1 92.06 143 VAL B O 1
ATOM 4889 N N . LEU B 1 144 ? -7.988 -16.953 -6.684 1 91.94 144 LEU B N 1
ATOM 4890 C CA . LEU B 1 144 ? -8.398 -18.188 -7.34 1 91.94 144 LEU B CA 1
ATOM 4891 C C . LEU B 1 144 ? -8.789 -17.922 -8.789 1 91.94 144 LEU B C 1
ATOM 4893 O O . LEU B 1 144 ? -9.227 -18.844 -9.492 1 91.94 144 LEU B O 1
ATOM 4897 N N . PHE B 1 145 ? -8.664 -16.672 -9.195 1 92.38 145 PHE B N 1
ATOM 4898 C CA . PHE B 1 145 ? -8.977 -16.328 -10.578 1 92.38 145 PHE B CA 1
ATOM 4899 C C . PHE B 1 145 ? -7.793 -16.625 -11.492 1 92.38 145 PHE B C 1
ATOM 4901 O O . PHE B 1 145 ? -6.641 -16.562 -11.062 1 92.38 145 PHE B O 1
ATOM 4908 N N . SER B 1 146 ? -8.07 -16.953 -12.727 1 90.25 146 SER B N 1
ATOM 4909 C CA . SER B 1 146 ? -7.031 -17.406 -13.641 1 90.25 146 SER B CA 1
ATOM 4910 C C . SER B 1 146 ? -6.168 -16.234 -14.117 1 90.25 146 SER B C 1
ATOM 4912 O O . SER B 1 146 ? -4.992 -16.422 -14.43 1 90.25 146 SER B O 1
ATOM 4914 N N . ARG B 1 147 ? -6.809 -15.117 -14.164 1 92.38 147 ARG B N 1
ATOM 4915 C CA . ARG B 1 147 ? -6.062 -13.922 -14.57 1 92.38 147 ARG B CA 1
ATOM 4916 C C . ARG B 1 147 ? -5.719 -13.055 -13.359 1 92.38 147 ARG B C 1
ATOM 4918 O O . ARG B 1 147 ? -6.539 -12.883 -12.461 1 92.38 147 ARG B O 1
ATOM 4925 N N . ALA B 1 148 ? -4.52 -12.609 -13.375 1 92 148 ALA B N 1
ATOM 4926 C CA . ALA B 1 148 ? -4.094 -11.781 -12.25 1 92 148 ALA B CA 1
ATOM 4927 C C . ALA B 1 148 ? -4.703 -10.391 -12.336 1 92 148 ALA B C 1
ATOM 4929 O O . ALA B 1 148 ? -5.055 -9.797 -11.312 1 92 148 ALA B O 1
ATOM 4930 N N . VAL B 1 149 ? -4.789 -9.828 -13.539 1 94.94 149 VAL B N 1
ATOM 4931 C CA . VAL B 1 149 ? -5.371 -8.516 -13.797 1 94.94 149 VAL B CA 1
ATOM 4932 C C . VAL B 1 149 ? -6.574 -8.656 -14.727 1 94.94 149 VAL B C 1
ATOM 4934 O O . VAL B 1 149 ? -6.449 -9.18 -15.836 1 94.94 149 VAL B O 1
ATOM 4937 N N . PRO B 1 150 ? -7.703 -8.211 -14.297 1 96 150 PRO B N 1
ATOM 4938 C CA . PRO B 1 150 ? -8.891 -8.312 -15.148 1 96 150 PRO B CA 1
ATOM 4939 C C . PRO B 1 150 ? -9 -7.164 -16.141 1 96 150 PRO B C 1
ATOM 4941 O O . PRO B 1 150 ? -9.789 -6.238 -15.945 1 96 150 PRO B O 1
ATOM 4944 N N . THR B 1 151 ? -8.453 -7.254 -17.25 1 94.31 151 THR B N 1
ATOM 4945 C CA . THR B 1 151 ? -8.328 -6.16 -18.203 1 94.31 151 THR B CA 1
ATOM 4946 C C . THR B 1 151 ? -9.602 -6.016 -19.031 1 94.31 151 THR B C 1
ATOM 4948 O O . THR B 1 151 ? -10.039 -4.898 -19.312 1 94.31 151 THR B O 1
ATOM 4951 N N . ALA B 1 152 ? -10.211 -7.113 -19.391 1 96.25 152 ALA B N 1
ATOM 4952 C CA . ALA B 1 152 ? -11.422 -7.09 -20.219 1 96.25 152 ALA B CA 1
ATOM 4953 C C . ALA B 1 152 ? -12.672 -7.039 -19.359 1 96.25 152 ALA B C 1
ATOM 4955 O O . ALA B 1 152 ? -12.641 -7.402 -18.172 1 96.25 152 ALA B O 1
ATOM 4956 N N . PHE B 1 153 ? -13.758 -6.605 -19.984 1 97.31 153 PHE B N 1
ATOM 4957 C CA . PHE B 1 153 ? -15.031 -6.539 -19.281 1 97.31 153 PHE B CA 1
ATOM 4958 C C . PHE B 1 153 ? -15.422 -7.91 -18.75 1 97.31 153 PHE B C 1
ATOM 4960 O O . PHE B 1 153 ? -15.859 -8.039 -17.594 1 97.31 153 PHE B O 1
ATOM 4967 N N . ALA B 1 154 ? -15.289 -8.867 -19.562 1 97 154 ALA B N 1
ATOM 4968 C CA . ALA B 1 154 ? -15.672 -10.219 -19.172 1 97 154 ALA B CA 1
ATOM 4969 C C . ALA B 1 154 ? -14.883 -10.688 -17.953 1 97 154 ALA B C 1
ATOM 4971 O O . ALA B 1 154 ? -15.422 -11.375 -17.094 1 97 154 ALA B O 1
ATOM 4972 N N . ASP B 1 155 ? -13.625 -10.32 -17.859 1 96.06 155 ASP B N 1
ATOM 4973 C CA . ASP B 1 155 ? -12.781 -10.695 -16.734 1 96.06 155 ASP B CA 1
ATOM 4974 C C . ASP B 1 155 ? -13.211 -9.961 -15.461 1 96.06 155 ASP B C 1
ATOM 4976 O O . ASP B 1 155 ? -13.289 -10.562 -14.391 1 96.06 155 ASP B O 1
ATOM 4980 N N . ARG B 1 156 ? -13.469 -8.648 -15.625 1 96.94 156 ARG B N 1
ATOM 4981 C CA . ARG B 1 156 ? -13.93 -7.879 -14.477 1 96.94 156 ARG B CA 1
ATOM 4982 C C . ARG B 1 156 ? -15.25 -8.43 -13.938 1 96.94 156 ARG B C 1
ATOM 4984 O O . ARG B 1 156 ? -15.422 -8.555 -12.727 1 96.94 156 ARG B O 1
ATOM 4991 N N . PHE B 1 157 ? -16.109 -8.758 -14.883 1 97.19 157 PHE B N 1
ATOM 4992 C CA . PHE B 1 157 ? -17.406 -9.305 -14.531 1 97.19 157 PHE B CA 1
ATOM 4993 C C . PHE B 1 157 ? -17.266 -10.617 -13.773 1 97.19 157 PHE B C 1
ATOM 4995 O O . PHE B 1 157 ? -17.797 -10.773 -12.672 1 97.19 157 PHE B O 1
ATOM 5002 N N . ALA B 1 158 ? -16.547 -11.547 -14.336 1 96.19 158 ALA B N 1
ATOM 5003 C CA . ALA B 1 158 ? -16.359 -12.867 -13.734 1 96.19 158 ALA B CA 1
ATOM 5004 C C . ALA B 1 158 ? -15.617 -12.766 -12.406 1 96.19 158 ALA B C 1
ATOM 5006 O O . ALA B 1 158 ? -15.977 -13.438 -11.438 1 96.19 158 ALA B O 1
ATOM 5007 N N . ASN B 1 159 ? -14.617 -11.961 -12.367 1 96.19 159 ASN B N 1
ATOM 5008 C CA . ASN B 1 159 ? -13.828 -11.789 -11.148 1 96.19 159 ASN B CA 1
ATOM 5009 C C . ASN B 1 159 ? -14.664 -11.203 -10.016 1 96.19 159 ASN B C 1
ATOM 5011 O O . ASN B 1 159 ? -14.57 -11.648 -8.875 1 96.19 159 ASN B O 1
ATOM 5015 N N . ALA B 1 160 ? -15.422 -10.188 -10.359 1 96.06 160 ALA B N 1
ATOM 5016 C CA . ALA B 1 160 ? -16.266 -9.562 -9.352 1 96.06 160 ALA B CA 1
ATOM 5017 C C . ALA B 1 160 ? -17.266 -10.57 -8.766 1 96.06 160 ALA B C 1
ATOM 5019 O O . ALA B 1 160 ? -17.438 -10.648 -7.551 1 96.06 160 ALA B O 1
ATOM 5020 N N . LEU B 1 161 ? -17.828 -11.336 -9.602 1 94.81 161 LEU B N 1
ATOM 5021 C CA . LEU B 1 161 ? -18.812 -12.328 -9.164 1 94.81 161 LEU B CA 1
ATOM 5022 C C . LEU B 1 161 ? -18.141 -13.414 -8.32 1 94.81 161 LEU B C 1
ATOM 5024 O O . LEU B 1 161 ? -18.672 -13.82 -7.289 1 94.81 161 LEU B O 1
ATOM 5028 N N . GLN B 1 162 ? -17.031 -13.883 -8.812 1 94.44 162 GLN B N 1
ATOM 5029 C CA . GLN B 1 162 ? -16.328 -14.922 -8.078 1 94.44 162 GLN B CA 1
ATOM 5030 C C . GLN B 1 162 ? -15.859 -14.414 -6.711 1 94.44 162 GLN B C 1
ATOM 5032 O O . GLN B 1 162 ? -15.875 -15.156 -5.73 1 94.44 162 GLN B O 1
ATOM 5037 N N . THR B 1 163 ? -15.438 -13.195 -6.711 1 94.38 163 THR B N 1
ATOM 5038 C CA . THR B 1 163 ? -14.992 -12.602 -5.453 1 94.38 163 THR B CA 1
ATOM 5039 C C . THR B 1 163 ? -16.141 -12.539 -4.453 1 94.38 163 THR B C 1
ATOM 5041 O O . THR B 1 163 ? -15.984 -12.906 -3.287 1 94.38 163 THR B O 1
ATOM 50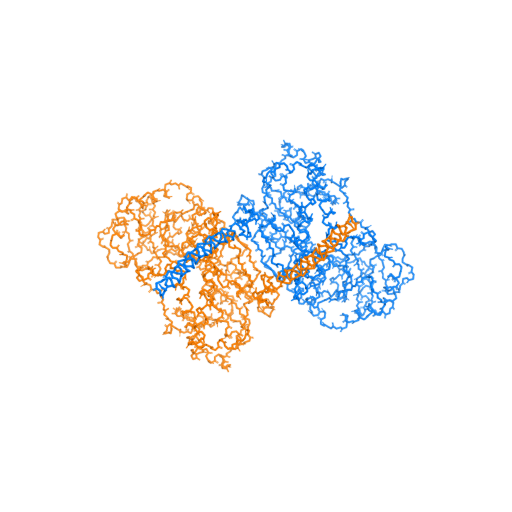44 N N . ALA B 1 164 ? -17.25 -12.102 -4.895 1 92.88 164 ALA B N 1
ATOM 5045 C CA . ALA B 1 164 ? -18.422 -12 -4.023 1 92.88 164 ALA B CA 1
ATOM 5046 C C . ALA B 1 164 ? -18.891 -13.383 -3.566 1 92.88 164 ALA B C 1
ATOM 5048 O O . ALA B 1 164 ? -19.141 -13.594 -2.379 1 92.88 164 ALA B O 1
ATOM 5049 N N . TYR B 1 165 ? -18.938 -14.242 -4.469 1 93.69 165 TYR B N 1
ATOM 5050 C CA . TYR B 1 165 ? -19.406 -15.594 -4.168 1 93.69 165 TYR B CA 1
ATOM 5051 C C . TYR B 1 165 ? -18.422 -16.312 -3.244 1 93.69 165 TYR B C 1
ATOM 5053 O O . TYR B 1 165 ? -18.844 -17.031 -2.328 1 93.69 165 TYR B O 1
ATOM 5061 N N . GLY B 1 166 ? -17.141 -16.188 -3.564 1 92.94 166 GLY B N 1
ATOM 5062 C CA . GLY B 1 166 ? -16.141 -16.781 -2.699 1 92.94 166 GLY B CA 1
ATOM 5063 C C . GLY B 1 166 ? -16.188 -16.25 -1.278 1 92.94 166 GLY B C 1
ATOM 5064 O O . GLY B 1 166 ? -16.062 -17.016 -0.32 1 92.94 166 GLY B O 1
ATOM 5065 N N . SER B 1 167 ? -16.391 -14.969 -1.131 1 92.69 167 SER B N 1
ATOM 5066 C CA . SER B 1 167 ? -16.5 -14.367 0.195 1 92.69 167 SER B CA 1
ATOM 5067 C C . SER B 1 167 ? -17.703 -14.906 0.95 1 92.69 167 SER B C 1
ATOM 5069 O O . SER B 1 167 ? -17.625 -15.172 2.152 1 92.69 167 SER B O 1
ATOM 5071 N N . TRP B 1 168 ? -18.75 -15.055 0.25 1 93.62 168 TRP B N 1
ATOM 5072 C CA . TRP B 1 168 ? -19.953 -15.602 0.849 1 93.62 168 TRP B CA 1
ATOM 5073 C C . TRP B 1 168 ? -19.75 -17.047 1.271 1 93.62 168 TRP B C 1
ATOM 5075 O O . TRP B 1 168 ? -20.172 -17.453 2.355 1 93.62 168 TRP B O 1
ATOM 5085 N N . THR B 1 169 ? -19.094 -17.812 0.45 1 94.38 169 THR B N 1
ATOM 5086 C CA . THR B 1 169 ? -18.812 -19.203 0.745 1 94.38 169 THR B CA 1
ATOM 5087 C C . THR B 1 169 ? -17.938 -19.328 1.979 1 94.38 169 THR B C 1
ATOM 5089 O O . THR B 1 169 ? -18.156 -20.203 2.826 1 94.38 169 THR B O 1
ATOM 5092 N N . LEU B 1 170 ? -16.938 -18.547 1.992 1 93.5 170 LEU B N 1
ATOM 5093 C CA . LEU B 1 170 ? -16.047 -18.562 3.145 1 93.5 170 LEU B CA 1
ATOM 5094 C C . LEU B 1 170 ? -16.812 -18.266 4.43 1 93.5 170 LEU B C 1
ATOM 5096 O O . LEU B 1 170 ? -16.641 -18.969 5.434 1 93.5 170 LEU B O 1
ATOM 5100 N N . TRP B 1 171 ? -17.609 -17.234 4.402 1 91.75 171 TRP B N 1
ATOM 5101 C CA . TRP B 1 171 ? -18.422 -16.844 5.555 1 91.75 171 TRP B CA 1
ATOM 5102 C C . TRP B 1 171 ? -19.344 -18 5.977 1 91.75 171 TRP B C 1
ATOM 5104 O O . TRP B 1 171 ? -19.438 -18.312 7.164 1 91.75 171 TRP B O 1
ATOM 5114 N N . ARG B 1 172 ? -19.969 -18.562 5.059 1 94.25 172 ARG B N 1
ATOM 5115 C CA . ARG B 1 172 ? -20.906 -19.656 5.312 1 94.25 172 ARG B CA 1
ATOM 5116 C C . ARG B 1 172 ? -20.188 -20.859 5.914 1 94.25 172 ARG B C 1
ATOM 5118 O O . ARG B 1 172 ? -20.656 -21.453 6.887 1 94.25 172 ARG B O 1
ATOM 5125 N N . GLU B 1 173 ? -19.047 -21.234 5.324 1 93.69 173 GLU B N 1
ATOM 5126 C CA . GLU B 1 173 ? -18.312 -22.406 5.797 1 93.69 173 GLU B CA 1
ATOM 5127 C C . GLU B 1 173 ? -17.75 -22.172 7.203 1 93.69 173 GLU B C 1
ATOM 5129 O O . GLU B 1 173 ? -17.75 -23.094 8.023 1 93.69 173 GLU B O 1
ATOM 5134 N N . GLU B 1 174 ? -17.266 -21.031 7.398 1 91.12 174 GLU B N 1
ATOM 5135 C CA . GLU B 1 174 ? -16.797 -20.719 8.742 1 91.12 174 GLU B CA 1
ATOM 5136 C C . GLU B 1 174 ? -17.922 -20.844 9.773 1 91.12 174 GLU B C 1
ATOM 5138 O O . GLU B 1 174 ? -17.719 -21.391 10.852 1 91.12 174 GLU B O 1
ATOM 5143 N N . ARG B 1 175 ? -19.062 -20.297 9.469 1 92.44 175 ARG B N 1
ATOM 5144 C CA . ARG B 1 175 ? -20.203 -20.375 10.367 1 92.44 175 ARG B CA 1
ATOM 5145 C C . ARG B 1 175 ? -20.625 -21.812 10.633 1 92.44 175 ARG B C 1
ATOM 5147 O O . ARG B 1 175 ? -20.922 -22.188 11.766 1 92.44 175 ARG B O 1
ATOM 5154 N N . ARG B 1 176 ? -20.625 -22.516 9.633 1 94.25 176 ARG B N 1
ATOM 5155 C CA . ARG B 1 176 ? -20.984 -23.922 9.742 1 94.25 176 ARG B CA 1
ATOM 5156 C C . ARG B 1 176 ? -20.016 -24.672 10.664 1 94.25 176 ARG B C 1
ATOM 5158 O O . ARG B 1 176 ? -20.438 -25.406 11.547 1 94.25 176 ARG B O 1
ATOM 5165 N N . HIS B 1 177 ? -18.75 -24.5 10.516 1 92.62 177 HIS B N 1
ATOM 5166 C CA . HIS B 1 177 ? -17.734 -25.172 11.312 1 92.62 177 HIS B CA 1
ATOM 5167 C C . HIS B 1 177 ? -17.781 -24.734 12.773 1 92.62 177 HIS B C 1
ATOM 5169 O O . HIS B 1 177 ? -17.516 -25.516 13.68 1 92.62 177 HIS B O 1
ATOM 5175 N N . ARG B 1 178 ? -18.031 -23.484 12.984 1 91.75 178 ARG B N 1
ATOM 5176 C CA . ARG B 1 178 ? -18.156 -22.969 14.344 1 91.75 178 ARG B CA 1
ATOM 5177 C C . ARG B 1 178 ? -19.281 -23.688 15.094 1 91.75 178 ARG B C 1
ATOM 5179 O O . ARG B 1 178 ? -19.203 -23.859 16.312 1 91.75 178 ARG B O 1
ATOM 5186 N N . GLN B 1 179 ? -20.281 -24.094 14.375 1 93.12 179 GLN B N 1
ATOM 5187 C CA . GLN B 1 179 ? -21.422 -24.766 14.984 1 93.12 179 GLN B CA 1
ATOM 5188 C C . GLN B 1 179 ? -21.141 -26.25 15.203 1 93.12 179 GLN B C 1
ATOM 5190 O O . GLN B 1 179 ? -21.469 -26.812 16.25 1 93.12 179 GLN B O 1
ATOM 5195 N N . ILE B 1 180 ? -20.484 -26.875 14.305 1 92.25 180 ILE B N 1
ATOM 5196 C CA . ILE B 1 180 ? -20.297 -28.328 14.328 1 92.25 180 ILE B CA 1
ATOM 5197 C C . ILE B 1 180 ? -19.094 -28.688 15.203 1 92.25 180 ILE B C 1
ATOM 5199 O O . ILE B 1 180 ? -19.125 -29.688 15.914 1 92.25 180 ILE B O 1
ATOM 5203 N N . ARG B 1 181 ? -18 -27.922 15.125 1 90.38 181 ARG B N 1
ATOM 5204 C CA . ARG B 1 181 ? -16.766 -28.172 15.859 1 90.38 181 ARG B CA 1
ATOM 5205 C C . ARG B 1 181 ? -16.156 -26.875 16.375 1 90.38 181 ARG B C 1
ATOM 5207 O O . ARG B 1 181 ? -15.172 -26.391 15.828 1 90.38 181 ARG B O 1
ATOM 5214 N N . PRO B 1 182 ? -16.703 -26.422 17.438 1 92.38 182 PRO B N 1
ATOM 5215 C CA . PRO B 1 182 ? -16.188 -25.172 17.969 1 92.38 182 PRO B CA 1
ATOM 5216 C C . PRO B 1 182 ? -14.758 -25.281 18.484 1 92.38 182 PRO B C 1
ATOM 5218 O O . PRO B 1 182 ? -14.391 -26.312 19.078 1 92.38 182 PRO B O 1
ATOM 5221 N N . LEU B 1 183 ? -13.961 -24.297 18.172 1 92.12 183 LEU B N 1
ATOM 5222 C CA . LEU B 1 183 ? -12.609 -24.156 18.688 1 92.12 183 LEU B CA 1
ATOM 5223 C C . LEU B 1 183 ? -12.555 -23.141 19.828 1 92.12 183 LEU B C 1
ATOM 5225 O O . LEU B 1 183 ? -13.469 -22.328 19.969 1 92.12 183 LEU B O 1
ATOM 5229 N N . ALA B 1 184 ? -11.5 -23.203 20.594 1 89.62 184 ALA B N 1
ATOM 5230 C CA . ALA B 1 184 ? -11.297 -22.234 21.672 1 89.62 184 ALA B CA 1
ATOM 5231 C C . ALA B 1 184 ? -11.242 -20.812 21.109 1 89.62 184 ALA B C 1
ATOM 5233 O O . ALA B 1 184 ? -11.703 -19.875 21.75 1 89.62 184 ALA B O 1
ATOM 5234 N N . SER B 1 185 ? -10.695 -20.672 19.906 1 89.94 185 SER B N 1
ATOM 5235 C CA . SER B 1 185 ? -10.555 -19.375 19.266 1 89.94 185 SER B CA 1
ATOM 5236 C C . SER B 1 185 ? -11.922 -18.766 18.969 1 89.94 185 SER B C 1
ATOM 5238 O O . SER B 1 185 ? -12.055 -17.547 18.859 1 89.94 185 SER B O 1
ATOM 5240 N N . ASP B 1 186 ? -12.938 -19.609 18.781 1 91.88 186 ASP B N 1
ATOM 5241 C CA . ASP B 1 186 ? -14.266 -19.141 18.391 1 91.88 186 ASP B CA 1
ATOM 5242 C C . ASP B 1 186 ? -14.945 -18.391 19.531 1 91.88 186 ASP B C 1
ATOM 5244 O O . ASP B 1 186 ? -15.898 -17.641 19.312 1 91.88 186 ASP B O 1
ATOM 5248 N N . ALA B 1 187 ? -14.461 -18.562 20.719 1 89.12 187 ALA B N 1
ATOM 5249 C CA . ALA B 1 187 ? -15.039 -17.922 21.891 1 89.12 187 ALA B CA 1
ATOM 5250 C C . ALA B 1 187 ? -14.438 -16.547 22.125 1 89.12 187 ALA B C 1
ATOM 5252 O O . ALA B 1 187 ? -14.953 -15.758 22.922 1 89.12 187 ALA B O 1
ATOM 5253 N N . VAL B 1 188 ? -13.398 -16.344 21.469 1 88.44 188 VAL B N 1
ATOM 5254 C CA . VAL B 1 188 ? -12.719 -15.062 21.656 1 88.44 188 VAL B CA 1
ATOM 5255 C C . VAL B 1 188 ? -13.359 -14 20.75 1 88.44 188 VAL B C 1
ATOM 5257 O O . VAL B 1 188 ? -13.469 -14.195 19.547 1 88.44 188 VAL B O 1
ATOM 5260 N N . VAL B 1 189 ? -13.828 -12.883 21.297 1 80.62 189 VAL B N 1
ATOM 5261 C CA . VAL B 1 189 ? -14.555 -11.836 20.578 1 80.62 189 VAL B CA 1
ATOM 5262 C C . VAL B 1 189 ? -13.594 -11.055 19.688 1 80.62 189 VAL B C 1
ATOM 5264 O O . VAL B 1 189 ? -13.891 -10.797 18.516 1 80.62 189 VAL B O 1
ATOM 5267 N N . ASP B 1 190 ? -12.406 -10.672 20.25 1 87.12 190 ASP B N 1
ATOM 5268 C CA . ASP B 1 190 ? -11.453 -9.875 19.484 1 87.12 190 ASP B CA 1
ATOM 5269 C C . ASP B 1 190 ? -10.102 -10.57 19.406 1 87.12 190 ASP B C 1
ATOM 5271 O O . ASP B 1 190 ? -9.234 -10.375 20.266 1 87.12 190 ASP B O 1
ATOM 5275 N N . LEU B 1 191 ? -10.031 -11.328 18.297 1 90.38 191 LEU B N 1
ATOM 5276 C CA . LEU B 1 191 ? -8.727 -11.938 18.078 1 90.38 191 LEU B CA 1
ATOM 5277 C C . LEU B 1 191 ? -7.676 -10.883 17.766 1 90.38 191 LEU B C 1
ATOM 5279 O O . LEU B 1 191 ? -7.977 -9.883 17.109 1 90.38 191 LEU B O 1
ATOM 5283 N N . VAL B 1 192 ? -6.496 -11.164 18.188 1 92.19 192 VAL B N 1
ATOM 5284 C CA . VAL B 1 192 ? -5.383 -10.258 17.938 1 92.19 192 VAL B CA 1
ATOM 5285 C C . VAL B 1 192 ? -5.141 -10.133 16.438 1 92.19 192 VAL B C 1
ATOM 5287 O O . VAL B 1 192 ? -5.023 -11.141 15.742 1 92.19 192 VAL B O 1
ATOM 5290 N N . LYS B 1 193 ? -5.195 -8.906 16 1 94.12 193 LYS B N 1
ATOM 5291 C CA . LYS B 1 193 ? -4.855 -8.648 14.602 1 94.12 193 LYS B CA 1
ATOM 5292 C C . LYS B 1 193 ? -3.344 -8.578 14.406 1 94.12 193 LYS B C 1
ATOM 5294 O O . LYS B 1 193 ? -2.613 -8.195 15.328 1 94.12 193 LYS B O 1
ATOM 5299 N N . PRO B 1 194 ? -2.918 -8.969 13.242 1 95.88 194 PRO B N 1
ATOM 5300 C CA . PRO B 1 194 ? -1.466 -8.969 13.039 1 95.88 194 PRO B CA 1
ATOM 5301 C C . PRO B 1 194 ? -0.862 -7.57 13.062 1 95.88 194 PRO B C 1
ATOM 5303 O O . PRO B 1 194 ? -1.469 -6.625 12.547 1 95.88 194 PRO B O 1
ATOM 5306 N N . SER B 1 195 ? 0.33 -7.52 13.68 1 96.88 195 SER B N 1
ATOM 5307 C CA . SER B 1 195 ? 1.112 -6.289 13.656 1 96.88 195 SER B CA 1
ATOM 5308 C C . SER B 1 195 ? 1.757 -6.07 12.289 1 96.88 195 SER B C 1
ATOM 5310 O O . SER B 1 195 ? 1.811 -4.941 11.797 1 96.88 195 SER B O 1
ATOM 5312 N N . VAL B 1 196 ? 2.26 -7.113 11.766 1 97.06 196 VAL B N 1
ATOM 5313 C CA . VAL B 1 196 ? 2.871 -7.145 10.438 1 97.06 196 VAL B CA 1
ATOM 5314 C C . VAL B 1 196 ? 2.527 -8.461 9.742 1 97.06 196 VAL B C 1
ATOM 5316 O O . VAL B 1 196 ? 2.377 -9.5 10.398 1 97.06 196 VAL B O 1
ATOM 5319 N N . THR B 1 197 ? 2.328 -8.383 8.5 1 96.81 197 THR B N 1
ATOM 5320 C CA . THR B 1 197 ? 2.098 -9.57 7.691 1 96.81 197 THR B CA 1
ATOM 5321 C C . THR B 1 197 ? 3.146 -9.688 6.59 1 96.81 197 THR B C 1
ATOM 5323 O O . THR B 1 197 ? 3.268 -8.797 5.746 1 96.81 197 THR B O 1
ATOM 5326 N N . PHE B 1 198 ? 3.885 -10.75 6.672 1 97.06 198 PHE B N 1
ATOM 5327 C CA . PHE B 1 198 ? 4.797 -11.07 5.582 1 97.06 198 PHE B CA 1
ATOM 5328 C C . PHE B 1 198 ? 4.086 -11.867 4.496 1 97.06 198 PHE B C 1
ATOM 5330 O O . PHE B 1 198 ? 3.492 -12.914 4.773 1 97.06 198 PHE B O 1
ATOM 5337 N N . THR B 1 199 ? 4.125 -11.336 3.334 1 94.81 199 THR B N 1
ATOM 5338 C CA . THR B 1 199 ? 3.502 -12.039 2.221 1 94.81 199 THR B CA 1
ATOM 5339 C C . THR B 1 199 ? 4.559 -12.547 1.239 1 94.81 199 THR B C 1
ATOM 5341 O O . THR B 1 199 ? 5.559 -11.867 0.995 1 94.81 199 THR B O 1
ATOM 5344 N N . ASN B 1 200 ? 4.344 -13.742 0.801 1 93.94 200 ASN B N 1
ATOM 5345 C CA . ASN B 1 200 ? 5.234 -14.297 -0.218 1 93.94 200 ASN B CA 1
ATOM 5346 C C . ASN B 1 200 ? 4.914 -13.734 -1.601 1 93.94 200 ASN B C 1
ATOM 5348 O O . ASN B 1 200 ? 4.535 -14.477 -2.506 1 93.94 200 ASN B O 1
ATOM 5352 N N . THR B 1 201 ? 5.102 -12.43 -1.693 1 93.06 201 THR B N 1
ATOM 5353 C CA . THR B 1 201 ? 4.785 -11.727 -2.93 1 93.06 201 THR B CA 1
ATOM 5354 C C . THR B 1 201 ? 5.863 -10.695 -3.258 1 93.06 201 THR B C 1
ATOM 5356 O O . THR B 1 201 ? 6.711 -10.391 -2.418 1 93.06 201 THR B O 1
ATOM 5359 N N . HIS B 1 202 ? 5.867 -10.359 -4.473 1 92.31 202 HIS B N 1
ATOM 5360 C CA . HIS B 1 202 ? 6.711 -9.328 -5.059 1 92.31 202 HIS B CA 1
ATOM 5361 C C . HIS B 1 202 ? 5.984 -8.602 -6.188 1 92.31 202 HIS B C 1
ATOM 5363 O O . HIS B 1 202 ? 5.18 -9.203 -6.902 1 92.31 202 HIS B O 1
ATOM 5369 N N . PHE B 1 203 ? 6.254 -7.406 -6.367 1 81.69 203 PHE B N 1
ATOM 5370 C CA . PHE B 1 203 ? 5.484 -6.629 -7.328 1 81.69 203 PHE B CA 1
ATOM 5371 C C . PHE B 1 203 ? 5.773 -7.094 -8.75 1 81.69 203 PHE B C 1
ATOM 5373 O O . PHE B 1 203 ? 5.012 -6.793 -9.672 1 81.69 203 PHE B O 1
ATOM 5380 N N . ILE B 1 204 ? 6.793 -7.855 -8.953 1 78.56 204 ILE B N 1
ATOM 5381 C CA . ILE B 1 204 ? 7.082 -8.391 -10.281 1 78.56 204 ILE B CA 1
ATOM 5382 C C . ILE B 1 204 ? 6.211 -9.617 -10.547 1 78.56 204 ILE B C 1
ATOM 5384 O O . ILE B 1 204 ? 5.824 -9.875 -11.688 1 78.56 204 ILE B O 1
ATOM 5388 N N . THR B 1 205 ? 5.902 -10.336 -9.469 1 80.06 205 THR B N 1
ATOM 5389 C CA . THR B 1 205 ? 5.176 -11.586 -9.641 1 80.06 205 THR B CA 1
ATOM 5390 C C . THR B 1 205 ? 3.723 -11.438 -9.211 1 80.06 205 THR B C 1
ATOM 5392 O O . THR B 1 205 ? 2.961 -12.406 -9.219 1 80.06 205 THR B O 1
ATOM 5395 N N . GLU B 1 206 ? 3.398 -10.25 -8.805 1 84.88 206 GLU B N 1
ATOM 5396 C CA . GLU B 1 206 ? 2.043 -9.852 -8.43 1 84.88 206 GLU B CA 1
ATOM 5397 C C . GLU B 1 206 ? 1.693 -8.477 -8.992 1 84.88 206 GLU B C 1
ATOM 5399 O O . GLU B 1 206 ? 2.549 -7.594 -9.062 1 84.88 206 GLU B O 1
ATOM 5404 N N . PRO B 1 207 ? 0.432 -8.445 -9.398 1 89.31 207 PRO B N 1
ATOM 5405 C CA . PRO B 1 207 ? 0.054 -7.129 -9.914 1 89.31 207 PRO B CA 1
ATOM 5406 C C . PRO B 1 207 ? 0.213 -6.016 -8.883 1 89.31 207 PRO B C 1
ATOM 5408 O O . PRO B 1 207 ? -0.023 -6.238 -7.691 1 89.31 207 PRO B O 1
ATOM 5411 N N . SER B 1 208 ? 0.522 -4.828 -9.422 1 92.06 208 SER B N 1
ATOM 5412 C CA . SER B 1 208 ? 0.658 -3.645 -8.586 1 92.06 208 SER B CA 1
ATOM 5413 C C . SER B 1 208 ? -0.679 -3.246 -7.973 1 92.06 208 SER B C 1
ATOM 5415 O O . SER B 1 208 ? -1.669 -3.074 -8.688 1 92.06 208 SER B O 1
ATOM 5417 N N . ARG B 1 209 ? -0.668 -3.16 -6.688 1 92.31 209 ARG B N 1
ATOM 5418 C CA . ARG B 1 209 ? -1.872 -2.773 -5.961 1 92.31 209 ARG B CA 1
ATOM 5419 C C . ARG B 1 209 ? -1.519 -2.111 -4.633 1 92.31 209 ARG B C 1
ATOM 5421 O O . ARG B 1 209 ? -0.4 -2.258 -4.137 1 92.31 209 ARG B O 1
ATOM 5428 N N . PRO B 1 210 ? -2.453 -1.384 -4.094 1 94.31 210 PRO B N 1
ATOM 5429 C CA . PRO B 1 210 ? -2.158 -0.751 -2.807 1 94.31 210 PRO B CA 1
ATOM 5430 C C . PRO B 1 210 ? -2.115 -1.751 -1.652 1 94.31 210 PRO B C 1
ATOM 5432 O O . PRO B 1 210 ? -2.934 -2.674 -1.601 1 94.31 210 PRO B O 1
ATOM 5435 N N . LEU B 1 211 ? -1.156 -1.538 -0.795 1 94 211 LEU B N 1
ATOM 5436 C CA . LEU B 1 211 ? -1.007 -2.322 0.426 1 94 211 LEU B CA 1
ATOM 5437 C C . LEU B 1 211 ? -0.699 -1.421 1.617 1 94 211 LEU B C 1
ATOM 5439 O O . LEU B 1 211 ? -0.031 -0.395 1.469 1 94 211 LEU B O 1
ATOM 5443 N N . SER B 1 212 ? -1.236 -1.771 2.756 1 93.81 212 SER B N 1
ATOM 5444 C CA . SER B 1 212 ? -0.952 -0.998 3.961 1 93.81 212 SER B CA 1
ATOM 5445 C C . SER B 1 212 ? 0.473 -1.236 4.445 1 93.81 212 SER B C 1
ATOM 5447 O O . SER B 1 212 ? 1.116 -2.209 4.047 1 93.81 212 SER B O 1
ATOM 5449 N N . PRO B 1 213 ? 0.979 -0.373 5.273 1 93.12 213 PRO B N 1
ATOM 5450 C CA . PRO B 1 213 ? 2.381 -0.464 5.688 1 93.12 213 PRO B CA 1
ATOM 5451 C C . PRO B 1 213 ? 2.68 -1.731 6.488 1 93.12 213 PRO B C 1
ATOM 5453 O O . PRO B 1 213 ? 3.84 -2.133 6.605 1 93.12 213 PRO B O 1
ATOM 5456 N N . ASP B 1 214 ? 1.676 -2.35 7.039 1 95.06 214 ASP B N 1
ATOM 5457 C CA . ASP B 1 214 ? 1.881 -3.549 7.848 1 95.06 214 ASP B CA 1
ATOM 5458 C C . ASP B 1 214 ? 1.979 -4.793 6.965 1 95.06 214 ASP B C 1
ATOM 5460 O O . ASP B 1 214 ? 2.104 -5.91 7.469 1 95.06 214 ASP B O 1
ATOM 5464 N N . VAL B 1 215 ? 1.936 -4.629 5.68 1 95.19 215 VAL B N 1
ATOM 5465 C CA . VAL B 1 215 ? 2.129 -5.719 4.734 1 95.19 215 VAL B CA 1
ATOM 5466 C C . VAL B 1 215 ? 3.51 -5.609 4.09 1 95.19 215 VAL B C 1
ATOM 5468 O O . VAL B 1 215 ? 3.807 -4.621 3.408 1 95.19 215 VAL B O 1
ATOM 5471 N N . VAL B 1 216 ? 4.324 -6.578 4.293 1 95.81 216 VAL B N 1
ATOM 5472 C CA . VAL B 1 216 ? 5.691 -6.578 3.783 1 95.81 216 VAL B CA 1
ATOM 5473 C C . VAL B 1 216 ? 5.879 -7.734 2.803 1 95.81 216 VAL B C 1
ATOM 5475 O O . VAL B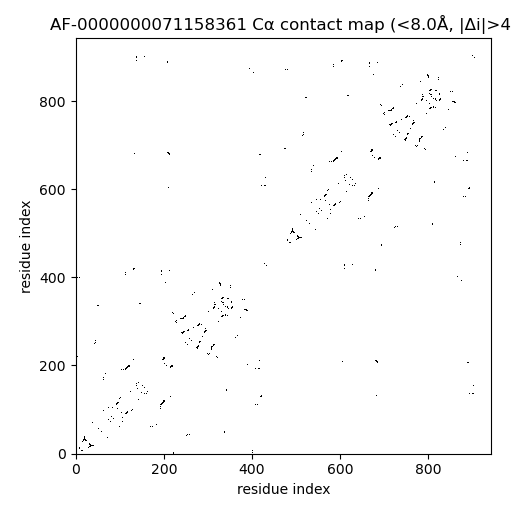 1 216 ? 5.641 -8.891 3.15 1 95.81 216 VAL B O 1
ATOM 5478 N N . GLN B 1 217 ? 6.273 -7.391 1.637 1 95.44 217 GLN B N 1
ATOM 5479 C CA . GLN B 1 217 ? 6.461 -8.406 0.604 1 95.44 217 GLN B CA 1
ATOM 5480 C C . GLN B 1 217 ? 7.852 -9.023 0.685 1 95.44 217 GLN B C 1
ATOM 5482 O O . GLN B 1 217 ? 8.859 -8.328 0.524 1 95.44 217 GLN B O 1
ATOM 5487 N N . ILE B 1 218 ? 7.91 -10.336 0.836 1 96.62 218 ILE B N 1
ATOM 5488 C CA . ILE B 1 218 ? 9.195 -10.992 1.029 1 96.62 218 ILE B CA 1
ATOM 5489 C C . ILE B 1 218 ? 9.367 -12.109 0.003 1 96.62 218 ILE B C 1
ATOM 5491 O O . ILE B 1 218 ? 9.945 -13.156 0.305 1 96.62 218 ILE B O 1
ATOM 5495 N N . GLY B 1 219 ? 8.742 -11.883 -1.17 1 95.75 219 GLY B N 1
ATOM 5496 C CA . GLY B 1 219 ? 8.93 -12.859 -2.232 1 95.75 219 GLY B CA 1
ATOM 5497 C C . GLY B 1 219 ? 10.383 -13.227 -2.457 1 95.75 219 GLY B C 1
ATOM 5498 O O . GLY B 1 219 ? 11.25 -12.352 -2.537 1 95.75 219 GLY B O 1
ATOM 5499 N N . GLY B 1 220 ? 10.688 -14.617 -2.506 1 95.44 220 GLY B N 1
ATOM 5500 C CA . GLY B 1 220 ? 12.047 -15.086 -2.744 1 95.44 220 GLY B CA 1
ATOM 5501 C C . GLY B 1 220 ? 12.805 -15.383 -1.465 1 95.44 220 GLY B C 1
ATOM 5502 O O . GLY B 1 220 ? 14 -15.688 -1.503 1 95.44 220 GLY B O 1
ATOM 5503 N N . ILE B 1 221 ? 12.109 -15.32 -0.36 1 96.31 221 ILE B N 1
ATOM 5504 C CA . ILE B 1 221 ? 12.758 -15.531 0.931 1 96.31 221 ILE B CA 1
ATOM 5505 C C . ILE B 1 221 ? 13.359 -16.938 0.986 1 96.31 221 ILE B C 1
ATOM 5507 O O . ILE B 1 221 ? 14.359 -17.172 1.671 1 96.31 221 ILE B O 1
ATOM 5511 N N . HIS B 1 222 ? 12.859 -17.875 0.193 1 94.31 222 HIS B N 1
ATOM 5512 C CA . HIS B 1 222 ? 13.32 -19.266 0.228 1 94.31 222 HIS B CA 1
ATOM 5513 C C . HIS B 1 222 ? 14.547 -19.453 -0.657 1 94.31 222 HIS B C 1
ATOM 5515 O O . HIS B 1 222 ? 15.172 -20.516 -0.636 1 94.31 222 HIS B O 1
ATOM 5521 N N . LEU B 1 223 ? 14.883 -18.438 -1.434 1 95.25 223 LEU B N 1
ATOM 5522 C CA . LEU B 1 223 ? 16 -18.578 -2.359 1 95.25 223 LEU B CA 1
ATOM 5523 C C . LEU B 1 223 ? 17.328 -18.672 -1.603 1 95.25 223 LEU B C 1
ATOM 5525 O O . LEU B 1 223 ? 17.797 -17.688 -1.043 1 95.25 223 LEU B O 1
ATOM 5529 N N . ALA B 1 224 ? 17.859 -19.812 -1.577 1 87.12 224 ALA B N 1
ATOM 5530 C CA . ALA B 1 224 ? 19.156 -20.094 -0.931 1 87.12 224 ALA B CA 1
ATOM 5531 C C . ALA B 1 224 ? 20.312 -19.891 -1.906 1 87.12 224 ALA B C 1
ATOM 5533 O O . ALA B 1 224 ? 20.094 -19.766 -3.115 1 87.12 224 ALA B O 1
ATOM 5534 N N . GLN B 1 225 ? 21.453 -19.797 -1.354 1 90.94 225 GLN B N 1
ATOM 5535 C CA . GLN B 1 225 ? 22.641 -19.766 -2.201 1 90.94 225 GLN B CA 1
ATOM 5536 C C . GLN B 1 225 ? 22.781 -21.062 -2.998 1 90.94 225 GLN B C 1
ATOM 5538 O O . GLN B 1 225 ? 22.531 -22.141 -2.477 1 90.94 225 GLN B O 1
ATOM 5543 N N . PRO B 1 226 ? 23.141 -20.844 -4.23 1 91.19 226 PRO B N 1
ATOM 5544 C CA . PRO B 1 226 ? 23.266 -22.047 -5.066 1 91.19 226 PRO B CA 1
ATOM 5545 C C . PRO B 1 226 ? 24.375 -22.984 -4.586 1 91.19 226 PRO B C 1
ATOM 5547 O O . PRO B 1 226 ? 25.391 -22.531 -4.059 1 91.19 226 PRO B O 1
ATOM 5550 N N . GLY B 1 227 ? 24.125 -24.234 -4.738 1 90.62 227 GLY B N 1
ATOM 5551 C CA . GLY B 1 227 ? 25.125 -25.266 -4.445 1 90.62 227 GLY B CA 1
ATOM 5552 C C . GLY B 1 227 ? 25.594 -26.016 -5.68 1 90.62 227 GLY B C 1
ATOM 5553 O O . GLY B 1 227 ? 25.125 -25.734 -6.789 1 90.62 227 GLY B O 1
ATOM 5554 N N . PRO B 1 228 ? 26.562 -26.922 -5.406 1 93.19 228 PRO B N 1
ATOM 5555 C CA . PRO B 1 228 ? 27.047 -27.719 -6.539 1 93.19 228 PRO B CA 1
ATOM 5556 C C . PRO B 1 228 ? 26.016 -28.75 -7.02 1 93.19 228 PRO B C 1
ATOM 5558 O O . PRO B 1 228 ? 25.312 -29.344 -6.203 1 93.19 228 PRO B O 1
ATOM 5561 N N . LEU B 1 229 ? 26 -28.953 -8.375 1 95.94 229 LEU B N 1
ATOM 5562 C CA . LEU B 1 229 ? 25.141 -29.969 -8.953 1 95.94 229 LEU B CA 1
ATOM 5563 C C . LEU B 1 229 ? 25.781 -31.359 -8.836 1 95.94 229 LEU B C 1
ATOM 5565 O O . LEU B 1 229 ? 27 -31.5 -9 1 95.94 229 LEU B O 1
ATOM 5569 N N . PRO B 1 230 ? 24.922 -32.344 -8.586 1 96.31 230 PRO B N 1
ATOM 5570 C CA . PRO B 1 230 ? 25.484 -33.719 -8.672 1 96.31 230 PRO B CA 1
ATOM 5571 C C . PRO B 1 230 ? 26.188 -33.969 -10 1 96.31 230 PRO B C 1
ATOM 5573 O O . PRO B 1 230 ? 25.734 -33.531 -11.047 1 96.31 230 PRO B O 1
ATOM 5576 N N . LYS B 1 231 ? 27.219 -34.781 -9.938 1 96.19 231 LYS B N 1
ATOM 5577 C CA . LYS B 1 231 ? 28.109 -34.969 -11.07 1 96.19 231 LYS B CA 1
ATOM 5578 C C . LYS B 1 231 ? 27.359 -35.5 -12.281 1 96.19 231 LYS B C 1
ATOM 5580 O O . LYS B 1 231 ? 27.594 -35.062 -13.414 1 96.19 231 LYS B O 1
ATOM 5585 N N . ASP B 1 232 ? 26.531 -36.438 -12.109 1 95.94 232 ASP B N 1
ATOM 5586 C CA . ASP B 1 232 ? 25.812 -37.062 -13.211 1 95.94 232 ASP B CA 1
ATOM 5587 C C . ASP B 1 232 ? 24.891 -36.062 -13.922 1 95.94 232 ASP B C 1
ATOM 5589 O O . ASP B 1 232 ? 24.812 -36.062 -15.148 1 95.94 232 ASP B O 1
ATOM 5593 N N . ILE B 1 233 ? 24.234 -35.25 -13.133 1 97.31 233 ILE B N 1
ATOM 5594 C CA . ILE B 1 233 ? 23.359 -34.25 -13.703 1 97.31 233 ILE B CA 1
ATOM 5595 C C . ILE B 1 233 ? 24.172 -33.188 -14.445 1 97.31 233 ILE B C 1
ATOM 5597 O O . ILE B 1 233 ? 23.844 -32.812 -15.57 1 97.31 233 ILE B O 1
ATOM 5601 N N . LEU B 1 234 ? 25.266 -32.781 -13.805 1 97.12 234 LEU B N 1
ATOM 5602 C CA . LEU B 1 234 ? 26.125 -31.766 -14.391 1 97.12 234 LEU B CA 1
ATOM 5603 C C . LEU B 1 234 ? 26.672 -32.219 -15.734 1 97.12 234 LEU B C 1
ATOM 5605 O O . LEU B 1 234 ? 26.656 -31.453 -16.703 1 97.12 234 LEU B O 1
ATOM 5609 N N . GLU B 1 235 ? 27.125 -33.469 -15.797 1 96.88 235 GLU B N 1
ATOM 5610 C CA . GLU B 1 235 ? 27.656 -34 -17.047 1 96.88 235 GLU B CA 1
ATOM 5611 C C . GLU B 1 235 ? 26.594 -34.031 -18.125 1 96.88 235 GLU B C 1
ATOM 5613 O O . GLU B 1 235 ? 26.875 -33.75 -19.297 1 96.88 235 GLU B O 1
ATOM 5618 N N . PHE B 1 236 ? 25.453 -34.375 -17.703 1 97.5 236 PHE B N 1
ATOM 5619 C CA . PHE B 1 236 ? 24.344 -34.469 -18.641 1 97.5 236 PHE B CA 1
ATOM 5620 C C . PHE B 1 236 ? 23.984 -33.094 -19.219 1 97.5 236 PHE B C 1
ATOM 5622 O O . PHE B 1 236 ? 23.766 -32.969 -20.422 1 97.5 236 PHE B O 1
ATOM 5629 N N . ILE B 1 237 ? 23.969 -32.031 -18.406 1 97.06 237 ILE B N 1
ATOM 5630 C CA . ILE B 1 237 ? 23.438 -30.75 -18.875 1 97.06 237 ILE B CA 1
ATOM 5631 C C . ILE B 1 237 ? 24.578 -29.875 -19.406 1 97.06 237 ILE B C 1
ATOM 5633 O O . ILE B 1 237 ? 24.344 -28.953 -20.188 1 97.06 237 ILE B O 1
ATOM 5637 N N . ASP B 1 238 ? 25.812 -30.172 -19.031 1 95.62 238 ASP B N 1
ATOM 5638 C CA . ASP B 1 238 ? 26.969 -29.469 -19.609 1 95.62 238 ASP B CA 1
ATOM 5639 C C . ASP B 1 238 ? 27.125 -29.812 -21.078 1 95.62 238 ASP B C 1
ATOM 5641 O O . ASP B 1 238 ? 27.562 -28.984 -21.875 1 95.62 238 ASP B O 1
ATOM 5645 N N . ASP B 1 239 ? 26.828 -31.031 -21.266 1 91.44 239 ASP B N 1
ATOM 5646 C CA . ASP B 1 239 ? 26.906 -31.531 -22.641 1 91.44 239 ASP B CA 1
ATOM 5647 C C . ASP B 1 239 ? 25.578 -31.359 -23.375 1 91.44 239 ASP B C 1
ATOM 5649 O O . ASP B 1 239 ? 24.984 -32.344 -23.828 1 91.44 239 ASP B O 1
ATOM 5653 N N . ALA B 1 240 ? 25.125 -30.141 -23.5 1 95.94 240 ALA B N 1
ATOM 5654 C CA . ALA B 1 240 ? 23.844 -29.844 -24.156 1 95.94 240 ALA B CA 1
ATOM 5655 C C . ALA B 1 240 ? 23.969 -28.625 -25.062 1 95.94 240 ALA B C 1
ATOM 5657 O O . ALA B 1 240 ? 23.516 -27.531 -24.719 1 95.94 240 ALA B O 1
ATOM 5658 N N . PRO B 1 241 ? 24.516 -28.781 -26.25 1 94.44 241 PRO B N 1
ATOM 5659 C CA . PRO B 1 241 ? 24.781 -27.656 -27.141 1 94.44 241 PRO B CA 1
ATOM 5660 C C . PRO B 1 241 ? 23.516 -26.875 -27.5 1 94.44 241 PRO B C 1
ATOM 5662 O O . PRO B 1 241 ? 23.594 -25.688 -27.797 1 94.44 241 PRO B O 1
ATOM 5665 N N . HIS B 1 242 ? 22.406 -27.594 -27.469 1 96.75 242 HIS B N 1
ATOM 5666 C CA . HIS B 1 242 ? 21.172 -26.906 -27.812 1 96.75 242 HIS B CA 1
ATOM 5667 C C . HIS B 1 242 ? 20.406 -26.469 -26.578 1 96.75 242 HIS B C 1
ATOM 5669 O O . HIS B 1 242 ? 19.281 -25.984 -26.672 1 96.75 242 HIS B O 1
ATOM 5675 N N . GLY B 1 243 ? 20.984 -26.75 -25.422 1 97.69 243 GLY B N 1
ATOM 5676 C CA . GLY B 1 243 ? 20.406 -26.266 -24.172 1 97.69 243 GLY B CA 1
ATOM 5677 C C . GLY B 1 243 ? 19.656 -27.344 -23.406 1 97.69 243 GLY B C 1
ATOM 5678 O O . GLY B 1 243 ? 19.656 -28.516 -23.812 1 97.69 243 GLY B O 1
ATOM 5679 N N . VAL B 1 244 ? 19.062 -26.906 -22.297 1 98.62 244 VAL B N 1
ATOM 5680 C CA . VAL B 1 244 ? 18.438 -27.828 -21.359 1 98.62 244 VAL B CA 1
ATOM 5681 C C . VAL B 1 244 ? 17.016 -27.375 -21.047 1 98.62 244 VAL B C 1
ATOM 5683 O O . VAL B 1 244 ? 16.766 -26.172 -20.938 1 98.62 244 VAL B O 1
ATOM 5686 N N . ILE B 1 245 ? 16.125 -28.328 -20.953 1 98.75 245 ILE B N 1
ATOM 5687 C CA . ILE B 1 245 ? 14.758 -28.125 -20.484 1 98.75 245 ILE B CA 1
ATOM 5688 C C . ILE B 1 245 ? 14.539 -28.875 -19.188 1 98.75 245 ILE B C 1
ATOM 5690 O O . ILE B 1 245 ? 14.906 -30.047 -19.062 1 98.75 245 ILE B O 1
ATOM 5694 N N . TYR B 1 246 ? 14.031 -28.203 -18.172 1 98.75 246 TYR B N 1
ATOM 5695 C CA . TYR B 1 246 ? 13.688 -28.828 -16.906 1 98.75 246 TYR B CA 1
ATOM 5696 C C . TYR B 1 246 ? 12.172 -28.922 -16.734 1 98.75 246 TYR B C 1
ATOM 5698 O O . TYR B 1 246 ? 11.477 -27.906 -16.797 1 98.75 246 TYR B O 1
ATOM 5706 N N . PHE B 1 247 ? 11.68 -30.156 -16.547 1 98.31 247 PHE B N 1
ATOM 5707 C CA . PHE B 1 247 ? 10.242 -30.391 -16.469 1 98.31 247 PHE B CA 1
ATOM 5708 C C . PHE B 1 247 ? 9.867 -30.969 -15.102 1 98.31 247 PHE B C 1
ATOM 5710 O O . PHE B 1 247 ? 10.297 -32.062 -14.75 1 98.31 247 PHE B O 1
ATOM 5717 N N . THR B 1 248 ? 9.031 -30.188 -14.359 1 96.56 248 THR B N 1
ATOM 5718 C CA . THR B 1 248 ? 8.484 -30.688 -13.102 1 96.56 248 THR B CA 1
ATOM 5719 C C . THR B 1 248 ? 7.113 -30.078 -12.828 1 96.56 248 THR B C 1
ATOM 5721 O O . THR B 1 248 ? 6.848 -28.938 -13.211 1 96.56 248 THR B O 1
ATOM 5724 N N . LEU B 1 249 ? 6.273 -30.828 -12.242 1 91.38 249 LEU B N 1
ATOM 5725 C CA . LEU B 1 249 ? 4.984 -30.312 -11.805 1 91.38 249 LEU B CA 1
ATOM 5726 C C . LEU B 1 249 ? 4.918 -30.219 -10.281 1 91.38 249 LEU B C 1
ATOM 5728 O O . LEU B 1 249 ? 3.867 -30.453 -9.688 1 91.38 249 LEU B O 1
ATOM 5732 N N . GLY B 1 250 ? 6.109 -30 -9.688 1 85.06 250 GLY B N 1
ATOM 5733 C CA . GLY B 1 250 ? 6.191 -29.703 -8.266 1 85.06 250 GLY B CA 1
ATOM 5734 C C . GLY B 1 250 ? 6.16 -30.953 -7.398 1 85.06 250 GLY B C 1
ATOM 5735 O O . GLY B 1 250 ? 6.273 -32.062 -7.902 1 85.06 250 GLY B O 1
ATOM 5736 N N . SER B 1 251 ? 6.043 -30.75 -6.082 1 76.12 251 SER B N 1
ATOM 5737 C CA . SER B 1 251 ? 6.078 -31.844 -5.113 1 76.12 251 SER B CA 1
ATOM 5738 C C . SER B 1 251 ? 4.68 -32.375 -4.848 1 76.12 251 SER B C 1
ATOM 5740 O O . SER B 1 251 ? 4.531 -33.5 -4.34 1 76.12 251 SER B O 1
ATOM 5742 N N . VAL B 1 252 ? 3.76 -31.625 -5.254 1 74.5 252 VAL B N 1
ATOM 5743 C CA . VAL B 1 252 ? 2.4 -31.984 -4.863 1 74.5 252 VAL B CA 1
ATOM 5744 C C . VAL B 1 252 ? 1.836 -33 -5.84 1 74.5 252 VAL B C 1
ATOM 5746 O O . VAL B 1 252 ? 1.161 -33.969 -5.43 1 74.5 252 VAL B O 1
ATOM 5749 N N . VAL B 1 253 ? 2.246 -32.906 -7.07 1 80.19 253 VAL B N 1
ATOM 5750 C CA . VAL B 1 253 ? 1.703 -33.781 -8.109 1 80.19 253 VAL B CA 1
ATOM 5751 C C . VAL B 1 253 ? 2.688 -34.906 -8.398 1 80.19 253 VAL B C 1
ATOM 5753 O O . VAL B 1 253 ? 3.879 -34.688 -8.602 1 80.19 253 VAL B O 1
ATOM 5756 N N . LEU B 1 254 ? 2.15 -36.094 -8.359 1 83.94 254 LEU B N 1
ATOM 5757 C CA . LEU B 1 254 ? 2.914 -37.219 -8.844 1 83.94 254 LEU B CA 1
ATOM 5758 C C . LEU B 1 254 ? 2.877 -37.312 -10.367 1 83.94 254 LEU B C 1
ATOM 5760 O O . LEU B 1 254 ? 1.826 -37.562 -10.953 1 83.94 254 LEU B O 1
ATOM 5764 N N . MET B 1 255 ? 4 -37.156 -10.914 1 87.94 255 MET B N 1
ATOM 5765 C CA . MET B 1 255 ? 4.074 -37.094 -12.375 1 87.94 255 MET B CA 1
ATOM 5766 C C . MET B 1 255 ? 3.691 -38.438 -12.984 1 87.94 255 MET B C 1
ATOM 5768 O O . MET B 1 255 ? 3.08 -38.5 -14.055 1 87.94 255 MET B O 1
ATOM 5772 N N . SER B 1 256 ? 4.02 -39.469 -12.273 1 87.38 256 SER B N 1
ATOM 5773 C CA . SER B 1 256 ? 3.742 -40.812 -12.773 1 87.38 256 SER B CA 1
ATOM 5774 C C . SER B 1 256 ? 2.246 -41.094 -12.766 1 87.38 256 SER B C 1
ATOM 5776 O O . SER B 1 256 ? 1.793 -42.062 -13.383 1 87.38 256 SER B O 1
ATOM 5778 N N . SER B 1 257 ? 1.527 -40.25 -12 1 86.62 257 SER B N 1
ATOM 5779 C CA . SER B 1 257 ? 0.086 -40.469 -11.906 1 86.62 257 SER B CA 1
ATOM 5780 C C . SER B 1 257 ? -0.648 -39.812 -13.07 1 86.62 257 SER B C 1
ATOM 5782 O O . SER B 1 257 ? -1.859 -39.969 -13.219 1 86.62 257 SER B O 1
ATOM 5784 N N . LEU B 1 258 ? 0.082 -39.125 -13.922 1 89.44 258 LEU B N 1
ATOM 5785 C CA . LEU B 1 258 ? -0.547 -38.531 -15.102 1 89.44 258 LEU B CA 1
ATOM 5786 C C . LEU B 1 258 ? -1.047 -39.625 -16.047 1 89.44 258 LEU B C 1
ATOM 5788 O O . LEU B 1 258 ? -0.427 -40.688 -16.172 1 89.44 258 LEU B O 1
ATOM 5792 N N . PRO B 1 259 ? -2.137 -39.312 -16.703 1 89.44 259 PRO B N 1
ATOM 5793 C CA . PRO B 1 259 ? -2.617 -40.281 -17.688 1 89.44 259 PRO B CA 1
ATOM 5794 C C . PRO B 1 259 ? -1.585 -40.594 -18.766 1 89.44 259 PRO B C 1
ATOM 5796 O O . PRO B 1 259 ? -0.865 -39.688 -19.219 1 89.44 259 PRO B O 1
ATOM 5799 N N . GLU B 1 260 ? -1.607 -41.812 -19.234 1 91.75 260 GLU B N 1
ATOM 5800 C CA . GLU B 1 260 ? -0.613 -42.25 -20.203 1 91.75 260 GLU B CA 1
ATOM 5801 C C . GLU B 1 260 ? -0.705 -41.469 -21.5 1 91.75 260 GLU B C 1
ATOM 5803 O O . GLU B 1 260 ? 0.31 -41.219 -22.156 1 91.75 260 GLU B O 1
ATOM 5808 N N . ASP B 1 261 ? -1.891 -41.062 -21.859 1 92.81 261 ASP B N 1
ATOM 5809 C CA . ASP B 1 261 ? -2.057 -40.281 -23.078 1 92.81 261 ASP B CA 1
ATOM 5810 C C . ASP B 1 261 ? -1.338 -38.938 -22.969 1 92.81 261 ASP B C 1
ATOM 5812 O O . ASP B 1 261 ? -0.809 -38.406 -23.953 1 92.81 261 ASP B O 1
ATOM 5816 N N . VAL B 1 262 ? -1.305 -38.406 -21.75 1 93.31 262 VAL B N 1
ATOM 5817 C CA . VAL B 1 262 ? -0.606 -37.125 -21.531 1 93.31 262 VAL B CA 1
ATOM 5818 C C . VAL B 1 262 ? 0.901 -37.375 -21.5 1 93.31 262 VAL B C 1
ATOM 5820 O O . VAL B 1 262 ? 1.666 -36.656 -22.125 1 93.31 262 VAL B O 1
ATOM 5823 N N . LEU B 1 263 ? 1.32 -38.406 -20.812 1 94.62 263 LEU B N 1
ATOM 5824 C CA . LEU B 1 263 ? 2.736 -38.75 -20.703 1 94.62 263 LEU B CA 1
ATOM 5825 C C . LEU B 1 263 ? 3.334 -39.031 -22.078 1 94.62 263 LEU B C 1
ATOM 5827 O O . LEU B 1 263 ? 4.457 -38.594 -22.375 1 94.62 263 LEU B O 1
ATOM 5831 N N . SER B 1 264 ? 2.584 -39.719 -22.875 1 95.44 264 SER B N 1
ATOM 5832 C CA . SER B 1 264 ? 3.062 -40.062 -24.219 1 95.44 264 SER B CA 1
ATOM 5833 C C . SER B 1 264 ? 3.279 -38.812 -25.062 1 95.44 264 SER B C 1
ATOM 5835 O O . SER B 1 264 ? 4.199 -38.781 -25.875 1 95.44 264 SER B O 1
ATOM 5837 N N . VAL B 1 265 ? 2.4 -37.812 -24.859 1 96.75 265 VAL B N 1
ATOM 5838 C CA . VAL B 1 265 ? 2.541 -36.562 -25.578 1 96.75 265 VAL B CA 1
ATOM 5839 C C . VAL B 1 265 ? 3.887 -35.938 -25.25 1 96.75 265 VAL B C 1
ATOM 5841 O O . VAL B 1 265 ? 4.609 -35.5 -26.156 1 96.75 265 VAL B O 1
ATOM 5844 N N . PHE B 1 266 ? 4.238 -35.875 -24.016 1 97.38 266 PHE B N 1
ATOM 5845 C CA . PHE B 1 266 ? 5.496 -35.281 -23.578 1 97.38 266 PHE B CA 1
ATOM 5846 C C . PHE B 1 266 ? 6.684 -36.094 -24.078 1 97.38 266 PHE B C 1
ATOM 5848 O O . PHE B 1 266 ? 7.652 -35.531 -24.594 1 97.38 266 PHE B O 1
ATOM 5855 N N . ARG B 1 267 ? 6.59 -37.406 -24 1 97.25 267 ARG B N 1
ATOM 5856 C CA . ARG B 1 267 ? 7.672 -38.281 -24.453 1 97.25 267 ARG B CA 1
ATOM 5857 C C . ARG B 1 267 ? 7.934 -38.062 -25.953 1 97.25 267 ARG B C 1
ATOM 5859 O O . ARG B 1 267 ? 9.086 -37.938 -26.375 1 97.25 267 ARG B O 1
ATOM 5866 N N . GLU B 1 268 ? 6.879 -38.094 -26.656 1 97.06 268 GLU B N 1
ATOM 5867 C CA . GLU B 1 268 ? 7 -37.938 -28.094 1 97.06 268 GLU B CA 1
ATOM 5868 C C . GLU B 1 268 ? 7.566 -36.562 -28.453 1 97.06 268 GLU B C 1
ATOM 5870 O O . GLU B 1 268 ? 8.422 -36.438 -29.328 1 97.06 268 GLU B O 1
ATOM 5875 N N . CYS B 1 269 ? 7.043 -35.594 -27.812 1 97.94 269 CYS B N 1
ATOM 5876 C CA . CYS B 1 269 ? 7.504 -34.25 -28.062 1 97.94 269 CYS B CA 1
ATOM 5877 C C . CYS B 1 269 ? 8.984 -34.094 -27.734 1 97.94 269 CYS B C 1
ATOM 5879 O O . CYS B 1 269 ? 9.758 -33.594 -28.547 1 97.94 269 CYS B O 1
ATOM 5881 N N . PHE B 1 270 ? 9.445 -34.625 -26.594 1 98.12 270 PHE B N 1
ATOM 5882 C CA . PHE B 1 270 ? 10.82 -34.469 -26.141 1 98.12 270 PHE B CA 1
ATOM 5883 C C . PHE B 1 270 ? 11.781 -35.281 -27.016 1 98.12 270 PHE B C 1
ATOM 5885 O O . PHE B 1 270 ? 12.945 -34.906 -27.156 1 98.12 270 PHE B O 1
ATOM 5892 N N . SER B 1 271 ? 11.266 -36.281 -27.609 1 97.25 271 SER B N 1
ATOM 5893 C CA . SER B 1 271 ? 12.102 -37.094 -28.484 1 97.25 271 SER B CA 1
ATOM 5894 C C . SER B 1 271 ? 12.406 -36.344 -29.781 1 97.25 271 SER B C 1
ATOM 5896 O O . SER B 1 271 ? 13.336 -36.719 -30.516 1 97.25 271 SER B O 1
ATOM 5898 N N . GLN B 1 272 ? 11.695 -35.312 -30.047 1 97 272 GLN B N 1
ATOM 5899 C CA . GLN B 1 272 ? 11.812 -34.625 -31.328 1 97 272 GLN B CA 1
ATOM 5900 C C . GLN B 1 272 ? 12.617 -33.344 -31.188 1 97 272 GLN B C 1
ATOM 5902 O O . GLN B 1 272 ? 12.844 -32.656 -32.188 1 97 272 GLN B O 1
ATOM 5907 N N . ILE B 1 273 ? 13.039 -33.031 -30.047 1 97.38 273 ILE B N 1
ATOM 5908 C CA . ILE B 1 273 ? 13.789 -31.781 -29.875 1 97.38 273 ILE B CA 1
ATOM 5909 C C . ILE B 1 273 ? 15.242 -32.094 -29.547 1 97.38 273 ILE B C 1
ATOM 5911 O O . ILE B 1 273 ? 15.547 -33.156 -28.984 1 97.38 273 ILE B O 1
ATOM 5915 N N . PRO B 1 274 ? 16.125 -31.203 -29.922 1 97.06 274 PRO B N 1
ATOM 5916 C CA . PRO B 1 274 ? 17.547 -31.453 -29.719 1 97.06 274 PRO B CA 1
ATOM 5917 C C . PRO B 1 274 ? 18 -31.156 -28.297 1 97.06 274 PRO B C 1
ATOM 5919 O O . PRO B 1 274 ? 19.094 -31.547 -27.891 1 97.06 274 PRO B O 1
ATOM 5922 N N . GLN B 1 275 ? 17.188 -30.469 -27.516 1 98.06 275 GLN B N 1
ATOM 5923 C CA . GLN B 1 275 ? 17.531 -30.125 -26.141 1 98.06 275 GLN B CA 1
ATOM 5924 C C . GLN B 1 275 ? 17.578 -31.359 -25.266 1 98.06 275 GLN B C 1
ATOM 5926 O O . GLN B 1 275 ? 16.859 -32.344 -25.5 1 98.06 275 GLN B O 1
ATOM 5931 N N . LYS B 1 276 ? 18.406 -31.312 -24.281 1 98.38 276 LYS B N 1
ATOM 5932 C CA . LYS B 1 276 ? 18.344 -32.312 -23.203 1 98.38 276 LYS B CA 1
ATOM 5933 C C . LYS B 1 276 ? 17.25 -31.953 -22.188 1 98.38 276 LYS B C 1
ATOM 5935 O O . LYS B 1 276 ? 17.047 -30.781 -21.891 1 98.38 276 LYS B O 1
ATOM 5940 N N . VAL B 1 277 ? 16.594 -33 -21.719 1 98.56 277 VAL B N 1
ATOM 5941 C CA . VAL B 1 277 ? 15.445 -32.75 -20.859 1 98.56 277 VAL B CA 1
ATOM 5942 C C . VAL B 1 277 ? 15.656 -33.438 -19.516 1 98.56 277 VAL B C 1
ATOM 5944 O O . VAL B 1 277 ? 15.945 -34.656 -19.453 1 98.56 277 VAL B O 1
ATOM 5947 N N . LEU B 1 278 ? 15.617 -32.656 -18.453 1 98.5 278 LEU B N 1
ATOM 5948 C CA . LEU B 1 278 ? 15.484 -33.219 -17.109 1 98.5 278 LEU B CA 1
ATOM 5949 C C . LEU B 1 278 ? 14.023 -33.312 -16.703 1 98.5 278 LEU B C 1
ATOM 5951 O O . LEU B 1 278 ? 13.336 -32.281 -16.594 1 98.5 278 LEU B O 1
ATOM 5955 N N . TRP B 1 279 ? 13.547 -34.531 -16.484 1 98 279 TRP B N 1
ATOM 5956 C CA . TRP B 1 279 ? 12.141 -34.781 -16.219 1 98 279 TRP B CA 1
ATOM 5957 C C . TRP B 1 279 ? 11.961 -35.406 -14.836 1 98 279 TRP B C 1
ATOM 5959 O O . TRP B 1 279 ? 12.281 -36.594 -14.648 1 98 279 TRP B O 1
ATOM 5969 N N . LYS B 1 280 ? 11.477 -34.625 -13.852 1 96.56 280 LYS B N 1
ATOM 5970 C CA . LYS B 1 280 ? 11.133 -35.219 -12.57 1 96.56 280 LYS B CA 1
ATOM 5971 C C . LYS B 1 280 ? 10.031 -36.281 -12.727 1 96.56 280 LYS B C 1
ATOM 5973 O O . LYS B 1 280 ? 8.93 -35.969 -13.164 1 96.56 280 LYS B O 1
ATOM 5978 N N . TYR B 1 281 ? 10.328 -37.438 -12.375 1 94.06 281 TYR B N 1
ATOM 5979 C CA . TYR B 1 281 ? 9.43 -38.562 -12.594 1 94.06 281 TYR B CA 1
ATOM 5980 C C . TYR B 1 281 ? 9.664 -39.656 -11.562 1 94.06 281 TYR B C 1
ATOM 5982 O O . TYR B 1 281 ? 10.812 -40.031 -11.297 1 94.06 281 TYR B O 1
ATOM 5990 N N . GLU B 1 282 ? 8.523 -40.062 -11.031 1 90.19 282 GLU B N 1
ATOM 5991 C CA . GLU B 1 282 ? 8.617 -41.125 -10.047 1 90.19 282 GLU B CA 1
ATOM 5992 C C . GLU B 1 282 ? 8.547 -42.5 -10.719 1 90.19 282 GLU B C 1
ATOM 5994 O O . GLU B 1 282 ? 7.582 -42.812 -11.422 1 90.19 282 GLU B O 1
ATOM 5999 N N . GLY B 1 283 ? 9.547 -43.312 -10.5 1 86.69 283 GLY B N 1
ATOM 6000 C CA . GLY B 1 283 ? 9.539 -44.656 -11.031 1 86.69 283 GLY B CA 1
ATOM 6001 C C . GLY B 1 283 ? 10.258 -44.812 -12.352 1 86.69 283 GLY B C 1
ATOM 6002 O O . GLY B 1 283 ? 11.055 -43.938 -12.719 1 86.69 283 GLY B O 1
ATOM 6003 N N . ASP B 1 284 ? 10.016 -46 -13.016 1 89.31 284 ASP B N 1
ATOM 6004 C CA . ASP B 1 284 ? 10.664 -46.281 -14.297 1 89.31 284 ASP B CA 1
ATOM 6005 C C . ASP B 1 284 ? 9.781 -45.844 -15.461 1 89.31 284 ASP B C 1
ATOM 6007 O O . ASP B 1 284 ? 8.594 -46.156 -15.508 1 89.31 284 ASP B O 1
ATOM 6011 N N . MET B 1 285 ? 10.359 -45 -16.234 1 91.25 285 MET B N 1
ATOM 6012 C CA . MET B 1 285 ? 9.602 -44.562 -17.391 1 91.25 285 MET B CA 1
ATOM 6013 C C . MET B 1 285 ? 9.789 -45.5 -18.578 1 91.25 285 MET B C 1
ATOM 6015 O O . MET B 1 285 ? 10.914 -45.719 -19.031 1 91.25 285 MET B O 1
ATOM 6019 N N . LYS B 1 286 ? 8.703 -45.938 -19.078 1 87.44 286 LYS B N 1
ATOM 6020 C CA . LYS B 1 286 ? 8.734 -46.781 -20.266 1 87.44 286 LYS B CA 1
ATOM 6021 C C . LYS B 1 286 ? 9.031 -45.969 -21.516 1 87.44 286 LYS B C 1
ATOM 6023 O O . LYS B 1 286 ? 8.531 -44.844 -21.672 1 87.44 286 LYS B O 1
ATOM 6028 N N . ASP B 1 287 ? 9.891 -46.438 -22.453 1 91.69 287 ASP B N 1
ATOM 6029 C CA . ASP B 1 287 ? 10.188 -45.781 -23.719 1 91.69 287 ASP B CA 1
ATOM 6030 C C . ASP B 1 287 ? 10.758 -44.406 -23.516 1 91.69 287 ASP B C 1
ATOM 6032 O O . ASP B 1 287 ? 10.336 -43.438 -24.156 1 91.69 287 ASP B O 1
ATOM 6036 N N . LYS B 1 288 ? 11.562 -44.25 -22.531 1 95.62 288 LYS B N 1
ATOM 6037 C CA . LYS B 1 288 ? 12.203 -42.969 -22.25 1 95.62 288 LYS B CA 1
ATOM 6038 C C . LYS B 1 288 ? 13.086 -42.531 -23.406 1 95.62 288 LYS B C 1
ATOM 6040 O O . LYS B 1 288 ? 13.969 -43.281 -23.844 1 95.62 288 LYS B O 1
ATOM 6045 N N . PRO B 1 289 ? 12.859 -41.344 -23.922 1 96.81 289 PRO B N 1
ATOM 6046 C CA . PRO B 1 289 ? 13.727 -40.844 -24.984 1 96.81 289 PRO B CA 1
ATOM 6047 C C . PRO B 1 289 ? 15.195 -40.75 -24.562 1 96.81 289 PRO B C 1
ATOM 6049 O O . PRO B 1 289 ? 15.484 -40.562 -23.375 1 96.81 289 PRO B O 1
ATOM 6052 N N . LYS B 1 290 ? 16.156 -40.75 -25.469 1 95.75 290 LYS B N 1
ATOM 6053 C CA . LYS B 1 290 ? 17.594 -40.812 -25.203 1 95.75 290 LYS B CA 1
ATOM 6054 C C . LYS B 1 290 ? 18.094 -39.5 -24.594 1 95.75 290 LYS B C 1
ATOM 6056 O O . LYS B 1 290 ? 19.047 -39.469 -23.828 1 95.75 290 LYS B O 1
ATOM 6061 N N . ASN B 1 291 ? 17.438 -38.469 -24.953 1 97.69 291 ASN B N 1
ATOM 6062 C CA . ASN B 1 291 ? 17.891 -37.156 -24.5 1 97.69 291 ASN B CA 1
ATOM 6063 C C . ASN B 1 291 ? 17.203 -36.781 -23.188 1 97.69 291 ASN B C 1
ATOM 6065 O O . ASN B 1 291 ? 17.266 -35.594 -22.781 1 97.69 291 ASN B O 1
ATOM 6069 N N . VAL B 1 292 ? 16.516 -37.719 -22.516 1 98.06 292 VAL B N 1
ATOM 6070 C CA . VAL B 1 292 ? 15.773 -37.406 -21.297 1 98.06 292 VAL B CA 1
ATOM 6071 C C . VAL B 1 292 ? 16.406 -38.125 -20.109 1 98.06 292 VAL B C 1
ATOM 6073 O O . VAL B 1 292 ? 16.734 -39.312 -20.188 1 98.06 292 VAL B O 1
ATOM 6076 N N . MET B 1 293 ? 16.625 -37.406 -19.047 1 97.44 293 MET B N 1
ATOM 6077 C CA . MET B 1 293 ? 17.016 -37.969 -17.75 1 97.44 293 MET B CA 1
ATOM 6078 C C . MET B 1 293 ? 15.867 -37.844 -16.75 1 97.44 293 MET B C 1
ATOM 6080 O O . MET B 1 293 ? 15.289 -36.75 -16.594 1 97.44 293 MET B O 1
ATOM 6084 N N . THR B 1 294 ? 15.5 -38.938 -16.047 1 96.88 294 THR B N 1
ATOM 6085 C CA . THR B 1 294 ? 14.438 -38.906 -15.055 1 96.88 294 THR B CA 1
ATOM 6086 C C . THR B 1 294 ? 15 -39.156 -13.656 1 96.88 294 THR B C 1
ATOM 6088 O O . THR B 1 294 ? 15.953 -39.938 -13.492 1 96.88 294 THR B O 1
ATOM 6091 N N . ARG B 1 295 ? 14.422 -38.438 -12.719 1 94.69 295 ARG B N 1
ATOM 6092 C CA . ARG B 1 295 ? 14.688 -38.625 -11.305 1 94.69 295 ARG B CA 1
ATOM 6093 C C . ARG B 1 295 ? 13.484 -38.25 -10.453 1 94.69 295 ARG B C 1
ATOM 6095 O O . ARG B 1 295 ? 12.625 -37.5 -10.891 1 94.69 295 ARG B O 1
ATOM 6102 N N . LYS B 1 296 ? 13.508 -38.875 -9.266 1 91.88 296 LYS B N 1
ATOM 6103 C CA . LYS B 1 296 ? 12.438 -38.531 -8.328 1 91.88 296 LYS B CA 1
ATOM 6104 C C . LYS B 1 296 ? 12.617 -37.125 -7.773 1 91.88 296 LYS B C 1
ATOM 6106 O O . LYS B 1 296 ? 11.656 -36.5 -7.305 1 91.88 296 LYS B O 1
ATOM 6111 N N . TRP B 1 297 ? 13.844 -36.719 -7.793 1 92.06 297 TRP B N 1
ATOM 6112 C CA . TRP B 1 297 ? 14.141 -35.406 -7.262 1 92.06 297 TRP B CA 1
ATOM 6113 C C . TRP B 1 297 ? 15.328 -34.781 -7.992 1 92.06 297 TRP B C 1
ATOM 6115 O O . TRP B 1 297 ? 16.281 -35.469 -8.344 1 92.06 297 TRP B O 1
ATOM 6125 N N . PHE B 1 298 ? 15.25 -33.469 -8.289 1 95.62 298 PHE B N 1
ATOM 6126 C CA . PHE B 1 298 ? 16.328 -32.656 -8.859 1 95.62 298 PHE B CA 1
ATOM 6127 C C . PHE B 1 298 ? 16.578 -31.422 -8.023 1 95.62 298 PHE B C 1
ATOM 6129 O O . PHE B 1 298 ? 15.648 -30.859 -7.434 1 95.62 298 PHE B O 1
ATOM 6136 N N . PRO B 1 299 ? 17.828 -30.969 -7.887 1 95.69 299 PRO B N 1
ATOM 6137 C CA . PRO B 1 299 ? 18.062 -29.656 -7.289 1 95.69 299 PRO B CA 1
ATOM 6138 C C . PRO B 1 299 ? 17.625 -28.516 -8.195 1 95.69 299 PRO B C 1
ATOM 6140 O O . PRO B 1 299 ? 18.453 -27.875 -8.852 1 95.69 299 PRO B O 1
ATOM 6143 N N . GLN B 1 300 ? 16.406 -28.188 -8.148 1 96 300 GLN B N 1
ATOM 6144 C CA . GLN B 1 300 ? 15.711 -27.328 -9.094 1 96 300 GLN B CA 1
ATOM 6145 C C . GLN B 1 300 ? 16.422 -25.984 -9.234 1 96 300 GLN B C 1
ATOM 6147 O O . GLN B 1 300 ? 16.734 -25.562 -10.352 1 96 300 GLN B O 1
ATOM 6152 N N . ARG B 1 301 ? 16.688 -25.297 -8.117 1 95.75 301 ARG B N 1
ATOM 6153 C CA . ARG B 1 301 ? 17.281 -23.953 -8.172 1 95.75 301 ARG B CA 1
ATOM 6154 C C . ARG B 1 301 ? 18.641 -24 -8.859 1 95.75 301 ARG B C 1
ATOM 6156 O O . ARG B 1 301 ? 18.938 -23.172 -9.719 1 95.75 301 ARG B O 1
ATOM 6163 N N . ASP B 1 302 ? 19.422 -25 -8.508 1 97.25 302 ASP B N 1
ATOM 6164 C CA . ASP B 1 302 ? 20.766 -25.125 -9.078 1 97.25 302 ASP B CA 1
ATOM 6165 C C . ASP B 1 302 ? 20.703 -25.406 -10.578 1 97.25 302 ASP B C 1
ATOM 6167 O O . ASP B 1 302 ? 21.516 -24.875 -11.344 1 97.25 302 ASP B O 1
ATOM 6171 N N . ILE B 1 303 ? 19.766 -26.156 -10.938 1 97.62 303 ILE B N 1
ATOM 6172 C CA . ILE B 1 303 ? 19.578 -26.469 -12.352 1 97.62 303 ILE B CA 1
ATOM 6173 C C . ILE B 1 303 ? 19.156 -25.219 -13.109 1 97.62 303 ILE B C 1
ATOM 6175 O O . ILE B 1 303 ? 19.719 -24.922 -14.172 1 97.62 303 ILE B O 1
ATOM 6179 N N . LEU B 1 304 ? 18.25 -24.484 -12.555 1 98.06 304 LEU B N 1
ATOM 6180 C CA . LEU B 1 304 ? 17.719 -23.281 -13.211 1 98.06 304 LEU B CA 1
ATOM 6181 C C . LEU B 1 304 ? 18.812 -22.25 -13.406 1 98.06 304 LEU B C 1
ATOM 6183 O O . LEU B 1 304 ? 18.766 -21.469 -14.359 1 98.06 304 LEU B O 1
ATOM 6187 N N . LEU B 1 305 ? 19.797 -22.266 -12.562 1 97.56 305 LEU B N 1
ATOM 6188 C CA . LEU B 1 305 ? 20.859 -21.266 -12.609 1 97.56 305 LEU B CA 1
ATOM 6189 C C . LEU B 1 305 ? 21.953 -21.656 -13.594 1 97.56 305 LEU B C 1
ATOM 6191 O O . LEU B 1 305 ? 22.859 -20.875 -13.883 1 97.56 305 LEU B O 1
ATOM 6195 N N . HIS B 1 306 ? 21.875 -22.844 -14.117 1 97.38 306 HIS B N 1
ATOM 6196 C CA . HIS B 1 306 ? 22.891 -23.297 -15.07 1 97.38 306 HIS B CA 1
ATOM 6197 C C . HIS B 1 306 ? 22.797 -22.5 -16.375 1 97.38 306 HIS B C 1
ATOM 6199 O O . HIS B 1 306 ? 21.703 -22.219 -16.859 1 97.38 306 HIS B O 1
ATOM 6205 N N . PRO B 1 307 ? 23.891 -22.203 -16.969 1 96.19 307 PRO B N 1
ATOM 6206 C CA . PRO B 1 307 ? 23.906 -21.328 -18.156 1 96.19 307 PRO B CA 1
ATOM 6207 C C . PRO B 1 307 ? 23.219 -21.969 -19.359 1 96.19 307 PRO B C 1
ATOM 6209 O O . PRO B 1 307 ? 22.75 -21.25 -20.266 1 96.19 307 PRO B O 1
ATOM 6212 N N . ASN B 1 308 ? 23.078 -23.281 -19.391 1 97.75 308 ASN B N 1
ATOM 6213 C CA . ASN B 1 308 ? 22.5 -23.953 -20.547 1 97.75 308 ASN B CA 1
ATOM 6214 C C . ASN B 1 308 ? 20.984 -24.047 -20.438 1 97.75 308 ASN B C 1
ATOM 6216 O O . ASN B 1 308 ? 20.312 -24.547 -21.359 1 97.75 308 ASN B O 1
ATOM 6220 N N . MET B 1 309 ? 20.391 -23.547 -19.375 1 98 309 MET B N 1
ATOM 6221 C CA . MET B 1 309 ? 18.953 -23.609 -19.203 1 98 309 MET B CA 1
ATOM 6222 C C . MET B 1 309 ? 18.234 -22.766 -20.234 1 98 309 MET B C 1
ATOM 6224 O O . MET B 1 309 ? 18.547 -21.594 -20.422 1 98 309 MET B O 1
ATOM 6228 N N . LYS B 1 310 ? 17.234 -23.406 -20.891 1 98.19 310 LYS B N 1
ATOM 6229 C CA . LYS B 1 310 ? 16.484 -22.688 -21.938 1 98.19 310 LYS B CA 1
ATOM 6230 C C . LYS B 1 310 ? 15.023 -22.547 -21.547 1 98.19 310 LYS B C 1
ATOM 6232 O O . LYS B 1 310 ? 14.359 -21.594 -21.969 1 98.19 310 LYS B O 1
ATOM 6237 N N . LEU B 1 311 ? 14.57 -23.531 -20.828 1 98.81 311 LEU B N 1
ATOM 6238 C CA . LEU B 1 311 ? 13.125 -23.578 -20.594 1 98.81 311 LEU B CA 1
ATOM 6239 C C . LEU B 1 311 ? 12.805 -24.344 -19.312 1 98.81 311 LEU B C 1
ATOM 6241 O O . LEU B 1 311 ? 13.391 -25.406 -19.062 1 98.81 311 LEU B O 1
ATOM 6245 N N . PHE B 1 312 ? 11.984 -23.797 -18.469 1 98.81 312 PHE B N 1
ATOM 6246 C CA . PHE B 1 312 ? 11.414 -24.438 -17.297 1 98.81 312 PHE B CA 1
ATOM 6247 C C . PHE B 1 312 ? 9.945 -24.781 -17.531 1 98.81 312 PHE B C 1
ATOM 6249 O O . PHE B 1 312 ? 9.117 -23.891 -17.719 1 98.81 312 PHE B O 1
ATOM 6256 N N . ILE B 1 313 ? 9.602 -26.016 -17.594 1 98.62 313 ILE B N 1
ATOM 6257 C CA . ILE B 1 313 ? 8.219 -26.453 -17.688 1 98.62 313 ILE B CA 1
ATOM 6258 C C . ILE B 1 313 ? 7.684 -26.781 -16.281 1 98.62 313 ILE B C 1
ATOM 6260 O O . ILE B 1 313 ? 8.195 -27.672 -15.617 1 98.62 313 ILE B O 1
ATOM 6264 N N . SER B 1 314 ? 6.672 -26.016 -15.867 1 97.06 314 SER B N 1
ATOM 6265 C CA . SER B 1 314 ? 6.258 -26.078 -14.469 1 97.06 314 SER B CA 1
ATOM 6266 C C . SER B 1 314 ? 4.758 -25.844 -14.32 1 97.06 314 SER B C 1
ATOM 6268 O O . SER B 1 314 ? 4.102 -25.375 -15.25 1 97.06 314 SER B O 1
ATOM 6270 N N . HIS B 1 315 ? 4.203 -26.25 -13.188 1 95.12 315 HIS B N 1
ATOM 6271 C CA . HIS B 1 315 ? 2.801 -25.984 -12.898 1 95.12 315 HIS B CA 1
ATOM 6272 C C . HIS B 1 315 ? 2.615 -24.578 -12.344 1 95.12 315 HIS B C 1
ATOM 6274 O O . HIS B 1 315 ? 1.483 -24.109 -12.188 1 95.12 315 HIS B O 1
ATOM 6280 N N . GLY B 1 316 ? 3.697 -23.922 -11.961 1 94.62 316 GLY B N 1
ATOM 6281 C CA . GLY B 1 316 ? 3.604 -22.516 -11.586 1 94.62 316 GLY B CA 1
ATOM 6282 C C . GLY B 1 316 ? 3.404 -22.312 -10.094 1 94.62 316 GLY B C 1
ATOM 6283 O O . GLY B 1 316 ? 2.76 -21.344 -9.68 1 94.62 316 GLY B O 1
ATOM 6284 N N . GLY B 1 317 ? 3.926 -23.266 -9.273 1 93.5 317 GLY B N 1
ATOM 6285 C CA . GLY B 1 317 ? 3.969 -22.984 -7.848 1 93.5 317 GLY B CA 1
ATOM 6286 C C . GLY B 1 317 ? 4.793 -21.75 -7.508 1 93.5 317 GLY B C 1
ATOM 6287 O O . GLY B 1 317 ? 5.809 -21.484 -8.148 1 93.5 317 GLY B O 1
ATOM 6288 N N . ILE B 1 318 ? 4.438 -21.047 -6.535 1 92.62 318 ILE B N 1
ATOM 6289 C CA . ILE B 1 318 ? 4.996 -19.734 -6.25 1 92.62 318 ILE B CA 1
ATOM 6290 C C . ILE B 1 318 ? 6.492 -19.844 -5.98 1 92.62 318 ILE B C 1
ATOM 6292 O O . ILE B 1 318 ? 7.277 -19 -6.395 1 92.62 318 ILE B O 1
ATOM 6296 N N . SER B 1 319 ? 6.926 -20.875 -5.262 1 92.25 319 SER B N 1
ATOM 6297 C CA . SER B 1 319 ? 8.352 -21.047 -4.992 1 92.25 319 SER B CA 1
ATOM 6298 C C . SER B 1 319 ? 9.133 -21.25 -6.285 1 92.25 319 SER B C 1
ATOM 6300 O O . SER B 1 319 ? 10.203 -20.672 -6.469 1 92.25 319 SER B O 1
ATOM 6302 N N . GLY B 1 320 ? 8.57 -22.125 -7.148 1 94.62 320 GLY B N 1
ATOM 6303 C CA . GLY B 1 320 ? 9.203 -22.344 -8.445 1 94.62 320 GLY B CA 1
ATOM 6304 C C . GLY B 1 320 ? 9.211 -21.094 -9.312 1 94.62 320 GLY B C 1
ATOM 6305 O O . GLY B 1 320 ? 10.18 -20.859 -10.039 1 94.62 320 GLY B O 1
ATOM 6306 N N . VAL B 1 321 ? 8.211 -20.344 -9.203 1 95.56 321 VAL B N 1
ATOM 6307 C CA . VAL B 1 321 ? 8.094 -19.109 -9.961 1 95.56 321 VAL B CA 1
ATOM 6308 C C . VAL B 1 321 ? 9.219 -18.156 -9.547 1 95.56 321 VAL B C 1
ATOM 6310 O O . VAL B 1 321 ? 9.891 -17.562 -10.406 1 95.56 321 VAL B O 1
ATOM 6313 N N . TYR B 1 322 ? 9.453 -18.016 -8.273 1 96.25 322 TYR B N 1
ATOM 6314 C CA . TYR B 1 322 ? 10.523 -17.125 -7.828 1 96.25 322 TYR B CA 1
ATOM 6315 C C . TYR B 1 322 ? 11.883 -17.641 -8.258 1 96.25 322 TYR B C 1
ATOM 6317 O O . TYR B 1 322 ? 12.766 -16.859 -8.625 1 96.25 322 TYR B O 1
ATOM 6325 N N . GLU B 1 323 ? 12.047 -18.938 -8.227 1 96.75 323 GLU B N 1
ATOM 6326 C CA . GLU B 1 323 ? 13.32 -19.516 -8.641 1 96.75 323 GLU B CA 1
ATOM 6327 C C . GLU B 1 323 ? 13.602 -19.25 -10.117 1 96.75 323 GLU B C 1
ATOM 6329 O O . GLU B 1 323 ? 14.719 -18.875 -10.484 1 96.75 323 GLU B O 1
ATOM 6334 N N . THR B 1 324 ? 12.586 -19.406 -10.922 1 97.44 324 THR B N 1
ATOM 6335 C CA . THR B 1 324 ? 12.797 -19.219 -12.352 1 97.44 324 THR B CA 1
ATOM 6336 C C . THR B 1 324 ? 12.93 -17.734 -12.695 1 97.44 324 THR B C 1
ATOM 6338 O O . THR B 1 324 ? 13.695 -17.375 -13.586 1 97.44 324 THR B O 1
ATOM 6341 N N . VAL B 1 325 ? 12.203 -16.891 -11.992 1 97.38 325 VAL B N 1
ATOM 6342 C CA . VAL B 1 325 ? 12.32 -15.453 -12.203 1 97.38 325 VAL B CA 1
ATOM 6343 C C . VAL B 1 325 ? 13.719 -14.984 -11.789 1 97.38 325 VAL B C 1
ATOM 6345 O O . VAL B 1 325 ? 14.359 -14.211 -12.508 1 97.38 325 VAL B O 1
ATOM 6348 N N . ASP B 1 326 ? 14.133 -15.445 -10.656 1 97.25 326 ASP B N 1
ATOM 6349 C CA . ASP B 1 326 ? 15.484 -15.117 -10.195 1 97.25 326 ASP B CA 1
ATOM 6350 C C . ASP B 1 326 ? 16.531 -15.555 -11.219 1 97.25 326 ASP B C 1
ATOM 6352 O O . ASP B 1 326 ? 17.484 -14.82 -11.5 1 97.25 326 ASP B O 1
ATOM 6356 N N . ALA B 1 327 ? 16.359 -16.703 -11.789 1 97.88 327 ALA B N 1
ATOM 6357 C CA . ALA B 1 327 ? 17.312 -17.297 -12.727 1 97.88 327 ALA B CA 1
ATOM 6358 C C . ALA B 1 327 ? 17.188 -16.656 -14.109 1 97.88 327 ALA B C 1
ATOM 6360 O O . ALA B 1 327 ? 18.094 -16.781 -14.93 1 97.88 327 ALA B O 1
ATOM 6361 N N . GLY B 1 328 ? 16.094 -16.031 -14.391 1 98 328 GLY B N 1
ATOM 6362 C CA . GLY B 1 328 ? 15.859 -15.453 -15.711 1 98 328 GLY B CA 1
ATOM 6363 C C . GLY B 1 328 ? 15.609 -16.5 -16.781 1 98 328 GLY B C 1
ATOM 6364 O O . GLY B 1 328 ? 16.141 -16.391 -17.891 1 98 328 GLY B O 1
ATOM 6365 N N . VAL B 1 329 ? 14.812 -17.5 -16.422 1 98.62 329 VAL B N 1
ATOM 6366 C CA . VAL B 1 329 ? 14.531 -18.594 -17.344 1 98.62 329 VAL B CA 1
ATOM 6367 C C . VAL B 1 329 ? 13.07 -18.547 -17.781 1 98.62 329 VAL B C 1
ATOM 6369 O O . VAL B 1 329 ? 12.172 -18.438 -16.953 1 98.62 329 VAL B O 1
ATOM 6372 N N . PRO B 1 330 ? 12.773 -18.641 -19.094 1 98.75 330 PRO B N 1
ATOM 6373 C CA . PRO B 1 330 ? 11.391 -18.672 -19.562 1 98.75 330 PRO B CA 1
ATOM 6374 C C . PRO B 1 330 ? 10.625 -19.891 -19.047 1 98.75 330 PRO B C 1
ATOM 6376 O O . PRO B 1 330 ? 11.242 -20.891 -18.656 1 98.75 330 PRO B O 1
ATOM 6379 N N . VAL B 1 331 ? 9.258 -19.766 -19.172 1 98.69 331 VAL B N 1
ATOM 6380 C CA . VAL B 1 331 ? 8.453 -20.812 -18.547 1 98.69 331 VAL B CA 1
ATOM 6381 C C . VAL B 1 331 ? 7.367 -21.266 -19.516 1 98.69 331 VAL B C 1
ATOM 6383 O O . VAL B 1 331 ? 6.785 -20.453 -20.234 1 98.69 331 VAL B O 1
ATOM 6386 N N . LEU B 1 332 ? 7.215 -22.516 -19.609 1 98.81 332 LEU B N 1
ATOM 6387 C CA . LEU B 1 332 ? 5.988 -23.125 -20.109 1 98.81 332 LEU B CA 1
ATOM 6388 C C . LEU B 1 332 ? 5.148 -23.688 -18.969 1 98.81 332 LEU B C 1
ATOM 6390 O O . LEU B 1 332 ? 5.531 -24.672 -18.344 1 98.81 332 LEU B O 1
ATOM 6394 N N . GLY B 1 333 ? 4.043 -23.016 -18.75 1 97.94 333 GLY B N 1
ATOM 6395 C CA . GLY B 1 333 ? 3.275 -23.328 -17.547 1 97.94 333 GLY B CA 1
ATOM 6396 C C . GLY B 1 333 ? 2.105 -24.25 -17.812 1 97.94 333 GLY B C 1
ATOM 6397 O O . GLY B 1 333 ? 1.419 -24.125 -18.828 1 97.94 333 GLY B O 1
ATOM 6398 N N . PHE B 1 334 ? 1.901 -25.203 -16.922 1 95.88 334 PHE B N 1
ATOM 6399 C CA . PHE B 1 334 ? 0.729 -26.062 -16.859 1 95.88 334 PHE B CA 1
ATOM 6400 C C . PHE B 1 334 ? 0.07 -25.984 -15.492 1 95.88 334 PHE B C 1
ATOM 6402 O O . PHE B 1 334 ? 0.133 -26.938 -14.711 1 95.88 334 PHE B O 1
ATOM 6409 N N . PRO B 1 335 ? -0.655 -24.844 -15.234 1 93.5 335 PRO B N 1
ATOM 6410 C CA . PRO B 1 335 ? -1.267 -24.703 -13.914 1 93.5 335 PRO B CA 1
ATOM 6411 C C . PRO B 1 335 ? -2.354 -25.75 -13.656 1 93.5 335 PRO B C 1
ATOM 6413 O O . PRO B 1 335 ? -3.105 -26.094 -14.57 1 93.5 335 PRO B O 1
ATOM 6416 N N . ILE B 1 336 ? -2.441 -26.188 -12.461 1 87.88 336 ILE B N 1
ATOM 6417 C CA . ILE B 1 336 ? -3.357 -27.266 -12.133 1 87.88 336 ILE B CA 1
ATOM 6418 C C . ILE B 1 336 ? -4.398 -26.781 -11.125 1 87.88 336 ILE B C 1
ATOM 6420 O O . ILE B 1 336 ? -5.582 -27.094 -11.242 1 87.88 336 ILE B O 1
ATOM 6424 N N . PHE B 1 337 ? -3.938 -26.047 -10.102 1 84.06 337 PHE B N 1
ATOM 6425 C CA . PHE B 1 337 ? -4.918 -25.703 -9.086 1 84.06 337 PHE B CA 1
ATOM 6426 C C . PHE B 1 337 ? -4.488 -24.438 -8.328 1 84.06 337 PHE B C 1
ATOM 6428 O O . PHE B 1 337 ? -3.367 -23.969 -8.5 1 84.06 337 PHE B O 1
ATOM 6435 N N . TYR B 1 338 ? -5.465 -23.891 -7.566 1 87.56 338 TYR B N 1
ATOM 6436 C CA . TYR B 1 338 ? -5.297 -22.828 -6.578 1 87.56 338 TYR B CA 1
ATOM 6437 C C . TYR B 1 338 ? -4.742 -21.562 -7.223 1 87.56 338 TYR B C 1
ATOM 6439 O O . TYR B 1 338 ? -5.363 -21 -8.125 1 87.56 338 TYR B O 1
ATOM 6447 N N . ASP B 1 339 ? -3.445 -21.188 -6.832 1 89.75 339 ASP B N 1
ATOM 6448 C CA . ASP B 1 339 ? -2.912 -19.906 -7.289 1 89.75 339 ASP B CA 1
ATOM 6449 C C . ASP B 1 339 ? -2.076 -20.078 -8.555 1 89.75 339 ASP B C 1
ATOM 6451 O O . ASP B 1 339 ? -1.665 -19.094 -9.172 1 89.75 339 ASP B O 1
ATOM 6455 N N . GLN B 1 340 ? -1.91 -21.266 -9.023 1 93 340 GLN B N 1
ATOM 6456 C CA . GLN B 1 340 ? -0.973 -21.578 -10.102 1 93 340 GLN B CA 1
ATOM 6457 C C . GLN B 1 340 ? -1.382 -20.891 -11.398 1 93 340 GLN B C 1
ATOM 6459 O O . GLN B 1 340 ? -0.543 -20.312 -12.094 1 93 340 GLN B O 1
ATOM 6464 N N . PRO B 1 341 ? -2.719 -20.922 -11.719 1 92.62 341 PRO B N 1
ATOM 6465 C CA . PRO B 1 341 ? -3.104 -20.219 -12.945 1 92.62 341 PRO B CA 1
ATOM 6466 C C . PRO B 1 341 ? -2.744 -18.734 -12.914 1 92.62 341 PRO B C 1
ATOM 6468 O O . PRO B 1 341 ? -2.246 -18.203 -13.906 1 92.62 341 PRO B O 1
ATOM 6471 N N . ARG B 1 342 ? -2.967 -18.188 -11.844 1 92.62 342 ARG B N 1
ATOM 6472 C CA . ARG B 1 342 ? -2.666 -16.766 -11.695 1 92.62 342 ARG B CA 1
ATOM 6473 C C . ARG B 1 342 ? -1.163 -16.516 -11.742 1 92.62 342 ARG B C 1
ATOM 6475 O O . ARG B 1 342 ? -0.712 -15.531 -12.344 1 92.62 342 ARG B O 1
ATOM 6482 N N . ASN B 1 343 ? -0.386 -17.344 -11.102 1 94.38 343 ASN B N 1
ATOM 6483 C CA . ASN B 1 343 ? 1.067 -17.219 -11.109 1 94.38 343 ASN B CA 1
ATOM 6484 C C . ASN B 1 343 ? 1.623 -17.281 -12.531 1 94.38 343 ASN B C 1
ATOM 6486 O O . ASN B 1 343 ? 2.459 -16.453 -12.914 1 94.38 343 ASN B O 1
ATOM 6490 N N . ILE B 1 344 ? 1.124 -18.234 -13.266 1 95.62 344 ILE B N 1
ATOM 6491 C CA . ILE B 1 344 ? 1.587 -18.406 -14.641 1 95.62 344 ILE B CA 1
ATOM 6492 C C . ILE B 1 344 ? 1.132 -17.219 -15.484 1 95.62 344 ILE B C 1
ATOM 6494 O O . ILE B 1 344 ? 1.881 -16.719 -16.328 1 95.62 344 ILE B O 1
ATOM 6498 N N . ASP B 1 345 ? -0.072 -16.734 -15.219 1 95.25 345 ASP B N 1
ATOM 6499 C CA . ASP B 1 345 ? -0.586 -15.594 -15.961 1 95.25 345 ASP B CA 1
ATOM 6500 C C . ASP B 1 345 ? 0.297 -14.359 -15.75 1 95.25 345 ASP B C 1
ATOM 6502 O O . ASP B 1 345 ? 0.486 -13.562 -16.672 1 95.25 345 ASP B O 1
ATOM 6506 N N . ASN B 1 346 ? 0.75 -14.172 -14.594 1 94.12 346 ASN B N 1
ATOM 6507 C CA . ASN B 1 346 ? 1.657 -13.062 -14.312 1 94.12 346 ASN B CA 1
ATOM 6508 C C . ASN B 1 346 ? 2.926 -13.148 -15.156 1 94.12 346 ASN B C 1
ATOM 6510 O O . ASN B 1 346 ? 3.424 -12.133 -15.641 1 94.12 346 ASN B O 1
ATOM 6514 N N . LEU B 1 347 ? 3.463 -14.336 -15.344 1 96 347 LEU B N 1
ATOM 6515 C CA . LEU B 1 347 ? 4.668 -14.523 -16.156 1 96 347 LEU B CA 1
ATOM 6516 C C . LEU B 1 347 ? 4.371 -14.305 -17.625 1 96 347 LEU B C 1
ATOM 6518 O O . LEU B 1 347 ? 5.219 -13.797 -18.359 1 96 347 LEU B O 1
ATOM 6522 N N . VAL B 1 348 ? 3.158 -14.758 -18.016 1 96.06 348 VAL B N 1
ATOM 6523 C CA . VAL B 1 348 ? 2.736 -14.508 -19.391 1 96.06 348 VAL B CA 1
ATOM 6524 C C . VAL B 1 348 ? 2.662 -13 -19.641 1 96.06 348 VAL B C 1
ATOM 6526 O O . VAL B 1 348 ? 3.156 -12.508 -20.656 1 96.06 348 VAL B O 1
ATOM 6529 N N . SER B 1 349 ? 2.125 -12.32 -18.703 1 92.81 349 SER B N 1
ATOM 6530 C CA . SER B 1 349 ? 2.014 -10.867 -18.812 1 92.81 349 SER B CA 1
ATOM 6531 C C . SER B 1 349 ? 3.389 -10.211 -18.859 1 92.81 349 SER B C 1
ATOM 6533 O O . SER B 1 349 ? 3.562 -9.18 -19.516 1 92.81 349 SER B O 1
ATOM 6535 N N . ALA B 1 350 ? 4.324 -10.797 -18.234 1 93.75 350 ALA B N 1
ATOM 6536 C CA . ALA B 1 350 ? 5.691 -10.289 -18.25 1 93.75 350 ALA B CA 1
ATOM 6537 C C . ALA B 1 350 ? 6.398 -10.648 -19.547 1 93.75 350 ALA B C 1
ATOM 6539 O O . ALA B 1 350 ? 7.516 -10.188 -19.797 1 93.75 350 ALA B O 1
ATOM 6540 N N . GLY B 1 351 ? 5.832 -11.523 -20.359 1 95.31 351 GLY B N 1
ATOM 6541 C CA . GLY B 1 351 ? 6.352 -11.875 -21.672 1 95.31 351 GLY B CA 1
ATOM 6542 C C . GLY B 1 351 ? 7.352 -13.016 -21.625 1 95.31 351 GLY B C 1
ATOM 6543 O O . GLY B 1 351 ? 8.07 -13.258 -22.609 1 95.31 351 GLY B O 1
ATOM 6544 N N . MET B 1 352 ? 7.379 -13.734 -20.484 1 97.44 352 MET B N 1
ATOM 6545 C CA . MET B 1 352 ? 8.43 -14.742 -20.359 1 97.44 352 MET B CA 1
ATOM 6546 C C . MET B 1 352 ? 7.844 -16.141 -20.328 1 97.44 352 MET B C 1
ATOM 6548 O O . MET B 1 352 ? 8.562 -17.125 -20.078 1 97.44 352 MET B O 1
ATOM 6552 N N . ALA B 1 353 ? 6.488 -16.266 -20.594 1 98.19 353 ALA B N 1
ATOM 6553 C CA . ALA B 1 353 ? 5.898 -17.594 -20.453 1 98.19 353 ALA B CA 1
ATOM 6554 C C . ALA B 1 353 ? 4.75 -17.797 -21.438 1 98.19 353 ALA B C 1
ATOM 6556 O O . ALA B 1 353 ? 4.227 -16.828 -21.984 1 98.19 353 ALA B O 1
ATOM 6557 N N . ILE B 1 354 ? 4.48 -19.016 -21.672 1 98.56 354 ILE B N 1
ATOM 6558 C CA . ILE B 1 354 ? 3.252 -19.484 -22.312 1 98.56 354 ILE B CA 1
ATOM 6559 C C . ILE B 1 354 ? 2.494 -20.406 -21.359 1 98.56 354 ILE B C 1
ATOM 6561 O O . ILE B 1 354 ? 3.104 -21.203 -20.641 1 98.56 354 ILE B O 1
ATOM 6565 N N . SER B 1 355 ? 1.218 -20.203 -21.297 1 97.75 355 SER B N 1
ATOM 6566 C CA . SER B 1 355 ? 0.37 -21.047 -20.469 1 97.75 355 SER B CA 1
ATOM 6567 C C . SER B 1 355 ? -0.377 -22.078 -21.312 1 97.75 355 SER B C 1
ATOM 6569 O O . SER B 1 355 ? -0.899 -21.75 -22.375 1 97.75 355 SER B O 1
ATOM 6571 N N . MET B 1 356 ? -0.375 -23.344 -20.859 1 97.19 356 MET B N 1
ATOM 6572 C CA . MET B 1 356 ? -1.105 -24.406 -21.531 1 97.19 356 MET B CA 1
ATOM 6573 C C . MET B 1 356 ? -1.922 -25.219 -20.531 1 97.19 356 MET B C 1
ATOM 6575 O O . MET B 1 356 ? -1.702 -25.125 -19.312 1 97.19 356 MET B O 1
ATOM 6579 N N . ASP B 1 357 ? -2.865 -25.938 -21.047 1 93.25 357 ASP B N 1
ATOM 6580 C CA . ASP B 1 357 ? -3.736 -26.797 -20.266 1 93.25 357 ASP B CA 1
ATOM 6581 C C . ASP B 1 357 ? -3.402 -28.266 -20.484 1 93.25 357 ASP B C 1
ATOM 6583 O O . ASP B 1 357 ? -3.414 -28.75 -21.609 1 93.25 357 ASP B O 1
ATOM 6587 N N . LEU B 1 358 ? -3.135 -29 -19.438 1 90.38 358 LEU B N 1
ATOM 6588 C CA . LEU B 1 358 ? -2.738 -30.391 -19.5 1 90.38 358 LEU B CA 1
ATOM 6589 C C . LEU B 1 358 ? -3.834 -31.25 -20.141 1 90.38 358 LEU B C 1
ATOM 6591 O O . LEU B 1 358 ? -3.547 -32.25 -20.781 1 90.38 358 LEU B O 1
ATOM 6595 N N . ASN B 1 359 ? -5.043 -30.75 -20 1 87.5 359 ASN B N 1
ATOM 6596 C CA . ASN B 1 359 ? -6.176 -31.531 -20.484 1 87.5 359 ASN B CA 1
ATOM 6597 C C . ASN B 1 359 ? -6.305 -31.438 -22.016 1 87.5 359 ASN B C 1
ATOM 6599 O O . ASN B 1 359 ? -6.945 -32.281 -22.641 1 87.5 359 ASN B O 1
ATOM 6603 N N . PHE B 1 360 ? -5.668 -30.422 -22.562 1 91.88 360 PHE B N 1
ATOM 6604 C CA . PHE B 1 360 ? -5.844 -30.203 -23.984 1 91.88 360 PHE B CA 1
ATOM 6605 C C . PHE B 1 360 ? -4.504 -30.219 -24.703 1 91.88 360 PHE B C 1
ATOM 6607 O O . PHE B 1 360 ? -4.402 -29.766 -25.859 1 91.88 360 PHE B O 1
ATOM 6614 N N . VAL B 1 361 ? -3.537 -30.75 -24.031 1 95.19 361 VAL B N 1
ATOM 6615 C CA . VAL B 1 361 ? -2.201 -30.703 -24.60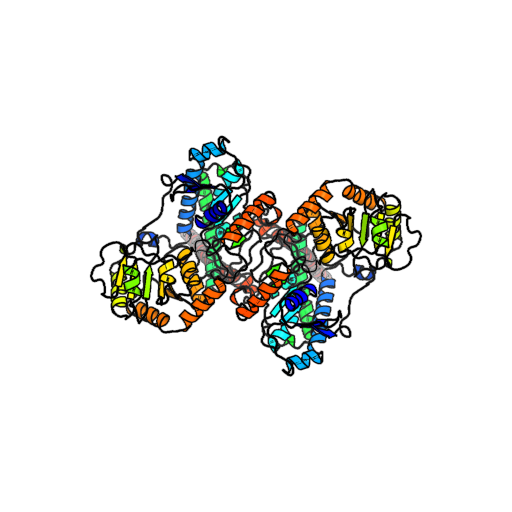9 1 95.19 361 VAL B CA 1
ATOM 6616 C C . VAL B 1 361 ? -2.074 -31.766 -25.703 1 95.19 361 VAL B C 1
ATOM 6618 O O . VAL B 1 361 ? -2.555 -32.906 -25.547 1 95.19 361 VAL B O 1
ATOM 6621 N N . THR B 1 362 ? -1.628 -31.375 -26.875 1 96.88 362 THR B N 1
ATOM 6622 C CA . THR B 1 362 ? -1.282 -32.281 -27.969 1 96.88 362 THR B CA 1
ATOM 6623 C C . THR B 1 362 ? 0.197 -32.156 -28.312 1 96.88 362 THR B C 1
ATOM 6625 O O . THR B 1 362 ? 0.85 -31.172 -27.953 1 96.88 362 THR B O 1
ATOM 6628 N N . LYS B 1 363 ? 0.616 -33.156 -28.984 1 97.06 363 LYS B N 1
ATOM 6629 C CA . LYS B 1 363 ? 2.025 -33.188 -29.359 1 97.06 363 LYS B CA 1
ATOM 6630 C C . LYS B 1 363 ? 2.389 -31.938 -30.172 1 97.06 363 LYS B C 1
ATOM 6632 O O . LYS B 1 363 ? 3.391 -31.281 -29.891 1 97.06 363 LYS B O 1
ATOM 6637 N N . ASP B 1 364 ? 1.546 -31.547 -31.078 1 97.5 364 ASP B N 1
ATOM 6638 C CA . ASP B 1 364 ? 1.831 -30.422 -31.969 1 97.5 364 ASP B CA 1
ATOM 6639 C C . ASP B 1 364 ? 1.819 -29.094 -31.203 1 97.5 364 ASP B C 1
ATOM 6641 O O . ASP B 1 364 ? 2.699 -28.266 -31.406 1 97.5 364 ASP B O 1
ATOM 6645 N N . LYS B 1 365 ? 0.861 -28.922 -30.375 1 97.69 365 LYS B N 1
ATOM 6646 C CA . LYS B 1 365 ? 0.761 -27.688 -29.609 1 97.69 365 LYS B CA 1
ATOM 6647 C C . LYS B 1 365 ? 1.941 -27.531 -28.641 1 97.69 365 LYS B C 1
ATOM 6649 O O . LYS B 1 365 ? 2.475 -26.438 -28.469 1 97.69 365 LYS B O 1
ATOM 6654 N N . LEU B 1 366 ? 2.24 -28.656 -28.031 1 98.44 366 LEU B N 1
ATOM 6655 C CA . LEU B 1 366 ? 3.355 -28.641 -27.094 1 98.44 366 LEU B CA 1
ATOM 6656 C C . LEU B 1 366 ? 4.668 -28.344 -27.812 1 98.44 366 LEU B C 1
ATOM 6658 O O . LEU B 1 366 ? 5.453 -27.516 -27.344 1 98.44 366 LEU B O 1
ATOM 6662 N N . LEU B 1 367 ? 4.906 -29.016 -28.938 1 98.31 367 LEU B N 1
ATOM 6663 C CA . LEU B 1 367 ? 6.121 -28.797 -29.719 1 98.31 367 LEU B CA 1
ATOM 6664 C C . LEU B 1 367 ? 6.219 -27.359 -30.188 1 98.31 367 LEU B C 1
ATOM 6666 O O . LEU B 1 367 ? 7.285 -26.734 -30.094 1 98.31 367 LEU B O 1
ATOM 6670 N N . ASP B 1 368 ? 5.109 -26.812 -30.641 1 98.12 368 ASP B N 1
ATOM 6671 C CA . ASP B 1 368 ? 5.07 -25.422 -31.109 1 98.12 368 ASP B CA 1
ATOM 6672 C C . ASP B 1 368 ? 5.426 -24.453 -29.984 1 98.12 368 ASP B C 1
ATOM 6674 O O . ASP B 1 368 ? 6.18 -23.5 -30.188 1 98.12 368 ASP B O 1
ATOM 6678 N N . ALA B 1 369 ? 4.84 -24.688 -28.828 1 98.5 369 ALA B N 1
ATOM 6679 C CA . ALA B 1 369 ? 5.086 -23.812 -27.672 1 98.5 369 ALA B CA 1
ATOM 6680 C C . ALA B 1 369 ? 6.551 -23.859 -27.25 1 98.5 369 ALA B C 1
ATOM 6682 O O . ALA B 1 369 ? 7.16 -22.828 -26.984 1 98.5 369 ALA B O 1
ATOM 6683 N N . ILE B 1 370 ? 7.094 -25.078 -27.188 1 98.56 370 ILE B N 1
ATOM 6684 C CA . ILE B 1 370 ? 8.484 -25.25 -26.781 1 98.56 370 ILE B CA 1
ATOM 6685 C C . ILE B 1 370 ? 9.398 -24.547 -27.781 1 98.56 370 ILE B C 1
ATOM 6687 O O . ILE B 1 370 ? 10.281 -23.781 -27.406 1 98.56 370 ILE B O 1
ATOM 6691 N N . LEU B 1 371 ? 9.203 -24.734 -29.031 1 97.75 371 LEU B N 1
ATOM 6692 C CA . LEU B 1 371 ? 10.039 -24.141 -30.078 1 97.75 371 LEU B CA 1
ATOM 6693 C C . LEU B 1 371 ? 9.914 -22.625 -30.078 1 97.75 371 LEU B C 1
ATOM 6695 O O . LEU B 1 371 ? 10.898 -21.922 -30.312 1 97.75 371 LEU B O 1
ATOM 6699 N N . GLN B 1 372 ? 8.719 -22.188 -29.875 1 98.12 372 GLN B N 1
ATOM 6700 C CA . GLN B 1 372 ? 8.508 -20.734 -29.797 1 98.12 372 GLN B CA 1
ATOM 6701 C C . GLN B 1 372 ? 9.328 -20.109 -28.688 1 98.12 372 GLN B C 1
ATOM 6703 O O . GLN B 1 372 ? 10.023 -19.109 -28.906 1 98.12 372 GLN B O 1
ATOM 6708 N N . ILE B 1 373 ? 9.281 -20.672 -27.484 1 98.44 373 ILE B N 1
ATOM 6709 C CA . ILE B 1 373 ? 9.961 -20.109 -26.328 1 98.44 373 ILE B CA 1
ATOM 6710 C C . ILE B 1 373 ? 11.477 -20.219 -26.516 1 98.44 373 ILE B C 1
ATOM 6712 O O . ILE B 1 373 ? 12.211 -19.266 -26.25 1 98.44 373 ILE B O 1
ATOM 6716 N N . VAL B 1 374 ? 11.945 -21.344 -27.031 1 97.19 374 VAL B N 1
ATOM 6717 C CA . VAL B 1 374 ? 13.375 -21.625 -27.109 1 97.19 374 VAL B CA 1
ATOM 6718 C C . VAL B 1 374 ? 14 -20.812 -28.234 1 97.19 374 VAL B C 1
ATOM 6720 O O . VAL B 1 374 ? 15.141 -20.359 -28.141 1 97.19 374 VAL B O 1
ATOM 6723 N N . ASN B 1 375 ? 13.242 -20.531 -29.25 1 95.81 375 ASN B N 1
ATOM 6724 C CA . ASN B 1 375 ? 13.82 -19.906 -30.438 1 95.81 375 ASN B CA 1
ATOM 6725 C C . ASN B 1 375 ? 13.555 -18.406 -30.453 1 95.81 375 ASN B C 1
ATOM 6727 O O . ASN B 1 375 ? 14.297 -17.656 -31.094 1 95.81 375 ASN B O 1
ATOM 6731 N N . ASP B 1 376 ? 12.469 -18 -29.938 1 96.81 376 ASP B N 1
ATOM 6732 C CA . ASP B 1 376 ? 12.164 -16.578 -29.891 1 96.81 376 ASP B CA 1
ATOM 6733 C C . ASP B 1 376 ? 12.898 -15.891 -28.75 1 96.81 376 ASP B C 1
ATOM 6735 O O . ASP B 1 376 ? 12.562 -16.094 -27.578 1 96.81 376 ASP B O 1
ATOM 6739 N N . GLU B 1 377 ? 13.742 -15.039 -29.047 1 96.94 377 GLU B N 1
ATOM 6740 C CA . GLU B 1 377 ? 14.617 -14.391 -28.078 1 96.94 377 GLU B CA 1
ATOM 6741 C C . GLU B 1 377 ? 13.82 -13.508 -27.109 1 96.94 377 GLU B C 1
ATOM 6743 O O . GLU B 1 377 ? 14.297 -13.18 -26.016 1 96.94 377 GLU B O 1
ATOM 6748 N N . LYS B 1 378 ? 12.656 -13.18 -27.516 1 97.94 378 LYS B N 1
ATOM 6749 C CA . LYS B 1 378 ? 11.844 -12.289 -26.688 1 97.94 378 LYS B CA 1
ATOM 6750 C C . LYS B 1 378 ? 11.586 -12.898 -25.312 1 97.94 378 LYS B C 1
ATOM 6752 O O . LYS B 1 378 ? 11.578 -12.188 -24.312 1 97.94 378 LYS B O 1
ATOM 6757 N N . TYR B 1 379 ? 11.359 -14.18 -25.25 1 98.38 379 TYR B N 1
ATOM 6758 C CA . TYR B 1 379 ? 11.078 -14.828 -23.969 1 98.38 379 TYR B CA 1
ATOM 6759 C C . TYR B 1 379 ? 12.297 -14.797 -23.062 1 98.38 379 TYR B C 1
ATOM 6761 O O . TYR B 1 379 ? 12.18 -14.484 -21.875 1 98.38 379 TYR B O 1
ATOM 6769 N N . ARG B 1 380 ? 13.414 -15.086 -23.625 1 98 380 ARG B N 1
ATOM 6770 C CA . ARG B 1 380 ? 14.656 -15.055 -22.844 1 98 380 ARG B CA 1
ATOM 6771 C C . ARG B 1 380 ? 14.961 -13.633 -22.375 1 98 380 ARG B C 1
ATOM 6773 O O . ARG B 1 380 ? 15.359 -13.43 -21.234 1 98 380 ARG B O 1
ATOM 6780 N N . GLN B 1 381 ? 14.797 -12.703 -23.219 1 98.12 381 GLN B N 1
ATOM 6781 C CA . GLN B 1 381 ? 15.062 -11.305 -22.875 1 98.12 381 GLN B CA 1
ATOM 6782 C C . GLN B 1 381 ? 14.125 -10.82 -21.781 1 98.12 381 GLN B C 1
ATOM 6784 O O . GLN B 1 381 ? 14.562 -10.164 -20.828 1 98.12 381 GLN B O 1
ATOM 6789 N N . ASN B 1 382 ? 12.867 -11.148 -21.906 1 97.25 382 ASN B N 1
ATOM 6790 C CA . ASN B 1 382 ? 11.898 -10.742 -20.891 1 97.25 382 ASN B CA 1
ATOM 6791 C C . ASN B 1 382 ? 12.156 -11.43 -19.562 1 97.25 382 ASN B C 1
ATOM 6793 O O . ASN B 1 382 ? 11.953 -10.836 -18.5 1 97.25 382 ASN B O 1
ATOM 6797 N N . ALA B 1 383 ? 12.578 -12.656 -19.641 1 98 383 ALA B N 1
ATOM 6798 C CA . ALA B 1 383 ? 12.945 -13.359 -18.406 1 98 383 ALA B CA 1
ATOM 6799 C C . ALA B 1 383 ? 14.109 -12.672 -17.703 1 98 383 ALA B C 1
ATOM 6801 O O . ALA B 1 383 ? 14.125 -12.547 -16.484 1 98 383 ALA B O 1
ATOM 6802 N N . LYS B 1 384 ? 15.039 -12.258 -18.484 1 97.69 384 LYS B N 1
ATOM 6803 C CA . LYS B 1 384 ? 16.188 -11.539 -17.922 1 97.69 384 LYS B CA 1
ATOM 6804 C C . LYS B 1 384 ? 15.75 -10.219 -17.297 1 97.69 384 LYS B C 1
ATOM 6806 O O . LYS B 1 384 ? 16.219 -9.859 -16.219 1 97.69 384 LYS B O 1
ATOM 6811 N N . ILE B 1 385 ? 14.898 -9.523 -18 1 96.62 385 ILE B N 1
ATOM 6812 C CA . ILE B 1 385 ? 14.375 -8.266 -17.484 1 96.62 385 ILE B CA 1
ATOM 6813 C C . ILE B 1 385 ? 13.656 -8.508 -16.172 1 96.62 385 ILE B C 1
ATOM 6815 O O . ILE B 1 385 ? 13.867 -7.781 -15.195 1 96.62 385 ILE B O 1
ATOM 6819 N N . ALA B 1 386 ? 12.844 -9.562 -16.109 1 96.06 386 ALA B N 1
ATOM 6820 C CA . ALA B 1 386 ? 12.133 -9.906 -14.883 1 96.06 386 ALA B CA 1
ATOM 6821 C C . ALA B 1 386 ? 13.109 -10.227 -13.758 1 96.06 386 ALA B C 1
ATOM 6823 O O . ALA B 1 386 ? 12.898 -9.836 -12.609 1 96.06 386 ALA B O 1
ATOM 6824 N N . SER B 1 387 ? 14.117 -10.938 -14.109 1 97.25 387 SER B N 1
ATOM 6825 C CA . SER B 1 387 ? 15.141 -11.312 -13.133 1 97.25 387 SER B CA 1
ATOM 6826 C C . SER B 1 387 ? 15.828 -10.078 -12.555 1 97.25 387 SER B C 1
ATOM 6828 O O . SER B 1 387 ? 15.992 -9.969 -11.336 1 97.25 387 SER B O 1
ATOM 6830 N N . GLU B 1 388 ? 16.203 -9.156 -13.383 1 96.69 388 GLU B N 1
ATOM 6831 C CA . GLU B 1 388 ? 16.859 -7.934 -12.945 1 96.69 388 GLU B CA 1
ATOM 6832 C C . GLU B 1 388 ? 15.945 -7.102 -12.047 1 96.69 388 GLU B C 1
ATOM 6834 O O . GLU B 1 388 ? 16.375 -6.586 -11.016 1 96.69 388 GLU B O 1
ATOM 6839 N N . ARG B 1 389 ? 14.727 -6.969 -12.453 1 95.44 389 ARG B N 1
ATOM 6840 C CA . ARG B 1 389 ? 13.75 -6.219 -11.672 1 95.44 389 ARG B CA 1
ATOM 6841 C C . ARG B 1 389 ? 13.523 -6.875 -10.312 1 95.44 389 ARG B C 1
ATOM 6843 O O . ARG B 1 389 ? 13.422 -6.184 -9.289 1 95.44 389 ARG B O 1
ATOM 6850 N N . PHE B 1 390 ? 13.477 -8.203 -10.336 1 96.06 390 PHE B N 1
ATOM 6851 C CA . PHE B 1 390 ? 13.234 -8.969 -9.117 1 96.06 390 PHE B CA 1
ATOM 6852 C C . PHE B 1 390 ? 14.383 -8.797 -8.133 1 96.06 390 PHE B C 1
ATOM 6854 O O . PHE B 1 390 ? 14.148 -8.617 -6.934 1 96.06 390 PHE B O 1
ATOM 6861 N N . LYS B 1 391 ? 15.523 -8.773 -8.625 1 96.12 391 LYS B N 1
ATOM 6862 C CA . LYS B 1 391 ? 16.719 -8.727 -7.785 1 96.12 391 LYS B CA 1
ATOM 6863 C C . LYS B 1 391 ? 17.016 -7.305 -7.316 1 96.12 391 LYS B C 1
ATOM 6865 O O . LYS B 1 391 ? 17.766 -7.105 -6.359 1 96.12 391 LYS B O 1
ATOM 6870 N N . ASP B 1 392 ? 16.453 -6.348 -8.031 1 96.38 392 ASP B N 1
ATOM 6871 C CA . ASP B 1 392 ? 16.688 -4.945 -7.695 1 96.38 392 ASP B CA 1
ATOM 6872 C C . ASP B 1 392 ? 15.758 -4.496 -6.57 1 96.38 392 ASP B C 1
ATOM 6874 O O . ASP B 1 392 ? 14.672 -3.971 -6.824 1 96.38 392 ASP B O 1
ATOM 6878 N N . ARG B 1 393 ? 16.156 -4.625 -5.336 1 93.62 393 ARG B N 1
ATOM 6879 C CA . ARG B 1 393 ? 15.414 -4.242 -4.145 1 93.62 393 ARG B CA 1
ATOM 6880 C C . ARG B 1 393 ? 16.312 -3.572 -3.117 1 93.62 393 ARG B C 1
ATOM 6882 O O . ARG B 1 393 ? 17.516 -3.855 -3.062 1 93.62 393 ARG B O 1
ATOM 6889 N N . PRO B 1 394 ? 15.742 -2.732 -2.334 1 92.56 394 PRO B N 1
ATOM 6890 C CA . PRO B 1 394 ? 16.578 -2.006 -1.377 1 92.56 394 PRO B CA 1
ATOM 6891 C C . PRO B 1 394 ? 17.109 -2.9 -0.257 1 92.56 394 PRO B C 1
ATOM 6893 O O . PRO B 1 394 ? 18.188 -2.641 0.292 1 92.56 394 PRO B O 1
ATOM 6896 N N . MET B 1 395 ? 16.359 -3.912 0.143 1 94.69 395 MET B N 1
ATOM 6897 C CA . MET B 1 395 ? 16.688 -4.836 1.222 1 94.69 395 MET B CA 1
ATOM 6898 C C . MET B 1 395 ? 16.328 -6.27 0.848 1 94.69 395 MET B C 1
ATOM 6900 O O . MET B 1 395 ? 15.328 -6.504 0.169 1 94.69 395 MET B O 1
ATOM 6904 N N . SER B 1 396 ? 17.125 -7.215 1.326 1 95.38 396 SER B N 1
ATOM 6905 C CA . SER B 1 396 ? 16.797 -8.617 1.078 1 95.38 396 SER B CA 1
ATOM 6906 C C . SER B 1 396 ? 15.555 -9.039 1.861 1 95.38 396 SER B C 1
ATOM 6908 O O . SER B 1 396 ? 15.219 -8.438 2.881 1 95.38 396 SER B O 1
ATOM 6910 N N . PRO B 1 397 ? 14.875 -10.055 1.386 1 96.38 397 PRO B N 1
ATOM 6911 C CA . PRO B 1 397 ? 13.719 -10.555 2.133 1 96.38 397 PRO B CA 1
ATOM 6912 C C . PRO B 1 397 ? 14.07 -10.945 3.568 1 96.38 397 PRO B C 1
ATOM 6914 O O . PRO B 1 397 ? 13.312 -10.641 4.496 1 96.38 397 PRO B O 1
ATOM 6917 N N . ALA B 1 398 ? 15.172 -11.578 3.77 1 97 398 ALA B N 1
ATOM 6918 C CA . ALA B 1 398 ? 15.594 -11.984 5.105 1 97 398 ALA B CA 1
ATOM 6919 C C . ALA B 1 398 ? 15.789 -10.781 6.016 1 97 398 ALA B C 1
ATOM 6921 O O . ALA B 1 398 ? 15.352 -10.789 7.168 1 97 398 ALA B O 1
ATOM 6922 N N . ASP B 1 399 ? 16.422 -9.75 5.484 1 97.25 399 ASP B N 1
ATOM 6923 C CA . ASP B 1 399 ? 16.625 -8.531 6.266 1 97.25 399 ASP B CA 1
ATOM 6924 C C . ASP B 1 399 ? 15.305 -7.863 6.613 1 97.25 399 ASP B C 1
ATOM 6926 O O . ASP B 1 399 ? 15.148 -7.305 7.703 1 97.25 399 ASP B O 1
ATOM 6930 N N . LEU B 1 400 ? 14.43 -7.883 5.691 1 97.62 400 LEU B N 1
ATOM 6931 C CA . LEU B 1 400 ? 13.109 -7.312 5.938 1 97.62 400 LEU B CA 1
ATOM 6932 C C . LEU B 1 400 ? 12.406 -8.047 7.078 1 97.62 400 LEU B C 1
ATOM 6934 O O . LEU B 1 400 ? 11.797 -7.414 7.945 1 97.62 400 LEU B O 1
ATOM 6938 N N . VAL B 1 401 ? 12.461 -9.359 7.02 1 98.25 401 VAL B N 1
ATOM 6939 C CA . VAL B 1 401 ? 11.828 -10.172 8.055 1 98.25 401 VAL B CA 1
ATOM 6940 C C . VAL B 1 401 ? 12.391 -9.797 9.422 1 98.25 401 VAL B C 1
ATOM 6942 O O . VAL B 1 401 ? 11.641 -9.547 10.367 1 98.25 401 VAL B O 1
ATOM 6945 N N . VAL B 1 402 ? 13.703 -9.734 9.523 1 98.25 402 VAL B N 1
ATOM 6946 C CA . VAL B 1 402 ? 14.367 -9.43 10.789 1 98.25 402 VAL B CA 1
ATOM 6947 C C . VAL B 1 402 ? 14.008 -8.016 11.234 1 98.25 402 VAL B C 1
ATOM 6949 O O . VAL B 1 402 ? 13.578 -7.809 12.375 1 98.25 402 VAL B O 1
ATOM 6952 N N . TYR B 1 403 ? 14.141 -7.055 10.391 1 98.19 403 TYR B N 1
ATOM 6953 C CA . TYR B 1 403 ? 13.906 -5.652 10.734 1 98.19 403 TYR B CA 1
ATOM 6954 C C . TYR B 1 403 ? 12.492 -5.453 11.266 1 98.19 403 TYR B C 1
ATOM 6956 O O . TYR B 1 403 ? 12.305 -4.863 12.336 1 98.19 403 TYR B O 1
ATOM 6964 N N . TRP B 1 404 ? 11.492 -5.938 10.555 1 98.19 404 TRP B N 1
ATOM 6965 C CA . TRP B 1 404 ? 10.109 -5.637 10.898 1 98.19 404 TRP B CA 1
ATOM 6966 C C . TRP B 1 404 ? 9.648 -6.449 12.102 1 98.19 404 TRP B C 1
ATOM 6968 O O . TRP B 1 404 ? 8.836 -5.984 12.898 1 98.19 404 TRP B O 1
ATOM 6978 N N . THR B 1 405 ? 10.141 -7.699 12.195 1 98.5 405 THR B N 1
ATOM 6979 C CA . THR B 1 405 ? 9.852 -8.438 13.422 1 98.5 405 THR B CA 1
ATOM 6980 C C . THR B 1 405 ? 10.398 -7.703 14.641 1 98.5 405 THR B C 1
ATOM 6982 O O . THR B 1 405 ? 9.695 -7.539 15.641 1 98.5 405 THR B O 1
ATOM 6985 N N . GLU B 1 406 ? 11.656 -7.273 14.57 1 98.44 406 GLU B N 1
ATOM 6986 C CA . GLU B 1 406 ? 12.25 -6.516 15.656 1 98.44 406 GLU B CA 1
ATOM 6987 C C . GLU B 1 406 ? 11.523 -5.188 15.875 1 98.44 406 GLU B C 1
ATOM 6989 O O . GLU B 1 406 ? 11.422 -4.703 17 1 98.44 406 GLU B O 1
ATOM 6994 N N . TYR B 1 407 ? 11.102 -4.555 14.781 1 98.06 407 TYR B N 1
ATOM 6995 C CA . TYR B 1 407 ? 10.32 -3.326 14.875 1 98.06 407 TYR B CA 1
ATOM 6996 C C . TYR B 1 407 ? 9.078 -3.537 15.734 1 98.06 407 TYR B C 1
ATOM 6998 O O . TYR B 1 407 ? 8.758 -2.709 16.594 1 98.06 407 TYR B O 1
ATOM 7006 N N . VAL B 1 408 ? 8.352 -4.652 15.477 1 98 408 VAL B N 1
ATOM 7007 C CA . VAL B 1 408 ? 7.168 -5 16.25 1 98 408 VAL B CA 1
ATOM 7008 C C . VAL B 1 408 ? 7.535 -5.137 17.719 1 98 408 VAL B C 1
ATOM 7010 O O . VAL B 1 408 ? 6.805 -4.664 18.594 1 98 408 VAL B O 1
ATOM 7013 N N . LEU B 1 409 ? 8.664 -5.738 17.984 1 97.69 409 LEU B N 1
ATOM 7014 C CA . LEU B 1 409 ? 9.125 -5.941 19.359 1 97.69 409 LEU B CA 1
ATOM 7015 C C . LEU B 1 409 ? 9.555 -4.625 19.984 1 97.69 409 LEU B C 1
ATOM 7017 O O . LEU B 1 409 ? 9.18 -4.328 21.125 1 97.69 409 LEU B O 1
ATOM 7021 N N . ARG B 1 410 ? 10.297 -3.791 19.234 1 97.19 410 ARG B N 1
ATOM 7022 C CA . ARG B 1 410 ? 10.812 -2.531 19.75 1 97.19 410 ARG B CA 1
ATOM 7023 C C . ARG B 1 410 ? 9.68 -1.555 20.062 1 97.19 410 ARG B C 1
ATOM 7025 O O . ARG B 1 410 ? 9.781 -0.752 20.984 1 97.19 410 ARG B O 1
ATOM 7032 N N . HIS B 1 411 ? 8.617 -1.649 19.328 1 96.62 411 HIS B N 1
ATOM 7033 C CA . HIS B 1 411 ? 7.551 -0.662 19.453 1 96.62 411 HIS B CA 1
ATOM 7034 C C . HIS B 1 411 ? 6.273 -1.294 19.984 1 96.62 411 HIS B C 1
ATOM 7036 O O . HIS B 1 411 ? 5.172 -0.905 19.609 1 96.62 411 HIS B O 1
ATOM 7042 N N . ASN B 1 412 ? 6.406 -2.314 20.812 1 95.56 412 ASN B N 1
ATOM 7043 C CA . ASN B 1 412 ? 5.328 -2.902 21.594 1 95.56 412 ASN B CA 1
ATOM 7044 C C . ASN B 1 412 ? 4.137 -3.283 20.734 1 95.56 412 ASN B C 1
ATOM 7046 O O . ASN B 1 412 ? 3.01 -2.859 20.984 1 95.56 412 ASN B O 1
ATOM 7050 N N . GLY B 1 413 ? 4.414 -4.027 19.656 1 96.5 413 GLY B N 1
ATOM 7051 C CA . GLY B 1 413 ? 3.361 -4.531 18.781 1 96.5 413 GLY B CA 1
ATOM 7052 C C . GLY B 1 413 ? 3.082 -3.627 17.594 1 96.5 413 GLY B C 1
ATOM 7053 O O . GLY B 1 413 ? 2.283 -3.971 16.719 1 96.5 413 GLY B O 1
ATOM 7054 N N . ALA B 1 414 ? 3.605 -2.371 17.594 1 95.5 414 ALA B N 1
ATOM 7055 C CA . ALA B 1 414 ? 3.518 -1.404 16.5 1 95.5 414 ALA B CA 1
ATOM 7056 C C . ALA B 1 414 ? 2.064 -1.141 16.125 1 95.5 414 ALA B C 1
ATOM 7058 O O . ALA B 1 414 ? 1.698 -1.244 14.945 1 95.5 414 ALA B O 1
ATOM 7059 N N . PRO B 1 415 ? 1.219 -0.723 17.047 1 92.75 415 PRO B N 1
ATOM 7060 C CA . PRO B 1 415 ? -0.193 -0.484 16.734 1 92.75 415 PRO B CA 1
ATOM 7061 C C . PRO B 1 415 ? -0.39 0.61 15.688 1 92.75 415 PRO B C 1
ATOM 7063 O O . PRO B 1 415 ? -1.392 0.606 14.969 1 92.75 415 PRO B O 1
ATOM 7066 N N . HIS B 1 416 ? 0.583 1.482 15.539 1 91.94 416 HIS B N 1
ATOM 7067 C CA . HIS B 1 416 ? 0.484 2.613 14.625 1 91.94 416 HIS B CA 1
ATOM 7068 C C . HIS B 1 416 ? 0.562 2.154 13.172 1 91.94 416 HIS B C 1
ATOM 7070 O O . HIS B 1 416 ? 0.245 2.918 12.258 1 91.94 416 HIS B O 1
ATOM 7076 N N . LEU B 1 417 ? 0.975 0.931 12.914 1 94 417 LEU B N 1
ATOM 7077 C CA . LEU B 1 417 ? 1.039 0.407 11.555 1 94 417 LEU B CA 1
ATOM 7078 C C . LEU B 1 417 ? -0.328 -0.093 11.102 1 94 417 LEU B C 1
ATOM 7080 O O . LEU B 1 417 ? -0.559 -0.278 9.898 1 94 417 LEU B O 1
ATOM 7084 N N . LYS B 1 418 ? -1.22 -0.326 12.039 1 93.31 418 LYS B N 1
ATOM 7085 C CA . LYS B 1 418 ? -2.516 -0.922 11.727 1 93.31 418 LYS B CA 1
ATOM 7086 C C . LYS B 1 418 ? -3.508 0.136 11.25 1 93.31 418 LYS B C 1
ATOM 7088 O O . LYS B 1 418 ? -3.568 1.233 11.812 1 93.31 418 LYS B O 1
ATOM 7093 N N . SER B 1 419 ? -4.27 -0.202 10.25 1 93.94 419 SER B N 1
ATOM 7094 C CA . SER B 1 419 ? -5.273 0.7 9.695 1 93.94 419 SER B CA 1
ATOM 7095 C C . SER B 1 419 ? -6.531 0.731 10.555 1 93.94 419 SER B C 1
ATOM 7097 O O . SER B 1 419 ? -6.918 -0.285 11.133 1 93.94 419 SER B O 1
ATOM 7099 N N . HIS B 1 420 ? -7.168 1.9 10.586 1 94.81 420 HIS B N 1
ATOM 7100 C CA . HIS B 1 420 ? -8.453 2.041 11.258 1 94.81 420 HIS B CA 1
ATOM 7101 C C . HIS B 1 420 ? -9.516 1.153 10.617 1 94.81 420 HIS B C 1
ATOM 7103 O O . HIS B 1 420 ? -10.523 0.827 11.242 1 94.81 420 HIS B O 1
ATOM 7109 N N . ALA B 1 421 ? -9.281 0.762 9.398 1 96 421 ALA B N 1
ATOM 7110 C CA . ALA B 1 421 ? -10.219 -0.096 8.672 1 96 421 ALA B CA 1
ATOM 7111 C C . ALA B 1 421 ? -10.469 -1.393 9.438 1 96 421 ALA B C 1
ATOM 7113 O O . ALA B 1 421 ? -11.547 -1.981 9.328 1 96 421 ALA B O 1
ATOM 7114 N N . LEU B 1 422 ? -9.547 -1.817 10.211 1 94.62 422 LEU B N 1
ATOM 7115 C CA . LEU B 1 422 ? -9.656 -3.062 10.961 1 94.62 422 LEU B CA 1
ATOM 7116 C C . LEU B 1 422 ? -10.711 -2.949 12.055 1 94.62 422 LEU B C 1
ATOM 7118 O O . LEU B 1 422 ? -11.219 -3.963 12.547 1 94.62 422 LEU B O 1
ATOM 7122 N N . ASN B 1 423 ? -11.039 -1.725 12.422 1 93.75 423 ASN B N 1
ATOM 7123 C CA . ASN B 1 423 ? -11.984 -1.498 13.508 1 93.75 423 ASN B CA 1
ATOM 7124 C C . ASN B 1 423 ? -13.406 -1.295 12.992 1 93.75 423 ASN B C 1
ATOM 7126 O O . ASN B 1 423 ? -14.336 -1.112 13.773 1 93.75 423 ASN B O 1
ATOM 7130 N N . LEU B 1 424 ? -13.555 -1.316 11.727 1 95.94 424 LEU B N 1
ATOM 7131 C CA . LEU B 1 424 ? -14.852 -1.022 11.133 1 95.94 424 LEU B CA 1
ATOM 7132 C C . LEU B 1 424 ? -15.633 -2.305 10.867 1 95.94 424 LEU B C 1
ATOM 7134 O O . LEU B 1 424 ? -15.055 -3.312 10.453 1 95.94 424 LEU B O 1
ATOM 7138 N N . THR B 1 425 ? -16.922 -2.221 11.125 1 94.5 425 THR B N 1
ATOM 7139 C CA . THR B 1 425 ? -17.797 -3.27 10.641 1 94.5 425 THR B CA 1
ATOM 7140 C C . THR B 1 425 ? -17.969 -3.178 9.125 1 94.5 425 THR B C 1
ATOM 7142 O O . THR B 1 425 ? -17.578 -2.182 8.508 1 94.5 425 THR B O 1
ATOM 7145 N N . TRP B 1 426 ? -18.562 -4.234 8.578 1 92.56 426 TRP B N 1
ATOM 7146 C CA . TRP B 1 426 ? -18.672 -4.273 7.125 1 92.56 426 TRP B CA 1
ATOM 7147 C C . TRP B 1 426 ? -19.516 -3.115 6.609 1 92.56 426 TRP B C 1
ATOM 7149 O O . TRP B 1 426 ? -19.188 -2.512 5.582 1 92.56 426 TRP B O 1
ATOM 7159 N N . TYR B 1 427 ? -20.625 -2.789 7.297 1 95.62 427 TYR B N 1
ATOM 7160 C CA . TYR B 1 427 ? -21.531 -1.76 6.793 1 95.62 427 TYR B CA 1
ATOM 7161 C C . TYR B 1 427 ? -20.922 -0.371 6.988 1 95.62 427 TYR B C 1
ATOM 7163 O O . TYR B 1 427 ? -21.281 0.566 6.266 1 95.62 427 TYR B O 1
ATOM 7171 N N . GLN B 1 428 ? -19.969 -0.192 7.961 1 97.31 428 GLN B N 1
ATOM 7172 C CA . GLN B 1 428 ? -19.234 1.06 8.102 1 97.31 428 GLN B CA 1
ATOM 7173 C C . GLN B 1 428 ? -18.172 1.195 7.023 1 97.31 428 GLN B C 1
ATOM 7175 O O . GLN B 1 428 ? -18.016 2.26 6.418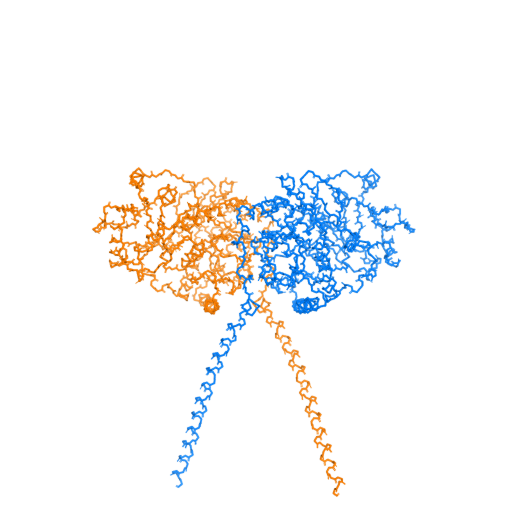 1 97.31 428 GLN B O 1
ATOM 7180 N N . TYR B 1 429 ? -17.5 0.055 6.793 1 96.06 429 TYR B N 1
ATOM 7181 C CA . TYR B 1 429 ? -16.406 0.043 5.828 1 96.06 429 TYR B CA 1
ATOM 7182 C C . TYR B 1 429 ? -16.906 0.435 4.441 1 96.06 429 TYR B C 1
ATOM 7184 O O . TYR B 1 429 ? -16.234 1.183 3.727 1 96.06 429 TYR B O 1
ATOM 7192 N N . PHE B 1 430 ? -18.078 -0.023 4.062 1 94.5 430 PHE B N 1
ATOM 7193 C CA . PHE B 1 430 ? -18.594 0.25 2.73 1 94.5 430 PHE B CA 1
ATOM 7194 C C . PHE B 1 430 ? -19.531 1.455 2.752 1 94.5 430 PHE B C 1
ATOM 7196 O O . PHE B 1 430 ? -20.25 1.712 1.78 1 94.5 430 PHE B O 1
ATOM 7203 N N . LEU B 1 431 ? -19.672 2.162 3.824 1 97.06 431 LEU B N 1
ATOM 7204 C CA . LEU B 1 431 ? -20.453 3.389 4 1 97.06 431 LEU B CA 1
ATOM 7205 C C . LEU B 1 431 ? -21.938 3.137 3.771 1 97.06 431 LEU B C 1
ATOM 7207 O O . LEU B 1 431 ? -22.641 4.004 3.254 1 97.06 431 LEU B O 1
ATOM 7211 N N . VAL B 1 432 ? -22.328 1.94 4.062 1 96.38 432 VAL B N 1
ATOM 7212 C CA . VAL B 1 432 ? -23.734 1.607 3.91 1 96.38 432 VAL B CA 1
ATOM 7213 C C . VAL B 1 432 ? -24.578 2.463 4.855 1 96.38 432 VAL B C 1
ATOM 7215 O O . VAL B 1 432 ? -25.656 2.938 4.484 1 96.38 432 VAL B O 1
ATOM 7218 N N . ASP B 1 433 ? -24.094 2.605 6.074 1 97.06 433 ASP B N 1
ATOM 7219 C CA . ASP B 1 433 ? -24.797 3.439 7.047 1 97.06 433 ASP B CA 1
ATOM 7220 C C . ASP B 1 433 ? -24.938 4.871 6.539 1 97.06 433 ASP B C 1
ATOM 7222 O O . ASP B 1 433 ? -26 5.477 6.66 1 97.06 433 ASP B O 1
ATOM 7226 N N . VAL B 1 434 ? -23.922 5.391 5.926 1 97.31 434 VAL B N 1
ATOM 7227 C CA . VAL B 1 434 ? -23.938 6.742 5.379 1 97.31 434 VAL B CA 1
ATOM 7228 C C . VAL B 1 434 ? -24.906 6.809 4.199 1 97.31 434 VAL B C 1
ATOM 7230 O O . VAL B 1 434 ? -25.719 7.73 4.109 1 97.31 434 VAL B O 1
ATOM 7233 N N . ILE B 1 435 ? -24.875 5.844 3.314 1 96.69 435 ILE B N 1
ATOM 7234 C CA . ILE B 1 435 ? -25.719 5.809 2.121 1 96.69 435 ILE B CA 1
ATOM 7235 C C . ILE B 1 435 ? -27.188 5.707 2.527 1 96.69 435 ILE B C 1
ATOM 7237 O O . ILE B 1 435 ? -28.031 6.434 2.004 1 96.69 435 ILE B O 1
ATOM 7241 N N . ILE B 1 436 ? -27.5 4.848 3.428 1 97.19 436 ILE B N 1
ATOM 7242 C CA . ILE B 1 436 ? -28.875 4.664 3.889 1 97.19 436 ILE B CA 1
ATOM 7243 C C . ILE B 1 436 ? -29.391 5.965 4.496 1 97.19 436 ILE B C 1
ATOM 7245 O O . ILE B 1 436 ? -30.547 6.344 4.273 1 97.19 436 ILE B O 1
ATOM 7249 N N . THR B 1 437 ? -28.531 6.602 5.273 1 97.31 437 THR B N 1
ATOM 7250 C CA . THR B 1 437 ? -28.906 7.867 5.883 1 97.31 437 THR B CA 1
ATOM 7251 C C . THR B 1 437 ? -29.203 8.922 4.812 1 97.31 437 THR B C 1
ATOM 7253 O O . THR B 1 437 ? -30.188 9.641 4.898 1 97.31 437 THR B O 1
ATOM 7256 N N . LEU B 1 438 ? -28.375 9.008 3.812 1 96.12 438 LEU B N 1
ATOM 7257 C CA . LEU B 1 438 ? -28.578 9.953 2.721 1 96.12 438 LEU B CA 1
ATOM 7258 C C . LEU B 1 438 ? -29.859 9.633 1.956 1 96.12 438 LEU B C 1
ATOM 7260 O O . LEU B 1 438 ? -30.609 10.539 1.589 1 96.12 438 LEU B O 1
ATOM 7264 N N . LEU B 1 439 ? -30.078 8.391 1.675 1 96.06 439 LEU B N 1
ATOM 7265 C CA . LEU B 1 439 ? -31.281 7.973 0.981 1 96.06 439 LEU B CA 1
ATOM 7266 C C . LEU B 1 439 ? -32.531 8.297 1.81 1 96.06 439 LEU B C 1
ATOM 7268 O O . LEU B 1 439 ? -33.562 8.672 1.262 1 96.06 439 LEU B O 1
ATOM 7272 N N . PHE B 1 440 ? -32.406 8.07 3.076 1 96.5 440 PHE B N 1
ATOM 7273 C CA . PHE B 1 440 ? -33.5 8.391 3.975 1 96.5 440 PHE B CA 1
ATOM 7274 C C . PHE B 1 440 ? -33.844 9.875 3.887 1 96.5 440 PHE B C 1
ATOM 7276 O O . PHE B 1 440 ? -35.031 10.227 3.777 1 96.5 440 PHE B O 1
ATOM 7283 N N . PHE B 1 441 ? -32.844 10.719 3.902 1 95.88 441 PHE B N 1
ATOM 7284 C CA . PHE B 1 441 ? -33.094 12.156 3.773 1 95.88 441 PHE B CA 1
ATOM 7285 C C . PHE B 1 441 ? -33.688 12.484 2.408 1 95.88 441 PHE B C 1
ATOM 7287 O O . PHE B 1 441 ? -34.562 13.328 2.301 1 95.88 441 PHE B O 1
ATOM 7294 N N . ALA B 1 442 ? -33.125 11.867 1.432 1 95.88 442 ALA B N 1
ATOM 7295 C CA . ALA B 1 442 ? -33.656 12.078 0.091 1 95.88 442 ALA B CA 1
ATOM 7296 C C . ALA B 1 442 ? -35.125 11.672 0.018 1 95.88 442 ALA B C 1
ATOM 7298 O O . ALA B 1 442 ? -35.938 12.359 -0.607 1 95.88 442 ALA B O 1
ATOM 7299 N N . PHE B 1 443 ? -35.438 10.594 0.611 1 96.5 443 PHE B N 1
ATOM 7300 C CA . PHE B 1 443 ? -36.812 10.109 0.643 1 96.5 443 PHE B CA 1
ATOM 7301 C C . PHE B 1 443 ? -37.719 11.109 1.338 1 96.5 443 PHE B C 1
ATOM 7303 O O . PHE B 1 443 ? -38.844 11.367 0.872 1 96.5 443 PHE B O 1
ATOM 7310 N N . ILE B 1 444 ? -37.281 11.641 2.414 1 97.06 444 ILE B N 1
ATOM 7311 C CA . ILE B 1 444 ? -38.062 12.617 3.162 1 97.06 444 ILE B CA 1
ATOM 7312 C C . ILE B 1 444 ? -38.281 13.859 2.303 1 97.06 444 ILE B C 1
ATOM 7314 O O . ILE B 1 444 ? -39.406 14.375 2.24 1 97.06 444 ILE B O 1
ATOM 7318 N N . ILE B 1 445 ? -37.281 14.273 1.657 1 96.94 445 ILE B N 1
ATOM 7319 C CA . ILE B 1 445 ? -37.375 15.453 0.811 1 96.94 445 ILE B CA 1
ATOM 7320 C C . ILE B 1 445 ? -38.375 15.195 -0.331 1 96.94 445 ILE B C 1
ATOM 7322 O O . ILE B 1 445 ? -39.25 16.016 -0.605 1 96.94 445 ILE B O 1
ATOM 7326 N N . LEU B 1 446 ? -38.219 14.078 -0.945 1 96.75 446 LEU B N 1
ATOM 7327 C CA . LEU B 1 446 ? -39.125 13.727 -2.043 1 96.75 446 LEU B CA 1
ATOM 7328 C C . LEU B 1 446 ? -40.562 13.578 -1.551 1 96.75 446 LEU B C 1
ATOM 7330 O O . LEU B 1 446 ? -41.5 13.961 -2.25 1 96.75 446 LEU B O 1
ATOM 7334 N N . PHE B 1 447 ? -40.688 13.062 -0.429 1 96.62 447 PHE B N 1
ATOM 7335 C CA . PHE B 1 447 ? -42 12.906 0.17 1 96.62 447 PHE B CA 1
ATOM 7336 C C . PHE B 1 447 ? -42.656 14.266 0.426 1 96.62 447 PHE B C 1
ATOM 7338 O O . PHE B 1 447 ? -43.844 14.461 0.149 1 96.62 447 PHE B O 1
ATOM 7345 N N . ILE B 1 448 ? -41.906 15.18 0.958 1 97.12 448 ILE B N 1
ATOM 7346 C CA . ILE B 1 448 ? -42.375 16.531 1.219 1 97.12 448 ILE B CA 1
ATOM 7347 C C . ILE B 1 448 ? -42.75 17.203 -0.097 1 97.12 448 ILE B C 1
ATOM 7349 O O . ILE B 1 448 ? -43.812 17.828 -0.196 1 97.12 448 ILE B O 1
ATOM 7353 N N . ILE B 1 449 ? -41.906 17.031 -1.022 1 96.88 449 ILE B N 1
ATOM 7354 C CA . ILE B 1 449 ? -42.188 17.609 -2.338 1 96.88 449 ILE B CA 1
ATOM 7355 C C . ILE B 1 449 ? -43.469 16.984 -2.9 1 96.88 449 ILE B C 1
ATOM 7357 O O . ILE B 1 449 ? -44.344 17.703 -3.426 1 96.88 449 ILE B O 1
ATOM 7361 N N . TYR B 1 450 ? -43.594 15.711 -2.824 1 96.25 450 TYR B N 1
ATOM 7362 C CA . TYR B 1 450 ? -44.781 15.008 -3.305 1 96.25 450 TYR B CA 1
ATOM 7363 C C . TYR B 1 450 ? -46.031 15.516 -2.615 1 96.25 450 TYR B C 1
ATOM 7365 O O . TYR B 1 450 ? -47.031 15.805 -3.273 1 96.25 450 TYR B O 1
ATOM 7373 N N . TYR B 1 451 ? -45.938 15.625 -1.395 1 95.62 451 TYR B N 1
ATOM 7374 C CA . TYR B 1 451 ? -47.094 16.078 -0.626 1 95.62 451 TYR B CA 1
ATOM 7375 C C . TYR B 1 451 ? -47.438 17.531 -0.96 1 95.62 451 TYR B C 1
ATOM 7377 O O . TYR B 1 451 ? -48.625 17.891 -1.041 1 95.62 451 TYR B O 1
ATOM 7385 N N . LEU B 1 452 ? -46.469 18.375 -1.076 1 96.81 452 LEU B N 1
ATOM 7386 C CA . LEU B 1 452 ? -46.688 19.766 -1.444 1 96.81 452 LEU B CA 1
ATOM 7387 C C . LEU B 1 452 ? -47.312 19.875 -2.822 1 96.81 452 LEU B C 1
ATOM 7389 O O . LEU B 1 452 ? -48.25 20.672 -3.023 1 96.81 452 LEU B O 1
ATOM 7393 N N . LEU B 1 453 ? -46.844 19.109 -3.713 1 96.38 453 LEU B N 1
ATOM 7394 C CA . LEU B 1 453 ? -47.438 19.094 -5.055 1 96.38 453 LEU B CA 1
ATOM 7395 C C . LEU B 1 453 ? -48.875 18.578 -5.027 1 96.38 453 LEU B C 1
ATOM 7397 O O . LEU B 1 453 ? -49.719 19.094 -5.758 1 96.38 453 LEU B O 1
ATOM 7401 N N . LYS B 1 454 ? -49.031 17.594 -4.25 1 96.12 454 LYS B N 1
ATOM 7402 C CA . LYS B 1 454 ? -50.406 17.047 -4.086 1 96.12 454 LYS B CA 1
ATOM 7403 C C . LYS B 1 454 ? -51.344 18.109 -3.523 1 96.12 454 LYS B C 1
ATOM 7405 O O . LYS B 1 454 ? -52.5 18.219 -3.967 1 96.12 454 LYS B O 1
ATOM 7410 N N . MET B 1 455 ? -50.875 18.875 -2.59 1 95.81 455 MET B N 1
ATOM 7411 C CA . MET B 1 455 ? -51.656 19.953 -2 1 95.81 455 MET B CA 1
ATOM 7412 C C . MET B 1 455 ? -51.938 21.031 -3.029 1 95.81 455 MET B C 1
ATOM 7414 O O . MET B 1 455 ? -53.062 21.547 -3.098 1 95.81 455 MET B O 1
ATOM 7418 N N . ILE B 1 456 ? -50.938 21.359 -3.76 1 95.19 456 ILE B N 1
ATOM 7419 C CA . ILE B 1 456 ? -51.094 22.375 -4.801 1 95.19 456 ILE B CA 1
ATOM 7420 C C . ILE B 1 456 ? -52.094 21.891 -5.844 1 95.19 456 ILE B C 1
ATOM 7422 O O . ILE B 1 456 ? -52.969 22.656 -6.285 1 95.19 456 ILE B O 1
ATOM 7426 N N . TYR B 1 457 ? -51.969 20.594 -6.172 1 94.62 457 TYR B N 1
ATOM 7427 C CA . TYR B 1 457 ? -52.875 20 -7.145 1 94.62 457 TYR B CA 1
ATOM 7428 C C . TYR B 1 457 ? -54.312 20 -6.625 1 94.62 457 TYR B C 1
ATOM 7430 O O . TYR B 1 457 ? -55.25 20.328 -7.359 1 94.62 457 TYR B O 1
ATOM 7438 N N . LYS B 1 458 ? -54.5 19.734 -5.441 1 93.75 458 LYS B N 1
ATOM 7439 C CA . LYS B 1 458 ? -55.844 19.734 -4.816 1 93.75 458 LYS B CA 1
ATOM 7440 C C . LYS B 1 458 ? -56.438 21.141 -4.789 1 93.75 458 LYS B C 1
ATOM 7442 O O . LYS B 1 458 ? -57.625 21.328 -5.055 1 93.75 458 LYS B O 1
ATOM 7447 N N . HIS B 1 459 ? -55.562 22.078 -4.5 1 93.31 459 HIS B N 1
ATOM 7448 C CA . HIS B 1 459 ? -56.031 23.469 -4.465 1 93.31 459 HIS B CA 1
ATOM 7449 C C . HIS B 1 459 ? -56.375 23.969 -5.867 1 93.31 459 HIS B C 1
ATOM 7451 O O . HIS B 1 459 ? -57.312 24.719 -6.047 1 93.31 459 HIS B O 1
ATOM 7457 N N . TYR B 1 460 ? -55.562 23.516 -6.805 1 92.19 460 TYR B N 1
ATOM 7458 C CA . TYR B 1 460 ? -55.812 23.875 -8.195 1 92.19 460 TYR B CA 1
ATOM 7459 C C . TYR B 1 460 ? -57.156 23.297 -8.672 1 92.19 460 TYR B C 1
ATOM 7461 O O . TYR B 1 460 ? -57.938 23.969 -9.32 1 92.19 460 TYR B O 1
ATOM 7469 N N . LEU B 1 461 ? -57.469 22.094 -8.32 1 92.12 461 LEU B N 1
ATOM 7470 C CA . LEU B 1 461 ? -58.719 21.438 -8.703 1 92.12 461 LEU B CA 1
ATOM 7471 C C . LEU B 1 461 ? -59.906 22.141 -8.047 1 92.12 461 LEU B C 1
ATOM 7473 O O . LEU B 1 461 ? -60.938 22.312 -8.688 1 92.12 461 LEU B O 1
ATOM 7477 N N . LYS B 1 462 ? -59.75 22.594 -6.867 1 91.62 462 LYS B N 1
ATOM 7478 C CA . LYS B 1 462 ? -60.812 23.328 -6.16 1 91.62 462 LYS B CA 1
ATOM 7479 C C . LYS B 1 462 ? -61.031 24.688 -6.801 1 91.62 462 LYS B C 1
ATOM 7481 O O . LYS B 1 462 ? -62.188 25.125 -6.926 1 91.62 462 LYS B O 1
ATOM 7486 N N . TYR B 1 463 ? -60 25.25 -7.211 1 90.62 463 TYR B N 1
ATOM 7487 C CA . TYR B 1 463 ? -60.094 26.547 -7.859 1 90.62 463 TYR B CA 1
ATOM 7488 C C . TYR B 1 463 ? -60.812 26.438 -9.195 1 90.62 463 TYR B C 1
ATOM 7490 O O . TYR B 1 463 ? -61.688 27.25 -9.508 1 90.62 463 TYR B O 1
ATOM 7498 N N . VAL B 1 464 ? -60.531 25.422 -9.93 1 90.56 464 VAL B N 1
ATOM 7499 C CA . VAL B 1 464 ? -61.156 25.203 -11.242 1 90.56 464 VAL B CA 1
ATOM 7500 C C . VAL B 1 464 ? -62.625 24.828 -11.078 1 90.56 464 VAL B C 1
ATOM 7502 O O . VAL B 1 464 ? -63.469 25.297 -11.836 1 90.56 464 VAL B O 1
ATOM 7505 N N . HIS B 1 465 ? -62.875 24.141 -10.078 1 89.06 465 HIS B N 1
ATOM 7506 C CA . HIS B 1 465 ? -64.25 23.734 -9.836 1 89.06 465 HIS B CA 1
ATOM 7507 C C . HIS B 1 465 ? -65.062 24.891 -9.312 1 89.06 465 HIS B C 1
ATOM 7509 O O . HIS B 1 465 ? -66.25 25.047 -9.695 1 89.06 465 HIS B O 1
ATOM 7515 N N . ASN B 1 466 ? -64.625 25.719 -8.531 1 84.69 466 ASN B N 1
ATOM 7516 C CA . ASN B 1 466 ? -65.312 26.891 -8.023 1 84.69 466 ASN B CA 1
ATOM 7517 C C . ASN B 1 466 ? -65.438 27.969 -9.094 1 84.69 466 ASN B C 1
ATOM 7519 O O . ASN B 1 466 ? -66.438 28.734 -9.078 1 84.69 466 ASN B O 1
ATOM 7523 N N . GLY B 1 467 ? -64.625 28.047 -9.945 1 71.31 467 GLY B N 1
ATOM 7524 C CA . GLY B 1 467 ? -64.75 28.953 -11.062 1 71.31 467 GLY B CA 1
ATOM 7525 C C . GLY B 1 467 ? -65.812 28.531 -12.07 1 71.31 467 GLY B C 1
ATOM 7526 O O . GLY B 1 467 ? -66.5 29.375 -12.664 1 71.31 467 GLY B O 1
ATOM 7527 N N . LYS B 1 468 ? -65.938 27.25 -12.234 1 68.25 468 LYS B N 1
ATOM 7528 C CA . LYS B 1 468 ? -67 26.797 -13.117 1 68.25 468 LYS B CA 1
ATOM 7529 C C . LYS B 1 468 ? -68.375 27.016 -12.469 1 68.25 468 LYS B C 1
ATOM 7531 O O . LYS B 1 468 ? -69.375 27.266 -13.156 1 68.25 468 LYS B O 1
ATOM 7536 N N . ALA B 1 469 ? -68.5 27.016 -11.312 1 63.41 469 ALA B N 1
ATOM 7537 C CA . ALA B 1 469 ? -69.812 27.25 -10.633 1 63.41 469 ALA B CA 1
ATOM 7538 C C . ALA B 1 469 ? -70.188 28.734 -10.688 1 63.41 469 ALA B C 1
ATOM 7540 O O . ALA B 1 469 ? -71.375 29.078 -10.734 1 63.41 469 ALA B O 1
ATOM 7541 N N . LYS B 1 470 ? -69.438 29.641 -10.773 1 59.81 470 LYS B N 1
ATOM 7542 C CA . LYS B 1 470 ? -69.812 31.047 -10.844 1 59.81 470 LYS B CA 1
ATOM 7543 C C . LYS B 1 470 ? -70.188 31.453 -12.266 1 59.81 470 LYS B C 1
ATOM 7545 O O . LYS B 1 470 ? -70.812 32.5 -12.477 1 59.81 470 LYS B O 1
ATOM 7550 N N . CYS B 1 471 ? -69.938 30.844 -13.094 1 65.62 471 CYS B N 1
ATOM 7551 C CA . CYS B 1 471 ? -70.312 31.141 -14.461 1 65.62 471 CYS B CA 1
ATOM 7552 C C . CYS B 1 471 ? -71.688 30.469 -14.797 1 65.62 471 CYS B C 1
ATOM 7554 O O . CYS B 1 471 ? -72.25 30.734 -15.852 1 65.62 471 CYS B O 1
ATOM 7556 N N . GLU B 1 472 ? -72.188 29.641 -13.992 1 51.84 472 GLU B N 1
ATOM 7557 C CA . GLU B 1 472 ? -73.562 29.203 -14.211 1 51.84 472 GLU B CA 1
ATOM 7558 C C . GLU B 1 472 ? -74.562 30.031 -13.375 1 51.84 472 GLU B C 1
ATOM 7560 O O . GLU B 1 472 ? -74.25 30.328 -12.211 1 51.84 472 GLU B O 1
#

Secondary structure (DSSP, 8-state):
-HHHHHHHHHTT--EEEEESS----BTTEEEEE-TTTS----SB-GGGGGGGGSHHHHHHHHHHHHHHHHHHHHTSHHHHHHHTT-S---S-EEEE-SS-GGGGHHHHHHT--EEEEESSS--HHHHHHHHS----TTTS--TTSS-SS--SHHHHHHHHHHHHHHHHHHHHHHHHHHHHS--GGGG-SSPPPPSEEEES--TTTS----B-TTEEE-TTTT-PPP-PPPHHHHHHHHT-TT-EEEE--TTTB-GGGS-HHHHHHHHHHHHTSSSEEEEE-SSPPTT--TTEEEES---HHHHHTSTTEEEEEE---HHHHHHHHHHT--EEE---STTHHHHHHHHHHTTSEEE--GGG--HHHHHHHHHHHHH-HHHHHHHHHHHHHHH--SS-HHHHHHHHHHHHHHTTT-GGGS-GGGG--HHHHTTHHHHHHHHHHHHHHHHHHHHHHHHHHHHHHHHHHHHHHHT-/-HHHHHHHHHTT--EEEEESS----BTTEEEEE-TTTS----SB-GGGGGGGGSHHHHHHHHHHHHHHHHHHHHHSHHHHHHHTT-S---S-EEEE-SS-GGGGHHHHHHT--EEEEESSS--HHHHHHHHS----TTTS--TTSS-SS--SHHHHHHHHHHHHHHHHHHHHHHHHHHHHS--GGGG-SSPPPPSEEEES--TTTS----B-TTEEE-TTTT-PPP-PPPHHHHHHHHS-TT-EEEE--TTTB-GGGS-HHHHHHHHHHHHTSSSEEEEE-SSPPTT--TTEEEES---HHHHHTSTTEEEEEE---HHHHHHHHHHT--EEE---STTHHHHHHHHHHTTSEEE--GGG--HHHHHHHHHHHHH-HHHHHHHHHHHHHHH--SS-HHHHHHHHHHHHHHTTT-GGGS-GGGG--HHHHTTHHHHHHHHHHHHHHHHHHHHHHHHHHHHHHHHHHHHHHHT-

Sequence (944 aa):
MRALLRALTDRGHTVTAFTPFLDGDRDGYAEVDVSGDLEVRVGLNVSQFNDVQCTPIIIKHVVNATRTGCSAVFEHPRMREIFDGRSRPFDVLVVGALWLDCVSYAANVLRVPAVYVVPSPIVTYSERSFFGHVPNPAAVSNVLFSRAVPTAFADRFANALQTAYGSWTLWREERRHRQIRPLASDAVVDLVKPSVTFTNTHFITEPSRPLSPDVVQIGGIHLAQPGPLPKDILEFIDDAPHGVIYFTLGSVVLMSSLPEDVLSVFRECFSQIPQKVLWKYEGDMKDKPKNVMTRKWFPQRDILLHPNMKLFISHGGISGVYETVDAGVPVLGFPIFYDQPRNIDNLVSAGMAISMDLNFVTKDKLLDAILQIVNDEKYRQNAKIASERFKDRPMSPADLVVYWTEYVLRHNGAPHLKSHALNLTWYQYFLVDVIITLLFFAFIILFIIYYLLKMIYKHYLKYVHNGKAKCEMRALLRALTDRGHTVTAFTPFLDGDRDGYAEVDVSGDLEVRVGLNVSQFNDVQCTPIIIKHVVNATRTGCSAVFEHPRMREIFDGRSRPFDVLVVGALWLDCVSYAANVLRVPAVYVVPSPIVTYSERSFFGHVPNPAAVSNVLFSRAVPTAFADRFANALQTAYGSWTLWREERRHRQIRPLASDAVVDLVKPSVTFTNTHFITEPSRPLSPDVVQIGGIHLAQPGPLPKDILEFIDDAPHGVIYFTLGSVVLMSSLPEDVLSVFRECFSQIPQKVLWKYEGDMKDKPKNVMTRKWFPQRDILLHPNMKLFISHGGISGVYETVDAGVPVLGFPIFYDQPRNIDNLVSAGMAISMDLNFVTKDKLLDAILQIVNDEKYRQNAKIASERFKDRPMSPADLVVYWTEYVLRHNGAPHLKSHALNLTWYQYFLVDVIITLLFFAFIILFIIYYLLKMIYKHYLKYVHNGKAKCE

Organism: Aphis gossypii (NCBI:txid80765)

pLDDT: mean 92.45, std 7.58, range [51.38, 98.81]

Nearest PDB structures (foldseek):
  2o6l-assembly1_A  TM=9.474E-01  e=8.679E-16  Homo sapiens
  2o6l-assembly1_B  TM=9.401E-01  e=2.306E-15  Homo sapiens
  7yf5-assembly1_B  TM=9.422E-01  e=2.184E-15  Homo sapiens
  7yf5-assembly1_A  TM=9.211E-01  e=1.494E-15  Homo sapiens
  7cjx-assembly2_B  TM=9.269E-01  e=2.306E-15  Homo sapiens

Radius of gyration: 33.08 Å; Cα contacts (8 Å, |Δi|>4): 1592; chains: 2; bounding box: 104×93×66 Å